Protein AF-0000000075741912 (afdb_homodimer)

Organism: Mycobacterium marinum (strain ATCC BAA-535 / M) (NCBI:txid216594)

Structure (mmCIF, N/CA/C/O backbone):
data_AF-0000000075741912-model_v1
#
loop_
_entity.id
_entity.type
_entity.pdbx_description
1 polymer 'Amidase, AmiD'
#
loop_
_atom_site.group_PDB
_atom_site.id
_atom_site.type_symbol
_atom_site.label_atom_id
_atom_site.label_alt_id
_atom_site.label_comp_id
_atom_site.label_asym_id
_atom_site.label_entity_id
_atom_site.label_seq_id
_atom_site.pdbx_PDB_ins_code
_atom_site.Cartn_x
_atom_site.Cartn_y
_atom_site.Cartn_z
_atom_site.occupancy
_atom_site.B_iso_or_equiv
_atom_site.auth_seq_id
_atom_site.auth_comp_id
_atom_site.auth_asym_id
_atom_site.auth_atom_id
_atom_site.pdbx_PDB_model_num
ATOM 1 N N . MET A 1 1 ? -5.98 35.062 40.25 1 40.78 1 MET A N 1
ATOM 2 C CA . MET A 1 1 ? -6.016 35.125 38.781 1 40.78 1 MET A CA 1
ATOM 3 C C . MET A 1 1 ? -4.914 34.25 38.188 1 40.78 1 MET A C 1
ATOM 5 O O . MET A 1 1 ? -3.75 34.375 38.562 1 40.78 1 MET A O 1
ATOM 9 N N . SER A 1 2 ? -5.281 33.094 37.562 1 57.72 2 SER A N 1
ATOM 10 C CA . SER A 1 2 ? -4.27 32.156 37.094 1 57.72 2 SER A CA 1
ATOM 11 C C . SER A 1 2 ? -3.244 32.844 36.188 1 57.72 2 SER A C 1
ATOM 13 O O . SER A 1 2 ? -3.586 33.781 35.438 1 57.72 2 SER A O 1
ATOM 15 N N . ASP A 1 3 ? -1.963 32.844 36.531 1 77.88 3 ASP A N 1
ATOM 16 C CA . ASP A 1 3 ? -0.792 33.375 35.844 1 77.88 3 ASP A CA 1
ATOM 17 C C . ASP A 1 3 ? -0.639 32.75 34.438 1 77.88 3 ASP A C 1
ATOM 19 O O . ASP A 1 3 ? 0.319 33.062 33.719 1 77.88 3 ASP A O 1
ATOM 23 N N . ILE A 1 4 ? -1.785 32.156 34.094 1 85.94 4 ILE A N 1
ATOM 24 C CA . ILE A 1 4 ? -1.714 31.469 32.812 1 85.94 4 ILE A CA 1
ATOM 25 C C . ILE A 1 4 ? -2.234 32.375 31.703 1 85.94 4 ILE A C 1
ATOM 27 O O . ILE A 1 4 ? -3.295 33 31.828 1 85.94 4 ILE A O 1
ATOM 31 N N . ASP A 1 5 ? -1.437 32.625 30.688 1 94.25 5 ASP A N 1
ATOM 32 C CA . ASP A 1 5 ? -1.94 33.25 29.469 1 94.25 5 ASP A CA 1
ATOM 33 C C . ASP A 1 5 ? -2.859 32.312 28.703 1 94.25 5 ASP A C 1
ATOM 35 O O . ASP A 1 5 ? -2.395 31.344 28.094 1 94.25 5 ASP A O 1
ATOM 39 N N . PRO A 1 6 ? -4.172 32.562 28.719 1 96.62 6 PRO A N 1
ATOM 40 C CA . PRO A 1 6 ? -5.121 31.609 28.125 1 96.62 6 PRO A CA 1
ATOM 41 C C . PRO A 1 6 ? -4.832 31.312 26.656 1 96.62 6 PRO A C 1
ATOM 43 O O . PRO A 1 6 ? -5.113 30.203 26.188 1 96.62 6 PRO A O 1
ATOM 46 N N . CYS A 1 7 ? -4.246 32.25 25.953 1 97.25 7 CYS A N 1
ATOM 47 C CA . CYS A 1 7 ? -4.055 32.094 24.516 1 97.25 7 CYS A CA 1
ATOM 48 C C . CYS A 1 7 ? -2.783 31.312 24.219 1 97.25 7 CYS A C 1
ATOM 50 O O . CYS A 1 7 ? -2.58 30.859 23.094 1 97.25 7 CYS A O 1
ATOM 52 N N . TYR A 1 8 ? -1.979 31.031 25.25 1 97.44 8 TYR A N 1
ATOM 53 C CA . TYR A 1 8 ? -0.738 30.297 25.031 1 97.44 8 TYR A CA 1
ATOM 54 C C . TYR A 1 8 ? -0.605 29.141 26.016 1 97.44 8 TYR A C 1
ATOM 56 O O . TYR A 1 8 ? 0.475 28.562 26.156 1 97.44 8 TYR A O 1
ATOM 64 N N . ALA A 1 9 ? -1.746 28.891 26.703 1 98.06 9 ALA A N 1
ATOM 65 C CA . ALA A 1 9 ? -1.762 27.719 27.594 1 98.06 9 ALA A CA 1
ATOM 66 C C . ALA A 1 9 ? -1.782 26.422 26.781 1 98.06 9 ALA A C 1
ATOM 68 O O . ALA A 1 9 ? -2.426 26.344 25.734 1 98.06 9 ALA A O 1
ATOM 69 N N . THR A 1 10 ? -1.067 25.406 27.328 1 98 10 THR A N 1
ATOM 70 C CA . THR A 1 10 ? -1.108 24.078 26.719 1 98 10 THR A CA 1
ATOM 71 C C . THR A 1 10 ? -2.439 23.391 27.016 1 98 10 THR A C 1
ATOM 73 O O . THR A 1 10 ? -3.203 23.844 27.859 1 98 10 THR A O 1
ATOM 76 N N . ILE A 1 11 ? -2.682 22.344 26.266 1 98.44 11 ILE A N 1
ATOM 77 C CA . ILE A 1 11 ? -3.908 21.578 26.469 1 98.44 11 ILE A CA 1
ATOM 78 C C . ILE A 1 11 ? -3.93 21.016 27.891 1 98.44 11 ILE A C 1
ATOM 80 O O . ILE A 1 11 ? -4.969 21.031 28.562 1 98.44 11 ILE A O 1
ATOM 84 N N . ALA A 1 12 ? -2.814 20.531 28.375 1 96.25 12 ALA A N 1
ATOM 85 C CA . ALA A 1 12 ? -2.73 20 29.734 1 96.25 12 ALA A CA 1
ATOM 86 C C . ALA A 1 12 ? -3.014 21.094 30.766 1 96.25 12 ALA A C 1
ATOM 88 O O . ALA A 1 12 ? -3.719 20.859 31.75 1 96.25 12 ALA A O 1
ATOM 89 N N . GLU A 1 13 ? -2.461 22.266 30.547 1 97.12 13 GLU A N 1
ATOM 90 C CA . GLU A 1 13 ? -2.684 23.391 31.469 1 97.12 13 GLU A CA 1
ATOM 91 C C . GLU A 1 13 ? -4.152 23.797 31.469 1 97.12 13 GLU A C 1
ATOM 93 O O . GLU A 1 13 ? -4.723 24.047 32.531 1 97.12 13 GLU A O 1
ATOM 98 N N . LEU A 1 14 ? -4.723 23.859 30.328 1 98 14 LEU A N 1
ATOM 99 C CA . LEU A 1 14 ? -6.125 24.25 30.234 1 98 14 LEU A CA 1
ATOM 100 C C . LEU A 1 14 ? -7.023 23.203 30.891 1 98 14 LEU A C 1
ATOM 102 O O . LEU A 1 14 ? -7.949 23.562 31.625 1 98 14 LEU A O 1
ATOM 106 N N . SER A 1 15 ? -6.762 21.938 30.547 1 95.88 15 SER A N 1
ATOM 107 C CA . SER A 1 15 ? -7.543 20.875 31.141 1 95.88 15 SER A CA 1
ATOM 108 C C . SER A 1 15 ? -7.52 20.953 32.656 1 95.88 15 SER A C 1
ATOM 110 O O . SER A 1 15 ? -8.562 20.828 33.312 1 95.88 15 SER A O 1
ATOM 112 N N . HIS A 1 16 ? -6.367 21.188 33.219 1 94.69 16 HIS A N 1
ATOM 113 C CA . HIS A 1 16 ? -6.223 21.328 34.688 1 94.69 16 HIS A CA 1
ATOM 114 C C . HIS A 1 16 ? -6.938 22.578 35.188 1 94.69 16 HIS A C 1
ATOM 116 O O . HIS A 1 16 ? -7.617 22.531 36.219 1 94.69 16 HIS A O 1
ATOM 122 N N . ALA A 1 17 ? -6.75 23.656 34.469 1 96.62 17 ALA A N 1
ATOM 123 C CA . ALA A 1 17 ? -7.363 24.922 34.875 1 96.62 17 ALA A CA 1
ATOM 124 C C . ALA A 1 17 ? -8.891 24.812 34.875 1 96.62 17 ALA A C 1
ATOM 126 O O . ALA A 1 17 ? -9.562 25.391 35.719 1 96.62 17 ALA A O 1
ATOM 127 N N . PHE A 1 18 ? -9.469 24.125 33.906 1 96.94 18 PHE A N 1
ATOM 128 C CA . PHE A 1 18 ? -10.906 23.938 33.844 1 96.94 18 PHE A CA 1
ATOM 129 C C . PHE A 1 18 ? -11.391 23.094 35 1 96.94 18 PHE A C 1
ATOM 131 O O . PHE A 1 18 ? -12.414 23.391 35.625 1 96.94 18 PHE A O 1
ATOM 138 N N . ALA A 1 19 ? -10.641 22.062 35.281 1 93.62 19 ALA A N 1
ATOM 139 C CA . ALA A 1 19 ? -11.016 21.141 36.375 1 93.62 19 ALA A CA 1
ATOM 140 C C . ALA A 1 19 ? -11.008 21.844 37.719 1 93.62 19 ALA A C 1
ATOM 142 O O . ALA A 1 19 ? -11.82 21.531 38.594 1 93.62 19 ALA A O 1
ATOM 143 N N . THR A 1 20 ? -10.086 22.781 37.938 1 93.25 20 THR A N 1
ATOM 144 C CA . THR A 1 20 ? -9.938 23.453 39.219 1 93.25 20 THR A CA 1
ATOM 145 C C . THR A 1 20 ? -10.719 24.766 39.219 1 93.25 20 THR A C 1
ATOM 147 O O . THR A 1 20 ? -10.719 25.484 40.219 1 93.25 20 THR A O 1
ATOM 150 N N . ARG A 1 21 ? -11.25 25.172 38.125 1 93.25 21 ARG A N 1
ATOM 151 C CA . ARG A 1 21 ? -12.062 26.375 37.969 1 93.25 21 ARG A CA 1
ATOM 152 C C . ARG A 1 21 ? -11.203 27.641 38.062 1 93.25 21 ARG A C 1
ATOM 154 O O . ARG A 1 21 ? -11.695 28.703 38.469 1 93.25 21 ARG A O 1
ATOM 161 N N . ALA A 1 22 ? -9.961 27.391 37.812 1 94.88 22 ALA A N 1
ATOM 162 C CA . ALA A 1 22 ? -9.07 28.547 37.75 1 94.88 22 ALA A CA 1
ATOM 163 C C . ALA A 1 22 ? -9.375 29.375 36.5 1 94.88 22 ALA A C 1
ATOM 165 O O . ALA A 1 22 ? -9.203 30.594 36.5 1 94.88 22 ALA A O 1
ATOM 166 N N . LEU A 1 23 ? -9.727 28.719 35.406 1 96 23 LEU A N 1
ATOM 167 C CA . LEU A 1 23 ? -10.242 29.281 34.156 1 96 23 LEU A CA 1
ATOM 168 C C . LEU A 1 23 ? -11.492 28.547 33.719 1 96 23 LEU A C 1
ATOM 170 O O . LEU A 1 23 ? -11.727 27.406 34.094 1 96 23 LEU A O 1
ATOM 174 N N . SER A 1 24 ? -12.289 29.219 32.969 1 96.62 24 SER A N 1
ATOM 175 C CA . SER A 1 24 ? -13.414 28.531 32.344 1 96.62 24 SER A CA 1
ATOM 176 C C . SER A 1 24 ? -13.234 28.438 30.828 1 96.62 24 SER A C 1
ATOM 178 O O . SER A 1 24 ? -12.57 29.281 30.234 1 96.62 24 SER A O 1
ATOM 180 N N . PRO A 1 25 ? -13.883 27.453 30.234 1 98.44 25 PRO A N 1
ATOM 181 C CA . PRO A 1 25 ? -13.867 27.391 28.766 1 98.44 25 PRO A CA 1
ATOM 182 C C . PRO A 1 25 ? -14.352 28.672 28.109 1 98.44 25 PRO A C 1
ATOM 184 O O . PRO A 1 25 ? -13.836 29.078 27.078 1 98.44 25 PRO A O 1
ATOM 187 N N . VAL A 1 26 ? -15.297 29.344 28.703 1 98.75 26 VAL A N 1
ATOM 188 C CA . VAL A 1 26 ? -15.867 30.562 28.156 1 98.75 26 VAL A CA 1
ATOM 189 C C . VAL A 1 26 ? -14.82 31.688 28.188 1 98.75 26 VAL A C 1
ATOM 191 O O . VAL A 1 26 ? -14.641 32.406 27.203 1 98.75 26 VAL A O 1
ATOM 194 N N . GLU A 1 27 ? -14.117 31.781 29.328 1 98.25 27 GLU A N 1
ATOM 195 C CA . GLU A 1 27 ? -13.078 32.781 29.469 1 98.25 27 GLU A CA 1
ATOM 196 C C . GLU A 1 27 ? -11.969 32.562 28.438 1 98.25 27 GLU A C 1
ATOM 198 O O . GLU A 1 27 ? -11.516 33.531 27.797 1 98.25 27 GLU A O 1
ATOM 203 N N . VAL A 1 28 ? -11.539 31.344 28.281 1 98.62 28 VAL A N 1
ATOM 204 C CA . VAL A 1 28 ? -10.453 31.016 27.359 1 98.62 28 VAL A CA 1
ATOM 205 C C . VAL A 1 28 ? -10.906 31.266 25.922 1 98.62 28 VAL A C 1
ATOM 207 O O . VAL A 1 28 ? -10.164 31.828 25.109 1 98.62 28 VAL A O 1
ATOM 210 N N . THR A 1 29 ? -12.156 30.875 25.562 1 98.81 29 THR A N 1
ATOM 211 C CA . THR A 1 29 ? -12.695 31.078 24.219 1 98.81 29 THR A CA 1
ATOM 212 C C . THR A 1 29 ? -12.812 32.562 23.906 1 98.81 29 THR A C 1
ATOM 214 O O . THR A 1 29 ? -12.438 33.031 22.812 1 98.81 29 THR A O 1
ATOM 217 N N . ARG A 1 30 ? -13.258 33.344 24.844 1 98.69 30 ARG A N 1
ATOM 218 C CA . ARG A 1 30 ? -13.383 34.781 24.656 1 98.69 30 ARG A CA 1
ATOM 219 C C . ARG A 1 30 ? -12.016 35.406 24.438 1 98.69 30 ARG A C 1
ATOM 221 O O . ARG A 1 30 ? -11.883 36.344 23.625 1 98.69 30 ARG A O 1
ATOM 228 N N . ALA A 1 31 ? -11.047 34.938 25.188 1 98.5 31 ALA A N 1
ATOM 229 C CA . ALA A 1 31 ? -9.695 35.469 25.016 1 98.5 31 ALA A CA 1
ATOM 230 C C . ALA A 1 31 ? -9.188 35.219 23.609 1 98.5 31 ALA A C 1
ATOM 232 O O . ALA A 1 31 ? -8.602 36.125 22.984 1 98.5 31 ALA A O 1
ATOM 233 N N . HIS A 1 32 ? -9.367 34.031 23.078 1 98.75 32 HIS A N 1
ATOM 234 C CA . HIS A 1 32 ? -8.953 33.719 21.719 1 98.75 32 HIS A CA 1
ATOM 235 C C . HIS A 1 32 ? -9.727 34.562 20.703 1 98.75 32 HIS A C 1
ATOM 237 O O . HIS A 1 32 ? -9.148 35.094 19.734 1 98.75 32 HIS A O 1
ATOM 243 N N . LEU A 1 33 ? -11.055 34.688 20.891 1 98.88 33 LEU A N 1
ATOM 244 C CA . LEU A 1 33 ? -11.875 35.438 19.953 1 98.88 33 LEU A CA 1
ATOM 245 C C . LEU A 1 33 ? -11.469 36.906 19.922 1 98.88 33 LEU A C 1
ATOM 247 O O . LEU A 1 33 ? -11.469 37.531 18.859 1 98.88 33 LEU A O 1
ATOM 251 N N . GLN A 1 34 ? -11.125 37.469 21.062 1 98.56 34 GLN A N 1
ATOM 252 C CA . GLN A 1 34 ? -10.641 38.844 21.109 1 98.56 34 GLN A CA 1
ATOM 253 C C . GLN A 1 34 ? -9.328 39 20.359 1 98.56 34 GLN A C 1
ATOM 255 O O . GLN A 1 34 ? -9.125 39.969 19.641 1 98.56 34 GLN A O 1
ATOM 260 N N . ARG A 1 35 ? -8.516 38.094 20.562 1 98.25 35 ARG A N 1
ATOM 261 C CA . ARG A 1 35 ? -7.23 38.094 19.859 1 98.25 35 ARG A CA 1
ATOM 262 C C . ARG A 1 35 ? -7.426 37.938 18.359 1 98.25 35 ARG A C 1
ATOM 264 O O . ARG A 1 35 ? -6.742 38.562 17.562 1 98.25 35 ARG A O 1
ATOM 271 N N . ILE A 1 36 ? -8.336 37.031 17.938 1 98.81 36 ILE A N 1
ATOM 272 C CA . ILE A 1 36 ? -8.672 36.844 16.531 1 98.81 36 ILE A CA 1
ATOM 273 C C . ILE A 1 36 ? -9.164 38.156 15.945 1 98.81 36 ILE A C 1
ATOM 275 O O . ILE A 1 36 ? -8.75 38.531 14.844 1 98.81 36 ILE A O 1
ATOM 279 N N . ASP A 1 37 ? -10.016 38.844 16.656 1 98.31 37 ASP A N 1
ATOM 280 C CA . ASP A 1 37 ? -10.555 40.094 16.188 1 98.31 37 ASP A CA 1
ATOM 281 C C . ASP A 1 37 ? -9.445 41.125 15.914 1 98.31 37 ASP A C 1
ATOM 283 O O . ASP A 1 37 ? -9.531 41.906 14.969 1 98.31 37 ASP A O 1
ATOM 287 N N . ARG A 1 38 ? -8.438 41.031 16.688 1 97.94 38 ARG A N 1
ATOM 288 C CA . ARG A 1 38 ? -7.348 42 16.594 1 97.94 38 ARG A CA 1
ATOM 289 C C . ARG A 1 38 ? -6.375 41.594 15.484 1 97.94 38 ARG A C 1
ATOM 291 O O . ARG A 1 38 ? -5.91 42.469 14.727 1 97.94 38 ARG A O 1
ATOM 298 N N . LEU A 1 39 ? -6.043 40.344 15.344 1 98.25 39 LEU A N 1
ATOM 299 C CA . LEU A 1 39 ? -4.898 39.938 14.531 1 98.25 39 LEU A CA 1
ATOM 300 C C . LEU A 1 39 ? -5.352 39.375 13.188 1 98.25 39 LEU A C 1
ATOM 302 O O . LEU A 1 39 ? -4.59 39.406 12.219 1 98.25 39 LEU A O 1
ATOM 306 N N . ASN A 1 40 ? -6.566 38.875 13.078 1 98.38 40 ASN A N 1
ATOM 307 C CA . ASN A 1 40 ? -7.012 38.25 11.844 1 98.38 40 ASN A CA 1
ATOM 308 C C . ASN A 1 40 ? -7.012 39.219 10.672 1 98.38 40 ASN A C 1
ATOM 310 O O . ASN A 1 40 ? -6.656 38.844 9.555 1 98.38 40 ASN A O 1
ATOM 314 N N . PRO A 1 41 ? -7.398 40.5 10.852 1 97.5 41 PRO A N 1
ATOM 315 C CA . PRO A 1 41 ? -7.387 41.469 9.734 1 97.5 41 PRO A CA 1
ATOM 316 C C . PRO A 1 41 ? -5.977 41.719 9.211 1 97.5 41 PRO A C 1
ATOM 318 O O . PRO A 1 41 ? -5.816 42.219 8.094 1 97.5 41 PRO A O 1
ATOM 321 N N . VAL A 1 42 ? -4.961 41.375 9.984 1 97.12 42 VAL A N 1
ATOM 322 C CA . VAL A 1 42 ? -3.576 41.656 9.625 1 97.12 42 VAL A CA 1
ATOM 323 C C . VAL A 1 42 ? -2.914 40.406 9.062 1 97.12 42 VAL A C 1
ATOM 325 O O . VAL A 1 42 ? -2.277 40.438 8.008 1 97.12 42 VAL A O 1
ATOM 328 N N . LEU A 1 43 ? -3.182 39.281 9.656 1 98.56 43 LEU A N 1
ATOM 329 C CA . LEU A 1 43 ? -2.441 38.062 9.352 1 98.56 43 LEU A CA 1
ATOM 330 C C . LEU A 1 43 ? -3.26 37.125 8.453 1 98.56 43 LEU A C 1
ATOM 332 O O . LEU A 1 43 ? -2.709 36.25 7.809 1 98.56 43 LEU A O 1
ATOM 336 N N . HIS A 1 44 ? -4.547 37.188 8.461 1 98.5 44 HIS A N 1
ATOM 337 C CA . HIS A 1 44 ? -5.52 36.5 7.629 1 98.5 44 HIS A CA 1
ATOM 338 C C . HIS A 1 44 ? -5.43 34.969 7.82 1 98.5 44 HIS A C 1
ATOM 340 O O . HIS A 1 44 ? -5.438 34.219 6.848 1 98.5 44 HIS A O 1
ATOM 346 N N . PRO A 1 45 ? -5.316 34.5 9.031 1 98.69 45 PRO A N 1
ATOM 347 C CA . PRO A 1 45 ? -5.246 33.031 9.188 1 98.69 45 PRO A CA 1
ATOM 348 C C . PRO A 1 45 ? -6.621 32.375 9.148 1 98.69 45 PRO A C 1
ATOM 350 O O . PRO A 1 45 ? -6.719 31.156 8.969 1 98.69 45 PRO A O 1
ATOM 353 N N . TYR A 1 46 ? -7.695 33.094 9.297 1 98.81 46 TYR A N 1
ATOM 354 C CA . TYR A 1 46 ? -9.031 32.5 9.297 1 98.81 46 TYR A CA 1
ATOM 355 C C . TYR A 1 46 ? -9.773 32.844 8.008 1 98.81 46 TYR A C 1
ATOM 357 O O . TYR A 1 46 ? -9.758 33.969 7.543 1 98.81 46 TYR A O 1
ATOM 365 N N . MET A 1 47 ? -10.398 31.812 7.457 1 98.12 47 MET A N 1
ATOM 366 C CA . MET A 1 47 ? -11.391 32 6.402 1 98.12 47 MET A CA 1
ATOM 367 C C . MET A 1 47 ? -12.758 32.344 6.996 1 98.12 47 MET A C 1
ATOM 369 O O . MET A 1 47 ? -13.5 33.156 6.441 1 98.12 47 MET A O 1
ATOM 373 N N . THR A 1 48 ? -13.125 31.625 8.047 1 98.5 48 THR A N 1
ATOM 374 C CA . THR A 1 48 ? -14.398 31.797 8.742 1 98.5 48 THR A CA 1
ATOM 375 C C . THR A 1 48 ? -14.211 31.672 10.25 1 98.5 48 THR A C 1
ATOM 377 O O . THR A 1 48 ? -13.617 30.719 10.734 1 98.5 48 THR A O 1
ATOM 380 N N . VAL A 1 49 ? -14.633 32.719 11.016 1 98.81 49 VAL A N 1
ATOM 381 C CA . VAL A 1 49 ? -14.641 32.656 12.469 1 98.81 49 VAL A CA 1
ATOM 382 C C . VAL A 1 49 ? -16.031 32.312 12.977 1 98.81 49 VAL A C 1
ATOM 384 O O . VAL A 1 49 ? -17.031 32.844 12.492 1 98.81 49 VAL A O 1
ATOM 387 N N . LEU A 1 50 ? -16.078 31.375 13.898 1 98.69 50 LEU A N 1
ATOM 388 C CA . LEU A 1 50 ? -17.344 30.906 14.422 1 98.69 50 LEU A CA 1
ATOM 389 C C . LEU A 1 50 ? -17.562 31.406 15.852 1 98.69 50 LEU A C 1
ATOM 391 O O . LEU A 1 50 ? -17.844 30.625 16.75 1 98.69 50 LEU A O 1
ATOM 395 N N . ALA A 1 51 ? -17.609 32.719 16 1 98.75 51 ALA A N 1
ATOM 396 C CA . ALA A 1 51 ? -17.594 33.344 17.328 1 98.75 51 ALA A CA 1
ATOM 397 C C . ALA A 1 51 ? -18.797 32.906 18.156 1 98.75 51 ALA A C 1
ATOM 399 O O . ALA A 1 51 ? -18.641 32.438 19.281 1 98.75 51 ALA A O 1
ATOM 400 N N . ASP A 1 52 ? -20.031 32.969 17.609 1 98.5 52 ASP A N 1
ATOM 401 C CA . ASP A 1 52 ? -21.234 32.719 18.375 1 98.5 52 ASP A CA 1
ATOM 402 C C . ASP A 1 52 ? -21.328 31.234 18.75 1 98.5 52 ASP A C 1
ATOM 404 O O . ASP A 1 52 ? -21.562 30.891 19.922 1 98.5 52 ASP A O 1
ATOM 408 N N . SER A 1 53 ? -21.125 30.391 17.766 1 98.44 53 SER A N 1
ATOM 409 C CA . SER A 1 53 ? -21.219 28.969 18.047 1 98.44 53 SER A CA 1
ATOM 410 C C . SER A 1 53 ? -20.094 28.516 18.984 1 98.44 53 SER A C 1
ATOM 412 O O . SER A 1 53 ? -20.281 27.609 19.797 1 98.44 53 SER A O 1
ATOM 414 N N . ALA A 1 54 ? -18.906 29.094 18.844 1 98.88 54 ALA A N 1
ATOM 415 C CA . ALA A 1 54 ? -17.797 28.766 19.734 1 98.88 54 ALA A CA 1
ATOM 416 C C . ALA A 1 54 ? -18.141 29.094 21.188 1 98.88 54 ALA A C 1
ATOM 418 O O . ALA A 1 54 ? -17.859 28.312 22.094 1 98.88 54 ALA A O 1
ATOM 419 N N . LEU A 1 55 ? -18.703 30.266 21.391 1 98.81 55 LEU A N 1
ATOM 420 C CA . LEU A 1 55 ? -19.062 30.656 22.75 1 98.81 55 LEU A CA 1
ATOM 421 C C . LEU A 1 55 ? -20.172 29.75 23.297 1 98.81 55 LEU A C 1
ATOM 423 O O . LEU A 1 55 ? -20.172 29.422 24.484 1 98.81 55 LEU A O 1
ATOM 427 N N . ASP A 1 56 ? -21.109 29.375 22.438 1 98.75 56 ASP A N 1
ATOM 428 C CA . ASP A 1 56 ? -22.141 28.438 22.859 1 98.75 56 ASP A CA 1
ATOM 429 C C . ASP A 1 56 ? -21.531 27.094 23.266 1 98.75 56 ASP A C 1
ATOM 431 O O . ASP A 1 56 ? -21.906 26.531 24.297 1 98.75 56 ASP A O 1
ATOM 435 N N . GLU A 1 57 ? -20.609 26.578 22.469 1 98.69 57 GLU A N 1
ATOM 436 C CA . GLU A 1 57 ? -19.906 25.344 22.797 1 98.69 57 GLU A CA 1
ATOM 437 C C . GLU A 1 57 ? -19.125 25.469 24.094 1 98.69 57 GLU A C 1
ATOM 439 O O . GLU A 1 57 ? -19.094 24.531 24.906 1 98.69 57 GLU A O 1
ATOM 444 N N . ALA A 1 58 ? -18.516 26.609 24.281 1 98.81 58 ALA A N 1
ATOM 445 C CA . ALA A 1 58 ? -17.734 26.844 25.5 1 98.81 58 ALA A CA 1
ATOM 446 C C . ALA A 1 58 ? -18.641 26.844 26.734 1 98.81 58 ALA A C 1
ATOM 448 O O . ALA A 1 58 ? -18.266 26.297 27.781 1 98.81 58 ALA A O 1
ATOM 449 N N . ARG A 1 59 ? -19.797 27.469 26.609 1 98.62 59 ARG A N 1
ATOM 450 C CA . ARG A 1 59 ? -20.75 27.484 27.719 1 98.62 59 ARG A CA 1
ATOM 451 C C . ARG A 1 59 ? -21.203 26.078 28.062 1 98.62 59 ARG A C 1
ATOM 453 O O . ARG A 1 59 ? -21.328 25.719 29.234 1 98.62 59 ARG A O 1
ATOM 460 N N . GLN A 1 60 ? -21.469 25.344 27.062 1 98.38 60 GLN A N 1
ATOM 461 C CA . GLN A 1 60 ? -21.859 23.953 27.281 1 98.38 60 GLN A CA 1
ATOM 462 C C . GLN A 1 60 ? -20.75 23.172 27.984 1 98.38 60 GLN A C 1
ATOM 464 O O . GLN A 1 60 ? -21.016 22.391 28.891 1 98.38 60 GLN A O 1
ATOM 469 N N . ALA A 1 61 ? -19.531 23.344 27.5 1 98.56 61 ALA A N 1
ATOM 470 C CA . ALA A 1 61 ? -18.375 22.688 28.109 1 98.56 61 ALA A CA 1
ATOM 471 C C . ALA A 1 61 ? -18.234 23.078 29.578 1 98.56 61 ALA A C 1
ATOM 473 O O . ALA A 1 61 ? -18 22.219 30.438 1 98.56 61 ALA A O 1
ATOM 474 N N . GLU A 1 62 ? -18.375 24.359 29.812 1 98 62 GLU A N 1
ATOM 475 C CA . GLU A 1 62 ? -18.266 24.859 31.188 1 98 62 GLU A CA 1
ATOM 476 C C . GLU A 1 62 ? -19.297 24.188 32.094 1 98 62 GLU A C 1
ATOM 478 O O . GLU A 1 62 ? -18.969 23.75 33.188 1 98 62 GLU A O 1
ATOM 483 N N . GLU A 1 63 ? -20.484 24.125 31.625 1 97.75 63 GLU A N 1
ATOM 484 C CA . GLU A 1 63 ? -21.562 23.516 32.406 1 97.75 63 GLU A CA 1
ATOM 485 C C . GLU A 1 63 ? -21.297 22.047 32.656 1 97.75 63 GLU A C 1
ATOM 487 O O . GLU A 1 63 ? -21.469 21.547 33.781 1 97.75 63 GLU A O 1
ATOM 492 N N . GLN A 1 64 ? -20.891 21.359 31.656 1 97.75 64 GLN A N 1
ATOM 493 C CA . GLN A 1 64 ? -20.656 19.922 31.766 1 97.75 64 GLN A CA 1
ATOM 494 C C . GLN A 1 64 ? -19.484 19.625 32.688 1 97.75 64 GLN A C 1
ATOM 496 O O . GLN A 1 64 ? -19.562 18.719 33.531 1 97.75 64 GLN A O 1
ATOM 501 N N . ILE A 1 65 ? -18.453 20.391 32.5 1 96.75 65 ILE A N 1
ATOM 502 C CA . ILE A 1 65 ? -17.281 20.188 33.344 1 96.75 65 ILE A CA 1
ATOM 503 C C . ILE A 1 65 ? -17.625 20.484 34.812 1 96.75 65 ILE A C 1
ATOM 505 O O . ILE A 1 65 ? -17.219 19.75 35.719 1 96.75 65 ILE A O 1
ATOM 509 N N . ALA A 1 66 ? -18.391 21.484 35.062 1 94.75 66 ALA A N 1
ATOM 510 C CA . ALA A 1 66 ? -18.812 21.844 36.406 1 94.75 66 ALA A CA 1
ATOM 511 C C . ALA A 1 66 ? -19.641 20.734 37.031 1 94.75 66 ALA A C 1
ATOM 513 O O . ALA A 1 66 ? -19.594 20.547 38.25 1 94.75 66 ALA A O 1
ATOM 514 N N . ARG A 1 67 ? -20.281 20 36.219 1 95.5 67 ARG A N 1
ATOM 515 C CA . ARG A 1 67 ? -21.125 18.922 36.719 1 95.5 67 ARG A CA 1
ATOM 516 C C . ARG A 1 67 ? -20.359 17.609 36.812 1 95.5 67 ARG A C 1
ATOM 518 O O . ARG A 1 67 ? -20.922 16.578 37.156 1 95.5 67 ARG A O 1
ATOM 525 N N . GLY A 1 68 ? -19.125 17.594 36.438 1 93.94 68 GLY A N 1
ATOM 526 C CA . GLY A 1 68 ? -18.266 16.406 36.531 1 93.94 68 GLY A CA 1
ATOM 527 C C . GLY A 1 68 ? -18.297 15.547 35.281 1 93.94 68 GLY A C 1
ATOM 528 O O . GLY A 1 68 ? -17.75 14.445 35.281 1 93.94 68 GLY A O 1
ATOM 529 N N . ASN A 1 69 ? -18.938 15.992 34.219 1 94.31 69 ASN A N 1
ATOM 530 C CA . ASN A 1 69 ? -19.016 15.25 32.969 1 94.31 69 ASN A CA 1
ATOM 531 C C . ASN A 1 69 ? -17.875 15.633 32.031 1 94.31 69 ASN A C 1
ATOM 533 O O . ASN A 1 69 ? -18.109 16.203 30.969 1 94.31 69 ASN A O 1
ATOM 537 N N . HIS A 1 70 ? -16.688 15.211 32.375 1 93.25 70 HIS A N 1
ATOM 538 C CA . HIS A 1 70 ? -15.484 15.516 31.609 1 93.25 70 HIS A CA 1
ATOM 539 C C . HIS A 1 70 ? -15.312 14.539 30.453 1 93.25 70 HIS A C 1
ATOM 541 O O . HIS A 1 70 ? -15.375 13.32 30.641 1 93.25 70 HIS A O 1
ATOM 547 N N . ARG A 1 71 ? -15.094 15.062 29.281 1 95.25 71 ARG A N 1
ATOM 548 C CA . ARG A 1 71 ? -15 14.234 28.078 1 95.25 71 ARG A CA 1
ATOM 549 C C . ARG A 1 71 ? -13.547 14.008 27.688 1 95.25 71 ARG A C 1
ATOM 551 O O . ARG A 1 71 ? -13.273 13.43 26.625 1 95.25 71 ARG A O 1
ATOM 558 N N . GLY A 1 72 ? -12.633 14.453 28.5 1 94.25 72 GLY A N 1
ATOM 559 C CA . GLY A 1 72 ? -11.227 14.242 28.188 1 94.25 72 GLY A CA 1
ATOM 560 C C . GLY A 1 72 ? -10.438 15.531 28.078 1 94.25 72 GLY A C 1
ATOM 561 O O . GLY A 1 72 ? -10.938 16.594 28.438 1 94.25 72 GLY A O 1
ATOM 562 N N . ARG A 1 73 ? -9.266 15.484 27.516 1 95.75 73 ARG A N 1
ATOM 563 C CA . ARG A 1 73 ? -8.273 16.547 27.562 1 95.75 73 ARG A CA 1
ATOM 564 C C . ARG A 1 73 ? -8.695 17.719 26.688 1 95.75 73 ARG A C 1
ATOM 566 O O . ARG A 1 73 ? -8.352 18.875 26.969 1 95.75 73 ARG A O 1
ATOM 573 N N . LEU A 1 74 ? -9.492 17.469 25.688 1 98.38 74 LEU A N 1
ATOM 574 C CA . LEU A 1 74 ? -9.828 18.531 24.734 1 98.38 74 LEU A CA 1
ATOM 575 C C . LEU A 1 74 ? -11.117 19.25 25.141 1 98.38 74 LEU A C 1
ATOM 577 O O . LEU A 1 74 ? -11.508 20.234 24.5 1 98.38 74 LEU A O 1
ATOM 581 N N . HIS A 1 75 ? -11.75 18.734 26.25 1 98.56 75 HIS A N 1
ATOM 582 C CA . HIS A 1 75 ? -13.047 19.297 26.641 1 98.56 75 HIS A CA 1
ATOM 583 C C . HIS A 1 75 ? -12.93 20.766 27.016 1 98.56 75 HIS A C 1
ATOM 585 O O . HIS A 1 75 ? -12.242 21.125 27.969 1 98.56 75 HIS A O 1
ATOM 591 N N . GLY A 1 76 ? -13.5 21.578 26.188 1 98.75 76 GLY A N 1
ATOM 592 C CA . GLY A 1 76 ? -13.5 23.016 26.422 1 98.75 76 GLY A CA 1
ATOM 593 C C . GLY A 1 76 ? -12.336 23.734 25.781 1 98.75 76 GLY A C 1
ATOM 594 O O . GLY A 1 76 ? -12.227 24.953 25.844 1 98.75 76 GLY A O 1
ATOM 595 N N . VAL A 1 77 ? -11.414 23 25.141 1 98.88 77 VAL A N 1
ATOM 596 C CA . VAL A 1 77 ? -10.195 23.562 24.562 1 98.88 77 VAL A CA 1
ATOM 597 C C . VAL A 1 77 ? -10.5 24.156 23.188 1 98.88 77 VAL A C 1
ATOM 599 O O . VAL A 1 77 ? -11.086 23.484 22.328 1 98.88 77 VAL A O 1
ATOM 602 N N . PRO A 1 78 ? -10.172 25.453 22.891 1 98.88 78 PRO A N 1
ATOM 603 C CA . PRO A 1 78 ? -10.406 26.062 21.578 1 98.88 78 PRO A CA 1
ATOM 604 C C . PRO A 1 78 ? -9.516 25.484 20.484 1 98.88 78 PRO A C 1
ATOM 606 O O . PRO A 1 78 ? -8.289 25.562 20.578 1 98.88 78 PRO A O 1
ATOM 609 N N . ILE A 1 79 ? -10.102 24.969 19.469 1 98.81 79 ILE A N 1
ATOM 610 C CA . ILE A 1 79 ? -9.414 24.359 18.344 1 98.81 79 ILE A CA 1
ATOM 611 C C . ILE A 1 79 ? -9.945 24.953 17.031 1 98.81 79 ILE A C 1
ATOM 613 O O . ILE A 1 79 ? -11.055 25.5 17 1 98.81 79 ILE A O 1
ATOM 617 N N . ALA A 1 80 ? -9.133 25.016 16 1 98.94 80 ALA A N 1
ATOM 618 C CA . ALA A 1 80 ? -9.578 25.422 14.664 1 98.94 80 ALA A CA 1
ATOM 619 C C . ALA A 1 80 ? -9.148 24.391 13.617 1 98.94 80 ALA A C 1
ATOM 621 O O . ALA A 1 80 ? -8.234 23.594 13.852 1 98.94 80 ALA A O 1
ATOM 622 N N . VAL A 1 81 ? -9.836 24.312 12.461 1 98.94 81 VAL A N 1
ATOM 623 C CA . VAL A 1 81 ? -9.547 23.297 11.453 1 98.94 81 VAL A CA 1
ATOM 624 C C . VAL A 1 81 ? -9.352 23.953 10.094 1 98.94 81 VAL A C 1
ATOM 626 O O . VAL A 1 81 ? -9.969 24.984 9.797 1 98.94 81 VAL A O 1
ATOM 629 N N . LYS A 1 82 ? -8.445 23.375 9.258 1 98.94 82 LYS A N 1
ATOM 630 C CA . LYS A 1 82 ? -8.203 23.844 7.895 1 98.94 82 LYS A CA 1
ATOM 631 C C . LYS A 1 82 ? -9.492 23.859 7.086 1 98.94 82 LYS A C 1
ATOM 633 O O . LYS A 1 82 ? -10.336 22.969 7.234 1 98.94 82 LYS A O 1
ATOM 638 N N . ASP A 1 83 ? -9.633 24.797 6.27 1 98.88 83 ASP A N 1
ATOM 639 C CA . ASP A 1 83 ? -10.891 25.078 5.586 1 98.88 83 ASP A CA 1
ATOM 640 C C . ASP A 1 83 ? -11.18 24.031 4.516 1 98.88 83 ASP A C 1
ATOM 642 O O . ASP A 1 83 ? -12.109 24.172 3.723 1 98.88 83 ASP A O 1
ATOM 646 N N . LEU A 1 84 ? -10.516 22.938 4.484 1 98.81 84 LEU A N 1
ATOM 647 C CA . LEU A 1 84 ? -10.875 21.844 3.582 1 98.81 84 LEU A CA 1
ATOM 648 C C . LEU A 1 84 ? -11.633 20.75 4.328 1 98.81 84 LEU A C 1
ATOM 650 O O . LEU A 1 84 ? -12.055 19.75 3.725 1 98.81 84 LEU A O 1
ATOM 654 N N . CYS A 1 85 ? -11.766 20.875 5.645 1 98.94 85 CYS A N 1
ATOM 655 C CA . CYS A 1 85 ? -12.594 19.969 6.434 1 98.94 85 CYS A CA 1
ATOM 656 C C . CYS A 1 85 ? -14.055 20.391 6.383 1 98.94 85 CYS A C 1
ATOM 658 O O . CYS A 1 85 ? -14.406 21.5 6.797 1 98.94 85 CYS A O 1
ATOM 660 N N . PHE A 1 86 ? -14.859 19.484 5.938 1 98.94 86 PHE A N 1
ATOM 661 C CA . PHE A 1 86 ? -16.281 19.781 5.891 1 98.94 86 PHE A CA 1
ATOM 662 C C . PHE A 1 86 ? -16.828 20.094 7.285 1 98.94 86 PHE A C 1
ATOM 664 O O . PHE A 1 86 ? -16.5 19.375 8.25 1 98.94 86 PHE A O 1
ATOM 671 N N . THR A 1 87 ? -17.516 21.141 7.449 1 98.81 87 THR A N 1
ATOM 672 C CA . THR A 1 87 ? -18.266 21.562 8.633 1 98.81 87 THR A CA 1
ATOM 673 C C . THR A 1 87 ? -19.719 21.859 8.281 1 98.81 87 THR A C 1
ATOM 675 O O . THR A 1 87 ? -20 22.734 7.469 1 98.81 87 THR A O 1
ATOM 678 N N . GLN A 1 88 ? -20.531 21.109 8.898 1 98.62 88 GLN A N 1
ATOM 679 C CA . GLN A 1 88 ? -21.938 21.172 8.523 1 98.62 88 GLN A CA 1
ATOM 680 C C . GLN A 1 88 ? -22.469 22.594 8.602 1 98.62 88 GLN A C 1
ATOM 682 O O . GLN A 1 88 ? -22.375 23.234 9.648 1 98.62 88 GLN A O 1
ATOM 687 N N . GLY A 1 89 ? -23 23.062 7.535 1 98.31 89 GLY A N 1
ATOM 688 C CA . GLY A 1 89 ? -23.672 24.359 7.469 1 98.31 89 GLY A CA 1
ATOM 689 C C . GLY A 1 89 ? -22.703 25.531 7.422 1 98.31 89 GLY A C 1
ATOM 690 O O . GLY A 1 89 ? -23.125 26.672 7.27 1 98.31 89 GLY A O 1
ATOM 691 N N . ILE A 1 90 ? -21.422 25.344 7.543 1 98.38 90 ILE A N 1
ATOM 692 C CA . ILE A 1 90 ? -20.375 26.375 7.535 1 98.38 90 ILE A CA 1
ATOM 693 C C . ILE A 1 90 ? -19.625 26.328 6.211 1 98.38 90 ILE A C 1
ATOM 695 O O . ILE A 1 90 ? -19.266 25.25 5.723 1 98.38 90 ILE A O 1
ATOM 699 N N . PRO A 1 91 ? -19.375 27.469 5.566 1 98.19 91 PRO A N 1
ATOM 700 C CA . PRO A 1 91 ? -18.641 27.469 4.297 1 98.19 91 PRO A CA 1
ATOM 701 C C . PRO A 1 91 ? -17.328 26.688 4.379 1 98.19 91 PRO A C 1
ATOM 703 O O . PRO A 1 91 ? -16.594 26.828 5.355 1 98.19 91 PRO A O 1
ATOM 706 N N . THR A 1 92 ? -17.141 25.828 3.443 1 98.75 92 THR A N 1
ATOM 707 C CA . THR A 1 92 ? -15.875 25.125 3.221 1 98.75 92 THR A CA 1
ATOM 708 C C . THR A 1 92 ? -15.375 25.344 1.798 1 98.75 92 THR A C 1
ATOM 710 O O . THR A 1 92 ? -15.867 24.734 0.853 1 98.75 92 THR A O 1
ATOM 713 N N . THR A 1 93 ? -14.32 26.156 1.685 1 98.44 93 THR A N 1
ATOM 714 C CA . THR A 1 93 ? -13.945 26.656 0.361 1 98.44 93 THR A CA 1
ATOM 715 C C . THR A 1 93 ? -12.758 25.875 -0.194 1 98.44 93 THR A C 1
ATOM 717 O O . THR A 1 93 ? -12.531 25.859 -1.405 1 98.44 93 THR A O 1
ATOM 720 N N . ALA A 1 94 ? -11.984 25.266 0.673 1 98.56 94 ALA A N 1
ATOM 721 C CA . ALA A 1 94 ? -10.703 24.672 0.298 1 98.56 94 ALA A CA 1
ATOM 722 C C . ALA A 1 94 ? -9.797 25.703 -0.359 1 98.56 94 ALA A C 1
ATOM 724 O O . ALA A 1 94 ? -9.023 25.375 -1.267 1 98.56 94 ALA A O 1
ATOM 725 N N . GLY A 1 95 ? -9.945 26.922 0.07 1 98.31 95 GLY A N 1
ATOM 726 C CA . GLY A 1 95 ? -9.164 28.016 -0.494 1 98.31 95 GLY A CA 1
ATOM 727 C C . GLY A 1 95 ? -9.508 28.312 -1.939 1 98.31 95 GLY A C 1
ATOM 728 O O . GLY A 1 95 ? -8.734 28.953 -2.648 1 98.31 95 GLY A O 1
ATOM 729 N N . MET A 1 96 ? -10.602 27.797 -2.451 1 98.38 96 MET A N 1
ATOM 730 C CA . MET A 1 96 ? -10.977 27.938 -3.854 1 98.38 96 MET A CA 1
ATOM 731 C C . MET A 1 96 ? -12.156 28.891 -3.998 1 98.38 96 MET A C 1
ATOM 733 O O . MET A 1 96 ? -13.117 28.828 -3.229 1 98.38 96 MET A O 1
ATOM 737 N N . ALA A 1 97 ? -12.109 29.734 -5.023 1 96.81 97 ALA A N 1
ATOM 738 C CA . ALA A 1 97 ? -13.211 30.656 -5.301 1 96.81 97 ALA A CA 1
ATOM 739 C C . ALA A 1 97 ? -14.461 29.906 -5.738 1 96.81 97 ALA A C 1
ATOM 741 O O . ALA A 1 97 ? -15.586 30.297 -5.414 1 96.81 97 ALA A O 1
ATOM 742 N N . ILE A 1 98 ? -14.305 28.797 -6.484 1 97.19 98 ILE A N 1
ATOM 743 C CA . ILE A 1 98 ? -15.414 28.047 -7.047 1 97.19 98 ILE A CA 1
ATOM 744 C C . ILE A 1 98 ? -16.234 27.422 -5.922 1 97.19 98 ILE A C 1
ATOM 746 O O . ILE A 1 98 ? -17.391 27.031 -6.129 1 97.19 98 ILE A O 1
ATOM 750 N N . HIS A 1 99 ? -15.68 27.359 -4.684 1 97.44 99 HIS A N 1
ATOM 751 C CA . HIS A 1 99 ? -16.359 26.734 -3.555 1 97.44 99 HIS A CA 1
ATOM 752 C C . HIS A 1 99 ? -16.766 27.781 -2.516 1 97.44 99 HIS A C 1
ATOM 754 O O . HIS A 1 99 ? -17.125 27.422 -1.387 1 97.44 99 HIS A O 1
ATOM 760 N N . ARG A 1 100 ? -16.75 29.047 -2.785 1 95.62 100 ARG A N 1
ATOM 761 C CA . ARG A 1 100 ? -16.984 30.141 -1.846 1 95.62 100 ARG A CA 1
ATOM 762 C C . ARG A 1 100 ? -18.328 29.984 -1.147 1 95.62 100 ARG A C 1
ATOM 764 O O . ARG A 1 100 ? -18.469 30.328 0.029 1 95.62 100 ARG A O 1
ATOM 771 N N . ASP A 1 101 ? -19.328 29.391 -1.808 1 95.31 101 ASP A N 1
ATOM 772 C CA . ASP A 1 101 ? -20.688 29.312 -1.271 1 95.31 101 ASP A CA 1
ATOM 773 C C . ASP A 1 101 ? -21.047 27.875 -0.893 1 95.31 101 ASP A C 1
ATOM 775 O O . ASP A 1 101 ? -22.203 27.578 -0.6 1 95.31 101 ASP A O 1
ATOM 779 N N . PHE A 1 102 ? -20.062 27.031 -1.016 1 97.94 102 PHE A N 1
ATOM 780 C CA . PHE A 1 102 ? -20.328 25.641 -0.682 1 97.94 102 PHE A CA 1
ATOM 781 C C . PHE A 1 102 ? -20.469 25.453 0.824 1 97.94 102 PHE A C 1
ATOM 783 O O . PHE A 1 102 ? -19.594 25.859 1.592 1 97.94 102 PHE A O 1
ATOM 790 N N . ARG A 1 103 ? -21.578 24.922 1.31 1 98.56 103 ARG A N 1
ATOM 791 C CA . ARG A 1 103 ? -21.844 24.562 2.697 1 98.56 103 ARG A CA 1
ATOM 792 C C . ARG A 1 103 ? -22.156 23.078 2.83 1 98.56 103 ARG A C 1
ATOM 794 O O . ARG A 1 103 ? -23.266 22.625 2.498 1 98.56 103 ARG A O 1
ATOM 801 N N . PRO A 1 104 ? -21.219 22.312 3.375 1 98.62 104 PRO A N 1
ATOM 802 C CA . PRO A 1 104 ? -21.453 20.859 3.477 1 98.62 104 PRO A CA 1
ATOM 803 C C . PRO A 1 104 ? -22.688 20.516 4.312 1 98.62 104 PRO A C 1
ATOM 805 O O . PRO A 1 104 ? -23.047 21.281 5.219 1 98.62 104 PRO A O 1
ATOM 808 N N . SER A 1 105 ? -23.266 19.328 4.066 1 98.5 105 SER A N 1
ATOM 809 C CA . SER A 1 105 ? -24.453 18.859 4.781 1 98.5 105 SER A CA 1
ATOM 810 C C . SER A 1 105 ? -24.062 17.984 5.977 1 98.5 105 SER A C 1
ATOM 812 O O . SER A 1 105 ? -24.922 17.531 6.727 1 98.5 105 SER A O 1
ATOM 814 N N . TYR A 1 106 ? -22.797 17.734 6.133 1 98.62 106 TYR A N 1
ATOM 815 C CA . TYR A 1 106 ? -22.312 16.906 7.227 1 98.62 106 TYR A CA 1
ATOM 816 C C . TYR A 1 106 ? -20.922 17.344 7.66 1 98.62 106 TYR A C 1
ATOM 818 O O . TYR A 1 106 ? -20.25 18.094 6.949 1 98.62 106 TYR A O 1
ATOM 826 N N . ASP A 1 107 ? -20.469 16.953 8.836 1 98.88 107 ASP A N 1
ATOM 827 C CA . ASP A 1 107 ? -19.125 17.203 9.344 1 98.88 107 ASP A CA 1
ATOM 828 C C . ASP A 1 107 ? -18.156 16.141 8.852 1 98.88 107 ASP A C 1
ATOM 830 O O . ASP A 1 107 ? -18.5 14.953 8.789 1 98.88 107 ASP A O 1
ATOM 834 N N . ALA A 1 108 ? -16.969 16.641 8.414 1 98.94 108 ALA A N 1
ATOM 835 C CA . ALA A 1 108 ? -15.891 15.672 8.266 1 98.94 108 ALA A CA 1
ATOM 836 C C . ALA A 1 108 ? -15.719 14.852 9.539 1 98.94 108 ALA A C 1
ATOM 838 O O . ALA A 1 108 ? -16.016 15.328 10.641 1 98.94 108 ALA A O 1
ATOM 839 N N . THR A 1 109 ? -15.219 13.633 9.422 1 98.94 109 THR A N 1
ATOM 840 C CA . THR A 1 109 ? -15.023 12.758 10.57 1 98.94 109 THR A CA 1
ATOM 841 C C . THR A 1 109 ? -14.156 13.445 11.625 1 98.94 109 THR A C 1
ATOM 843 O O . THR A 1 109 ? -14.445 13.359 12.82 1 98.94 109 THR A O 1
ATOM 846 N N . VAL A 1 110 ? -13.125 14.164 11.227 1 98.94 110 VAL A N 1
ATOM 847 C CA . VAL A 1 110 ? -12.219 14.797 12.18 1 98.94 110 VAL A CA 1
ATOM 848 C C . VAL A 1 110 ? -12.953 15.898 12.938 1 98.94 110 VAL A C 1
ATOM 850 O O . VAL A 1 110 ? -12.711 16.094 14.133 1 98.94 110 VAL A O 1
ATOM 853 N N . VAL A 1 111 ? -13.852 16.594 12.281 1 98.94 111 VAL A N 1
ATOM 854 C CA . VAL A 1 111 ? -14.641 17.641 12.938 1 98.94 111 VAL A CA 1
ATOM 855 C C . VAL A 1 111 ? -15.609 17.016 13.93 1 98.94 111 VAL A C 1
ATOM 857 O O . VAL A 1 111 ? -15.703 17.453 15.078 1 98.94 111 VAL A O 1
ATOM 860 N N . SER A 1 112 ? -16.281 15.961 13.5 1 98.88 112 SER A N 1
ATOM 861 C CA . SER A 1 112 ? -17.203 15.242 14.367 1 98.88 112 SER A CA 1
ATOM 862 C C . SER A 1 112 ? -16.484 14.711 15.609 1 98.88 112 SER A C 1
ATOM 864 O O . SER A 1 112 ? -17.047 14.734 16.703 1 98.88 112 SER A O 1
ATOM 866 N N . ARG A 1 113 ? -15.328 14.25 15.43 1 98.88 113 ARG A N 1
ATOM 867 C CA . ARG A 1 113 ? -14.578 13.656 16.531 1 98.88 113 ARG A CA 1
ATOM 868 C C . ARG A 1 113 ? -14.078 14.734 17.5 1 98.88 113 ARG A C 1
ATOM 870 O O . ARG A 1 113 ? -14.055 14.523 18.703 1 98.88 113 ARG A O 1
ATOM 877 N N . LEU A 1 114 ? -13.672 15.852 16.969 1 98.88 114 LEU A N 1
ATOM 878 C CA . LEU A 1 114 ? -13.297 16.969 17.828 1 98.88 114 LEU A CA 1
ATOM 879 C C . LEU A 1 114 ? -14.492 17.438 18.656 1 98.88 114 LEU A C 1
ATOM 881 O O . LEU A 1 114 ? -14.359 17.688 19.859 1 98.88 114 LEU A O 1
ATOM 885 N N . ARG A 1 115 ? -15.617 17.516 18.016 1 98.31 115 ARG A N 1
ATOM 886 C CA . ARG A 1 115 ? -16.828 17.906 18.719 1 98.31 115 ARG A CA 1
ATOM 887 C C . ARG A 1 115 ? -17.188 16.891 19.797 1 98.31 115 ARG A C 1
ATOM 889 O O . ARG A 1 115 ? -17.562 17.266 20.922 1 98.31 115 ARG A O 1
ATOM 896 N N . ARG A 1 116 ? -17.109 15.633 19.484 1 98 116 ARG A N 1
ATOM 897 C CA . ARG A 1 116 ? -17.391 14.578 20.438 1 98 116 ARG A CA 1
ATOM 898 C C . ARG A 1 116 ? -16.453 14.648 21.641 1 98 116 ARG A C 1
ATOM 900 O O . ARG A 1 116 ? -16.844 14.352 22.766 1 98 116 ARG A O 1
ATOM 907 N N . ALA A 1 117 ? -15.227 15.078 21.375 1 98.31 117 ALA A N 1
ATOM 908 C CA . ALA A 1 117 ? -14.227 15.211 22.438 1 98.31 117 ALA A CA 1
ATOM 909 C C . ALA A 1 117 ? -14.484 16.453 23.281 1 98.31 117 ALA A C 1
ATOM 911 O O . ALA A 1 117 ? -13.836 16.656 24.297 1 98.31 117 ALA A O 1
ATOM 912 N N . GLY A 1 118 ? -15.414 17.297 22.859 1 98.5 118 GLY A N 1
ATOM 913 C CA . GLY A 1 118 ? -15.805 18.469 23.609 1 98.5 118 GLY A CA 1
ATOM 914 C C . GLY A 1 118 ? -14.961 19.688 23.297 1 98.5 118 GLY A C 1
ATOM 915 O O . GLY A 1 118 ? -15.008 20.688 24.016 1 98.5 118 GLY A O 1
ATOM 916 N N . ALA A 1 119 ? -14.188 19.641 22.25 1 98.81 119 ALA A N 1
ATOM 917 C CA . ALA A 1 119 ? -13.406 20.797 21.828 1 98.81 119 ALA A CA 1
ATOM 918 C C . ALA A 1 119 ? -14.32 21.938 21.375 1 98.81 119 ALA A C 1
ATOM 920 O O . ALA A 1 119 ? -15.453 21.688 20.953 1 98.81 119 ALA A O 1
ATOM 921 N N . VAL A 1 120 ? -13.883 23.109 21.547 1 98.88 120 VAL A N 1
ATOM 922 C CA . VAL A 1 120 ? -14.586 24.297 21.062 1 98.88 120 VAL A CA 1
ATOM 923 C C . VAL A 1 120 ? -14.031 24.719 19.703 1 98.88 120 VAL A C 1
ATOM 925 O O . VAL A 1 120 ? -12.859 25.078 19.594 1 98.88 120 VAL A O 1
ATOM 928 N N . LEU A 1 121 ? -14.836 24.641 18.672 1 98.88 121 LEU A N 1
ATOM 929 C CA . LEU A 1 121 ? -14.383 24.969 17.328 1 98.88 121 LEU A CA 1
ATOM 930 C C . LEU A 1 121 ? -14.438 26.469 17.078 1 98.88 121 LEU A C 1
ATOM 932 O O . LEU A 1 121 ? -15.523 27.047 16.984 1 98.88 121 LEU A O 1
ATOM 936 N N . LEU A 1 122 ? -13.273 27.062 16.906 1 98.94 122 LEU A N 1
ATOM 937 C CA . LEU A 1 122 ? -13.18 28.5 16.734 1 98.94 122 LEU A CA 1
ATOM 938 C C . LEU A 1 122 ? -13.492 28.906 15.289 1 98.94 122 LEU A C 1
ATOM 940 O O . LEU A 1 122 ? -13.906 30.031 15.031 1 98.94 122 LEU A O 1
ATOM 944 N N . GLY A 1 123 ? -13.219 28.031 14.375 1 98.88 123 GLY A N 1
ATOM 945 C CA . GLY A 1 123 ? -13.5 28.391 13 1 98.88 123 GLY A CA 1
ATOM 946 C C . GLY A 1 123 ? -12.672 27.609 11.992 1 98.88 123 GLY A C 1
ATOM 947 O O . GLY A 1 123 ? -12.188 26.516 12.297 1 98.88 123 GLY A O 1
ATOM 948 N N . LYS A 1 124 ? -12.734 28.094 10.695 1 98.88 124 LYS A N 1
ATOM 949 C CA . LYS A 1 124 ? -12.062 27.484 9.547 1 98.88 124 LYS A CA 1
ATOM 950 C C . LYS A 1 124 ? -10.828 28.297 9.148 1 98.88 124 LYS A C 1
ATOM 952 O O . LYS A 1 124 ? -10.914 29.516 8.953 1 98.88 124 LYS A O 1
ATOM 957 N N . LEU A 1 125 ? -9.758 27.594 9.055 1 98.94 125 LEU A N 1
ATOM 958 C CA . LEU A 1 125 ? -8.484 28.266 8.836 1 98.94 125 LEU A CA 1
ATOM 959 C C . LEU A 1 125 ? -8.156 28.344 7.348 1 98.94 125 LEU A C 1
ATOM 961 O O . LEU A 1 125 ? -8.414 27.391 6.605 1 98.94 125 LEU A O 1
ATOM 965 N N . HIS A 1 126 ? -7.57 29.438 6.984 1 98.44 126 HIS A N 1
ATOM 966 C CA . HIS A 1 126 ? -7.211 29.734 5.602 1 98.44 126 HIS A CA 1
ATOM 967 C C . HIS A 1 126 ? -6.133 28.781 5.098 1 98.44 126 HIS A C 1
ATOM 969 O O . HIS A 1 126 ? -5.453 28.125 5.895 1 98.44 126 HIS A O 1
ATOM 975 N N . MET A 1 127 ? -6.082 28.656 3.777 1 98.5 127 MET A N 1
ATOM 976 C CA . MET A 1 127 ? -5.188 27.703 3.115 1 98.5 127 MET A CA 1
ATOM 977 C C . MET A 1 127 ? -4.926 28.125 1.674 1 98.5 127 MET A C 1
ATOM 979 O O . MET A 1 127 ? -5.645 28.953 1.122 1 98.5 127 MET A O 1
ATOM 983 N N . CYS A 1 128 ? -3.871 27.578 1.141 1 97.94 128 CYS A N 1
ATOM 984 C CA . CYS A 1 128 ? -3.639 27.734 -0.291 1 97.94 128 CYS A CA 1
ATOM 985 C C . CYS A 1 128 ? -4.703 27 -1.101 1 97.94 128 CYS A C 1
ATOM 987 O O . CYS A 1 128 ? -5.301 26.031 -0.622 1 97.94 128 CYS A O 1
ATOM 989 N N . GLU A 1 129 ? -4.867 27.5 -2.344 1 98.31 129 GLU A N 1
ATOM 990 C CA . GLU A 1 129 ? -5.93 27 -3.215 1 98.31 129 GLU A CA 1
ATOM 991 C C . GLU A 1 129 ? -5.809 25.5 -3.436 1 98.31 129 GLU A C 1
ATOM 993 O O . GLU A 1 129 ? -4.777 25.016 -3.902 1 98.31 129 GLU A O 1
ATOM 998 N N . ALA A 1 130 ? -6.852 24.719 -3.092 1 98.19 130 ALA A N 1
ATOM 999 C CA . ALA A 1 130 ? -6.965 23.281 -3.318 1 98.19 130 ALA A CA 1
ATOM 1000 C C . ALA A 1 130 ? -5.805 22.531 -2.674 1 98.19 130 ALA A C 1
ATOM 1002 O O . ALA A 1 130 ? -5.344 21.516 -3.201 1 98.19 130 ALA A O 1
ATOM 1003 N N . ALA A 1 131 ? -5.258 23.109 -1.58 1 97.75 131 ALA A N 1
ATOM 1004 C CA . ALA A 1 131 ? -4.156 22.531 -0.813 1 97.75 131 ALA A CA 1
ATOM 1005 C C . ALA A 1 131 ? -2.865 22.531 -1.626 1 97.75 131 ALA A C 1
ATOM 1007 O O . ALA A 1 131 ? -1.965 21.734 -1.371 1 97.75 131 ALA A O 1
ATOM 1008 N N . GLY A 1 132 ? -2.795 23.453 -2.613 1 95 132 GLY A N 1
ATOM 1009 C CA . GLY A 1 132 ? -1.589 23.625 -3.408 1 95 132 GLY A CA 1
ATOM 1010 C C . GLY A 1 132 ? -0.586 24.578 -2.775 1 95 132 GLY A C 1
ATOM 1011 O O . GLY A 1 132 ? -0.447 24.609 -1.552 1 95 132 GLY A O 1
ATOM 1012 N N . ALA A 1 133 ? 0.113 25.312 -3.625 1 92.19 133 ALA A N 1
ATOM 1013 C CA . ALA A 1 133 ? 1.26 26.062 -3.131 1 92.19 133 ALA A CA 1
ATOM 1014 C C . ALA A 1 133 ? 0.943 27.547 -3.059 1 92.19 133 ALA A C 1
ATOM 1016 O O . ALA A 1 133 ? 1.624 28.312 -2.355 1 92.19 133 ALA A O 1
ATOM 1017 N N . GLU A 1 134 ? -0.099 27.953 -3.746 1 93.38 134 GLU A N 1
ATOM 1018 C CA . GLU A 1 134 ? -0.416 29.375 -3.816 1 93.38 134 GLU A CA 1
ATOM 1019 C C . GLU A 1 134 ? -1.872 29.641 -3.441 1 93.38 134 GLU A C 1
ATOM 1021 O O . GLU A 1 134 ? -2.729 28.766 -3.615 1 93.38 134 GLU A O 1
ATOM 1026 N N . TYR A 1 135 ? -2.053 30.828 -2.959 1 96.25 135 TYR A N 1
ATOM 1027 C CA . TYR A 1 135 ? -3.41 31.266 -2.656 1 96.25 135 TYR A CA 1
ATOM 1028 C C . TYR A 1 135 ? -4.168 31.609 -3.932 1 96.25 135 TYR A C 1
ATOM 1030 O O . TYR A 1 135 ? -3.566 32 -4.93 1 96.25 135 TYR A O 1
ATOM 1038 N N . HIS A 1 136 ? -5.453 31.375 -3.891 1 97.12 136 HIS A N 1
ATOM 1039 C CA . HIS A 1 136 ? -6.277 31.969 -4.941 1 97.12 136 HIS A CA 1
ATOM 1040 C C . HIS A 1 136 ? -6.262 33.5 -4.867 1 97.12 136 HIS A C 1
ATOM 1042 O O . HIS A 1 136 ? -6.316 34.062 -3.775 1 97.12 136 HIS A O 1
ATOM 1048 N N . PRO A 1 137 ? -6.258 34.156 -6.004 1 95.75 137 PRO A N 1
ATOM 1049 C CA . PRO A 1 137 ? -6.16 35.625 -6 1 95.75 137 PRO A CA 1
ATOM 1050 C C . PRO A 1 137 ? -7.359 36.281 -5.332 1 95.75 137 PRO A C 1
ATOM 1052 O O . PRO A 1 137 ? -7.266 37.438 -4.898 1 95.75 137 PRO A O 1
ATOM 1055 N N . ASP A 1 138 ? -8.477 35.625 -5.199 1 96.25 138 ASP A N 1
ATOM 1056 C CA . ASP A 1 138 ? -9.688 36.219 -4.621 1 96.25 138 ASP A CA 1
ATOM 1057 C C . ASP A 1 138 ? -9.602 36.25 -3.096 1 96.25 138 ASP A C 1
ATOM 1059 O O . ASP A 1 138 ? -10.422 36.906 -2.441 1 96.25 138 ASP A O 1
ATOM 1063 N N . PHE A 1 139 ? -8.672 35.562 -2.473 1 96.06 139 PHE A N 1
ATOM 1064 C CA . PHE A 1 139 ? -8.523 35.531 -1.022 1 96.06 139 PHE A CA 1
ATOM 1065 C C . PHE A 1 139 ? -7.203 36.156 -0.601 1 96.06 139 PHE A C 1
ATOM 1067 O O . PHE A 1 139 ? -6.203 36.062 -1.314 1 96.06 139 PHE A O 1
ATOM 1074 N N . PRO A 1 140 ? -7.238 36.875 0.525 1 95.38 140 PRO A N 1
ATOM 1075 C CA . PRO A 1 140 ? -5.969 37.438 0.975 1 95.38 140 PRO A CA 1
ATOM 1076 C C . PRO A 1 140 ? -4.949 36.375 1.379 1 95.38 140 PRO A C 1
ATOM 1078 O O . PRO A 1 140 ? -5.316 35.344 1.954 1 95.38 140 PRO A O 1
ATOM 1081 N N . ALA A 1 141 ? -3.721 36.625 1.093 1 96.06 141 ALA A N 1
ATOM 1082 C CA . ALA A 1 141 ? -2.66 35.719 1.486 1 96.06 141 ALA A CA 1
ATOM 1083 C C . ALA A 1 141 ? -2.432 35.75 2.994 1 96.06 141 ALA A C 1
ATOM 1085 O O . ALA A 1 141 ? -2.508 36.812 3.613 1 96.06 141 ALA A O 1
ATOM 1086 N N . VAL A 1 142 ? -2.193 34.625 3.551 1 98.38 142 VAL A N 1
ATOM 1087 C CA . VAL A 1 142 ? -1.807 34.562 4.957 1 98.38 142 VAL A CA 1
ATOM 1088 C C . VAL A 1 142 ? -0.422 35.156 5.145 1 98.38 142 VAL A C 1
ATOM 1090 O O . VAL A 1 142 ? 0.479 34.938 4.332 1 98.38 142 VAL A O 1
ATOM 1093 N N . VAL A 1 143 ? -0.269 35.906 6.195 1 98.19 143 VAL A N 1
ATOM 1094 C CA . VAL A 1 143 ? 0.977 36.625 6.438 1 98.19 143 VAL A CA 1
ATOM 1095 C C . VAL A 1 143 ? 1.798 35.906 7.5 1 98.19 143 VAL A C 1
ATOM 1097 O O . VAL A 1 143 ? 1.273 35.531 8.547 1 98.19 143 VAL A O 1
ATOM 1100 N N . ASN A 1 144 ? 3.047 35.688 7.207 1 98.25 144 ASN A N 1
ATOM 1101 C CA . ASN A 1 144 ? 3.957 35.125 8.203 1 98.25 144 ASN A CA 1
ATOM 1102 C C . ASN A 1 144 ? 4.164 36.094 9.367 1 98.25 144 ASN A C 1
ATOM 1104 O O . ASN A 1 144 ? 4.594 37.219 9.18 1 98.25 144 ASN A O 1
ATOM 1108 N N . PRO A 1 145 ? 3.922 35.625 10.555 1 98.12 145 PRO A N 1
ATOM 1109 C CA . PRO A 1 145 ? 3.914 36.531 11.695 1 98.12 145 PRO A CA 1
ATOM 1110 C C . PRO A 1 145 ? 5.316 36.969 12.125 1 98.12 145 PRO A C 1
ATOM 1112 O O . PRO A 1 145 ? 5.473 37.875 12.938 1 98.12 145 PRO A O 1
ATOM 1115 N N . TRP A 1 146 ? 6.34 36.281 11.602 1 97.81 146 TRP A N 1
ATOM 1116 C CA . TRP A 1 146 ? 7.715 36.656 11.93 1 97.81 146 TRP A CA 1
ATOM 1117 C C . TRP A 1 146 ? 8.195 37.781 11.031 1 97.81 146 TRP A C 1
ATOM 1119 O O . TRP A 1 146 ? 9.109 38.531 11.398 1 97.81 146 TRP A O 1
ATOM 1129 N N . SER A 1 147 ? 7.691 37.844 9.828 1 96 147 SER A N 1
ATOM 1130 C CA . SER A 1 147 ? 7.957 38.875 8.852 1 96 147 SER A CA 1
ATOM 1131 C C . SER A 1 147 ? 7.008 38.781 7.66 1 96 147 SER A C 1
ATOM 1133 O O . SER A 1 147 ? 6.852 37.719 7.07 1 96 147 SER A O 1
ATOM 1135 N N . ALA A 1 148 ? 6.488 39.906 7.27 1 95.75 148 ALA A N 1
ATOM 1136 C CA . ALA A 1 148 ? 5.523 39.938 6.172 1 95.75 148 ALA A CA 1
ATOM 1137 C C . ALA A 1 148 ? 6.191 39.562 4.852 1 95.75 148 ALA A C 1
ATOM 1139 O O . ALA A 1 148 ? 5.512 39.188 3.889 1 95.75 148 ALA A O 1
ATOM 1140 N N . GLU A 1 149 ? 7.504 39.625 4.812 1 95.69 149 GLU A N 1
ATOM 1141 C CA . GLU A 1 149 ? 8.234 39.312 3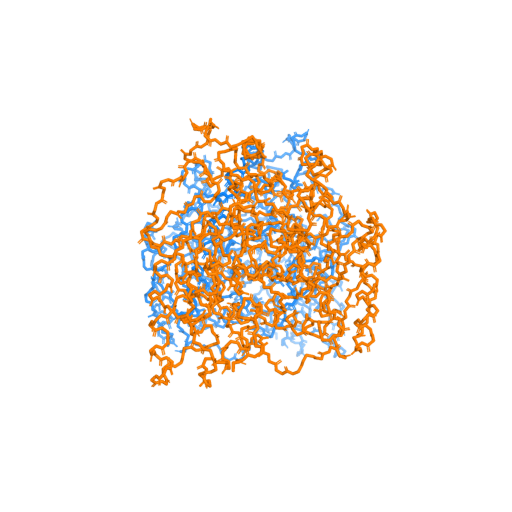.586 1 95.69 149 GLU A CA 1
ATOM 1142 C C . GLU A 1 149 ? 8.461 37.781 3.443 1 95.69 149 GLU A C 1
ATOM 1144 O O . GLU A 1 149 ? 8.766 37.312 2.355 1 95.69 149 GLU A O 1
ATOM 1149 N N . ARG A 1 150 ? 8.266 37.125 4.508 1 96.44 150 ARG A N 1
ATOM 1150 C CA . ARG A 1 150 ? 8.57 35.688 4.52 1 96.44 150 ARG A CA 1
ATOM 1151 C C . ARG A 1 150 ? 7.363 34.875 4.082 1 96.44 150 ARG A C 1
ATOM 1153 O O . ARG A 1 150 ? 6.223 35.219 4.375 1 96.44 150 ARG A O 1
ATOM 1160 N N . TRP A 1 151 ? 7.656 33.812 3.396 1 95.5 151 TRP A N 1
ATOM 1161 C CA . TRP A 1 151 ? 6.645 32.812 3.057 1 95.5 151 TRP A CA 1
ATOM 1162 C C . TRP A 1 151 ? 6.109 32.125 4.312 1 95.5 151 TRP A C 1
ATOM 1164 O O . TRP A 1 151 ? 6.867 31.812 5.23 1 95.5 151 TRP A O 1
ATOM 1174 N N . ALA A 1 152 ? 4.797 31.984 4.477 1 96.56 152 ALA A N 1
ATOM 1175 C CA . ALA A 1 152 ? 4.184 31.391 5.664 1 96.56 152 ALA A CA 1
ATOM 1176 C C . ALA A 1 152 ? 4.133 29.875 5.555 1 96.56 152 ALA A C 1
ATOM 1178 O O . ALA A 1 152 ? 3.752 29.188 6.508 1 96.56 152 ALA A O 1
ATOM 1179 N N . GLY A 1 153 ? 4.562 29.359 4.422 1 94.06 153 GLY A N 1
ATOM 1180 C CA . GLY A 1 153 ? 4.477 27.938 4.191 1 94.06 153 GLY A CA 1
ATOM 1181 C C . GLY A 1 153 ? 3.143 27.5 3.613 1 94.06 153 GLY A C 1
ATOM 1182 O O . GLY A 1 153 ? 2.107 28.094 3.906 1 94.06 153 GLY A O 1
ATOM 1183 N N . ALA A 1 154 ? 2.971 26.594 2.777 1 90.62 154 ALA A N 1
ATOM 1184 C CA . ALA A 1 154 ? 1.787 26 2.164 1 90.62 154 ALA A CA 1
ATOM 1185 C C . ALA A 1 154 ? 1.678 24.516 2.514 1 90.62 154 ALA A C 1
ATOM 1187 O O . ALA A 1 154 ? 2.676 23.875 2.861 1 90.62 154 ALA A O 1
ATOM 1188 N N . SER A 1 155 ? 0.436 24.062 2.414 1 95.38 155 SER A N 1
ATOM 1189 C CA . SER A 1 155 ? -0.864 24.656 2.125 1 95.38 155 SER A CA 1
ATOM 1190 C C . SER A 1 155 ? -1.636 24.953 3.406 1 95.38 155 SER A C 1
ATOM 1192 O O . SER A 1 155 ? -2.695 25.578 3.369 1 95.38 155 SER A O 1
ATOM 1194 N N . SER A 1 156 ? -1.053 24.562 4.598 1 98.62 156 SER A N 1
ATOM 1195 C CA . SER A 1 156 ? -1.742 24.766 5.867 1 98.62 156 SER A CA 1
ATOM 1196 C C . SER A 1 156 ? -1.229 26.016 6.574 1 98.62 156 SER A C 1
ATOM 1198 O O . SER A 1 156 ? -1.049 26.016 7.793 1 98.62 156 SER A O 1
ATOM 1200 N N . SER A 1 157 ? -1.003 27.078 5.871 1 98.19 157 SER A N 1
ATOM 1201 C CA . SER A 1 157 ? -0.418 28.297 6.402 1 98.19 157 SER A CA 1
ATOM 1202 C C . SER A 1 157 ? -1.312 28.922 7.469 1 98.19 157 SER A C 1
ATOM 1204 O O . SER A 1 157 ? -0.826 29.359 8.516 1 98.19 157 SER A O 1
ATOM 1206 N N . GLY A 1 158 ? -2.625 29 7.195 1 98.88 158 GLY A N 1
ATOM 1207 C CA . GLY A 1 158 ? -3.533 29.516 8.203 1 98.88 158 GLY A CA 1
ATOM 1208 C C . GLY A 1 158 ? -3.475 28.75 9.508 1 98.88 158 GLY A C 1
ATOM 1209 O O . GLY A 1 158 ? -3.479 29.344 10.586 1 98.88 158 GLY A O 1
ATOM 1210 N N . SER A 1 159 ? -3.4 27.438 9.438 1 98.94 159 SER A N 1
ATOM 1211 C CA . SER A 1 159 ? -3.32 26.578 10.617 1 98.94 159 SER A CA 1
ATOM 1212 C C . SER A 1 159 ? -2.062 26.875 11.43 1 98.94 159 SER A C 1
ATOM 1214 O O . SER A 1 159 ? -2.119 26.969 12.656 1 98.94 159 SER A O 1
ATOM 1216 N N . ALA A 1 160 ? -0.986 27.016 10.734 1 98.88 160 ALA A N 1
ATOM 1217 C CA . ALA A 1 160 ? 0.281 27.266 11.414 1 98.88 160 ALA A CA 1
ATOM 1218 C C . ALA A 1 160 ? 0.295 28.641 12.062 1 98.88 160 ALA A C 1
ATOM 1220 O O . ALA A 1 160 ? 0.646 28.781 13.242 1 98.88 160 ALA A O 1
ATOM 1221 N N . VAL A 1 161 ? -0.108 29.656 11.328 1 98.88 161 VAL A N 1
ATOM 1222 C CA . VAL A 1 161 ? -0.06 31.031 11.805 1 98.88 161 VAL A CA 1
ATOM 1223 C C . VAL A 1 161 ? -1.021 31.203 12.977 1 98.88 161 VAL A C 1
ATOM 1225 O O . VAL A 1 161 ? -0.673 31.828 13.984 1 98.88 161 VAL A O 1
ATOM 1228 N N . ALA A 1 162 ? -2.227 30.656 12.852 1 98.88 162 ALA A N 1
ATOM 1229 C CA . ALA A 1 162 ? -3.184 30.734 13.945 1 98.88 162 ALA A CA 1
ATOM 1230 C C . ALA A 1 162 ? -2.619 30.109 15.219 1 98.88 162 ALA A C 1
ATOM 1232 O O . ALA A 1 162 ? -2.805 30.641 16.312 1 98.88 162 ALA A O 1
ATOM 1233 N N . THR A 1 163 ? -1.936 29.047 15.094 1 98.75 163 THR A N 1
ATOM 1234 C CA . THR A 1 163 ? -1.412 28.281 16.219 1 98.75 163 THR A CA 1
ATOM 1235 C C . THR A 1 163 ? -0.301 29.047 16.922 1 98.75 163 THR A C 1
ATOM 1237 O O . THR A 1 163 ? -0.345 29.234 18.141 1 98.75 163 THR A O 1
ATOM 1240 N N . VAL A 1 164 ? 0.639 29.609 16.172 1 98.5 164 VAL A N 1
ATOM 1241 C CA . VAL A 1 164 ? 1.832 30.172 16.797 1 98.5 164 VAL A CA 1
ATOM 1242 C C . VAL A 1 164 ? 1.525 31.562 17.328 1 98.5 164 VAL A C 1
ATOM 1244 O O . VAL A 1 164 ? 2.26 32.094 18.172 1 98.5 164 VAL A O 1
ATOM 1247 N N . THR A 1 165 ? 0.429 32.188 16.844 1 98.5 165 THR A N 1
ATOM 1248 C CA . THR A 1 165 ? 0.08 33.531 17.297 1 98.5 165 THR A CA 1
ATOM 1249 C C . THR A 1 165 ? -1.002 33.469 18.359 1 98.5 165 THR A C 1
ATOM 1251 O O . THR A 1 165 ? -1.551 34.531 18.75 1 98.5 165 THR A O 1
ATOM 1254 N N . GLY A 1 166 ? -1.372 32.312 18.812 1 98.12 166 GLY A N 1
ATOM 1255 C CA . GLY A 1 166 ? -2.324 32.188 19.891 1 98.12 166 GLY A CA 1
ATOM 1256 C C . GLY A 1 166 ? -3.76 32.438 19.469 1 98.12 166 GLY A C 1
ATOM 1257 O O . GLY A 1 166 ? -4.586 32.844 20.281 1 98.12 166 GLY A O 1
ATOM 1258 N N . LEU A 1 167 ? -4.07 32.25 18.234 1 98.81 167 LEU A N 1
ATOM 1259 C CA . LEU A 1 167 ? -5.434 32.438 17.75 1 98.81 167 LEU A CA 1
ATOM 1260 C C . LEU A 1 167 ? -6.219 31.141 17.859 1 98.81 167 LEU A C 1
ATOM 1262 O O . LEU A 1 167 ? -7.422 31.109 17.578 1 98.81 167 LEU A O 1
ATOM 1266 N N . CYS A 1 168 ? -5.637 30.109 18.266 1 98.88 168 CYS A N 1
ATOM 1267 C CA . CYS A 1 168 ? -6.184 28.828 18.703 1 98.88 168 CYS A CA 1
ATOM 1268 C C . CYS A 1 168 ? -5.176 28.078 19.578 1 98.88 168 CYS A C 1
ATOM 1270 O O . CYS A 1 168 ? -3.99 28.422 19.578 1 98.88 168 CYS A O 1
ATOM 1272 N N . THR A 1 169 ? -5.648 27.125 20.359 1 98.88 169 THR A N 1
ATOM 1273 C CA . THR A 1 169 ? -4.754 26.297 21.156 1 98.88 169 THR A CA 1
ATOM 1274 C C . THR A 1 169 ? -4.039 25.266 20.281 1 98.88 169 THR A C 1
ATOM 1276 O O . THR A 1 169 ? -2.848 25.016 20.469 1 98.88 169 THR A O 1
ATOM 1279 N N . ALA A 1 170 ? -4.719 24.688 19.375 1 98.94 170 ALA A N 1
ATOM 1280 C CA . ALA A 1 170 ? -4.219 23.75 18.359 1 98.94 170 ALA A CA 1
ATOM 1281 C C . ALA A 1 170 ? -5.082 23.797 17.094 1 98.94 170 ALA A C 1
ATOM 1283 O O . ALA A 1 170 ? -6.176 24.375 17.109 1 98.94 170 ALA A O 1
ATOM 1284 N N . SER A 1 171 ? -4.57 23.297 16.047 1 98.94 171 SER A N 1
ATOM 1285 C CA . SER A 1 171 ? -5.297 23.297 14.781 1 98.94 171 SER A CA 1
ATOM 1286 C C . SER A 1 171 ? -5.07 22 14.008 1 98.94 171 SER A C 1
ATOM 1288 O O . SER A 1 171 ? -4.254 21.172 14.406 1 98.94 171 SER A O 1
ATOM 1290 N N . LEU A 1 172 ? -5.887 21.797 12.969 1 98.94 172 LEU A N 1
ATOM 1291 C CA . LEU A 1 172 ? -5.66 20.719 12.008 1 98.94 172 LEU A CA 1
ATOM 1292 C C . LEU A 1 172 ? -5.176 21.266 10.672 1 98.94 172 LEU A C 1
ATOM 1294 O O . LEU A 1 172 ? -5.652 22.312 10.219 1 98.94 172 LEU A O 1
ATOM 1298 N N . GLY A 1 173 ? -4.16 20.625 10.156 1 98.88 173 GLY A N 1
ATOM 1299 C CA . GLY A 1 173 ? -3.74 20.812 8.773 1 98.88 173 GLY A CA 1
ATOM 1300 C C . GLY A 1 173 ? -3.799 19.531 7.957 1 98.88 173 GLY A C 1
ATOM 1301 O O . GLY A 1 173 ? -4.262 18.5 8.445 1 98.88 173 GLY A O 1
ATOM 1302 N N . SER A 1 174 ? -3.529 19.672 6.695 1 98.88 174 SER A N 1
ATOM 1303 C CA . SER A 1 174 ? -3.369 18.531 5.801 1 98.88 174 SER A CA 1
ATOM 1304 C C . SER A 1 174 ? -1.973 18.484 5.191 1 98.88 174 SER A C 1
ATOM 1306 O O . SER A 1 174 ? -1.289 19.516 5.141 1 98.88 174 SER A O 1
ATOM 1308 N N . ASP A 1 175 ? -1.523 17.359 4.863 1 98.81 175 ASP A N 1
ATOM 1309 C CA . ASP A 1 175 ? -0.185 17.156 4.312 1 98.81 175 ASP A CA 1
ATOM 1310 C C . ASP A 1 175 ? -0.197 16.125 3.188 1 98.81 175 ASP A C 1
ATOM 1312 O O . ASP A 1 175 ? -0.529 14.961 3.41 1 98.81 175 ASP A O 1
ATOM 1316 N N . THR A 1 176 ? 0.144 16.578 1.95 1 98.38 176 THR A N 1
ATOM 1317 C CA . THR A 1 176 ? 0.216 15.727 0.771 1 98.38 176 THR A CA 1
ATOM 1318 C C . THR A 1 176 ? 1.646 15.648 0.242 1 98.38 176 THR A C 1
ATOM 1320 O O . THR A 1 176 ? 1.96 14.805 -0.594 1 98.38 176 THR A O 1
ATOM 1323 N N . GLY A 1 177 ? 2.475 16.547 0.728 1 97.56 177 GLY A N 1
ATOM 1324 C CA . GLY A 1 177 ? 3.867 16.609 0.32 1 97.56 177 GLY A CA 1
ATOM 1325 C C . GLY A 1 177 ? 4.719 17.453 1.255 1 97.56 177 GLY A C 1
ATOM 1326 O O . GLY A 1 177 ? 5.871 17.766 0.945 1 97.56 177 GLY A O 1
ATOM 1327 N N . GLY A 1 178 ? 4.168 17.844 2.398 1 97.88 178 GLY A N 1
ATOM 1328 C CA . GLY A 1 178 ? 4.883 18.688 3.348 1 97.88 178 GLY A CA 1
ATOM 1329 C C . GLY A 1 178 ? 4.008 19.766 3.961 1 97.88 178 GLY A C 1
ATOM 1330 O O . GLY A 1 178 ? 4.477 20.562 4.781 1 97.88 178 GLY A O 1
ATOM 1331 N N . SER A 1 179 ? 2.748 19.703 3.762 1 98.25 179 SER A N 1
ATOM 1332 C CA . SER A 1 179 ? 1.865 20.844 3.988 1 98.25 179 SER A CA 1
ATOM 1333 C C . SER A 1 179 ? 1.532 21 5.469 1 98.25 179 SER A C 1
ATOM 1335 O O . SER A 1 179 ? 0.9 21.969 5.867 1 98.25 179 SER A O 1
ATOM 1337 N N . ILE A 1 180 ? 1.906 20.125 6.316 1 98.81 180 ILE A N 1
ATOM 1338 C CA . ILE A 1 180 ? 1.93 20.359 7.758 1 98.81 180 ILE A CA 1
ATOM 1339 C C . ILE A 1 180 ? 3.34 20.75 8.195 1 98.81 180 ILE A C 1
ATOM 1341 O O . ILE A 1 180 ? 3.521 21.719 8.945 1 98.81 180 ILE A O 1
ATOM 1345 N N . ARG A 1 181 ? 4.293 20.172 7.652 1 98.75 181 ARG A N 1
ATOM 1346 C CA . ARG A 1 181 ? 5.691 20.297 8.047 1 98.75 181 ARG A CA 1
ATOM 1347 C C . ARG A 1 181 ? 6.281 21.625 7.598 1 98.75 181 ARG A C 1
ATOM 1349 O O . ARG A 1 181 ? 6.977 22.297 8.367 1 98.75 181 ARG A O 1
ATOM 1356 N N . THR A 1 182 ? 5.953 22 6.41 1 97.88 182 THR A N 1
ATOM 1357 C CA . THR A 1 182 ? 6.539 23.203 5.848 1 97.88 182 THR A CA 1
ATOM 1358 C C . THR A 1 182 ? 6.008 24.453 6.559 1 97.88 182 THR A C 1
ATOM 1360 O O . THR A 1 182 ? 6.785 25.281 7.031 1 97.88 182 THR A O 1
ATOM 1363 N N . PRO A 1 183 ? 4.707 24.562 6.727 1 98.44 183 PRO A N 1
ATOM 1364 C CA . PRO A 1 183 ? 4.254 25.75 7.469 1 98.44 183 PRO A CA 1
ATOM 1365 C C . PRO A 1 183 ? 4.734 25.75 8.914 1 98.44 183 PRO A C 1
ATOM 1367 O O . PRO A 1 183 ? 5.012 26.828 9.469 1 98.44 183 PRO A O 1
ATOM 1370 N N . CYS A 1 184 ? 4.844 24.609 9.508 1 98.75 184 CYS A N 1
ATOM 1371 C CA . CYS A 1 184 ? 5.348 24.562 10.875 1 98.75 184 CYS A CA 1
ATOM 1372 C C . CYS A 1 184 ? 6.797 25.031 10.938 1 98.75 184 CYS A C 1
ATOM 1374 O O . CYS A 1 184 ? 7.176 25.766 11.852 1 98.75 184 CYS A O 1
ATOM 1376 N N . THR A 1 185 ? 7.598 24.641 9.961 1 98.06 185 THR A N 1
ATOM 1377 C CA . THR A 1 185 ? 8.992 25.047 9.898 1 98.06 185 THR A CA 1
ATOM 1378 C C . THR A 1 185 ? 9.102 26.562 9.688 1 98.06 185 THR A C 1
ATOM 1380 O O . THR A 1 185 ? 9.945 27.219 10.297 1 98.06 185 THR A O 1
ATOM 1383 N N . MET A 1 186 ? 8.227 27.125 8.922 1 97.81 186 MET A N 1
ATOM 1384 C CA . MET A 1 186 ? 8.297 28.516 8.523 1 97.81 186 MET A CA 1
ATOM 1385 C C . MET A 1 186 ? 7.777 29.438 9.625 1 97.81 186 MET A C 1
ATOM 1387 O O . MET A 1 186 ? 8.125 30.609 9.68 1 97.81 186 MET A O 1
ATOM 1391 N N . THR A 1 187 ? 6.941 28.859 10.531 1 98.38 187 THR A N 1
ATOM 1392 C CA . THR A 1 187 ? 6.285 29.734 11.5 1 98.38 187 THR A CA 1
ATOM 1393 C C . THR A 1 187 ? 6.711 29.375 12.922 1 98.38 187 THR A C 1
ATOM 1395 O O . THR A 1 187 ? 6.441 30.141 13.859 1 98.38 187 THR A O 1
ATOM 1398 N N . GLY A 1 188 ? 7.363 28.25 13.102 1 98.5 188 GLY A N 1
ATOM 1399 C CA . GLY A 1 188 ? 7.816 27.859 14.422 1 98.5 188 GLY A CA 1
ATOM 1400 C C . GLY A 1 188 ? 6.789 27.047 15.188 1 98.5 188 GLY A C 1
ATOM 1401 O O . GLY A 1 188 ? 6.805 27.016 16.422 1 98.5 188 GLY A O 1
ATOM 1402 N N . ALA A 1 189 ? 5.891 26.438 14.523 1 98.75 189 ALA A N 1
ATOM 1403 C CA . ALA A 1 189 ? 4.918 25.531 15.141 1 98.75 189 ALA A CA 1
ATOM 1404 C C . ALA A 1 189 ? 5.449 24.109 15.195 1 98.75 189 ALA A C 1
ATOM 1406 O O . ALA A 1 189 ? 6.496 23.812 14.617 1 98.75 189 ALA A O 1
ATOM 1407 N N . THR A 1 190 ? 4.832 23.281 16 1 98.94 190 THR A N 1
ATOM 1408 C CA . THR A 1 190 ? 5.02 21.844 16.016 1 98.94 190 THR A CA 1
ATOM 1409 C C . THR A 1 190 ? 3.906 21.141 15.234 1 98.94 190 THR A C 1
ATOM 1411 O O . THR A 1 190 ? 2.725 21.438 15.43 1 98.94 190 THR A O 1
ATOM 1414 N N . GLY A 1 191 ? 4.273 20.344 14.25 1 98.88 191 GLY A N 1
ATOM 1415 C CA . GLY A 1 191 ? 3.271 19.672 13.43 1 98.88 191 GLY A CA 1
ATOM 1416 C C . GLY A 1 191 ? 3.5 18.172 13.305 1 98.88 191 GLY A C 1
ATOM 1417 O O . GLY A 1 191 ? 4.641 17.734 13.18 1 98.88 191 GLY A O 1
ATOM 1418 N N . LEU A 1 192 ? 2.453 17.375 13.391 1 98.94 192 LEU A N 1
ATOM 1419 C CA . LEU A 1 192 ? 2.518 15.93 13.281 1 98.94 192 LEU A CA 1
ATOM 1420 C C . LEU A 1 192 ? 1.756 15.438 12.047 1 98.94 192 LEU A C 1
ATOM 1422 O O . LEU A 1 192 ? 0.543 15.641 11.945 1 98.94 192 LEU A O 1
ATOM 1426 N N . LYS A 1 193 ? 2.459 14.938 11.062 1 98.94 193 LYS A N 1
ATOM 1427 C CA . LYS A 1 193 ? 1.866 14.172 9.969 1 98.94 193 LYS A CA 1
ATOM 1428 C C . LYS A 1 193 ? 1.787 12.688 10.312 1 98.94 193 LYS A C 1
ATOM 1430 O O . LYS A 1 193 ? 2.791 11.977 10.258 1 98.94 193 LYS A O 1
ATOM 1435 N N . PRO A 1 194 ? 0.606 12.195 10.664 1 98.94 194 PRO A N 1
ATOM 1436 C CA . PRO A 1 194 ? 0.52 10.797 11.102 1 98.94 194 PRO A CA 1
ATOM 1437 C C . PRO A 1 194 ? 0.714 9.805 9.961 1 98.94 194 PRO A C 1
ATOM 1439 O O . PRO A 1 194 ? 0.905 10.211 8.812 1 98.94 194 PRO A O 1
ATOM 1442 N N . THR A 1 195 ? 0.836 8.547 10.367 1 98.88 195 THR A N 1
ATOM 1443 C CA . THR A 1 195 ? 0.84 7.477 9.383 1 98.88 195 THR A CA 1
ATOM 1444 C C . THR A 1 195 ? -0.335 7.625 8.422 1 98.88 195 THR A C 1
ATOM 1446 O O . THR A 1 195 ? -1.454 7.93 8.836 1 98.88 195 THR A O 1
ATOM 1449 N N . TRP A 1 196 ? -0.09 7.508 7.086 1 98.75 196 TRP A N 1
ATOM 1450 C CA . TRP A 1 196 ? -1.195 7.523 6.133 1 98.75 196 TRP A CA 1
ATOM 1451 C C . TRP A 1 196 ? -2.277 6.527 6.535 1 98.75 196 TRP A C 1
ATOM 1453 O O . TRP A 1 196 ? -1.982 5.371 6.844 1 98.75 196 TRP A O 1
ATOM 1463 N N . GLY A 1 197 ? -3.523 6.961 6.652 1 98.62 197 GLY A N 1
ATOM 1464 C CA . GLY A 1 197 ? -4.645 6.109 7.012 1 98.62 197 GLY A CA 1
ATOM 1465 C C . GLY A 1 197 ? -4.961 6.137 8.5 1 98.62 197 GLY A C 1
ATOM 1466 O O . GLY A 1 197 ? -5.992 5.613 8.93 1 98.62 197 GLY A O 1
ATOM 1467 N N . ARG A 1 198 ? -4.094 6.785 9.344 1 98.81 198 ARG A N 1
ATOM 1468 C CA . ARG A 1 198 ? -4.309 6.863 10.781 1 98.81 198 ARG A CA 1
ATOM 1469 C C . ARG A 1 198 ? -5.516 7.734 11.109 1 98.81 198 ARG A C 1
ATOM 1471 O O . ARG A 1 198 ? -6.215 7.496 12.094 1 98.81 198 ARG A O 1
ATOM 1478 N N . VAL A 1 199 ? -5.738 8.742 10.266 1 98.94 199 VAL A N 1
ATOM 1479 C CA . VAL A 1 199 ? -6.832 9.695 10.422 1 98.94 199 VAL A CA 1
ATOM 1480 C C . VAL A 1 199 ? -7.719 9.672 9.172 1 98.94 199 VAL A C 1
ATOM 1482 O O . VAL A 1 199 ? -7.215 9.688 8.047 1 98.94 199 VAL A O 1
ATOM 1485 N N . SER A 1 200 ? -9.008 9.586 9.391 1 98.88 200 SER A N 1
ATOM 1486 C CA . SER A 1 200 ? -9.984 9.555 8.305 1 98.88 200 SER A CA 1
ATOM 1487 C C . SER A 1 200 ? -9.938 10.844 7.488 1 98.88 200 SER A C 1
ATOM 1489 O O . SER A 1 200 ? -9.797 11.938 8.047 1 98.88 200 SER A O 1
ATOM 1491 N N . VAL A 1 201 ? -10.172 10.656 6.203 1 98.75 201 VAL A N 1
ATOM 1492 C CA . VAL A 1 201 ? -10.258 11.82 5.324 1 98.75 201 VAL A CA 1
ATOM 1493 C C . VAL A 1 201 ? -11.695 12 4.844 1 98.75 201 VAL A C 1
ATOM 1495 O O . VAL A 1 201 ? -11.945 12.719 3.873 1 98.75 201 VAL A O 1
ATOM 1498 N N . HIS A 1 202 ? -12.625 11.25 5.469 1 98.81 202 HIS A N 1
ATOM 1499 C CA . HIS A 1 202 ? -14.023 11.445 5.105 1 98.81 202 HIS A CA 1
ATOM 1500 C C . HIS A 1 202 ? -14.461 12.883 5.363 1 98.81 202 HIS A C 1
ATOM 1502 O O . HIS A 1 202 ? -14.305 13.398 6.473 1 98.81 202 HIS A O 1
ATOM 1508 N N . GLY A 1 203 ? -15.008 13.469 4.348 1 98.81 203 GLY A N 1
ATOM 1509 C CA . GLY A 1 203 ? -15.469 14.844 4.469 1 98.81 203 GLY A CA 1
ATOM 1510 C C . GLY A 1 203 ? -14.344 15.859 4.398 1 98.81 203 GLY A C 1
ATOM 1511 O O . GLY A 1 203 ? -14.477 16.984 4.891 1 98.81 203 GLY A O 1
ATOM 1512 N N . VAL A 1 204 ? -13.211 15.531 3.875 1 98.88 204 VAL A N 1
ATOM 1513 C CA . VAL A 1 204 ? -12.094 16.438 3.629 1 98.88 204 VAL A CA 1
ATOM 1514 C C . VAL A 1 204 ? -11.875 16.594 2.125 1 98.88 204 VAL A C 1
ATOM 1516 O O . VAL A 1 204 ? -11.789 15.609 1.396 1 98.88 204 VAL A O 1
ATOM 1519 N N . PHE A 1 205 ? -11.844 17.797 1.631 1 98.75 205 PHE A N 1
ATOM 1520 C CA . PHE A 1 205 ? -11.555 18.016 0.219 1 98.75 205 PHE A CA 1
ATOM 1521 C C . PHE A 1 205 ? -10.18 17.469 -0.145 1 98.75 205 PHE A C 1
ATOM 1523 O O . PHE A 1 205 ? -9.18 17.797 0.493 1 98.75 205 PHE A O 1
ATOM 1530 N N . ALA A 1 206 ? -10.125 16.672 -1.152 1 98.56 206 ALA A N 1
ATOM 1531 C CA . ALA A 1 206 ? -8.922 15.898 -1.46 1 98.56 206 ALA A CA 1
ATOM 1532 C C . ALA A 1 206 ? -8.008 16.672 -2.404 1 98.56 206 ALA A C 1
ATOM 1534 O O . ALA A 1 206 ? -8.477 17.453 -3.236 1 98.56 206 ALA A O 1
ATOM 1535 N N . MET A 1 207 ? -6.73 16.5 -2.207 1 98.31 207 MET A N 1
ATOM 1536 C CA . MET A 1 207 ? -5.75 16.844 -3.234 1 98.31 207 MET A CA 1
ATOM 1537 C C . MET A 1 207 ? -5.305 15.594 -3.99 1 98.31 207 MET A C 1
ATOM 1539 O O . MET A 1 207 ? -5.703 15.383 -5.137 1 98.31 207 MET A O 1
ATOM 1543 N N . ALA A 1 208 ? -4.641 14.742 -3.35 1 98.5 208 ALA A N 1
ATOM 1544 C CA . ALA A 1 208 ? -4.227 13.43 -3.848 1 98.5 208 ALA A CA 1
ATOM 1545 C C . ALA A 1 208 ? -4.531 12.336 -2.832 1 98.5 208 ALA A C 1
ATOM 1547 O O . ALA A 1 208 ? -3.713 12.047 -1.955 1 98.5 208 ALA A O 1
ATOM 1548 N N . PRO A 1 209 ? -5.578 11.625 -3.004 1 98 209 PRO A N 1
ATOM 1549 C CA . PRO A 1 209 ? -6.109 10.727 -1.971 1 98 209 PRO A CA 1
ATOM 1550 C C . PRO A 1 209 ? -5.078 9.719 -1.476 1 98 209 PRO A C 1
ATOM 1552 O O . PRO A 1 209 ? -5.094 9.344 -0.301 1 98 209 PRO A O 1
ATOM 1555 N N . SER A 1 210 ? -4.156 9.289 -2.277 1 98.25 210 SER A N 1
ATOM 1556 C CA . SER A 1 210 ? -3.215 8.242 -1.882 1 98.25 210 SER A CA 1
ATOM 1557 C C . SER A 1 210 ? -2.082 8.812 -1.036 1 98.25 210 SER A C 1
ATOM 1559 O O . SER A 1 210 ? -1.243 8.07 -0.526 1 98.25 210 SER A O 1
ATOM 1561 N N . LEU A 1 211 ? -2.016 10.164 -0.846 1 98.62 211 LEU A N 1
ATOM 1562 C CA . LEU A 1 211 ? -0.926 10.789 -0.106 1 98.62 211 LEU A CA 1
ATOM 1563 C C . LEU A 1 211 ? -1.468 11.703 0.988 1 98.62 211 LEU A C 1
ATOM 1565 O O . LEU A 1 211 ? -0.73 12.102 1.895 1 98.62 211 LEU A O 1
ATOM 1569 N N . ASP A 1 212 ? -2.773 12.062 0.924 1 98.75 212 ASP A N 1
ATOM 1570 C CA . ASP A 1 212 ? -3.373 13.047 1.825 1 98.75 212 ASP A CA 1
ATOM 1571 C C . ASP A 1 212 ? -3.369 12.539 3.266 1 98.75 212 ASP A C 1
ATOM 1573 O O . ASP A 1 212 ? -3.748 11.398 3.529 1 98.75 212 ASP A O 1
ATOM 1577 N N . THR A 1 213 ? -2.934 13.406 4.164 1 98.81 213 THR A N 1
ATOM 1578 C CA . THR A 1 213 ? -2.979 13.125 5.594 1 98.81 213 THR A CA 1
ATOM 1579 C C . THR A 1 213 ? -3.484 14.336 6.371 1 98.81 213 THR A C 1
ATOM 1581 O O . THR A 1 213 ? -3.129 15.477 6.055 1 98.81 213 THR A O 1
ATOM 1584 N N . ILE A 1 214 ? -4.336 14.078 7.312 1 98.88 214 ILE A N 1
ATOM 1585 C CA . ILE A 1 214 ? -4.762 15.102 8.25 1 98.88 214 ILE A CA 1
ATOM 1586 C C . ILE A 1 214 ? -4.008 14.945 9.57 1 98.88 214 ILE A C 1
ATOM 1588 O O . ILE A 1 214 ? -3.822 13.828 10.055 1 98.88 214 ILE A O 1
ATOM 1592 N N . GLY A 1 215 ? -3.5 16.047 10.078 1 98.88 215 GLY A N 1
ATOM 1593 C CA . GLY A 1 215 ? -2.764 15.953 11.328 1 98.88 215 GLY A CA 1
ATOM 1594 C C . GLY A 1 215 ? -2.797 17.234 12.133 1 98.88 215 GLY A C 1
ATOM 1595 O O . GLY A 1 215 ? -3.207 18.281 11.625 1 98.88 215 GLY A O 1
ATOM 1596 N N . PRO A 1 216 ? -2.373 17.141 13.352 1 98.94 216 PRO A N 1
ATOM 1597 C CA . PRO A 1 216 ? -2.445 18.281 14.258 1 98.94 216 PRO A CA 1
ATOM 1598 C C . PRO A 1 216 ? -1.225 19.188 14.164 1 98.94 216 PRO A C 1
ATOM 1600 O O . PRO A 1 216 ? -0.125 18.719 13.852 1 98.94 216 PRO A O 1
ATOM 1603 N N . MET A 1 217 ? -1.492 20.422 14.367 1 98.94 217 MET A N 1
ATOM 1604 C CA . MET A 1 217 ? -0.494 21.453 14.602 1 98.94 217 MET A CA 1
ATOM 1605 C C . MET A 1 217 ? -0.714 22.141 15.945 1 98.94 217 MET A C 1
ATOM 1607 O O . MET A 1 217 ? -1.852 22.422 16.328 1 98.94 217 MET A O 1
ATOM 1611 N N . ALA A 1 218 ? 0.327 22.297 16.688 1 98.94 218 ALA A N 1
ATOM 1612 C CA . ALA A 1 218 ? 0.307 22.922 18 1 98.94 218 ALA A CA 1
ATOM 1613 C C . ALA A 1 218 ? 1.627 23.625 18.297 1 98.94 218 ALA A C 1
ATOM 1615 O O . ALA A 1 218 ? 2.465 23.781 17.406 1 98.94 218 ALA A O 1
ATOM 1616 N N . ARG A 1 219 ? 1.709 24.141 19.5 1 98.75 219 ARG A N 1
ATOM 1617 C CA . ARG A 1 219 ? 2.943 24.828 19.859 1 98.75 219 ARG A CA 1
ATOM 1618 C C . ARG A 1 219 ? 3.943 23.859 20.484 1 98.75 219 ARG A C 1
ATOM 1620 O O . ARG A 1 219 ? 5.129 24.188 20.609 1 98.75 219 ARG A O 1
ATOM 1627 N N . ASN A 1 220 ? 3.439 22.688 20.891 1 98.69 220 ASN A N 1
ATOM 1628 C CA . ASN A 1 220 ? 4.332 21.688 21.453 1 98.69 220 ASN A CA 1
ATOM 1629 C C . ASN A 1 220 ? 3.91 20.266 21.047 1 98.69 220 ASN A C 1
ATOM 1631 O O . ASN A 1 220 ? 2.803 20.062 20.547 1 98.69 220 ASN A O 1
ATOM 1635 N N . ALA A 1 221 ? 4.863 19.328 21.25 1 98.88 221 ALA A N 1
ATOM 1636 C CA . ALA A 1 221 ? 4.664 17.938 20.828 1 98.88 221 ALA A CA 1
ATOM 1637 C C . ALA A 1 221 ? 3.535 17.281 21.625 1 98.88 221 ALA A C 1
ATOM 1639 O O . ALA A 1 221 ? 2.74 16.516 21.078 1 98.88 221 ALA A O 1
ATOM 1640 N N . GLU A 1 222 ? 3.449 17.562 22.875 1 98.75 222 GLU A N 1
ATOM 1641 C CA . GLU A 1 222 ? 2.436 16.969 23.734 1 98.75 222 GLU A CA 1
ATOM 1642 C C . GLU A 1 222 ? 1.028 17.297 23.25 1 98.75 222 GLU A C 1
ATOM 1644 O O . GLU A 1 222 ? 0.17 16.406 23.172 1 98.75 222 GLU A O 1
ATOM 1649 N N . ASP A 1 223 ? 0.785 18.516 22.906 1 98.88 223 ASP A N 1
ATOM 1650 C CA . ASP A 1 223 ? -0.535 18.938 22.453 1 98.88 223 ASP A CA 1
ATOM 1651 C C . ASP A 1 223 ? -0.905 18.25 21.141 1 98.88 223 ASP A C 1
ATOM 1653 O O . ASP A 1 223 ? -2.072 17.938 20.906 1 98.88 223 ASP A O 1
ATOM 1657 N N . THR A 1 224 ? 0.084 18.016 20.234 1 98.94 224 THR A N 1
ATOM 1658 C CA . THR A 1 224 ? -0.213 17.281 19.016 1 98.94 224 THR A CA 1
ATOM 1659 C C . THR A 1 224 ? -0.717 15.883 19.328 1 98.94 224 THR A C 1
ATOM 1661 O O . THR A 1 224 ? -1.613 15.367 18.656 1 98.94 224 THR A O 1
ATOM 1664 N N . GLY A 1 225 ? -0.124 15.281 20.391 1 98.81 225 GLY A N 1
ATOM 1665 C CA . GLY A 1 225 ? -0.55 13.961 20.797 1 98.81 225 GLY A CA 1
ATOM 1666 C C . GLY A 1 225 ? -1.985 13.922 21.297 1 98.81 225 GLY A C 1
ATOM 1667 O O . GLY A 1 225 ? -2.738 13.008 20.953 1 98.81 225 GLY A O 1
ATOM 1668 N N . HIS A 1 226 ? -2.346 14.93 22.094 1 98.69 226 HIS A N 1
ATOM 1669 C CA . HIS A 1 226 ? -3.709 15 22.609 1 98.69 226 HIS A CA 1
ATOM 1670 C C . HIS A 1 226 ? -4.715 15.164 21.469 1 98.69 226 HIS A C 1
ATOM 1672 O O . HIS A 1 226 ? -5.773 14.531 21.484 1 98.69 226 HIS A O 1
ATOM 1678 N N . VAL A 1 227 ? -4.41 15.984 20.484 1 98.94 227 VAL A N 1
ATOM 1679 C CA . VAL A 1 227 ? -5.316 16.219 19.359 1 98.94 227 VAL A CA 1
ATOM 1680 C C . VAL A 1 227 ? -5.387 14.961 18.5 1 98.94 227 VAL A C 1
ATOM 1682 O O . VAL A 1 227 ? -6.473 14.547 18.078 1 98.94 227 VAL A O 1
ATOM 1685 N N . LEU A 1 228 ? -4.227 14.32 18.234 1 98.88 228 LEU A N 1
ATOM 1686 C CA . LEU A 1 228 ? -4.219 13.102 17.422 1 98.88 228 LEU A CA 1
ATOM 1687 C C . LEU A 1 228 ? -5.09 12.023 18.062 1 98.88 228 LEU A C 1
ATOM 1689 O O . LEU A 1 228 ? -5.812 11.312 17.359 1 98.88 228 LEU A O 1
ATOM 1693 N N . ARG A 1 229 ? -5.027 11.914 19.375 1 98.62 229 ARG A N 1
ATOM 1694 C CA . ARG A 1 229 ? -5.816 10.914 20.094 1 98.62 229 ARG A CA 1
ATOM 1695 C C . ARG A 1 229 ? -7.305 11.086 19.812 1 98.62 229 ARG A C 1
ATOM 1697 O O . ARG A 1 229 ? -8.039 10.094 19.688 1 98.62 229 ARG A O 1
ATOM 1704 N N . ALA A 1 230 ? -7.727 12.266 19.672 1 98.56 230 ALA A N 1
ATOM 1705 C CA . ALA A 1 230 ? -9.141 12.555 19.469 1 98.56 230 ALA A CA 1
ATOM 1706 C C . ALA A 1 230 ? -9.57 12.242 18.047 1 98.56 230 ALA A C 1
ATOM 1708 O O . ALA A 1 230 ? -10.711 11.836 17.812 1 98.56 230 ALA A O 1
ATOM 1709 N N . ILE A 1 231 ? -8.656 12.328 17.047 1 98.81 231 ILE A N 1
ATOM 1710 C CA . ILE A 1 231 ? -9.125 12.32 15.664 1 98.81 231 ILE A CA 1
ATOM 1711 C C . ILE A 1 231 ? -8.711 11.016 14.992 1 98.81 231 ILE A C 1
ATOM 1713 O O . ILE A 1 231 ? -9.211 10.688 13.914 1 98.81 231 ILE A O 1
ATOM 1717 N N . ALA A 1 232 ? -7.848 10.219 15.602 1 98.81 232 ALA A N 1
ATOM 1718 C CA . ALA A 1 232 ? -7.297 9.016 14.977 1 98.81 232 ALA A CA 1
ATOM 1719 C C . ALA A 1 232 ? -8.273 7.852 15.07 1 98.81 232 ALA A C 1
ATOM 1721 O O . ALA A 1 232 ? -9.141 7.828 15.953 1 98.81 232 ALA A O 1
ATOM 1722 N N . GLY A 1 233 ? -8.164 6.918 14.102 1 98.31 233 GLY A N 1
ATOM 1723 C CA . GLY A 1 233 ? -8.852 5.645 14.227 1 98.31 233 GLY A CA 1
ATOM 1724 C C . GLY A 1 233 ? -9.703 5.305 13.016 1 98.31 233 GLY A C 1
ATOM 1725 O O . GLY A 1 233 ? -9.914 6.145 12.141 1 98.31 233 GLY A O 1
ATOM 1726 N N . ALA A 1 234 ? -10.203 4.082 13.008 1 97.94 234 ALA A N 1
ATOM 1727 C CA . ALA A 1 234 ? -11.031 3.561 11.922 1 97.94 234 ALA A CA 1
ATOM 1728 C C . ALA A 1 234 ? -12.297 4.398 11.742 1 97.94 234 ALA A C 1
ATOM 1730 O O . ALA A 1 234 ? -12.766 5.039 12.695 1 97.94 234 ALA A O 1
ATOM 1731 N N . ASP A 1 235 ? -12.797 4.465 10.555 1 98.38 235 ASP A N 1
ATOM 1732 C CA . ASP A 1 235 ? -14.008 5.184 10.188 1 98.38 235 ASP A CA 1
ATOM 1733 C C . ASP A 1 235 ? -14.805 4.414 9.125 1 98.38 235 ASP A C 1
ATOM 1735 O O . ASP A 1 235 ? -14.336 4.23 8 1 98.38 235 ASP A O 1
ATOM 1739 N N . PRO A 1 236 ? -15.992 3.949 9.414 1 96.69 236 PRO A N 1
ATOM 1740 C CA . PRO A 1 236 ? -16.797 3.223 8.43 1 96.69 236 PRO A CA 1
ATOM 1741 C C . PRO A 1 236 ? -17.062 4.043 7.168 1 96.69 236 PRO A C 1
ATOM 1743 O O . PRO A 1 236 ? -17.312 3.477 6.102 1 96.69 236 PRO A O 1
ATOM 1746 N N . GLN A 1 237 ? -16.922 5.336 7.301 1 98 237 GLN A N 1
ATOM 1747 C CA . GLN A 1 237 ? -17.203 6.195 6.156 1 98 237 GLN A CA 1
ATOM 1748 C C . GLN A 1 237 ? -15.961 6.395 5.301 1 98 237 GLN A C 1
ATOM 1750 O O . GLN A 1 237 ? -16.031 6.965 4.211 1 98 237 GLN A O 1
ATOM 1755 N N . ASP A 1 238 ? -14.875 5.988 5.762 1 98.5 238 ASP A N 1
ATOM 1756 C CA . ASP A 1 238 ? -13.602 6.051 5.047 1 98.5 238 ASP A CA 1
ATOM 1757 C C . ASP A 1 238 ? -12.875 4.711 5.098 1 98.5 238 ASP A C 1
ATOM 1759 O O . ASP A 1 238 ? -12.078 4.465 6.004 1 98.5 238 ASP A O 1
ATOM 1763 N N . PRO A 1 239 ? -13.008 3.91 4.039 1 97.81 239 PRO A N 1
ATOM 1764 C CA . PRO A 1 239 ? -12.391 2.586 4.039 1 97.81 239 PRO A CA 1
ATOM 1765 C C . PRO A 1 239 ? -10.859 2.652 4.074 1 97.81 239 PRO A C 1
ATOM 1767 O O . PRO A 1 239 ? -10.203 1.651 4.375 1 97.81 239 PRO A O 1
ATOM 1770 N N . THR A 1 240 ? -10.273 3.811 3.779 1 97.81 240 THR A N 1
ATOM 1771 C CA . THR A 1 240 ? -8.82 3.91 3.742 1 97.81 240 THR A CA 1
ATOM 1772 C C . THR A 1 240 ? -8.266 4.234 5.129 1 97.81 240 THR A C 1
ATOM 1774 O O . THR A 1 240 ? -7.051 4.184 5.34 1 97.81 240 THR A O 1
ATOM 1777 N N . ALA A 1 241 ? -9.156 4.57 6.098 1 98.31 241 ALA A N 1
ATOM 1778 C CA . ALA A 1 241 ? -8.711 4.719 7.48 1 98.31 241 ALA A CA 1
ATOM 1779 C C . ALA A 1 241 ? -8.367 3.363 8.094 1 98.31 241 ALA A C 1
ATOM 1781 O O . ALA A 1 241 ? -9.18 2.436 8.062 1 98.31 241 ALA A O 1
ATOM 1782 N N . THR A 1 242 ? -7.195 3.285 8.617 1 96.06 242 THR A N 1
ATOM 1783 C CA . THR A 1 242 ? -6.695 2.01 9.125 1 96.06 242 THR A CA 1
ATOM 1784 C C . THR A 1 242 ? -7.52 1.538 10.32 1 96.06 242 THR A C 1
ATOM 1786 O O . THR A 1 242 ? -8.125 2.35 11.023 1 96.06 242 THR A O 1
ATOM 1789 N N . ARG A 1 243 ? -7.457 0.275 10.531 1 95.62 243 ARG A N 1
ATOM 1790 C CA . ARG A 1 243 ? -8.195 -0.327 11.633 1 95.62 243 ARG A CA 1
ATOM 1791 C C . ARG A 1 243 ? -7.281 -0.612 12.82 1 95.62 243 ARG A C 1
ATOM 1793 O O . ARG A 1 243 ? -7.715 -1.177 13.828 1 95.62 243 ARG A O 1
ATOM 1800 N N . VAL A 1 244 ? -6.039 -0.19 12.695 1 96 244 VAL A N 1
ATOM 1801 C CA . VAL A 1 244 ? -5.086 -0.326 13.789 1 96 244 VAL A CA 1
ATOM 1802 C C . VAL A 1 244 ? -5.582 0.457 15.008 1 96 244 VAL A C 1
ATOM 1804 O O . VAL A 1 244 ? -6.012 1.605 14.875 1 96 244 VAL A O 1
ATOM 1807 N N . GLY A 1 245 ? -5.527 -0.147 16.156 1 97.62 245 GLY A N 1
ATOM 1808 C CA . GLY A 1 245 ? -6.004 0.48 17.375 1 97.62 245 GLY A CA 1
ATOM 1809 C C . GLY A 1 245 ? -5.312 1.795 17.688 1 97.62 245 GLY A C 1
ATOM 1810 O O . GLY A 1 245 ? -4.156 1.998 17.297 1 97.62 245 GLY A O 1
ATOM 1811 N N . VAL A 1 246 ? -5.992 2.742 18.359 1 98.31 246 VAL A N 1
ATOM 1812 C CA . VAL A 1 246 ? -5.457 4.047 18.734 1 98.31 246 VAL A CA 1
ATOM 1813 C C . VAL A 1 246 ? -4.875 3.982 20.141 1 98.31 246 VAL A C 1
ATOM 1815 O O . VAL A 1 246 ? -5.605 3.764 21.109 1 98.31 246 VAL A O 1
ATOM 1818 N N . PRO A 1 247 ? -3.633 4.199 20.297 1 97.94 247 PRO A N 1
ATOM 1819 C CA . PRO A 1 247 ? -3.033 4.172 21.625 1 97.94 247 PRO A CA 1
ATOM 1820 C C . PRO A 1 247 ? -3.123 5.516 22.344 1 97.94 247 PRO A C 1
ATOM 1822 O O . PRO A 1 247 ? -3.648 6.484 21.797 1 97.94 247 PRO A O 1
ATOM 1825 N N . GLU A 1 248 ? -2.686 5.465 23.641 1 96.94 248 GLU A N 1
ATOM 1826 C CA . GLU A 1 248 ? -2.367 6.73 24.297 1 96.94 248 GLU A CA 1
ATOM 1827 C C . GLU A 1 248 ? -1.055 7.309 23.766 1 96.94 248 GLU A C 1
ATOM 1829 O O . GLU A 1 248 ? -0.004 6.672 23.875 1 96.94 248 GLU A O 1
ATOM 1834 N N . TYR A 1 249 ? -1.146 8.469 23.234 1 97.38 249 TYR A N 1
ATOM 1835 C CA . TYR A 1 249 ? 0.031 9.031 22.578 1 97.38 249 TYR A CA 1
ATOM 1836 C C . TYR A 1 249 ? 0.918 9.758 23.594 1 97.38 249 TYR A C 1
ATOM 1838 O O . TYR A 1 249 ? 2.137 9.82 23.422 1 97.38 249 TYR A O 1
ATOM 1846 N N . VAL A 1 250 ? 0.303 10.328 24.547 1 96.56 250 VAL A N 1
ATOM 1847 C CA . VAL A 1 250 ? 1.055 11.039 25.578 1 96.56 250 VAL A CA 1
ATOM 1848 C C . VAL A 1 250 ? 1.11 10.195 26.859 1 96.56 250 VAL A C 1
ATOM 1850 O O . VAL A 1 250 ? 0.147 10.156 27.625 1 96.56 250 VAL A O 1
ATOM 1853 N N . THR A 1 251 ? 2.266 9.492 26.984 1 91.25 251 THR A N 1
ATOM 1854 C CA . THR A 1 251 ? 2.406 8.617 28.141 1 91.25 251 THR A CA 1
ATOM 1855 C C . THR A 1 251 ? 3.799 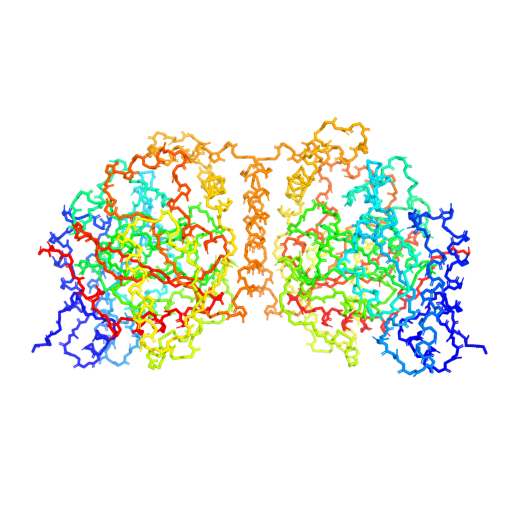8.75 28.75 1 91.25 251 THR A C 1
ATOM 1857 O O . THR A 1 251 ? 4.781 8.953 28.031 1 91.25 251 THR A O 1
ATOM 1860 N N . GLY A 1 252 ? 3.859 8.742 30.047 1 86.81 252 GLY A N 1
ATOM 1861 C CA . GLY A 1 252 ? 5.129 8.617 30.75 1 86.81 252 GLY A CA 1
ATOM 1862 C C . GLY A 1 252 ? 6.016 9.836 30.594 1 86.81 252 GLY A C 1
ATOM 1863 O O . GLY A 1 252 ? 5.57 10.875 30.109 1 86.81 252 GLY A O 1
ATOM 1864 N N . SER A 1 253 ? 7.207 9.781 31.094 1 90.94 253 SER A N 1
ATOM 1865 C CA . SER A 1 253 ? 8.219 10.828 30.984 1 90.94 253 SER A CA 1
ATOM 1866 C C . SER A 1 253 ? 8.883 10.805 29.609 1 90.94 253 SER A C 1
ATOM 1868 O O . SER A 1 253 ? 9.102 9.734 29.047 1 90.94 253 SER A O 1
ATOM 1870 N N . PRO A 1 254 ? 9.07 12.031 29.125 1 92.06 254 PRO A N 1
ATOM 1871 C CA . PRO A 1 254 ? 9.742 12.062 27.828 1 92.06 254 PRO A CA 1
ATOM 1872 C C . PRO A 1 254 ? 11.219 11.688 27.906 1 92.06 254 PRO A C 1
ATOM 1874 O O . PRO A 1 254 ? 12.023 12.461 28.438 1 92.06 254 PRO A O 1
ATOM 1877 N N . GLU A 1 255 ? 11.641 10.484 27.766 1 93.69 255 GLU A N 1
ATOM 1878 C CA . GLU A 1 255 ? 13.023 10 27.781 1 93.69 255 GLU A CA 1
ATOM 1879 C C . GLU A 1 255 ? 13.367 9.328 26.453 1 93.69 255 GLU A C 1
ATOM 1881 O O . GLU A 1 255 ? 12.547 8.617 25.875 1 93.69 255 GLU A O 1
ATOM 1886 N N . VAL A 1 256 ? 14.641 9.648 26.047 1 96.62 256 VAL A N 1
ATOM 1887 C CA . VAL A 1 256 ? 15.031 9.094 24.75 1 96.62 256 VAL A CA 1
ATOM 1888 C C . VAL A 1 256 ? 16.344 8.328 24.891 1 96.62 256 VAL A C 1
ATOM 1890 O O . VAL A 1 256 ? 17.016 8.055 23.906 1 96.62 256 VAL A O 1
ATOM 1893 N N . ARG A 1 257 ? 16.891 7.984 26.109 1 94 257 ARG A N 1
ATOM 1894 C CA . ARG A 1 257 ? 18.172 7.332 26.375 1 94 257 ARG A CA 1
ATOM 1895 C C . ARG A 1 257 ? 18.297 6.043 25.562 1 94 257 ARG A C 1
ATOM 1897 O O . ARG A 1 257 ? 19.391 5.711 25.078 1 94 257 ARG A O 1
ATOM 1904 N N . THR A 1 258 ? 17.297 5.352 25.266 1 89.38 258 THR A N 1
ATOM 1905 C CA . THR A 1 258 ? 17.438 4.062 24.594 1 89.38 258 THR A CA 1
ATOM 1906 C C . THR A 1 258 ? 16.938 4.148 23.156 1 89.38 258 THR A C 1
ATOM 1908 O O . THR A 1 258 ? 16.844 3.131 22.469 1 89.38 258 THR A O 1
ATOM 1911 N N . VAL A 1 259 ? 16.703 5.336 22.719 1 97.69 259 VAL A N 1
ATOM 1912 C CA . VAL A 1 259 ? 16.156 5.465 21.375 1 97.69 259 VAL A CA 1
ATOM 1913 C C . VAL A 1 259 ? 17.281 5.566 20.359 1 97.69 259 VAL A C 1
ATOM 1915 O O . VAL A 1 259 ? 18.188 6.398 20.5 1 97.69 259 VAL A O 1
ATOM 1918 N N . ARG A 1 260 ? 17.422 4.652 19.422 1 98.56 260 ARG A N 1
ATOM 1919 C CA . ARG A 1 260 ? 18.375 4.707 18.312 1 98.56 260 ARG A CA 1
ATOM 1920 C C . ARG A 1 260 ? 17.906 5.691 17.234 1 98.56 260 ARG A C 1
ATOM 1922 O O . ARG A 1 260 ? 16.938 5.43 16.531 1 98.56 260 ARG A O 1
ATOM 1929 N N . ILE A 1 261 ? 18.594 6.812 17.047 1 98.75 261 ILE A N 1
ATOM 1930 C CA . ILE A 1 261 ? 18.234 7.859 16.094 1 98.75 261 ILE A CA 1
ATOM 1931 C C . ILE A 1 261 ? 19.188 7.844 14.914 1 98.75 261 ILE A C 1
ATOM 1933 O O . ILE A 1 261 ? 20.375 8.102 15.062 1 98.75 261 ILE A O 1
ATOM 1937 N N . GLY A 1 262 ? 18.609 7.484 13.773 1 98.81 262 GLY A N 1
ATOM 1938 C CA . GLY A 1 262 ? 19.391 7.48 12.547 1 98.81 262 GLY A CA 1
ATOM 1939 C C . GLY A 1 262 ? 19.562 8.859 11.945 1 98.81 262 GLY A C 1
ATOM 1940 O O . GLY A 1 262 ? 18.625 9.664 11.945 1 98.81 262 GLY A O 1
ATOM 1941 N N . PHE A 1 263 ? 20.766 9.164 11.492 1 98.56 263 PHE A N 1
ATOM 1942 C CA . PHE A 1 263 ? 21.125 10.398 10.812 1 98.56 263 PHE A CA 1
ATOM 1943 C C . PHE A 1 263 ? 22 10.117 9.586 1 98.56 263 PHE A C 1
ATOM 1945 O O . PHE A 1 263 ? 23.031 9.445 9.695 1 98.56 263 PHE A O 1
ATOM 1952 N N . ASP A 1 264 ? 21.531 10.531 8.414 1 98.56 264 ASP A N 1
ATOM 1953 C CA . ASP A 1 264 ? 22.312 10.453 7.184 1 98.56 264 ASP A CA 1
ATOM 1954 C C . ASP A 1 264 ? 22.938 11.805 6.84 1 98.56 264 ASP A C 1
ATOM 1956 O O . ASP A 1 264 ? 22.266 12.688 6.301 1 98.56 264 ASP A O 1
ATOM 1960 N N . PRO A 1 265 ? 24.188 11.953 7.035 1 97.94 265 PRO A N 1
ATOM 1961 C CA . PRO A 1 265 ? 24.812 13.266 6.828 1 97.94 265 PRO A CA 1
ATOM 1962 C C . PRO A 1 265 ? 24.703 13.742 5.383 1 97.94 265 PRO A C 1
ATOM 1964 O O . PRO A 1 265 ? 24.469 14.93 5.141 1 97.94 265 PRO A O 1
ATOM 1967 N N . GLU A 1 266 ? 24.875 12.867 4.473 1 97.31 266 GLU A N 1
ATOM 1968 C CA . GLU A 1 266 ? 24.781 13.273 3.074 1 97.31 266 GLU A CA 1
ATOM 1969 C C . GLU A 1 266 ? 23.375 13.703 2.707 1 97.31 266 GLU A C 1
ATOM 1971 O O . GLU A 1 266 ? 23.172 14.719 2.045 1 97.31 266 GLU A O 1
ATOM 1976 N N . TYR A 1 267 ? 22.469 12.961 3.146 1 97.06 267 TYR A N 1
ATOM 1977 C CA . TYR A 1 267 ? 21.078 13.266 2.865 1 97.06 267 TYR A CA 1
ATOM 1978 C C . TYR A 1 267 ? 20.641 14.547 3.566 1 97.06 267 TYR A C 1
ATOM 1980 O O . TYR A 1 267 ? 20.062 15.438 2.945 1 97.06 267 TYR A O 1
ATOM 1988 N N . ALA A 1 268 ? 21 14.688 4.82 1 97.44 268 ALA A N 1
ATOM 1989 C CA . ALA A 1 268 ? 20.453 15.734 5.676 1 97.44 268 ALA A CA 1
ATOM 1990 C C . ALA A 1 268 ? 21.203 17.047 5.496 1 97.44 268 ALA A C 1
ATOM 1992 O O . ALA A 1 268 ? 20.641 18.125 5.66 1 97.44 268 ALA A O 1
ATOM 1993 N N . LEU A 1 269 ? 22.5 16.938 5.109 1 97.44 269 LEU A N 1
ATOM 1994 C CA . LEU A 1 269 ? 23.312 18.156 5.133 1 97.44 269 LEU A CA 1
ATOM 1995 C C . LEU A 1 269 ? 23.781 18.516 3.73 1 97.44 269 LEU A C 1
ATOM 1997 O O . LEU A 1 269 ? 24.219 19.641 3.486 1 97.44 269 LEU A O 1
ATOM 2001 N N . GLY A 1 270 ? 23.719 17.547 2.842 1 95.56 270 GLY A N 1
ATOM 2002 C CA . GLY A 1 270 ? 24.172 17.828 1.487 1 95.56 270 GLY A CA 1
ATOM 2003 C C . GLY A 1 270 ? 23.312 18.859 0.774 1 95.56 270 GLY A C 1
ATOM 2004 O O . GLY A 1 270 ? 22.109 18.672 0.61 1 95.56 270 GLY A O 1
ATOM 2005 N N . GLY A 1 271 ? 23.844 19.953 0.296 1 94.06 271 GLY A N 1
ATOM 2006 C CA . GLY A 1 271 ? 23.141 20.953 -0.478 1 94.06 271 GLY A CA 1
ATOM 2007 C C . GLY A 1 271 ? 22.172 21.781 0.356 1 94.06 271 GLY A C 1
ATOM 2008 O O . GLY A 1 271 ? 21.297 22.438 -0.185 1 94.06 271 GLY A O 1
ATOM 2009 N N . VAL A 1 272 ? 22.266 21.688 1.593 1 95.88 272 VAL A N 1
ATOM 2010 C CA . VAL A 1 272 ? 21.406 22.438 2.5 1 95.88 272 VAL A CA 1
ATOM 2011 C C . VAL A 1 272 ? 22.094 23.734 2.92 1 95.88 272 VAL A C 1
ATOM 2013 O O . VAL A 1 272 ? 23.312 23.766 3.072 1 95.88 272 VAL A O 1
ATOM 2016 N N . GLU A 1 273 ? 21.359 24.812 3.078 1 97.19 273 GLU A N 1
ATOM 2017 C CA . GLU A 1 273 ? 21.938 26.109 3.459 1 97.19 273 GLU A CA 1
ATOM 2018 C C . GLU A 1 273 ? 22.484 26.062 4.883 1 97.19 273 GLU A C 1
ATOM 2020 O O . GLU A 1 273 ? 21.969 25.328 5.73 1 97.19 273 GLU A O 1
ATOM 2025 N N . PRO A 1 274 ? 23.453 26.891 5.25 1 98 274 PRO A N 1
ATOM 2026 C CA . PRO A 1 274 ? 24.219 26.797 6.496 1 98 274 PRO A CA 1
ATOM 2027 C C . PRO A 1 274 ? 23.344 26.922 7.738 1 98 274 PRO A C 1
ATOM 2029 O O . PRO A 1 274 ? 23.547 26.203 8.719 1 98 274 PRO A O 1
ATOM 2032 N N . ASP A 1 275 ? 22.391 27.797 7.746 1 98.44 275 ASP A N 1
ATOM 2033 C CA . ASP A 1 275 ? 21.516 27.969 8.906 1 98.44 275 ASP A CA 1
ATOM 2034 C C . ASP A 1 275 ? 20.703 26.703 9.18 1 98.44 275 ASP A C 1
ATOM 2036 O O . ASP A 1 275 ? 20.469 26.344 10.336 1 98.44 275 ASP A O 1
ATOM 2040 N N . VAL A 1 276 ? 20.297 26.062 8.117 1 98.31 276 VAL A N 1
ATOM 2041 C CA . VAL A 1 276 ? 19.531 24.828 8.25 1 98.31 276 VAL A CA 1
ATOM 2042 C C . VAL A 1 276 ? 20.438 23.719 8.805 1 98.31 276 VAL A C 1
ATOM 2044 O O . VAL A 1 276 ? 20.047 23 9.734 1 98.31 276 VAL A O 1
ATOM 2047 N N . ALA A 1 277 ? 21.625 23.625 8.258 1 98.5 277 ALA A N 1
ATOM 2048 C CA . ALA A 1 277 ? 22.594 22.641 8.727 1 98.5 277 ALA A CA 1
ATOM 2049 C C . ALA A 1 277 ? 22.891 22.828 10.211 1 98.5 277 ALA A C 1
ATOM 2051 O O . ALA A 1 277 ? 23 21.859 10.961 1 98.5 277 ALA A O 1
ATOM 2052 N N . ARG A 1 278 ? 23.062 24.047 10.594 1 98.38 278 ARG A N 1
ATOM 2053 C CA . ARG A 1 278 ? 23.359 24.375 11.984 1 98.38 278 ARG A CA 1
ATOM 2054 C C . ARG A 1 278 ? 22.25 23.922 12.906 1 98.38 278 ARG A C 1
ATOM 2056 O O . ARG A 1 278 ? 22.5 23.344 13.977 1 98.38 278 ARG A O 1
ATOM 2063 N N . VAL A 1 279 ? 21.031 24.141 12.508 1 98.5 279 VAL A N 1
ATOM 2064 C CA . VAL A 1 279 ? 19.875 23.766 13.312 1 98.5 279 VAL A CA 1
ATOM 2065 C C . VAL A 1 279 ? 19.828 22.25 13.469 1 98.5 279 VAL A C 1
ATOM 2067 O O . VAL A 1 279 ? 19.609 21.75 14.57 1 98.5 279 VAL A O 1
ATOM 2070 N N . VAL A 1 280 ? 20.062 21.5 12.422 1 98.62 280 VAL A N 1
ATOM 2071 C CA . VAL A 1 280 ? 20.031 20.047 12.461 1 98.62 280 VAL A CA 1
ATOM 2072 C C . VAL A 1 280 ? 21.141 19.516 13.359 1 98.62 280 VAL A C 1
ATOM 2074 O O . VAL A 1 280 ? 20.922 18.641 14.188 1 98.62 280 VAL A O 1
ATOM 2077 N N . ARG A 1 281 ? 22.328 20.094 13.266 1 98.38 281 ARG A N 1
ATOM 2078 C CA . ARG A 1 281 ? 23.453 19.688 14.086 1 98.38 281 ARG A CA 1
ATOM 2079 C C . ARG A 1 281 ? 23.188 19.969 15.562 1 98.38 281 ARG A C 1
ATOM 2081 O O . ARG A 1 281 ? 23.531 19.141 16.422 1 98.38 281 ARG A O 1
ATOM 2088 N N . THR A 1 282 ? 22.625 21.094 15.797 1 98.38 282 THR A N 1
ATOM 2089 C CA . THR A 1 282 ? 22.297 21.438 17.172 1 98.38 282 THR A CA 1
ATOM 2090 C C . THR A 1 282 ? 21.25 20.484 17.75 1 98.38 282 THR A C 1
ATOM 2092 O O . THR A 1 282 ? 21.359 20.062 18.891 1 98.38 282 THR A O 1
ATOM 2095 N N . ALA A 1 283 ? 20.25 20.188 16.953 1 98.62 283 ALA A N 1
ATOM 2096 C CA . ALA A 1 283 ? 19.234 19.234 17.391 1 98.62 283 ALA A CA 1
ATOM 2097 C C . ALA A 1 283 ? 19.844 17.891 17.75 1 98.62 283 ALA A C 1
ATOM 2099 O O . ALA A 1 283 ? 19.516 17.281 18.766 1 98.62 283 ALA A O 1
ATOM 2100 N N . LEU A 1 284 ? 20.766 17.391 16.922 1 98.5 284 LEU A N 1
ATOM 2101 C CA . LEU A 1 284 ? 21.438 16.125 17.156 1 98.5 284 LEU A CA 1
ATOM 2102 C C . LEU A 1 284 ? 22.25 16.156 18.453 1 98.5 284 LEU A C 1
ATOM 2104 O O . LEU A 1 284 ? 22.25 15.195 19.219 1 98.5 284 LEU A O 1
ATOM 2108 N N . ARG A 1 285 ? 22.906 17.281 18.672 1 98.44 285 ARG A N 1
ATOM 2109 C CA . ARG A 1 285 ? 23.688 17.438 19.891 1 98.44 285 ARG A CA 1
ATOM 2110 C C . ARG A 1 285 ? 22.797 17.391 21.125 1 98.44 285 ARG A C 1
ATOM 2112 O O . ARG A 1 285 ? 23.125 16.734 22.109 1 98.44 285 ARG A O 1
ATOM 2119 N N . VAL A 1 286 ? 21.703 18.125 21.062 1 98.56 286 VAL A N 1
ATOM 2120 C CA . VAL A 1 286 ? 20.75 18.141 22.172 1 98.56 286 VAL A CA 1
ATOM 2121 C C . VAL A 1 286 ? 20.25 16.719 22.453 1 98.56 286 VAL A C 1
ATOM 2123 O O . VAL A 1 286 ? 20.172 16.297 23.594 1 98.56 286 VAL A O 1
ATOM 2126 N N . LEU A 1 287 ? 19.906 15.977 21.422 1 98.5 287 LEU A N 1
ATOM 2127 C CA . LEU A 1 287 ? 19.391 14.625 21.562 1 98.5 287 LEU A CA 1
ATOM 2128 C C . LEU A 1 287 ? 20.453 13.688 22.125 1 98.5 287 LEU A C 1
ATOM 2130 O O . LEU A 1 287 ? 20.156 12.828 22.969 1 98.5 287 LEU A O 1
ATOM 2134 N N . ALA A 1 288 ? 21.656 13.859 21.656 1 98.25 288 ALA A N 1
ATOM 2135 C CA . ALA A 1 288 ? 22.766 13.078 22.203 1 98.25 288 ALA A CA 1
ATOM 2136 C C . ALA A 1 288 ? 22.953 13.367 23.688 1 98.25 288 ALA A C 1
ATOM 2138 O O . ALA A 1 288 ? 23.172 12.445 24.484 1 98.25 288 ALA A O 1
ATOM 2139 N N . ASP A 1 289 ? 22.891 14.609 24.016 1 98.19 289 ASP A N 1
ATOM 2140 C CA . ASP A 1 289 ? 23.031 15.023 25.406 1 98.19 289 ASP A CA 1
ATOM 2141 C C . ASP A 1 289 ? 21.922 14.438 26.281 1 98.19 289 ASP A C 1
ATOM 2143 O O . ASP A 1 289 ? 22.141 14.18 27.469 1 98.19 289 ASP A O 1
ATOM 2147 N N . LEU A 1 290 ? 20.797 14.227 25.672 1 98 290 LEU A N 1
ATOM 2148 C CA . LEU A 1 290 ? 19.656 13.641 26.391 1 98 290 LEU A CA 1
ATOM 2149 C C . LEU A 1 290 ? 19.797 12.125 26.484 1 98 290 LEU A C 1
ATOM 2151 O O . LEU A 1 290 ? 18.984 11.461 27.109 1 98 290 LEU A O 1
ATOM 2155 N N . GLY A 1 291 ? 20.766 11.578 25.812 1 97.81 291 GLY A N 1
ATOM 2156 C CA . GLY A 1 291 ? 21.094 10.172 25.984 1 97.81 291 GLY A CA 1
ATOM 2157 C C . GLY A 1 291 ? 20.688 9.32 24.797 1 97.81 291 GLY A C 1
ATOM 2158 O O . GLY A 1 291 ? 20.844 8.094 24.828 1 97.81 291 GLY A O 1
ATOM 2159 N N . ALA A 1 292 ? 20.172 9.898 23.734 1 98.38 292 ALA A N 1
ATOM 2160 C CA . ALA A 1 292 ? 19.812 9.117 22.547 1 98.38 292 ALA A CA 1
ATOM 2161 C C . ALA A 1 292 ? 21.047 8.531 21.875 1 98.38 292 ALA A C 1
ATOM 2163 O O . ALA A 1 292 ? 22.141 9.086 21.984 1 98.38 292 ALA A O 1
ATOM 2164 N N . ASP A 1 293 ? 20.922 7.348 21.281 1 98.38 293 ASP A N 1
ATOM 2165 C CA . ASP A 1 293 ? 21.969 6.711 20.5 1 98.38 293 ASP A CA 1
ATOM 2166 C C . ASP A 1 293 ? 21.938 7.184 19.047 1 98.38 293 ASP A C 1
ATOM 2168 O O . ASP A 1 293 ? 21.203 6.629 18.219 1 98.38 293 ASP A O 1
ATOM 2172 N N . ILE A 1 294 ? 22.812 8.18 18.734 1 98.31 294 ILE A N 1
ATOM 2173 C CA . ILE A 1 294 ? 22.844 8.727 17.375 1 98.31 294 ILE A CA 1
ATOM 2174 C C . ILE A 1 294 ? 23.656 7.801 16.469 1 98.31 294 ILE A C 1
ATOM 2176 O O . ILE A 1 294 ? 24.828 7.535 16.734 1 98.31 294 ILE A O 1
ATOM 2180 N N . ARG A 1 295 ? 23.031 7.352 15.398 1 98.25 295 ARG A N 1
ATOM 2181 C CA . ARG A 1 295 ? 23.672 6.414 14.484 1 98.25 295 ARG A CA 1
ATOM 2182 C C . ARG A 1 295 ? 23.703 6.969 13.062 1 98.25 295 ARG A C 1
ATOM 2184 O O . ARG A 1 295 ? 22.688 7.441 12.555 1 98.25 295 ARG A O 1
ATOM 2191 N N . GLU A 1 296 ? 24.891 6.953 12.523 1 98.12 296 GLU A N 1
ATOM 2192 C CA . GLU A 1 296 ? 24.984 7.297 11.102 1 98.12 296 GLU A CA 1
ATOM 2193 C C . GLU A 1 296 ? 24.406 6.188 10.227 1 98.12 296 GLU A C 1
ATOM 2195 O O . GLU A 1 296 ? 24.734 5.012 10.414 1 98.12 296 GLU A O 1
ATOM 2200 N N . VAL A 1 297 ? 23.5 6.539 9.367 1 98.38 297 VAL A N 1
ATOM 2201 C CA . VAL A 1 297 ? 22.891 5.59 8.445 1 98.38 297 VAL A CA 1
ATOM 2202 C C . VAL A 1 297 ? 22.906 6.152 7.027 1 98.38 297 VAL A C 1
ATOM 2204 O O . VAL A 1 297 ? 23.312 7.297 6.816 1 98.38 297 VAL A O 1
ATOM 2207 N N . SER A 1 298 ? 22.609 5.328 6.09 1 97.81 298 SER A N 1
ATOM 2208 C CA . SER A 1 298 ? 22.391 5.734 4.707 1 97.81 298 SER A CA 1
ATOM 2209 C C . SER A 1 298 ? 20.922 5.57 4.312 1 97.81 298 SER A C 1
ATOM 2211 O O . SER A 1 298 ? 20.438 4.445 4.203 1 97.81 298 SER A O 1
ATOM 2213 N N . LEU A 1 299 ? 20.266 6.648 4.164 1 97.75 299 LEU A N 1
ATOM 2214 C CA . LEU A 1 299 ? 18.875 6.617 3.738 1 97.75 299 LEU A CA 1
ATOM 2215 C C . LEU A 1 299 ? 18.766 6.219 2.27 1 97.75 299 LEU A C 1
ATOM 2217 O O . LEU A 1 299 ? 19.594 6.609 1.45 1 97.75 299 LEU A O 1
ATOM 2221 N N . PRO A 1 300 ? 17.672 5.418 1.934 1 96.88 300 PRO A N 1
ATOM 2222 C CA . PRO A 1 300 ? 17.438 5.211 0.505 1 96.88 300 PRO A CA 1
ATOM 2223 C C . PRO A 1 300 ? 17.203 6.52 -0.249 1 96.88 300 PRO A C 1
ATOM 2225 O O . PRO A 1 300 ? 16.625 7.461 0.301 1 96.88 300 PRO A O 1
ATOM 2228 N N . SER A 1 301 ? 17.609 6.535 -1.474 1 95.31 301 SER A N 1
ATOM 2229 C CA . SER A 1 301 ? 17.5 7.758 -2.264 1 95.31 301 SER A CA 1
ATOM 2230 C C . SER A 1 301 ? 16.047 8.227 -2.363 1 95.31 301 SER A C 1
ATOM 2232 O O . SER A 1 301 ? 15.156 7.43 -2.656 1 95.31 301 SER A O 1
ATOM 2234 N N . THR A 1 302 ? 15.875 9.484 -2.211 1 95.94 302 THR A N 1
ATOM 2235 C CA . THR A 1 302 ? 14.547 10.094 -2.275 1 95.94 302 THR A CA 1
ATOM 2236 C C . THR A 1 302 ? 14.375 10.875 -3.574 1 95.94 302 THR A C 1
ATOM 2238 O O . THR A 1 302 ? 13.297 11.398 -3.85 1 95.94 302 THR A O 1
ATOM 2241 N N . ALA A 1 303 ? 15.398 10.961 -4.402 1 94.5 303 ALA A N 1
ATOM 2242 C CA . ALA A 1 303 ? 15.461 11.891 -5.523 1 94.5 303 ALA A CA 1
ATOM 2243 C C . ALA A 1 303 ? 14.352 11.617 -6.531 1 94.5 303 ALA A C 1
ATOM 2245 O O . ALA A 1 303 ? 13.664 12.539 -6.977 1 94.5 303 ALA A O 1
ATOM 2246 N N . ALA A 1 304 ? 14.125 10.383 -6.844 1 95.75 304 ALA A N 1
ATOM 2247 C CA . ALA A 1 304 ? 13.133 10.023 -7.852 1 95.75 304 ALA A CA 1
ATOM 2248 C C . ALA A 1 304 ? 11.727 10.375 -7.375 1 95.75 304 ALA A C 1
ATOM 2250 O O . ALA A 1 304 ? 10.891 10.82 -8.164 1 95.75 304 ALA A O 1
ATOM 2251 N N . LEU A 1 305 ? 11.469 10.18 -6.109 1 97.38 305 LEU A N 1
ATOM 2252 C CA . LEU A 1 305 ? 10.148 10.461 -5.566 1 97.38 305 LEU A CA 1
ATOM 2253 C C . LEU A 1 305 ? 9.906 11.961 -5.453 1 97.38 305 LEU A C 1
ATOM 2255 O O . LEU A 1 305 ? 8.812 12.445 -5.746 1 97.38 305 LEU A O 1
ATOM 2259 N N . ALA A 1 306 ? 10.945 12.672 -5.039 1 95.75 306 ALA A N 1
ATOM 2260 C CA . ALA A 1 306 ? 10.82 14.125 -5 1 95.75 306 ALA A CA 1
ATOM 2261 C C . ALA A 1 306 ? 10.539 14.695 -6.387 1 95.75 306 ALA A C 1
ATOM 2263 O O . ALA A 1 306 ? 9.664 15.547 -6.551 1 95.75 306 ALA A O 1
ATOM 2264 N N . ALA A 1 307 ? 11.234 14.188 -7.375 1 94.5 307 ALA A N 1
ATOM 2265 C CA . ALA A 1 307 ? 11.078 14.648 -8.75 1 94.5 307 ALA A CA 1
ATOM 2266 C C . ALA A 1 307 ? 9.727 14.242 -9.32 1 94.5 307 ALA A C 1
ATOM 2268 O O . ALA A 1 307 ? 9.141 14.969 -10.133 1 94.5 307 ALA A O 1
ATOM 2269 N N . GLY A 1 308 ? 9.219 13.086 -8.898 1 95.5 308 GLY A N 1
ATOM 2270 C CA . GLY A 1 308 ? 8 12.539 -9.461 1 95.5 308 GLY A CA 1
ATOM 2271 C C . GLY A 1 308 ? 6.746 13.016 -8.75 1 95.5 308 GLY A C 1
ATOM 2272 O O . GLY A 1 308 ? 5.633 12.773 -9.219 1 95.5 308 GLY A O 1
ATOM 2273 N N . TRP A 1 309 ? 6.887 13.742 -7.648 1 95.75 309 TRP A N 1
ATOM 2274 C CA . TRP A 1 309 ? 5.754 14.117 -6.809 1 95.75 309 TRP A CA 1
ATOM 2275 C C . TRP A 1 309 ? 4.727 14.914 -7.609 1 95.75 309 TRP A C 1
ATOM 2277 O O . TRP A 1 309 ? 3.533 14.617 -7.57 1 95.75 309 TRP A O 1
ATOM 2287 N N . GLY A 1 310 ? 5.207 15.891 -8.383 1 94.38 310 GLY A N 1
ATOM 2288 C CA . GLY A 1 310 ? 4.309 16.75 -9.148 1 94.38 310 GLY A CA 1
ATOM 2289 C C . GLY A 1 310 ? 3.438 15.977 -10.117 1 94.38 310 GLY A C 1
ATOM 2290 O O . GLY A 1 310 ? 2.23 16.219 -10.211 1 94.38 310 GLY A O 1
ATOM 2291 N N . ALA A 1 311 ? 4.051 15.023 -10.836 1 96.25 311 ALA A N 1
ATOM 2292 C CA . ALA A 1 311 ? 3.309 14.219 -11.805 1 96.25 311 ALA A CA 1
ATOM 2293 C C . ALA A 1 311 ? 2.314 13.297 -11.102 1 96.25 311 ALA A C 1
ATOM 2295 O O . ALA A 1 311 ? 1.166 13.172 -11.531 1 96.25 311 ALA A O 1
ATOM 2296 N N . TYR A 1 312 ? 2.752 12.672 -10.047 1 97.69 312 TYR A N 1
ATOM 2297 C CA . TYR A 1 312 ? 1.926 11.727 -9.305 1 97.69 312 TYR A CA 1
ATOM 2298 C C . TYR A 1 312 ? 0.709 12.422 -8.703 1 97.69 312 TYR A C 1
ATOM 2300 O O . TYR A 1 312 ? -0.423 11.961 -8.883 1 97.69 312 TYR A O 1
ATOM 2308 N N . VAL A 1 313 ? 0.899 13.547 -8.039 1 97.19 313 VAL A N 1
ATOM 2309 C CA . VAL A 1 313 ? -0.166 14.336 -7.422 1 97.19 313 VAL A CA 1
ATOM 2310 C C . VAL A 1 313 ? -1.012 15 -8.508 1 97.19 313 VAL A C 1
ATOM 2312 O O . VAL A 1 313 ? -2.236 15.086 -8.383 1 97.19 313 VAL A O 1
ATOM 2315 N N . GLY A 1 314 ? -0.335 15.453 -9.562 1 97.31 314 GLY A N 1
ATOM 2316 C CA . GLY A 1 314 ? -1.044 16.094 -10.664 1 97.31 314 GLY A CA 1
ATOM 2317 C C . GLY A 1 314 ? -2.125 15.203 -11.266 1 97.31 314 GLY A C 1
ATOM 2318 O O . GLY A 1 314 ? -3.244 15.664 -11.5 1 97.31 314 GLY A O 1
ATOM 2319 N N . ALA A 1 315 ? -1.812 13.906 -11.453 1 98.5 315 ALA A N 1
ATOM 2320 C CA . ALA A 1 315 ? -2.785 12.977 -12.023 1 98.5 315 ALA A CA 1
ATOM 2321 C C . ALA A 1 315 ? -3.971 12.781 -11.078 1 98.5 315 ALA A C 1
ATOM 2323 O O . ALA A 1 315 ? -5.117 12.695 -11.523 1 98.5 315 ALA A O 1
ATOM 2324 N N . GLN A 1 316 ? -3.721 12.711 -9.82 1 98.69 316 GLN A N 1
ATOM 2325 C CA . GLN A 1 316 ? -4.785 12.477 -8.852 1 98.69 316 GLN A CA 1
ATOM 2326 C C . GLN A 1 316 ? -5.656 13.711 -8.672 1 98.69 316 GLN A C 1
ATOM 2328 O O . GLN A 1 316 ? -6.883 13.609 -8.609 1 98.69 316 GLN A O 1
ATOM 2333 N N . ILE A 1 317 ? -5.016 14.906 -8.609 1 98.44 317 ILE A N 1
ATOM 2334 C CA . ILE A 1 317 ? -5.793 16.125 -8.422 1 98.44 317 ILE A CA 1
ATOM 2335 C C . ILE A 1 317 ? -6.633 16.406 -9.664 1 98.44 317 ILE A C 1
ATOM 2337 O O . ILE A 1 317 ? -7.746 16.938 -9.562 1 98.44 317 ILE A O 1
ATOM 2341 N N . ALA A 1 318 ? -6.117 16.047 -10.82 1 98.62 318 ALA A N 1
ATOM 2342 C CA . ALA A 1 318 ? -6.895 16.188 -12.055 1 98.62 318 ALA A CA 1
ATOM 2343 C C . ALA A 1 318 ? -8.188 15.375 -11.984 1 98.62 318 ALA A C 1
ATOM 2345 O O . ALA A 1 318 ? -9.234 15.836 -12.438 1 98.62 318 ALA A O 1
ATOM 2346 N N . VAL A 1 319 ? -8.102 14.164 -11.406 1 98.69 319 VAL A N 1
ATOM 2347 C CA . VAL A 1 319 ? -9.297 13.336 -11.242 1 98.69 319 VAL A CA 1
ATOM 2348 C C . VAL A 1 319 ? -10.25 14 -10.258 1 98.69 319 VAL A C 1
ATOM 2350 O O . VAL A 1 319 ? -11.461 14.039 -10.484 1 98.69 319 VAL A O 1
ATOM 2353 N N . VAL A 1 320 ? -9.734 14.578 -9.172 1 98.44 320 VAL A N 1
ATOM 2354 C CA . VAL A 1 320 ? -10.531 15.219 -8.133 1 98.44 320 VAL A CA 1
ATOM 2355 C C . VAL A 1 320 ? -11.328 16.375 -8.727 1 98.44 320 VAL A C 1
ATOM 2357 O O . VAL A 1 320 ? -12.469 16.625 -8.336 1 98.44 320 VAL A O 1
ATOM 2360 N N . HIS A 1 321 ? -10.789 17.062 -9.703 1 98.56 321 HIS A N 1
ATOM 2361 C CA . HIS A 1 321 ? -11.398 18.281 -10.242 1 98.56 321 HIS A CA 1
ATOM 2362 C C . HIS A 1 321 ? -12.031 18.031 -11.602 1 98.56 321 HIS A C 1
ATOM 2364 O O . HIS A 1 321 ? -12.32 18.969 -12.344 1 98.56 321 HIS A O 1
ATOM 2370 N N . GLU A 1 322 ? -12.195 16.781 -12.008 1 97.69 322 GLU A N 1
ATOM 2371 C CA . GLU A 1 322 ? -12.547 16.422 -13.375 1 97.69 322 GLU A CA 1
ATOM 2372 C C . GLU A 1 322 ? -13.906 17 -13.758 1 97.69 322 GLU A C 1
ATOM 2374 O O . GLU A 1 322 ? -14.172 17.25 -14.938 1 97.69 322 GLU A O 1
ATOM 2379 N N . ARG A 1 323 ? -14.789 17.328 -12.773 1 97.25 323 ARG A N 1
ATOM 2380 C CA . ARG A 1 323 ? -16.125 17.844 -13.055 1 97.25 323 ARG A CA 1
ATOM 2381 C C . ARG A 1 323 ? -16.078 19.344 -13.391 1 97.25 323 ARG A C 1
ATOM 2383 O O . ARG A 1 323 ? -16.984 19.859 -14.039 1 97.25 323 ARG A O 1
ATOM 2390 N N . THR A 1 324 ? -15 20.031 -12.93 1 98.06 324 THR A N 1
ATOM 2391 C CA . THR A 1 324 ? -15.008 21.484 -13.047 1 98.06 324 THR A CA 1
ATOM 2392 C C . THR A 1 324 ? -13.812 21.969 -13.859 1 98.06 324 THR A C 1
ATOM 2394 O O . THR A 1 324 ? -13.758 23.125 -14.281 1 98.06 324 THR A O 1
ATOM 2397 N N . TYR A 1 325 ? -12.867 21.219 -14.109 1 98 325 TYR A N 1
ATOM 2398 C CA . TYR A 1 325 ? -11.688 21.594 -14.883 1 98 325 TYR A CA 1
ATOM 2399 C C . TYR A 1 325 ? -11.508 20.688 -16.094 1 98 325 TYR A C 1
ATOM 2401 O O . TYR A 1 325 ? -11.523 19.453 -15.953 1 98 325 TYR A O 1
ATOM 2409 N N . PRO A 1 326 ? -11.43 21.094 -17.25 1 97.06 326 PRO A N 1
ATOM 2410 C CA . PRO A 1 326 ? -11.062 22.469 -17.562 1 97.06 326 PRO A CA 1
ATOM 2411 C C . PRO A 1 326 ? -12.281 23.344 -17.859 1 97.06 326 PRO A C 1
ATOM 2413 O O . PRO A 1 326 ? -12.133 24.547 -18.141 1 97.06 326 PRO A O 1
ATOM 2416 N N . SER A 1 327 ? -13.461 22.844 -17.719 1 97.38 327 SER A N 1
ATOM 2417 C CA . SER A 1 327 ? -14.664 23.547 -18.156 1 97.38 327 SER A CA 1
ATOM 2418 C C . SER A 1 327 ? -14.828 24.875 -17.422 1 97.38 327 SER A C 1
ATOM 2420 O O . SER A 1 327 ? -15.375 25.828 -17.969 1 97.38 327 SER A O 1
ATOM 2422 N N . ARG A 1 328 ? -14.289 24.984 -16.219 1 97.69 328 ARG A N 1
ATOM 2423 C CA . ARG A 1 328 ? -14.391 26.203 -15.43 1 97.69 328 ARG A CA 1
ATOM 2424 C C . ARG A 1 328 ? -13.008 26.719 -15.031 1 97.69 328 ARG A C 1
ATOM 2426 O O . ARG A 1 328 ? -12.828 27.234 -13.922 1 97.69 328 ARG A O 1
ATOM 2433 N N . SER A 1 329 ? -12.078 26.562 -15.875 1 96.94 329 SER A N 1
ATOM 2434 C CA . SER A 1 329 ? -10.68 26.891 -15.609 1 96.94 329 SER A CA 1
ATOM 2435 C C . SER A 1 329 ? -10.516 28.359 -15.227 1 96.94 329 SER A C 1
ATOM 2437 O O . SER A 1 329 ? -9.625 28.719 -14.453 1 96.94 329 SER A O 1
ATOM 2439 N N . ALA A 1 330 ? -11.359 29.25 -15.547 1 96.62 330 ALA A N 1
ATOM 2440 C CA . ALA A 1 330 ? -11.273 30.688 -15.281 1 96.62 330 ALA A CA 1
ATOM 2441 C C . ALA A 1 330 ? -11.477 30.984 -13.797 1 96.62 330 ALA A C 1
ATOM 2443 O O . ALA A 1 330 ? -11.125 32.062 -13.32 1 96.62 330 ALA A O 1
ATOM 2444 N N . GLU A 1 331 ? -12.039 30.078 -13.102 1 97.38 331 GLU A N 1
ATOM 2445 C CA . GLU A 1 331 ? -12.328 30.266 -11.68 1 97.38 331 GLU A CA 1
ATOM 2446 C C . GLU A 1 331 ? -11.195 29.734 -10.812 1 97.38 331 GLU A C 1
ATOM 2448 O O . GLU A 1 331 ? -11.273 29.781 -9.578 1 97.38 331 GLU A O 1
ATOM 2453 N N . TYR A 1 332 ? -10.195 29.203 -11.445 1 97.94 332 TYR A N 1
ATOM 2454 C CA . TYR A 1 332 ? -9.031 28.688 -10.734 1 97.94 332 TYR A CA 1
ATOM 2455 C C . TYR A 1 332 ? -7.895 29.703 -10.734 1 97.94 332 TYR A C 1
ATOM 2457 O O . TYR A 1 332 ? -7.797 30.547 -11.641 1 97.94 332 TYR A O 1
ATOM 2465 N N . GLY A 1 333 ? -7.086 29.688 -9.633 1 96.25 333 GLY A N 1
ATOM 2466 C CA . GLY A 1 333 ? -5.859 30.469 -9.625 1 96.25 333 GLY A CA 1
ATOM 2467 C C . GLY A 1 333 ? -4.801 29.922 -10.562 1 96.25 333 GLY A C 1
ATOM 2468 O O . GLY A 1 333 ? -4.914 28.797 -11.055 1 96.25 333 GLY A O 1
ATOM 2469 N N . PRO A 1 334 ? -3.77 30.703 -10.867 1 92.19 334 PRO A N 1
ATOM 2470 C CA . PRO A 1 334 ? -2.775 30.328 -11.875 1 92.19 334 PRO A CA 1
ATOM 2471 C C . PRO A 1 334 ? -2.021 29.047 -11.516 1 92.19 334 PRO A C 1
ATOM 2473 O O . PRO A 1 334 ? -1.817 28.188 -12.375 1 92.19 334 PRO A O 1
ATOM 2476 N N . PHE A 1 335 ? -1.607 28.906 -10.289 1 89.25 335 PHE A N 1
ATOM 2477 C CA . PHE A 1 335 ? -0.846 27.719 -9.906 1 89.25 335 PHE A CA 1
ATOM 2478 C C . PHE A 1 335 ? -1.707 26.469 -10.008 1 89.25 335 PHE A C 1
ATOM 2480 O O . PHE A 1 335 ? -1.26 25.438 -10.523 1 89.25 335 PHE A O 1
ATOM 2487 N N . ALA A 1 336 ? -2.906 26.547 -9.469 1 94.69 336 ALA A N 1
ATOM 2488 C CA . ALA A 1 336 ? -3.816 25.406 -9.523 1 94.69 336 ALA A CA 1
ATOM 2489 C C . ALA A 1 336 ? -4.078 24.984 -10.969 1 94.69 336 ALA A C 1
ATOM 2491 O O . ALA A 1 336 ? -4.09 23.797 -11.281 1 94.69 336 ALA A O 1
ATOM 2492 N N . SER A 1 337 ? -4.242 25.984 -11.844 1 95.94 337 SER A N 1
ATOM 2493 C CA . SER A 1 337 ? -4.473 25.703 -13.25 1 95.94 337 SER A CA 1
ATOM 2494 C C . SER A 1 337 ? -3.273 24.984 -13.875 1 95.94 337 SER A C 1
ATOM 2496 O O . SER A 1 337 ? -3.438 24.031 -14.625 1 95.94 337 SER A O 1
ATOM 2498 N N . GLN A 1 338 ? -2.107 25.484 -13.539 1 92.69 338 GLN A N 1
ATOM 2499 C CA . GLN A 1 338 ? -0.898 24.875 -14.086 1 92.69 338 GLN A CA 1
ATOM 2500 C C . GLN A 1 338 ? -0.745 23.438 -13.609 1 92.69 338 GLN A C 1
ATOM 2502 O O . GLN A 1 338 ? -0.38 22.547 -14.391 1 92.69 338 GLN A O 1
ATOM 2507 N N . LEU A 1 339 ? -0.987 23.25 -12.352 1 92.56 339 LEU A N 1
ATOM 2508 C CA . LEU A 1 339 ? -0.892 21.906 -11.781 1 92.56 339 LEU A CA 1
ATOM 2509 C C . LEU A 1 339 ? -1.892 20.969 -12.445 1 92.56 339 LEU A C 1
ATOM 2511 O O . LEU A 1 339 ? -1.555 19.828 -12.766 1 92.56 339 LEU A O 1
ATOM 2515 N N . LEU A 1 340 ? -3.098 21.438 -12.664 1 97.25 340 LEU A N 1
ATOM 2516 C CA . LEU A 1 340 ? -4.152 20.625 -13.266 1 97.25 340 LEU A CA 1
ATOM 2517 C C . LEU A 1 340 ? -3.848 20.328 -14.727 1 97.25 340 LEU A C 1
ATOM 2519 O O . LEU A 1 340 ? -4.051 19.219 -15.203 1 97.25 340 LEU A O 1
ATOM 2523 N N . ASP A 1 341 ? -3.348 21.328 -15.461 1 97.06 341 ASP A N 1
ATOM 2524 C CA . ASP A 1 341 ? -2.945 21.094 -16.844 1 97.06 341 ASP A CA 1
ATOM 2525 C C . ASP A 1 341 ? -1.848 20.031 -16.938 1 97.06 341 ASP A C 1
ATOM 2527 O O . ASP A 1 341 ? -1.912 19.141 -17.781 1 97.06 341 ASP A O 1
ATOM 2531 N N . ALA A 1 342 ? -0.869 20.203 -16.047 1 94.75 342 ALA A N 1
ATOM 2532 C CA . ALA A 1 342 ? 0.213 19.219 -16 1 94.75 342 ALA A CA 1
ATOM 2533 C C . ALA A 1 342 ? -0.32 17.828 -15.664 1 94.75 342 ALA A C 1
ATOM 2535 O O . ALA A 1 342 ? 0.135 16.828 -16.219 1 94.75 342 ALA A O 1
ATOM 2536 N N . GLY A 1 343 ? -1.258 17.766 -14.734 1 97 343 GLY A N 1
ATOM 2537 C CA . GLY A 1 343 ? -1.863 16.5 -14.352 1 97 343 GLY A CA 1
ATOM 2538 C C . GLY A 1 343 ? -2.564 15.805 -15.508 1 97 343 GLY A C 1
ATOM 2539 O O . GLY A 1 343 ? -2.484 14.586 -15.641 1 97 343 GLY A O 1
ATOM 2540 N N . HIS A 1 344 ? -3.199 16.562 -16.375 1 97.94 344 HIS A N 1
ATOM 2541 C CA . HIS A 1 344 ? -3.908 16.031 -17.516 1 97.94 344 HIS A CA 1
ATOM 2542 C C . HIS A 1 344 ? -2.936 15.453 -18.547 1 97.94 344 HIS A C 1
ATOM 2544 O O . HIS A 1 344 ? -3.312 14.609 -19.359 1 97.94 344 HIS A O 1
ATOM 2550 N N . ALA A 1 345 ? -1.711 15.852 -18.453 1 97.88 345 ALA A N 1
ATOM 2551 C CA . ALA A 1 345 ? -0.732 15.469 -19.469 1 97.88 345 ALA A CA 1
ATOM 2552 C C . ALA A 1 345 ? 0.082 14.258 -19.016 1 97.88 345 ALA A C 1
ATOM 2554 O O . ALA A 1 345 ? 0.847 13.688 -19.797 1 97.88 345 ALA A O 1
ATOM 2555 N N . VAL A 1 346 ? -0.064 13.797 -17.797 1 98.31 346 VAL A N 1
ATOM 2556 C CA . VAL A 1 346 ? 0.749 12.719 -17.234 1 98.31 346 VAL A CA 1
ATOM 2557 C C . VAL A 1 346 ? 0.318 11.383 -17.844 1 98.31 346 VAL A C 1
ATOM 2559 O O . VAL A 1 346 ? -0.877 11.094 -17.922 1 98.31 346 VAL A O 1
ATOM 2562 N N . SER A 1 347 ? 1.271 10.547 -18.266 1 98.69 347 SER A N 1
ATOM 2563 C CA . SER A 1 347 ? 0.974 9.234 -18.828 1 98.69 347 SER A CA 1
ATOM 2564 C C . SER A 1 347 ? 0.85 8.172 -17.734 1 98.69 347 SER A C 1
ATOM 2566 O O . SER A 1 347 ? 1.368 8.352 -16.625 1 98.69 347 SER A O 1
ATOM 2568 N N . GLY A 1 348 ? 0.157 7.121 -18.156 1 98.75 348 GLY A N 1
ATOM 2569 C CA . GLY A 1 348 ? 0.088 5.984 -17.25 1 98.75 348 GLY A CA 1
ATOM 2570 C C . GLY A 1 348 ? 1.446 5.383 -16.938 1 98.75 348 GLY A C 1
ATOM 2571 O O . GLY A 1 348 ? 1.707 4.969 -15.805 1 98.75 348 GLY A O 1
ATOM 2572 N N . MET A 1 349 ? 2.369 5.34 -17.875 1 98.69 349 MET A N 1
ATOM 2573 C CA . MET A 1 349 ? 3.707 4.781 -17.703 1 98.69 349 MET A CA 1
ATOM 2574 C C . MET A 1 349 ? 4.508 5.602 -16.688 1 98.69 349 MET A C 1
ATOM 2576 O O . MET A 1 349 ? 5.266 5.047 -15.898 1 98.69 349 MET A O 1
ATOM 2580 N N . GLU A 1 350 ? 4.312 6.918 -16.734 1 98.62 350 GLU A N 1
ATOM 2581 C CA . GLU A 1 350 ? 4.996 7.766 -15.766 1 98.62 350 GLU A CA 1
ATOM 2582 C C . GLU A 1 350 ? 4.527 7.461 -14.344 1 98.62 350 GLU A C 1
ATOM 2584 O O . GLU A 1 350 ? 5.344 7.344 -13.43 1 98.62 350 GLU A O 1
ATOM 2589 N N . ILE A 1 351 ? 3.213 7.332 -14.203 1 98.75 351 ILE A N 1
ATOM 2590 C CA . ILE A 1 351 ? 2.674 6.988 -12.891 1 98.75 351 ILE A CA 1
ATOM 2591 C C . ILE A 1 351 ? 3.201 5.621 -12.453 1 98.75 351 ILE A C 1
ATOM 2593 O O . ILE A 1 351 ? 3.562 5.43 -11.297 1 98.75 351 ILE A O 1
ATOM 2597 N N . ALA A 1 352 ? 3.279 4.664 -13.375 1 98.69 352 ALA A N 1
ATOM 2598 C CA . ALA A 1 352 ? 3.775 3.324 -13.07 1 98.69 352 ALA A CA 1
ATOM 2599 C C . ALA A 1 352 ? 5.215 3.375 -12.562 1 98.69 352 ALA A C 1
ATOM 2601 O O . ALA A 1 352 ? 5.566 2.678 -11.609 1 98.69 352 ALA A O 1
ATOM 2602 N N . ARG A 1 353 ? 6.07 4.199 -13.148 1 98.44 353 ARG A N 1
ATOM 2603 C CA . ARG A 1 353 ? 7.457 4.344 -12.719 1 98.44 353 ARG A CA 1
ATOM 2604 C C . ARG A 1 353 ? 7.535 4.906 -11.305 1 98.44 353 ARG A C 1
ATOM 2606 O O . ARG A 1 353 ? 8.312 4.418 -10.477 1 98.44 353 ARG A O 1
ATOM 2613 N N . ILE A 1 354 ? 6.742 5.898 -11.047 1 98.44 354 ILE A N 1
ATOM 2614 C CA . ILE A 1 354 ? 6.766 6.539 -9.734 1 98.44 354 ILE A CA 1
ATOM 2615 C C . ILE A 1 354 ? 6.258 5.566 -8.68 1 98.44 354 ILE A C 1
ATOM 2617 O O . ILE A 1 354 ? 6.82 5.48 -7.582 1 98.44 354 ILE A O 1
ATOM 2621 N N . GLN A 1 355 ? 5.199 4.844 -9.047 1 98.12 355 GLN A N 1
ATOM 2622 C CA . GLN A 1 355 ? 4.645 3.863 -8.117 1 98.12 355 GLN A CA 1
ATOM 2623 C C . GLN A 1 355 ? 5.672 2.785 -7.785 1 98.12 355 GLN A C 1
ATOM 2625 O O . GLN A 1 355 ? 5.75 2.328 -6.641 1 98.12 355 GLN A O 1
ATOM 2630 N N . ARG A 1 356 ? 6.406 2.338 -8.766 1 97.75 356 ARG A N 1
ATOM 2631 C CA . ARG A 1 356 ? 7.465 1.365 -8.523 1 97.75 356 ARG A CA 1
ATOM 2632 C C . ARG A 1 356 ? 8.5 1.918 -7.551 1 97.75 356 ARG A C 1
ATOM 2634 O O . ARG A 1 356 ? 8.883 1.241 -6.594 1 97.75 356 ARG A O 1
ATOM 2641 N N . GLU A 1 357 ? 8.922 3.129 -7.746 1 98 357 GLU A N 1
ATOM 2642 C CA . GLU A 1 357 ? 9.883 3.773 -6.855 1 98 357 GLU A CA 1
ATOM 2643 C C . GLU A 1 357 ? 9.32 3.924 -5.445 1 98 357 GLU A C 1
ATOM 2645 O O . GLU A 1 357 ? 10.039 3.77 -4.461 1 98 357 GLU A O 1
ATOM 2650 N N . ARG A 1 358 ? 8.047 4.273 -5.387 1 98.5 358 ARG A N 1
ATOM 2651 C CA . ARG A 1 358 ? 7.363 4.379 -4.102 1 98.5 358 ARG A CA 1
ATOM 2652 C C . ARG A 1 358 ? 7.477 3.082 -3.311 1 98.5 358 ARG A C 1
ATOM 2654 O O . ARG A 1 358 ? 7.844 3.096 -2.135 1 98.5 358 ARG A O 1
ATOM 2661 N N . ASN A 1 359 ? 7.176 1.952 -3.963 1 98.06 359 ASN A N 1
ATOM 2662 C CA . ASN A 1 359 ? 7.203 0.655 -3.297 1 98.06 359 ASN A CA 1
ATOM 2663 C C . ASN A 1 359 ? 8.617 0.274 -2.865 1 98.06 359 ASN A C 1
ATOM 2665 O O . ASN A 1 359 ? 8.812 -0.25 -1.769 1 98.06 359 ASN A O 1
ATOM 2669 N N . LEU A 1 360 ? 9.594 0.511 -3.725 1 98.06 360 LEU A N 1
ATOM 2670 C CA . LEU A 1 360 ? 10.984 0.21 -3.4 1 98.06 360 LEU A CA 1
ATOM 2671 C C . LEU A 1 360 ? 11.461 1.048 -2.219 1 98.06 360 LEU A C 1
ATOM 2673 O O . LEU A 1 360 ? 12.07 0.521 -1.284 1 98.06 360 LEU A O 1
ATOM 2677 N N . PHE A 1 361 ? 11.148 2.332 -2.225 1 98.38 361 PHE A N 1
ATOM 2678 C CA . PHE A 1 361 ? 11.547 3.23 -1.148 1 98.38 361 PHE A CA 1
ATOM 2679 C C . PHE A 1 361 ? 10.914 2.805 0.173 1 98.38 361 PHE A C 1
ATOM 2681 O O . PHE A 1 361 ? 11.602 2.725 1.194 1 98.38 361 PHE A O 1
ATOM 2688 N N . ALA A 1 362 ? 9.594 2.57 0.154 1 98.19 362 ALA A N 1
ATOM 2689 C CA . ALA A 1 362 ? 8.891 2.166 1.365 1 98.19 362 ALA A CA 1
ATOM 2690 C C . ALA A 1 362 ? 9.508 0.912 1.972 1 98.19 362 ALA A C 1
ATOM 2692 O O . ALA A 1 362 ? 9.695 0.83 3.188 1 98.19 362 ALA A O 1
ATOM 2693 N N . GLY A 1 363 ? 9.859 -0.083 1.126 1 98 363 GLY A N 1
ATOM 2694 C CA . GLY A 1 363 ? 10.492 -1.303 1.604 1 98 363 GLY A CA 1
ATOM 2695 C C . GLY A 1 363 ? 11.875 -1.071 2.191 1 98 363 GLY A C 1
ATOM 2696 O O . GLY A 1 363 ? 12.203 -1.612 3.248 1 98 363 GLY A O 1
ATOM 2697 N N . ARG A 1 364 ? 12.664 -0.279 1.518 1 98.25 364 ARG A N 1
ATOM 2698 C CA . ARG A 1 364 ? 14.016 0.017 1.997 1 98.25 364 ARG A CA 1
ATOM 2699 C C . ARG A 1 364 ? 13.969 0.787 3.312 1 98.25 364 ARG A C 1
ATOM 2701 O O . ARG A 1 364 ? 14.797 0.564 4.195 1 98.25 364 ARG A O 1
ATOM 2708 N N . LEU A 1 365 ? 13.023 1.69 3.381 1 98.31 365 LEU A N 1
ATOM 2709 C CA . LEU A 1 365 ? 12.867 2.461 4.609 1 98.31 365 LEU A CA 1
ATOM 2710 C C . LEU A 1 365 ? 12.453 1.562 5.77 1 98.31 365 LEU A C 1
ATOM 2712 O O . LEU A 1 365 ? 12.969 1.703 6.883 1 98.31 365 LEU A O 1
ATOM 2716 N N . ALA A 1 366 ? 11.547 0.689 5.516 1 97.5 366 ALA A N 1
ATOM 2717 C CA . ALA A 1 366 ? 11.133 -0.266 6.539 1 97.5 366 ALA A CA 1
ATOM 2718 C C . ALA A 1 366 ? 12.32 -1.092 7.031 1 97.5 366 ALA A C 1
ATOM 2720 O O . ALA A 1 366 ? 12.445 -1.35 8.227 1 97.5 366 ALA A O 1
ATOM 2721 N N . ALA A 1 367 ? 13.156 -1.522 6.094 1 97.62 367 ALA A N 1
ATOM 2722 C CA . ALA A 1 367 ? 14.352 -2.279 6.457 1 97.62 367 ALA A CA 1
ATOM 2723 C C . ALA A 1 367 ? 15.297 -1.442 7.32 1 97.62 367 ALA A C 1
ATOM 2725 O O . ALA A 1 367 ? 15.883 -1.948 8.281 1 97.62 367 ALA A O 1
ATOM 2726 N N . LEU A 1 368 ? 15.398 -0.168 6.992 1 97.94 368 LEU A N 1
ATOM 2727 C CA . LEU A 1 368 ? 16.266 0.735 7.746 1 97.94 368 LEU A CA 1
ATOM 2728 C C . LEU A 1 368 ? 15.789 0.867 9.188 1 97.94 368 LEU A C 1
ATOM 2730 O O . LEU A 1 368 ? 16.609 0.961 10.109 1 97.94 368 LEU A O 1
ATOM 2734 N N . PHE A 1 369 ? 14.539 0.785 9.445 1 97.94 369 PHE A N 1
ATOM 2735 C CA . PHE A 1 369 ? 13.961 0.963 10.773 1 97.94 369 PHE A CA 1
ATOM 2736 C C . PHE A 1 369 ? 14.188 -0.274 11.633 1 97.94 369 PHE A C 1
ATOM 2738 O O . PHE A 1 369 ? 13.867 -0.277 12.828 1 97.94 369 PHE A O 1
ATOM 2745 N N . GLU A 1 370 ? 14.695 -1.332 11.062 1 96.06 370 GLU A N 1
ATOM 2746 C CA . GLU A 1 370 ? 15.156 -2.449 11.883 1 96.06 370 GLU A CA 1
ATOM 2747 C C . GLU A 1 370 ? 16.406 -2.084 12.672 1 96.06 370 GLU A C 1
ATOM 2749 O O . GLU A 1 370 ? 16.672 -2.645 13.734 1 96.06 370 GLU A O 1
ATOM 2754 N N . ASP A 1 371 ? 17.094 -1.059 12.172 1 96.56 371 ASP A N 1
ATOM 2755 C CA . ASP A 1 371 ? 18.375 -0.687 12.758 1 96.56 371 ASP A CA 1
ATOM 2756 C C . ASP A 1 371 ? 18.25 0.569 13.617 1 96.56 371 ASP A C 1
ATOM 2758 O O . ASP A 1 371 ? 19.062 0.81 14.5 1 96.56 371 ASP A O 1
ATOM 2762 N N . VAL A 1 372 ? 17.266 1.391 13.305 1 98.5 372 VAL A N 1
ATOM 2763 C CA . VAL A 1 372 ? 17.047 2.623 14.055 1 98.5 372 VAL A CA 1
ATOM 2764 C C . VAL A 1 372 ? 15.562 2.771 14.383 1 98.5 372 VAL A C 1
ATOM 2766 O O . VAL A 1 372 ? 14.711 2.123 13.758 1 98.5 372 VAL A O 1
ATOM 2769 N N . ASP A 1 373 ? 15.25 3.631 15.352 1 98.62 373 ASP A N 1
ATOM 2770 C CA . ASP A 1 373 ? 13.875 3.846 15.797 1 98.62 373 ASP A CA 1
ATOM 2771 C C . ASP A 1 373 ? 13.289 5.113 15.18 1 98.62 373 ASP A C 1
ATOM 2773 O O . ASP A 1 373 ? 12.078 5.203 14.961 1 98.62 373 ASP A O 1
ATOM 2777 N N . LEU A 1 374 ? 14.164 6.105 14.961 1 98.69 374 LEU A N 1
ATOM 2778 C CA . LEU A 1 374 ? 13.812 7.402 14.391 1 98.69 374 LEU A CA 1
ATOM 2779 C C . LEU A 1 374 ? 14.867 7.859 13.391 1 98.69 374 LEU A C 1
ATOM 2781 O O . LEU A 1 374 ? 16.016 7.422 13.445 1 98.69 374 LEU A O 1
ATOM 2785 N N . LEU A 1 375 ? 14.375 8.672 12.5 1 98.81 375 LEU A N 1
ATOM 2786 C CA . LEU A 1 375 ? 15.297 9.43 11.648 1 98.81 375 LEU A CA 1
ATOM 2787 C C . LEU A 1 375 ? 15.188 10.922 11.922 1 98.81 375 LEU A C 1
ATOM 2789 O O . LEU A 1 375 ? 14.125 11.414 12.312 1 98.81 375 LEU A O 1
ATOM 2793 N N . VAL A 1 376 ? 16.297 11.633 11.742 1 98.69 376 VAL A N 1
ATOM 2794 C CA . VAL A 1 376 ? 16.312 13.094 11.812 1 98.69 376 VAL A CA 1
ATOM 2795 C C . VAL A 1 376 ? 16.625 13.672 10.438 1 98.69 376 VAL A C 1
ATOM 2797 O O . VAL A 1 376 ? 17.5 13.172 9.734 1 98.69 376 VAL A O 1
ATOM 2800 N N . ALA A 1 377 ? 15.891 14.648 10.086 1 98.38 377 ALA A N 1
ATOM 2801 C CA . ALA A 1 377 ? 16.109 15.328 8.805 1 98.38 377 ALA A CA 1
ATOM 2802 C C . ALA A 1 377 ? 15.617 16.766 8.852 1 98.38 377 ALA A C 1
ATOM 2804 O O . ALA A 1 377 ? 14.805 17.125 9.711 1 98.38 377 ALA A O 1
ATOM 2805 N N . PRO A 1 378 ? 16.188 17.656 7.945 1 98.25 378 PRO A N 1
ATOM 2806 C CA . PRO A 1 378 ? 15.539 18.953 7.77 1 98.25 378 PRO A CA 1
ATOM 2807 C C . PRO A 1 378 ? 14.133 18.828 7.18 1 98.25 378 PRO A C 1
ATOM 2809 O O . PRO A 1 378 ? 13.719 17.734 6.785 1 98.25 378 PRO A O 1
ATOM 2812 N N . VAL A 1 379 ? 13.422 19.922 7.199 1 98.06 379 VAL A N 1
ATOM 2813 C CA . VAL A 1 379 ? 12.141 19.984 6.504 1 98.06 379 VAL A CA 1
ATOM 2814 C C . VAL A 1 379 ? 12.328 20.641 5.137 1 98.06 379 VAL A C 1
ATOM 2816 O O . VAL A 1 379 ? 11.742 20.203 4.145 1 98.06 379 VAL A O 1
ATOM 2819 N N . LEU A 1 380 ? 13.148 21.688 5.098 1 96.75 380 LEU A N 1
ATOM 2820 C CA . LEU A 1 380 ? 13.531 22.406 3.887 1 96.75 380 LEU A CA 1
ATOM 2821 C C . LEU A 1 380 ? 15.047 22.594 3.812 1 96.75 380 LEU A C 1
ATOM 2823 O O . LEU A 1 380 ? 15.711 22.734 4.84 1 96.75 380 LEU A O 1
ATOM 2827 N N . PRO A 1 381 ? 15.562 22.625 2.602 1 95.81 381 PRO A N 1
ATOM 2828 C CA . PRO A 1 381 ? 17 22.859 2.465 1 95.81 381 PRO A CA 1
ATOM 2829 C C . PRO A 1 381 ? 17.375 24.344 2.479 1 95.81 381 PRO A C 1
ATOM 2831 O O . PRO A 1 381 ? 18.562 24.688 2.385 1 95.81 381 PRO A O 1
ATOM 2834 N N . LEU A 1 382 ? 16.391 25.219 2.664 1 94 382 LEU A N 1
ATOM 2835 C CA . LEU A 1 382 ? 16.578 26.656 2.484 1 94 382 LEU A CA 1
ATOM 2836 C C . LEU A 1 382 ? 16.203 27.406 3.754 1 94 382 LEU A C 1
ATOM 2838 O O . LEU A 1 382 ? 15.281 27.016 4.473 1 94 382 LEU A O 1
ATOM 2842 N N . ALA A 1 383 ? 16.906 28.453 3.984 1 94 383 ALA A N 1
ATOM 2843 C CA . ALA A 1 383 ? 16.609 29.438 5.023 1 94 383 ALA A CA 1
ATOM 2844 C C . ALA A 1 383 ? 16.141 30.75 4.414 1 94 383 ALA A C 1
ATOM 2846 O O . ALA A 1 383 ? 16.312 30.984 3.213 1 94 383 ALA A O 1
ATOM 2847 N N . ASN A 1 384 ? 15.492 31.547 5.211 1 92.94 384 ASN A N 1
ATOM 2848 C CA . ASN A 1 384 ? 15.078 32.875 4.797 1 92.94 384 ASN A CA 1
ATOM 2849 C C . ASN A 1 384 ? 14.305 32.844 3.482 1 92.94 384 ASN A C 1
ATOM 2851 O O . ASN A 1 384 ? 14.648 33.562 2.535 1 92.94 384 ASN A O 1
ATOM 2855 N N . LEU A 1 385 ? 13.375 31.953 3.439 1 93.56 385 LEU A N 1
ATOM 2856 C CA . LEU A 1 385 ? 12.547 31.828 2.242 1 93.56 385 LEU A CA 1
ATOM 2857 C C . LEU A 1 385 ? 11.5 32.938 2.189 1 93.56 385 LEU A C 1
ATOM 2859 O O . LEU A 1 385 ? 10.398 32.781 2.725 1 93.56 385 LEU A O 1
ATOM 2863 N N . THR A 1 386 ? 11.781 33.938 1.441 1 94.56 386 THR A N 1
ATOM 2864 C CA . THR A 1 386 ? 10.852 35.031 1.229 1 94.56 386 THR A CA 1
ATOM 2865 C C . THR A 1 386 ? 9.828 34.688 0.156 1 94.56 386 THR A C 1
ATOM 2867 O O . THR A 1 386 ? 10.008 33.719 -0.579 1 94.56 386 THR A O 1
ATOM 2870 N N . LEU A 1 387 ? 8.781 35.438 0.11 1 92.62 387 LEU A N 1
ATOM 2871 C CA . LEU A 1 387 ? 7.746 35.25 -0.9 1 92.62 387 LEU A CA 1
ATOM 2872 C C . LEU A 1 387 ? 8.336 35.344 -2.305 1 92.62 387 LEU A C 1
ATOM 2874 O O . LEU A 1 387 ? 7.996 34.531 -3.18 1 92.62 387 LEU A O 1
ATOM 2878 N N . ASP A 1 388 ? 9.227 36.281 -2.504 1 90.88 388 ASP A N 1
ATOM 2879 C CA . ASP A 1 388 ? 9.852 36.438 -3.811 1 90.88 388 ASP A CA 1
ATOM 2880 C C . ASP A 1 388 ? 10.711 35.25 -4.18 1 90.88 388 ASP A C 1
ATOM 2882 O O . ASP A 1 388 ? 10.641 34.75 -5.305 1 90.88 388 ASP A O 1
ATOM 2886 N N . ARG A 1 389 ? 11.445 34.781 -3.248 1 89.88 389 ARG A N 1
ATOM 2887 C CA . ARG A 1 389 ? 12.289 33.625 -3.484 1 89.88 389 ARG A CA 1
ATOM 2888 C C . ARG A 1 389 ? 11.453 32.375 -3.762 1 89.88 389 ARG A C 1
ATOM 2890 O O . ARG A 1 389 ? 11.781 31.594 -4.648 1 89.88 389 ARG A O 1
ATOM 2897 N N . PHE A 1 390 ? 10.422 32.25 -3.02 1 90.44 390 PHE A N 1
ATOM 2898 C CA . PHE A 1 390 ? 9.547 31.094 -3.182 1 90.44 390 PHE A CA 1
ATOM 2899 C C . PHE A 1 390 ? 8.898 31.109 -4.562 1 90.44 390 PHE A C 1
ATOM 2901 O O . PHE A 1 390 ? 8.836 30.062 -5.227 1 90.44 390 PHE A O 1
ATOM 2908 N N . ARG A 1 391 ? 8.445 32.188 -5 1 85.06 391 ARG A N 1
ATOM 2909 C CA . ARG A 1 391 ? 7.793 32.281 -6.301 1 85.06 391 ARG A CA 1
ATOM 2910 C C . ARG A 1 391 ? 8.758 31.906 -7.426 1 85.06 391 ARG A C 1
ATOM 2912 O O . ARG A 1 391 ? 8.359 31.281 -8.414 1 85.06 391 ARG A O 1
ATOM 2919 N N . GLU A 1 392 ? 10 32.219 -7.227 1 84.44 392 GLU A N 1
ATOM 2920 C CA . GLU A 1 392 ? 11.016 31.875 -8.211 1 84.44 392 GLU A CA 1
ATOM 2921 C C . GLU A 1 392 ? 11.219 30.359 -8.273 1 84.44 392 GLU A C 1
ATOM 2923 O O . GLU A 1 392 ? 11.438 29.812 -9.352 1 84.44 392 GLU A O 1
ATOM 2928 N N . LEU A 1 393 ? 11.109 29.781 -7.152 1 83.5 393 LEU A N 1
ATOM 2929 C CA . LEU A 1 393 ? 11.328 28.344 -7.062 1 83.5 393 LEU A CA 1
ATOM 2930 C C . LEU A 1 393 ? 10.109 27.578 -7.562 1 83.5 393 LEU A C 1
ATOM 2932 O O . LEU A 1 393 ? 10.242 26.547 -8.227 1 83.5 393 LEU A O 1
ATOM 2936 N N . LEU A 1 394 ? 8.938 28.016 -7.25 1 81.12 394 LEU A N 1
ATOM 2937 C CA . LEU A 1 394 ? 7.68 27.328 -7.504 1 81.12 394 LEU A CA 1
ATOM 2938 C C . LEU A 1 394 ? 7.449 27.141 -9 1 81.12 394 LEU A C 1
ATOM 2940 O O . LEU A 1 394 ? 6.941 26.109 -9.43 1 81.12 394 LEU A O 1
ATOM 2944 N N . PHE A 1 395 ? 7.828 28.016 -9.781 1 74.31 395 PHE A N 1
ATOM 2945 C CA . PHE A 1 395 ? 7.512 27.984 -11.203 1 74.31 395 PHE A CA 1
ATOM 2946 C C . PHE A 1 395 ? 8.719 27.516 -12.016 1 74.31 395 PHE A C 1
ATOM 2948 O O . PHE A 1 395 ? 8.727 27.641 -13.242 1 74.31 395 PHE A O 1
ATOM 2955 N N . ASN A 1 396 ? 9.734 27 -11.242 1 74.88 396 ASN A N 1
ATOM 2956 C CA . ASN A 1 396 ? 10.898 26.391 -11.883 1 74.88 396 ASN A CA 1
ATOM 2957 C C . ASN A 1 396 ? 10.914 24.875 -11.695 1 74.88 396 ASN A C 1
ATOM 2959 O O . ASN A 1 396 ? 11.203 24.375 -10.602 1 74.88 396 ASN A O 1
ATOM 2963 N N . PRO A 1 397 ? 10.586 24.188 -12.766 1 70.75 397 PRO A N 1
ATOM 2964 C CA . PRO A 1 397 ? 10.492 22.734 -12.648 1 70.75 397 PRO A CA 1
ATOM 2965 C C . PRO A 1 397 ? 11.797 22.094 -12.172 1 70.75 397 PRO A C 1
ATOM 2967 O O . PRO A 1 397 ? 11.781 20.984 -11.617 1 70.75 397 PRO A O 1
ATOM 2970 N N . GLU A 1 398 ? 12.906 22.781 -12.25 1 73.19 398 GLU A N 1
ATOM 2971 C CA . GLU A 1 398 ? 14.203 22.219 -11.883 1 73.19 398 GLU A CA 1
ATOM 2972 C C . GLU A 1 398 ? 14.445 22.328 -10.375 1 73.19 398 GLU A C 1
ATOM 2974 O O . GLU A 1 398 ? 15.188 21.531 -9.805 1 73.19 398 GLU A O 1
ATOM 2979 N N . THR A 1 399 ? 13.688 23.219 -9.742 1 76.38 399 THR A N 1
ATOM 2980 C CA . THR A 1 399 ? 14.031 23.469 -8.344 1 76.38 399 THR A CA 1
ATOM 2981 C C . THR A 1 399 ? 12.93 22.953 -7.418 1 76.38 399 THR A C 1
ATOM 2983 O O . THR A 1 399 ? 13.164 22.75 -6.227 1 76.38 399 THR A O 1
ATOM 2986 N N . LEU A 1 400 ? 11.734 22.703 -7.887 1 74.88 400 LEU A N 1
ATOM 2987 C CA . LEU A 1 400 ? 10.617 22.266 -7.055 1 74.88 400 LEU A CA 1
ATOM 2988 C C . LEU A 1 400 ? 10.945 20.969 -6.336 1 74.88 400 LEU A C 1
ATOM 2990 O O . LEU A 1 400 ? 10.672 20.812 -5.145 1 74.88 400 LEU A O 1
ATOM 2994 N N . PRO A 1 401 ? 11.68 20.094 -7.023 1 77.31 401 PRO A N 1
ATOM 2995 C CA . PRO A 1 401 ? 12 18.828 -6.352 1 77.31 401 PRO A CA 1
ATOM 2996 C C . PRO A 1 401 ? 12.883 19.031 -5.121 1 77.31 401 PRO A C 1
ATOM 2998 O O . PRO A 1 401 ? 12.797 18.25 -4.168 1 77.31 401 PRO A O 1
ATOM 3001 N N . ASP A 1 402 ? 13.555 20.062 -5.113 1 84 402 ASP A N 1
ATOM 3002 C CA . ASP A 1 402 ? 14.422 20.328 -3.973 1 84 402 ASP A CA 1
ATOM 3003 C C . ASP A 1 402 ? 13.617 20.734 -2.742 1 84 402 ASP A C 1
ATOM 3005 O O . ASP A 1 402 ? 13.992 20.406 -1.612 1 84 402 ASP A O 1
ATOM 3009 N N . LEU A 1 403 ? 12.484 21.359 -2.998 1 88 403 LEU A N 1
ATOM 3010 C CA . LEU A 1 403 ? 11.617 21.766 -1.9 1 88 403 LEU A CA 1
ATOM 3011 C C . LEU A 1 403 ? 10.938 20.562 -1.26 1 88 403 LEU A C 1
ATOM 3013 O O . LEU A 1 403 ? 10.555 20.625 -0.086 1 88 403 LEU A O 1
ATOM 3017 N N . LEU A 1 404 ? 10.852 19.5 -2.006 1 93.19 404 LEU A N 1
ATOM 3018 C CA . LEU A 1 404 ? 10.094 18.328 -1.548 1 93.19 404 LEU A CA 1
ATOM 3019 C C . LEU A 1 404 ? 11.031 17.219 -1.098 1 93.19 404 LEU A C 1
ATOM 3021 O O . LEU A 1 404 ? 10.578 16.172 -0.64 1 93.19 404 LEU A O 1
ATOM 3025 N N . ARG A 1 405 ? 12.297 17.5 -1.13 1 94.19 405 ARG A N 1
ATOM 3026 C CA . ARG A 1 405 ? 13.336 16.484 -0.912 1 94.19 405 ARG A CA 1
ATOM 3027 C C . ARG A 1 405 ? 13.18 15.828 0.455 1 94.19 405 ARG A C 1
ATOM 3029 O O . ARG A 1 405 ? 13.375 14.625 0.593 1 94.19 405 ARG A O 1
ATOM 3036 N N . PHE A 1 406 ? 12.766 16.578 1.446 1 97.88 406 PHE A N 1
ATOM 3037 C CA . PHE A 1 406 ? 12.766 16.094 2.82 1 97.88 406 PHE A CA 1
ATOM 3038 C C . PHE A 1 406 ? 11.344 15.805 3.293 1 97.88 406 PHE A C 1
ATOM 3040 O O . PHE A 1 406 ? 11.133 15.438 4.449 1 97.88 406 PHE A O 1
ATOM 3047 N N . THR A 1 407 ? 10.312 15.984 2.447 1 98 407 THR A N 1
ATOM 3048 C CA . THR A 1 407 ? 8.93 15.828 2.889 1 98 407 THR A CA 1
ATOM 3049 C C . THR A 1 407 ? 8.18 14.852 1.987 1 98 407 THR A C 1
ATOM 3051 O O . THR A 1 407 ? 7.812 13.758 2.422 1 98 407 THR A O 1
ATOM 3054 N N . GLY A 1 408 ? 8.203 15.086 0.655 1 97.75 408 GLY A N 1
ATOM 3055 C CA . GLY A 1 408 ? 7.449 14.32 -0.322 1 97.75 408 GLY A CA 1
ATOM 3056 C C . GLY A 1 408 ? 7.641 12.82 -0.179 1 97.75 408 GLY A C 1
ATOM 3057 O O . GLY A 1 408 ? 6.668 12.062 -0.137 1 97.75 408 GLY A O 1
ATOM 3058 N N . PRO A 1 409 ? 8.914 12.328 -0.03 1 98.31 409 PRO A N 1
ATOM 3059 C CA . PRO A 1 409 ? 9.18 10.891 0.032 1 98.31 409 PRO A CA 1
ATOM 3060 C C . PRO A 1 409 ? 8.484 10.211 1.208 1 98.31 409 PRO A C 1
ATOM 3062 O O . PRO A 1 409 ? 8.086 9.047 1.104 1 98.31 409 PRO A O 1
ATOM 3065 N N . PHE A 1 410 ? 8.242 10.93 2.299 1 98.75 410 PHE A N 1
ATOM 3066 C CA . PHE A 1 410 ? 7.629 10.32 3.473 1 98.75 410 PHE A CA 1
ATOM 3067 C C . PHE A 1 410 ? 6.109 10.328 3.355 1 98.75 410 PHE A C 1
ATOM 3069 O O . PHE A 1 410 ? 5.422 9.641 4.113 1 98.75 410 PHE A O 1
ATOM 3076 N N . ASN A 1 411 ? 5.559 11.172 2.408 1 98.75 411 ASN A N 1
ATOM 3077 C CA . ASN A 1 411 ? 4.176 10.953 1.998 1 98.75 411 ASN A CA 1
ATOM 3078 C C . ASN A 1 411 ? 4.035 9.688 1.151 1 98.75 411 ASN A C 1
ATOM 3080 O O . ASN A 1 411 ? 3.08 8.93 1.313 1 98.75 411 ASN A O 1
ATOM 3084 N N . PHE A 1 412 ? 5.043 9.469 0.311 1 98.69 412 PHE A N 1
ATOM 3085 C CA . PHE A 1 412 ? 5.031 8.273 -0.527 1 98.69 412 PHE A CA 1
ATOM 3086 C C . PHE A 1 412 ? 5.129 7.016 0.325 1 98.69 412 PHE A C 1
ATOM 3088 O O . PHE A 1 412 ? 4.445 6.027 0.056 1 98.69 412 PHE A O 1
ATOM 3095 N N . SER A 1 413 ? 5.957 7.023 1.374 1 98.44 413 SER A N 1
ATOM 3096 C CA . SER A 1 413 ? 6.094 5.84 2.217 1 98.44 413 SER A CA 1
ATOM 3097 C C . SER A 1 413 ? 4.941 5.73 3.209 1 98.44 413 SER A C 1
ATOM 3099 O O . SER A 1 413 ? 4.738 4.68 3.82 1 98.44 413 SER A O 1
ATOM 3101 N N . GLY A 1 414 ? 4.203 6.852 3.447 1 98.56 414 GLY A N 1
ATOM 3102 C CA . GLY A 1 414 ? 3.129 6.875 4.426 1 98.56 414 GLY A CA 1
ATOM 3103 C C . GLY A 1 414 ? 3.623 7.008 5.855 1 98.56 414 GLY A C 1
ATOM 3104 O O . GLY A 1 414 ? 2.848 6.867 6.801 1 98.56 414 GLY A O 1
ATOM 3105 N N . SER A 1 415 ? 4.84 7.359 6.082 1 98.75 415 SER A N 1
ATOM 3106 C CA . SER A 1 415 ? 5.469 7.379 7.398 1 98.75 415 SER A CA 1
ATOM 3107 C C . SER A 1 415 ? 5.016 8.594 8.203 1 98.75 415 SER A C 1
ATOM 3109 O O . SER A 1 415 ? 4.82 9.68 7.652 1 98.75 415 SER A O 1
ATOM 3111 N N . PRO A 1 416 ? 4.883 8.391 9.484 1 98.88 416 PRO A N 1
ATOM 3112 C CA . PRO A 1 416 ? 4.605 9.555 10.328 1 98.88 416 PRO A CA 1
ATOM 3113 C C . PRO A 1 416 ? 5.848 10.391 10.609 1 98.88 416 PRO A C 1
ATOM 3115 O O . PRO A 1 416 ? 6.961 9.867 10.625 1 98.88 416 PRO A O 1
ATOM 3118 N N . THR A 1 417 ? 5.621 11.648 10.781 1 98.94 417 THR A N 1
ATOM 3119 C CA . THR A 1 417 ? 6.688 12.594 11.102 1 98.94 417 THR A CA 1
ATOM 3120 C C . THR A 1 417 ? 6.207 13.641 12.109 1 98.94 417 THR A C 1
ATOM 3122 O O . THR A 1 417 ? 5.004 13.883 12.227 1 98.94 417 THR A O 1
ATOM 3125 N N . ILE A 1 418 ? 7.113 14.164 12.859 1 98.94 418 ILE A N 1
ATOM 3126 C CA . ILE A 1 418 ? 6.828 15.336 13.68 1 98.94 418 ILE A CA 1
ATOM 3127 C C . ILE A 1 418 ? 7.879 16.422 13.414 1 98.94 418 ILE A C 1
ATOM 3129 O O . ILE A 1 418 ? 9.078 16.125 13.375 1 98.94 418 ILE A O 1
ATOM 3133 N N . THR A 1 419 ? 7.414 17.531 13.078 1 98.94 419 THR A N 1
ATOM 3134 C CA . THR A 1 419 ? 8.266 18.703 12.867 1 98.94 419 THR A CA 1
ATOM 3135 C C . THR A 1 419 ? 8.312 19.562 14.125 1 98.94 419 THR A C 1
ATOM 3137 O O . THR A 1 419 ? 7.281 19.844 14.742 1 98.94 419 THR A O 1
ATOM 3140 N N . LEU A 1 420 ? 9.508 19.969 14.508 1 98.88 420 LEU A N 1
ATOM 3141 C CA . LEU A 1 420 ? 9.727 20.766 15.703 1 98.88 420 LEU A CA 1
ATOM 3142 C C . LEU A 1 420 ? 10.523 22.031 15.383 1 98.88 420 LEU A C 1
ATOM 3144 O O . LEU A 1 420 ? 11.43 22 14.539 1 98.88 420 LEU A O 1
ATOM 3148 N N . PRO A 1 421 ? 10.195 23.141 16.141 1 98.75 421 PRO A N 1
ATOM 3149 C CA . PRO A 1 421 ? 11.141 24.266 16.062 1 98.75 421 PRO A CA 1
ATOM 3150 C C . PRO A 1 421 ? 12.523 23.906 16.594 1 98.75 421 PRO A C 1
ATOM 3152 O O . PRO A 1 421 ? 12.648 23.375 17.703 1 98.75 421 PRO A O 1
ATOM 3155 N N . GLY A 1 422 ? 13.516 24.219 15.773 1 98.62 422 GLY A N 1
ATOM 3156 C CA . GLY A 1 422 ? 14.867 23.812 16.156 1 98.62 422 GLY A CA 1
ATOM 3157 C C . GLY A 1 422 ? 15.812 24.984 16.328 1 98.62 422 GLY A C 1
ATOM 3158 O O . GLY A 1 422 ? 16.938 24.828 16.812 1 98.62 422 GLY A O 1
ATOM 3159 N N . GLY A 1 423 ? 15.336 26.141 15.891 1 98.31 423 GLY A N 1
ATOM 3160 C CA . GLY A 1 423 ? 16.156 27.344 15.961 1 98.31 423 GLY A CA 1
ATOM 3161 C C . GLY A 1 423 ? 15.68 28.438 15.023 1 98.31 423 GLY A C 1
ATOM 3162 O O . GLY A 1 423 ? 14.531 28.438 14.586 1 98.31 423 GLY A O 1
ATOM 3163 N N . PHE A 1 424 ? 16.531 29.422 14.875 1 97.75 424 PHE A N 1
ATOM 3164 C CA . PHE A 1 424 ? 16.25 30.562 14.008 1 97.75 424 PHE A CA 1
ATOM 3165 C C . PHE A 1 424 ? 17.391 30.781 13.016 1 97.75 424 PHE A C 1
ATOM 3167 O O . PHE A 1 424 ? 18.547 30.469 13.32 1 97.75 424 PHE A O 1
ATOM 3174 N N . ASP A 1 425 ? 17.031 31.25 11.859 1 96.81 425 ASP A N 1
ATOM 3175 C CA . ASP A 1 425 ? 18.078 31.578 10.898 1 96.81 425 ASP A CA 1
ATOM 3176 C C . ASP A 1 425 ? 18.672 32.969 11.195 1 96.81 425 ASP A C 1
ATOM 3178 O O . ASP A 1 425 ? 18.25 33.625 12.148 1 96.81 425 ASP A O 1
ATOM 3182 N N . SER A 1 426 ? 19.703 33.344 10.422 1 96.25 426 SER A N 1
ATOM 3183 C CA . SER A 1 426 ? 20.453 34.562 10.648 1 96.25 426 SER A CA 1
ATOM 3184 C C . SER A 1 426 ? 19.594 35.781 10.336 1 96.25 426 SER A C 1
ATOM 3186 O O . SER A 1 426 ? 19.953 36.906 10.68 1 96.25 426 SER A O 1
ATOM 3188 N N . HIS A 1 427 ? 18.391 35.594 9.852 1 94.25 427 HIS A N 1
ATOM 3189 C CA . HIS A 1 427 ? 17.484 36.688 9.5 1 94.25 427 HIS A CA 1
ATOM 3190 C C . HIS A 1 427 ? 16.312 36.75 10.477 1 94.25 427 HIS A C 1
ATOM 3192 O O . HIS A 1 427 ? 15.414 37.562 10.289 1 94.25 427 HIS A O 1
ATOM 3198 N N . GLY A 1 428 ? 16.312 35.875 11.398 1 95.44 428 GLY A N 1
ATOM 3199 C CA . GLY A 1 428 ? 15.344 36 12.477 1 95.44 428 GLY A CA 1
ATOM 3200 C C . GLY A 1 428 ? 14.102 35.156 12.242 1 95.44 428 GLY A C 1
ATOM 3201 O O . GLY A 1 428 ? 13.094 35.312 12.938 1 95.44 428 GLY A O 1
ATOM 3202 N N . GLY A 1 429 ? 14.133 34.312 11.312 1 96.56 429 GLY A N 1
ATOM 3203 C CA . GLY A 1 429 ? 13.023 33.406 11.07 1 96.56 429 GLY A CA 1
ATOM 3204 C C . GLY A 1 429 ? 13.25 32.031 11.641 1 96.56 429 GLY A C 1
ATOM 3205 O O . GLY A 1 429 ? 14.391 31.547 11.695 1 96.56 429 GLY A O 1
ATOM 3206 N N . PRO A 1 430 ? 12.234 31.406 12.102 1 98 430 PRO A N 1
ATOM 3207 C CA . PRO A 1 430 ? 12.383 30.062 12.672 1 98 430 PRO A CA 1
ATOM 3208 C C . PRO A 1 430 ? 12.797 29.016 11.633 1 98 430 PRO A C 1
ATOM 3210 O O . PRO A 1 430 ? 12.492 29.172 10.445 1 98 430 PRO A O 1
ATOM 3213 N N . ILE A 1 431 ? 13.531 28.016 11.992 1 98.31 431 ILE A N 1
ATOM 3214 C CA . ILE A 1 431 ? 13.875 26.828 11.242 1 98.31 431 ILE A CA 1
ATOM 3215 C C . ILE A 1 431 ? 13.5 25.578 12.047 1 98.31 431 ILE A C 1
ATOM 3217 O O . ILE A 1 431 ? 13.828 25.484 13.234 1 98.31 431 ILE A O 1
ATOM 3221 N N . GLY A 1 432 ? 12.734 24.703 11.414 1 98.25 432 GLY A N 1
ATOM 3222 C CA . GLY A 1 432 ? 12.383 23.453 12.062 1 98.25 432 GLY A CA 1
ATOM 3223 C C . GLY A 1 432 ? 13.148 22.266 11.516 1 98.25 432 GLY A C 1
ATOM 3224 O O . GLY A 1 432 ? 13.859 22.391 10.516 1 98.25 432 GLY A O 1
ATOM 3225 N N . PHE A 1 433 ? 13.156 21.156 12.195 1 98.81 433 PHE A N 1
ATOM 3226 C CA . PHE A 1 433 ? 13.602 19.828 11.758 1 98.81 433 PHE A CA 1
ATOM 3227 C C . PHE A 1 433 ? 12.531 18.781 12.047 1 98.81 433 PHE A C 1
ATOM 3229 O O . PHE A 1 433 ? 11.492 19.094 12.641 1 98.81 433 PHE A O 1
ATOM 3236 N N . GLN A 1 434 ? 12.742 17.578 11.539 1 98.88 434 GLN A N 1
ATOM 3237 C CA . GLN A 1 434 ? 11.688 16.578 11.734 1 98.88 434 GLN A CA 1
ATOM 3238 C C . GLN A 1 434 ? 12.273 15.234 12.156 1 98.88 434 GLN A C 1
ATOM 3240 O O . GLN A 1 434 ? 13.422 14.93 11.852 1 98.88 434 GLN A O 1
ATOM 3245 N N . PHE A 1 435 ? 11.492 14.492 12.914 1 98.94 435 PHE A N 1
ATOM 3246 C CA . PHE A 1 435 ? 11.672 13.062 13.133 1 98.94 435 PHE A CA 1
ATOM 3247 C C . PHE A 1 435 ? 10.773 12.258 12.203 1 98.94 435 PHE A C 1
ATOM 3249 O O . PHE A 1 435 ? 9.641 12.648 11.922 1 98.94 435 PHE A O 1
ATOM 3256 N N . VAL A 1 436 ? 11.266 11.18 11.695 1 98.88 436 VAL A N 1
ATOM 3257 C CA . VAL A 1 436 ? 10.5 10.203 10.922 1 98.88 436 VAL A CA 1
ATOM 3258 C C . VAL A 1 436 ? 10.492 8.867 11.656 1 98.88 436 VAL A C 1
ATOM 3260 O O . VAL A 1 436 ? 11.523 8.422 12.156 1 98.88 436 VAL A O 1
ATOM 3263 N N . ALA A 1 437 ? 9.336 8.258 11.766 1 98.81 437 ALA A N 1
ATOM 3264 C CA . ALA A 1 437 ? 9.242 6.984 12.477 1 98.81 437 ALA A CA 1
ATOM 3265 C C . ALA A 1 437 ? 8.578 5.922 11.602 1 98.81 437 ALA A C 1
ATOM 3267 O O . ALA A 1 437 ? 8.141 6.211 10.492 1 98.81 437 ALA A O 1
ATOM 3268 N N . ARG A 1 438 ? 8.602 4.613 12.109 1 97.75 438 ARG A N 1
ATOM 3269 C CA . ARG A 1 438 ? 7.859 3.512 11.5 1 97.75 438 ARG A CA 1
ATOM 3270 C C . ARG A 1 438 ? 6.355 3.766 11.555 1 97.75 438 ARG A C 1
ATOM 3272 O O . ARG A 1 438 ? 5.883 4.555 12.375 1 97.75 438 ARG A O 1
ATOM 3279 N N . HIS A 1 439 ? 5.656 3.105 10.672 1 98.12 439 HIS A N 1
ATOM 3280 C CA . HIS A 1 439 ? 4.203 3.203 10.664 1 98.12 439 HIS A CA 1
ATOM 3281 C C . HIS A 1 439 ? 3.623 2.945 12.055 1 98.12 439 HIS A C 1
ATOM 3283 O O . HIS A 1 439 ? 4.004 1.979 12.719 1 98.12 439 HIS A O 1
ATOM 3289 N N . PHE A 1 440 ? 2.807 3.953 12.523 1 98.25 440 PHE A N 1
ATOM 3290 C CA . PHE A 1 440 ? 1.973 3.873 13.719 1 98.25 440 PHE A CA 1
ATOM 3291 C C . PHE A 1 440 ? 2.807 4.086 14.977 1 98.25 440 PHE A C 1
ATOM 3293 O O . PHE A 1 440 ? 2.352 3.797 16.078 1 98.25 440 PHE A O 1
ATOM 3300 N N . ASP A 1 441 ? 4.035 4.555 14.805 1 98.31 441 ASP A N 1
ATOM 3301 C CA . ASP A 1 441 ? 4.867 4.852 15.961 1 98.31 441 ASP A CA 1
ATOM 3302 C C . ASP A 1 441 ? 4.832 6.34 16.297 1 98.31 441 ASP A C 1
ATOM 3304 O O . ASP A 1 441 ? 5.855 6.922 16.672 1 98.31 441 ASP A O 1
ATOM 3308 N N . GLU A 1 442 ? 3.699 6.91 16.172 1 98.69 442 GLU A N 1
ATOM 3309 C CA . GLU A 1 442 ? 3.516 8.297 16.594 1 98.69 442 GLU A CA 1
ATOM 3310 C C . GLU A 1 442 ? 3.844 8.492 18.062 1 98.69 442 GLU A C 1
ATOM 3312 O O . GLU A 1 442 ? 4.355 9.539 18.469 1 98.69 442 GLU A O 1
ATOM 3317 N N . PRO A 1 443 ? 3.602 7.445 18.938 1 98.38 443 PRO A N 1
ATOM 3318 C CA . PRO A 1 443 ? 3.992 7.617 20.344 1 98.38 443 PRO A CA 1
ATOM 3319 C C . PRO A 1 443 ? 5.469 7.969 20.5 1 98.38 443 PRO A C 1
ATOM 3321 O O . PRO A 1 443 ? 5.816 8.836 21.312 1 98.38 443 PRO A O 1
ATOM 3324 N N . LEU A 1 444 ? 6.301 7.359 19.719 1 98.06 444 LEU A N 1
ATOM 3325 C CA . LEU A 1 444 ? 7.734 7.621 19.812 1 98.06 444 LEU A CA 1
ATOM 3326 C C . LEU A 1 444 ? 8.07 9.016 19.297 1 98.06 444 LEU A C 1
ATOM 3328 O O . LEU A 1 444 ? 8.953 9.688 19.844 1 98.06 444 LEU A O 1
ATOM 3332 N N . LEU A 1 445 ? 7.383 9.438 18.234 1 98.75 445 LEU A N 1
ATOM 3333 C CA . LEU A 1 445 ? 7.574 10.789 17.719 1 98.75 445 LEU A CA 1
ATOM 3334 C C . LEU A 1 445 ? 7.242 11.828 18.781 1 98.75 445 LEU A C 1
ATOM 3336 O O . LEU A 1 445 ? 8.008 12.766 19 1 98.75 445 LEU A O 1
ATOM 3340 N N . ILE A 1 446 ? 6.125 11.648 19.422 1 98.81 446 ILE A N 1
ATOM 3341 C CA . ILE A 1 446 ? 5.66 12.594 20.422 1 98.81 446 ILE A CA 1
ATOM 3342 C C . ILE A 1 446 ? 6.598 12.562 21.625 1 98.81 446 ILE A C 1
ATOM 3344 O O . ILE A 1 446 ? 6.969 13.617 22.156 1 98.81 446 ILE A O 1
ATOM 3348 N N . ARG A 1 447 ? 7.031 11.375 22.031 1 98.44 447 ARG A N 1
ATOM 3349 C CA . ARG A 1 447 ? 7.973 11.234 23.125 1 98.44 447 ARG A CA 1
ATOM 3350 C C . ARG A 1 447 ? 9.281 11.953 22.828 1 98.44 447 ARG A C 1
ATOM 3352 O O . ARG A 1 447 ? 9.789 12.703 23.672 1 98.44 447 ARG A O 1
ATOM 3359 N N . ALA A 1 448 ? 9.789 11.734 21.641 1 98.56 448 ALA A N 1
ATOM 3360 C CA . ALA A 1 448 ? 11.039 12.367 21.234 1 98.56 448 ALA A CA 1
ATOM 3361 C C . ALA A 1 448 ? 10.883 13.883 21.141 1 98.56 448 ALA A C 1
ATOM 3363 O O . ALA A 1 448 ? 11.781 14.633 21.516 1 9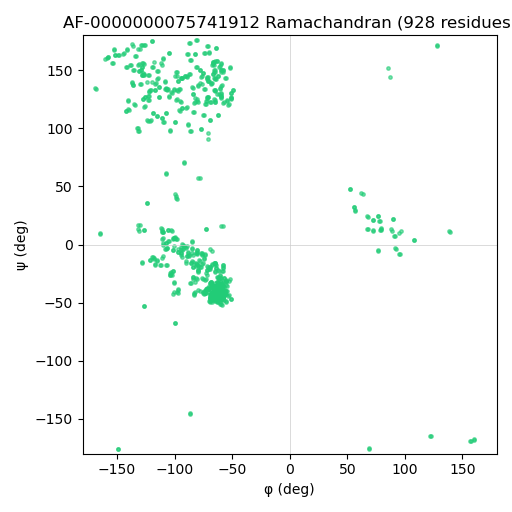8.56 448 ALA A O 1
ATOM 3364 N N . GLY A 1 449 ? 9.742 14.312 20.594 1 98.81 449 GLY A N 1
ATOM 3365 C CA . GLY A 1 449 ? 9.453 15.734 20.547 1 98.81 449 GLY A CA 1
ATOM 3366 C C . GLY A 1 449 ? 9.391 16.375 21.922 1 98.81 449 GLY A C 1
ATOM 3367 O O . GLY A 1 449 ? 9.961 17.453 22.141 1 98.81 449 GLY A O 1
ATOM 3368 N N . ARG A 1 450 ? 8.758 15.719 22.844 1 98.75 450 ARG A N 1
ATOM 3369 C CA . ARG A 1 450 ? 8.672 16.219 24.203 1 98.75 450 ARG A CA 1
ATOM 3370 C C . ARG A 1 450 ? 10.055 16.281 24.859 1 98.75 450 ARG A C 1
ATOM 3372 O O . ARG A 1 450 ? 10.367 17.234 25.562 1 98.75 450 ARG A O 1
ATOM 3379 N N . ALA A 1 451 ? 10.828 15.281 24.641 1 98.69 451 ALA A N 1
ATOM 3380 C CA . ALA A 1 451 ? 12.172 15.258 25.188 1 98.69 451 ALA A CA 1
ATOM 3381 C C . ALA A 1 451 ? 12.992 16.438 24.688 1 98.69 451 ALA A C 1
ATOM 3383 O O . ALA A 1 451 ? 13.586 17.172 25.484 1 98.69 451 ALA A O 1
ATOM 3384 N N . PHE A 1 452 ? 13.023 16.641 23.422 1 98.81 452 PHE A N 1
ATOM 3385 C CA . PHE A 1 452 ? 13.758 17.75 22.828 1 98.81 452 PHE A CA 1
ATOM 3386 C C . PHE A 1 452 ? 13.281 19.078 23.391 1 98.81 452 PHE A C 1
ATOM 3388 O O . PHE A 1 452 ? 14.086 19.938 23.734 1 98.81 452 PHE A O 1
ATOM 3395 N N . GLN A 1 453 ? 11.953 19.219 23.531 1 98.62 453 GLN A N 1
ATOM 3396 C CA . GLN A 1 453 ? 11.336 20.469 23.953 1 98.62 453 GLN A CA 1
ATOM 3397 C C . GLN A 1 453 ? 11.516 20.672 25.453 1 98.62 453 GLN A C 1
ATOM 3399 O O . GLN A 1 453 ? 11.359 21.781 25.969 1 98.62 453 GLN A O 1
ATOM 3404 N N . SER A 1 454 ? 11.836 19.656 26.141 1 97.5 454 SER A N 1
ATOM 3405 C CA . SER A 1 454 ? 12.156 19.812 27.562 1 97.5 454 SER A CA 1
ATOM 3406 C C . SER A 1 454 ? 13.562 20.375 27.75 1 97.5 454 SER A C 1
ATOM 3408 O O . SER A 1 454 ? 13.875 20.922 28.812 1 97.5 454 SER A O 1
ATOM 3410 N N . ALA A 1 455 ? 14.367 20.25 26.719 1 98.06 455 ALA A N 1
ATOM 3411 C CA . ALA A 1 455 ? 15.773 20.641 26.812 1 98.06 455 ALA A CA 1
ATOM 3412 C C . ALA A 1 455 ? 16.047 21.922 26.031 1 98.06 455 ALA A C 1
ATOM 3414 O O . ALA A 1 455 ? 17.172 22.422 26.016 1 98.06 455 ALA A O 1
ATOM 3415 N N . THR A 1 456 ? 15.039 22.391 25.375 1 98.44 456 THR A N 1
ATOM 3416 C CA . THR A 1 456 ? 15.148 23.609 24.594 1 98.44 456 THR A CA 1
ATOM 3417 C C . THR A 1 456 ? 13.93 24.5 24.797 1 98.44 456 THR A C 1
ATOM 3419 O O . THR A 1 456 ? 12.961 24.094 25.453 1 98.44 456 THR A O 1
ATOM 3422 N N . ASP A 1 457 ? 13.953 25.719 24.266 1 98.12 457 ASP A N 1
ATOM 3423 C CA . ASP A 1 457 ? 12.82 26.609 24.469 1 98.12 457 ASP A CA 1
ATOM 3424 C C . ASP A 1 457 ? 12.375 27.234 23.141 1 98.12 457 ASP A C 1
ATOM 3426 O O . ASP A 1 457 ? 11.711 28.266 23.125 1 98.12 457 ASP A O 1
ATOM 3430 N N . TRP A 1 458 ? 12.828 26.609 22.047 1 98.5 458 TRP A N 1
ATOM 3431 C CA . TRP A 1 458 ? 12.492 27.141 20.734 1 98.5 458 TRP A CA 1
ATOM 3432 C C . TRP A 1 458 ? 10.977 27.203 20.547 1 98.5 458 TRP A C 1
ATOM 3434 O O . TRP A 1 458 ? 10.461 28.172 19.969 1 98.5 458 TRP A O 1
ATOM 3444 N N . HIS A 1 459 ? 10.234 26.203 21.047 1 98.12 459 HIS A N 1
ATOM 3445 C CA . HIS A 1 459 ? 8.797 26.094 20.859 1 98.12 459 HIS A CA 1
ATOM 3446 C C . HIS A 1 459 ? 8.055 27.125 21.719 1 98.12 459 HIS A C 1
ATOM 3448 O O . HIS A 1 459 ? 6.859 27.359 21.516 1 98.12 459 HIS A O 1
ATOM 3454 N N . LEU A 1 460 ? 8.773 27.781 22.578 1 97.38 460 LEU A N 1
ATOM 3455 C CA . LEU A 1 460 ? 8.172 28.781 23.453 1 97.38 460 LEU A CA 1
ATOM 3456 C C . LEU A 1 460 ? 8.297 30.188 22.844 1 97.38 460 LEU A C 1
ATOM 3458 O O . LEU A 1 460 ? 7.668 31.125 23.328 1 97.38 460 LEU A O 1
ATOM 3462 N N . ARG A 1 461 ? 9.078 30.266 21.75 1 97.19 461 ARG A N 1
ATOM 3463 C CA . ARG A 1 461 ? 9.25 31.578 21.125 1 97.19 461 ARG A CA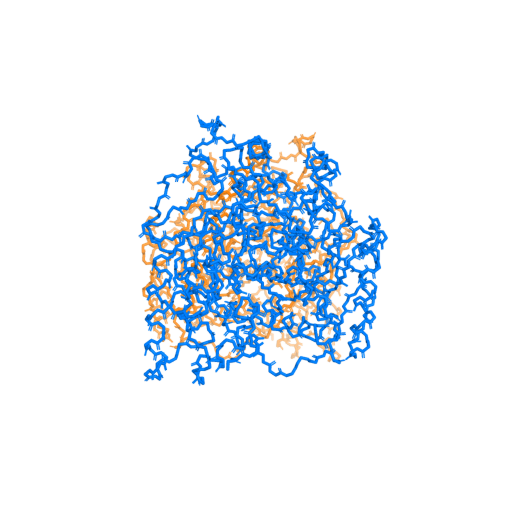 1
ATOM 3464 C C . ARG A 1 461 ? 7.965 32.031 20.438 1 97.19 461 ARG A C 1
ATOM 3466 O O . ARG A 1 461 ? 7.266 31.219 19.812 1 97.19 461 ARG A O 1
ATOM 3473 N N . ARG A 1 462 ? 7.637 33.344 20.547 1 96.19 462 ARG A N 1
ATOM 3474 C CA . ARG A 1 462 ? 6.43 33.938 19.969 1 96.19 462 ARG A CA 1
ATOM 3475 C C . ARG A 1 462 ? 6.777 34.969 18.922 1 96.19 462 ARG A C 1
ATOM 3477 O O . ARG A 1 462 ? 7.738 35.75 19.078 1 96.19 462 ARG A O 1
ATOM 3484 N N . PRO A 1 463 ? 6.031 34.938 17.828 1 96.5 463 PRO A N 1
ATOM 3485 C CA . PRO A 1 463 ? 6.254 36 16.859 1 96.5 463 PRO A CA 1
ATOM 3486 C C . PRO A 1 463 ? 5.953 37.406 17.438 1 96.5 463 PRO A C 1
ATOM 3488 O O . PRO A 1 463 ? 5.195 37.531 18.406 1 96.5 463 PRO A O 1
ATOM 3491 N N . PRO A 1 464 ? 6.605 38.375 16.906 1 93.12 464 PRO A N 1
ATOM 3492 C CA . PRO A 1 464 ? 6.449 39.75 17.422 1 93.12 464 PRO A CA 1
ATOM 3493 C C . PRO A 1 464 ? 5.16 40.406 16.953 1 93.12 464 PRO A C 1
ATOM 3495 O O . PRO A 1 464 ? 5.211 41.438 16.281 1 93.12 464 PRO A O 1
ATOM 3498 N N . VAL A 1 465 ? 4.109 39.781 17.25 1 88.06 465 VAL A N 1
ATOM 3499 C CA . VAL A 1 465 ? 2.816 40.344 16.891 1 88.06 465 VAL A CA 1
ATOM 3500 C C . VAL A 1 465 ? 1.993 40.594 18.141 1 88.06 465 VAL A C 1
ATOM 3502 O O . VAL A 1 465 ? 2.07 39.844 19.109 1 88.06 465 VAL A O 1
ATOM 3505 N N . GLN A 1 466 ? 1.741 41.906 18.422 1 73.81 466 GLN A N 1
ATOM 3506 C CA . GLN A 1 466 ? 0.994 42.281 19.625 1 73.81 466 GLN A CA 1
ATOM 3507 C C . GLN A 1 466 ? -0.499 42.375 19.328 1 73.81 466 GLN A C 1
ATOM 3509 O O . GLN A 1 466 ? -0.894 42.719 18.203 1 73.81 466 GLN A O 1
ATOM 3514 N N . MET B 1 1 ? 8.945 -53.156 -1.682 1 40.91 1 MET B N 1
ATOM 3515 C CA . MET B 1 1 ? 8.789 -52.062 -2.65 1 40.91 1 MET B CA 1
ATOM 3516 C C . MET B 1 1 ? 7.656 -51.125 -2.246 1 40.91 1 MET B C 1
ATOM 3518 O O . MET B 1 1 ? 6.555 -51.594 -1.938 1 40.91 1 MET B O 1
ATOM 3522 N N . SER B 1 2 ? 7.996 -49.875 -1.809 1 58.03 2 SER B N 1
ATOM 3523 C CA . SER B 1 2 ? 6.977 -48.969 -1.283 1 58.03 2 SER B CA 1
ATOM 3524 C C . SER B 1 2 ? 5.816 -48.812 -2.26 1 58.03 2 SER B C 1
ATOM 3526 O O . SER B 1 2 ? 6.016 -48.844 -3.477 1 58.03 2 SER B O 1
ATOM 3528 N N . ASP B 1 3 ? 4.582 -49.125 -1.896 1 78.38 3 ASP B N 1
ATOM 3529 C CA . ASP B 1 3 ? 3.316 -49.031 -2.615 1 78.38 3 ASP B CA 1
ATOM 3530 C C . ASP B 1 3 ? 3.041 -47.562 -3.01 1 78.38 3 ASP B C 1
ATOM 3532 O O . ASP B 1 3 ? 1.986 -47.25 -3.572 1 78.38 3 ASP B O 1
ATOM 3536 N N . ILE B 1 4 ? 4.16 -46.844 -2.906 1 86.38 4 ILE B N 1
ATOM 3537 C CA . ILE B 1 4 ? 3.986 -45.406 -3.189 1 86.38 4 ILE B CA 1
ATOM 3538 C C . ILE B 1 4 ? 4.316 -45.125 -4.652 1 86.38 4 ILE B C 1
ATOM 3540 O O . ILE B 1 4 ? 5.348 -45.594 -5.16 1 86.38 4 ILE B O 1
ATOM 3544 N N . ASP B 1 5 ? 3.393 -44.562 -5.395 1 94.19 5 ASP B N 1
ATOM 3545 C CA . ASP B 1 5 ? 3.709 -44.031 -6.715 1 94.19 5 ASP B CA 1
ATOM 3546 C C . ASP B 1 5 ? 4.59 -42.781 -6.605 1 94.19 5 ASP B C 1
ATOM 3548 O O . ASP B 1 5 ? 4.121 -41.719 -6.203 1 94.19 5 ASP B O 1
ATOM 3552 N N . PRO B 1 6 ? 5.871 -42.906 -6.949 1 96.62 6 PRO B N 1
ATOM 3553 C CA . PRO B 1 6 ? 6.805 -41.781 -6.723 1 96.62 6 PRO B CA 1
ATOM 3554 C C . PRO B 1 6 ? 6.363 -40.5 -7.406 1 96.62 6 PRO B C 1
ATOM 3556 O O . PRO B 1 6 ? 6.656 -39.406 -6.914 1 96.62 6 PRO B O 1
ATOM 3559 N N . CYS B 1 7 ? 5.645 -40.594 -8.508 1 97.19 7 CYS B N 1
ATOM 3560 C CA . CYS B 1 7 ? 5.293 -39.438 -9.289 1 97.19 7 CYS B CA 1
ATOM 3561 C C . CYS B 1 7 ? 4.043 -38.75 -8.734 1 97.19 7 CYS B C 1
ATOM 3563 O O . CYS B 1 7 ? 3.74 -37.625 -9.086 1 97.19 7 CYS B O 1
ATOM 3565 N N . TYR B 1 8 ? 3.371 -39.406 -7.766 1 97.38 8 TYR B N 1
ATOM 3566 C CA . TYR B 1 8 ? 2.152 -38.812 -7.211 1 97.38 8 TYR B CA 1
ATOM 3567 C C . TYR B 1 8 ? 2.189 -38.844 -5.688 1 97.38 8 TYR B C 1
ATOM 3569 O O . TYR B 1 8 ? 1.164 -38.625 -5.035 1 97.38 8 TYR B O 1
ATOM 3577 N N . ALA B 1 9 ? 3.418 -39.125 -5.172 1 98 9 ALA B N 1
ATOM 3578 C CA . ALA B 1 9 ? 3.592 -39.031 -3.727 1 98 9 ALA B CA 1
ATOM 3579 C C . ALA B 1 9 ? 3.586 -37.594 -3.258 1 98 9 ALA B C 1
ATOM 3581 O O . ALA B 1 9 ? 4.105 -36.719 -3.945 1 98 9 ALA B O 1
ATOM 3582 N N . THR B 1 10 ? 2.996 -37.375 -2.055 1 98 10 THR B N 1
ATOM 3583 C CA . THR B 1 10 ? 3.035 -36.062 -1.44 1 98 10 THR B CA 1
ATOM 3584 C C . THR B 1 10 ? 4.426 -35.75 -0.884 1 98 10 THR B C 1
ATOM 3586 O O . THR B 1 10 ? 5.254 -36.656 -0.761 1 98 10 THR B O 1
ATOM 3589 N N . ILE B 1 11 ? 4.641 -34.5 -0.596 1 98.44 11 ILE B N 1
ATOM 3590 C CA . ILE B 1 11 ? 5.922 -34.094 -0.022 1 98.44 11 ILE B CA 1
ATOM 3591 C C . ILE B 1 11 ? 6.133 -34.812 1.312 1 98.44 11 ILE B C 1
ATOM 3593 O O . ILE B 1 11 ? 7.238 -35.281 1.606 1 98.44 11 ILE B O 1
ATOM 3597 N N . ALA B 1 12 ? 5.102 -34.938 2.109 1 96.25 12 ALA B N 1
ATOM 3598 C CA . ALA B 1 12 ? 5.199 -35.625 3.391 1 96.25 12 ALA B CA 1
ATOM 3599 C C . ALA B 1 12 ? 5.543 -37.094 3.191 1 96.25 12 ALA B C 1
ATOM 3601 O O . ALA B 1 12 ? 6.367 -37.656 3.922 1 96.25 12 ALA B O 1
ATOM 3602 N N . GLU B 1 13 ? 4.91 -37.719 2.234 1 97.06 13 GLU B N 1
ATOM 3603 C CA . GLU B 1 13 ? 5.176 -39.125 1.939 1 97.06 13 GLU B CA 1
ATOM 3604 C C . GLU B 1 13 ? 6.613 -39.312 1.468 1 97.06 13 GLU B C 1
ATOM 3606 O O . GLU B 1 13 ? 7.289 -40.25 1.897 1 97.06 13 GLU B O 1
ATOM 3611 N N . LEU B 1 14 ? 7.043 -38.469 0.624 1 98 14 LEU B N 1
ATOM 3612 C CA . LEU B 1 14 ? 8.406 -38.562 0.106 1 98 14 LEU B CA 1
ATOM 3613 C C . LEU B 1 14 ? 9.43 -38.344 1.216 1 98 14 LEU B C 1
ATOM 3615 O O . LEU B 1 14 ? 10.414 -39.062 1.316 1 98 14 LEU B O 1
ATOM 3619 N N . SER B 1 15 ? 9.195 -37.25 1.984 1 95.81 15 SER B N 1
ATOM 3620 C CA . SER B 1 15 ? 10.094 -36.969 3.096 1 95.81 15 SER B CA 1
ATOM 3621 C C . SER B 1 15 ? 10.242 -38.188 4.016 1 95.81 15 SER B C 1
ATOM 3623 O O . SER B 1 15 ? 11.352 -38.531 4.406 1 95.81 15 SER B O 1
ATOM 3625 N N . HIS B 1 16 ? 9.156 -38.844 4.316 1 94.69 16 HIS B N 1
ATOM 3626 C CA . HIS B 1 16 ? 9.172 -40.031 5.156 1 94.69 16 HIS B CA 1
ATOM 3627 C C . HIS B 1 16 ? 9.867 -41.188 4.457 1 94.69 16 HIS B C 1
ATOM 3629 O O . HIS B 1 16 ? 10.664 -41.906 5.07 1 94.69 16 HIS B O 1
ATOM 3635 N N . ALA B 1 17 ? 9.531 -41.375 3.197 1 96.56 17 ALA B N 1
ATOM 3636 C CA . ALA B 1 17 ? 10.125 -42.469 2.424 1 96.56 17 ALA B CA 1
ATOM 3637 C C . ALA B 1 17 ? 11.641 -42.312 2.316 1 96.56 17 ALA B C 1
ATOM 3639 O O . ALA B 1 17 ? 12.375 -43.281 2.354 1 96.56 17 ALA B O 1
ATOM 3640 N N . PHE B 1 18 ? 12.141 -41.094 2.164 1 96.94 18 PHE B N 1
ATOM 3641 C CA . PHE B 1 18 ? 13.578 -40.844 2.105 1 96.94 18 PHE B CA 1
ATOM 3642 C C . PHE B 1 18 ? 14.242 -41.156 3.443 1 96.94 18 PHE B C 1
ATOM 3644 O O . PHE B 1 18 ? 15.305 -41.781 3.482 1 96.94 18 PHE B O 1
ATOM 3651 N N . ALA B 1 19 ? 13.586 -40.75 4.484 1 93.56 19 ALA B N 1
ATOM 3652 C CA . ALA B 1 19 ? 14.125 -40.938 5.828 1 93.56 19 ALA B CA 1
ATOM 3653 C C . ALA B 1 19 ? 14.234 -42.438 6.164 1 93.56 19 ALA B C 1
ATOM 3655 O O . ALA B 1 19 ? 15.156 -42.844 6.863 1 93.56 19 ALA B O 1
ATOM 3656 N N . THR B 1 20 ? 13.289 -43.25 5.691 1 93.25 20 THR B N 1
ATOM 3657 C CA . THR B 1 20 ? 13.25 -44.656 6.02 1 93.25 20 THR B CA 1
ATOM 3658 C C . THR B 1 20 ? 13.953 -45.5 4.945 1 93.25 20 THR B C 1
ATOM 3660 O O . THR B 1 20 ? 14.023 -46.719 5.043 1 93.25 20 THR B O 1
ATOM 3663 N N . ARG B 1 21 ? 14.344 -44.906 3.871 1 93.25 21 ARG B N 1
ATOM 3664 C CA . ARG B 1 21 ? 15.062 -45.531 2.766 1 93.25 21 ARG B CA 1
ATOM 3665 C C . ARG B 1 21 ? 14.148 -46.438 1.976 1 93.25 21 ARG B C 1
ATOM 3667 O O . ARG B 1 21 ? 14.617 -47.406 1.357 1 93.25 21 ARG B O 1
ATOM 3674 N N . ALA B 1 22 ? 12.891 -46.156 2.146 1 94.81 22 ALA B N 1
ATOM 367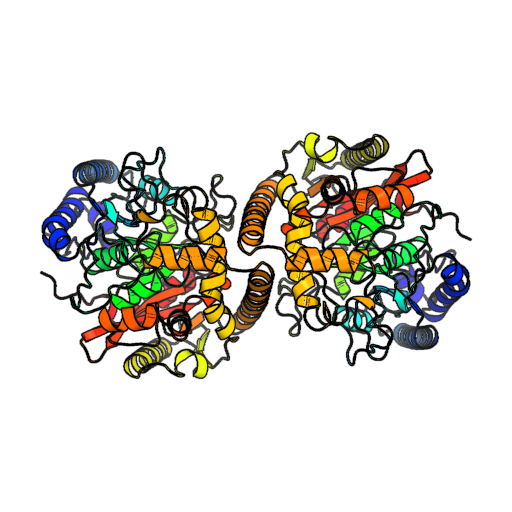5 C CA . ALA B 1 22 ? 11.938 -46.875 1.315 1 94.81 22 ALA B CA 1
ATOM 3676 C C . ALA B 1 22 ? 12.047 -46.469 -0.147 1 94.81 22 ALA B C 1
ATOM 3678 O O . ALA B 1 22 ? 11.805 -47.281 -1.051 1 94.81 22 ALA B O 1
ATOM 3679 N N . LEU B 1 23 ? 12.312 -45.188 -0.392 1 95.94 23 LEU B N 1
ATOM 3680 C CA . LEU B 1 23 ? 12.648 -44.594 -1.674 1 95.94 23 LEU B CA 1
ATOM 3681 C C . LEU B 1 23 ? 13.883 -43.688 -1.546 1 95.94 23 LEU B C 1
ATOM 3683 O O . LEU B 1 23 ? 14.211 -43.25 -0.449 1 95.94 23 LEU B O 1
ATOM 3687 N N . SER B 1 24 ? 14.562 -43.531 -2.613 1 96.62 24 SER B N 1
ATOM 3688 C CA . SER B 1 24 ? 15.648 -42.562 -2.625 1 96.62 24 SER B CA 1
ATOM 3689 C C . SER B 1 24 ? 15.305 -41.375 -3.508 1 96.62 24 SER B C 1
ATOM 3691 O O . SER B 1 24 ? 14.523 -41.5 -4.453 1 96.62 24 SER B O 1
ATOM 3693 N N . PRO B 1 25 ? 15.922 -40.25 -3.209 1 98.44 25 PRO B N 1
ATOM 3694 C CA . PRO B 1 25 ? 15.742 -39.094 -4.094 1 98.44 25 PRO B CA 1
ATOM 3695 C C . PRO B 1 25 ? 16.078 -39.406 -5.551 1 98.44 25 PRO B C 1
ATOM 3697 O O . PRO B 1 25 ? 15.43 -38.906 -6.465 1 98.44 25 PRO B O 1
ATOM 3700 N N . VAL B 1 26 ? 17.047 -40.219 -5.785 1 98.75 26 VAL B N 1
ATOM 3701 C CA . VAL B 1 26 ? 17.484 -40.594 -7.133 1 98.75 26 VAL B CA 1
ATOM 3702 C C . VAL B 1 26 ? 16.391 -41.375 -7.84 1 98.75 26 VAL B C 1
ATOM 3704 O O . VAL B 1 26 ? 16.062 -41.125 -9 1 98.75 26 VAL B O 1
ATOM 3707 N N . GLU B 1 27 ? 15.82 -42.344 -7.105 1 98.25 27 GLU B N 1
ATOM 3708 C CA . GLU B 1 27 ? 14.742 -43.156 -7.668 1 98.25 27 GLU B CA 1
ATOM 3709 C C . GLU B 1 27 ? 13.539 -42.281 -8.039 1 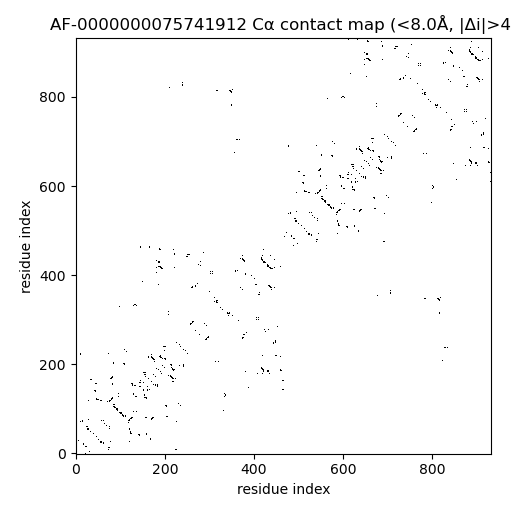98.25 27 GLU B C 1
ATOM 3711 O O . GLU B 1 27 ? 12.969 -42.438 -9.117 1 98.25 27 GLU B O 1
ATOM 3716 N N . VAL B 1 28 ? 13.172 -41.406 -7.156 1 98.62 28 VAL B N 1
ATOM 3717 C CA . VAL B 1 28 ? 12.008 -40.531 -7.375 1 98.62 28 VAL B CA 1
ATOM 3718 C C . VAL B 1 28 ? 12.281 -39.594 -8.531 1 98.62 28 VAL B C 1
ATOM 3720 O O . VAL B 1 28 ? 11.43 -39.375 -9.391 1 98.62 28 VAL B O 1
ATOM 3723 N N . THR B 1 29 ? 13.5 -39 -8.609 1 98.81 29 THR B N 1
ATOM 3724 C CA . THR B 1 29 ? 13.875 -38.062 -9.688 1 98.81 29 THR B CA 1
ATOM 3725 C C . THR B 1 29 ? 13.875 -38.812 -11.031 1 98.81 29 THR B C 1
ATOM 3727 O O . THR B 1 29 ? 13.359 -38.281 -12.023 1 98.81 29 THR B O 1
ATOM 3730 N N . ARG B 1 30 ? 14.383 -40 -11.055 1 98.69 30 ARG B N 1
ATOM 3731 C CA . ARG B 1 30 ? 14.406 -40.781 -12.273 1 98.69 30 ARG B CA 1
ATOM 3732 C C . ARG B 1 30 ? 12.992 -41.094 -12.75 1 98.69 30 ARG B C 1
ATOM 3734 O O . ARG B 1 30 ? 12.719 -41.094 -13.953 1 98.69 30 ARG B O 1
ATOM 3741 N N . ALA B 1 31 ? 12.141 -41.406 -11.805 1 98.5 31 ALA B N 1
ATOM 3742 C CA . ALA B 1 31 ? 10.75 -41.688 -12.156 1 98.5 31 ALA B CA 1
ATOM 3743 C C . ALA B 1 31 ? 10.102 -40.5 -12.82 1 98.5 31 ALA B C 1
ATOM 3745 O O . ALA B 1 31 ? 9.406 -40.625 -13.828 1 98.5 31 ALA B O 1
ATOM 3746 N N . HIS B 1 32 ? 10.281 -39.312 -12.289 1 98.75 32 HIS B N 1
ATOM 3747 C CA . HIS B 1 32 ? 9.734 -38.094 -12.883 1 98.75 32 HIS B CA 1
ATOM 3748 C C . HIS B 1 32 ? 10.344 -37.812 -14.258 1 98.75 32 HIS B C 1
ATOM 3750 O O . HIS B 1 32 ? 9.633 -37.469 -15.195 1 98.75 32 HIS B O 1
ATOM 3756 N N . LEU B 1 33 ? 11.672 -37.969 -14.375 1 98.88 33 LEU B N 1
ATOM 3757 C CA . LEU B 1 33 ? 12.352 -37.719 -15.641 1 98.88 33 LEU B CA 1
ATOM 3758 C C . LEU B 1 33 ? 11.867 -38.656 -16.734 1 98.88 33 LEU B C 1
ATOM 3760 O O . LEU B 1 33 ? 11.711 -38.25 -17.891 1 98.88 33 LEU B O 1
ATOM 3764 N N . GLN B 1 34 ? 11.625 -39.906 -16.375 1 98.56 34 GLN B N 1
ATOM 3765 C CA . GLN B 1 34 ? 11.078 -40.875 -17.328 1 98.56 34 GLN B CA 1
ATOM 3766 C C . GLN B 1 34 ? 9.68 -40.469 -17.781 1 98.56 34 GLN B C 1
ATOM 3768 O O . GLN B 1 34 ? 9.352 -40.562 -18.969 1 98.56 34 GLN B O 1
ATOM 3773 N N . ARG B 1 35 ? 8.945 -40.062 -16.875 1 98.25 35 ARG B N 1
ATOM 3774 C CA . ARG B 1 35 ? 7.598 -39.594 -17.188 1 98.25 35 ARG B CA 1
ATOM 3775 C C . ARG B 1 35 ? 7.629 -38.344 -18.047 1 98.25 35 ARG B C 1
ATOM 3777 O O . ARG B 1 35 ? 6.832 -38.188 -18.969 1 98.25 35 ARG B O 1
ATOM 3784 N N . ILE B 1 36 ? 8.539 -37.375 -17.719 1 98.81 36 ILE B N 1
ATOM 3785 C CA . ILE B 1 36 ? 8.719 -36.188 -18.516 1 98.81 36 ILE B CA 1
ATOM 3786 C C . ILE B 1 36 ? 9.078 -36.562 -19.953 1 98.81 36 ILE B C 1
ATOM 3788 O O . ILE B 1 36 ? 8.516 -36 -20.906 1 98.81 36 ILE B O 1
ATOM 3792 N N . ASP B 1 37 ? 9.961 -37.5 -20.109 1 98.31 37 ASP B N 1
ATOM 3793 C CA . ASP B 1 37 ? 10.383 -37.938 -21.422 1 98.31 37 ASP B CA 1
ATOM 3794 C C . ASP B 1 37 ? 9.195 -38.438 -22.25 1 98.31 37 ASP B C 1
ATOM 3796 O O . ASP B 1 37 ? 9.125 -38.219 -23.453 1 98.31 37 ASP B O 1
ATOM 3800 N N . ARG B 1 38 ? 8.289 -39.031 -21.578 1 97.94 38 ARG B N 1
ATOM 3801 C CA . ARG B 1 38 ? 7.141 -39.625 -22.25 1 97.94 38 ARG B CA 1
ATOM 3802 C C . ARG B 1 38 ? 6.07 -38.594 -22.562 1 97.94 38 ARG B C 1
ATOM 3804 O O . ARG B 1 38 ? 5.484 -38.594 -23.641 1 97.94 38 ARG B O 1
ATOM 3811 N N . LEU B 1 39 ? 5.801 -37.688 -21.656 1 98.25 39 LEU B N 1
ATOM 3812 C CA . LEU B 1 39 ? 4.594 -36.875 -21.734 1 98.25 39 LEU B CA 1
ATOM 3813 C C . LEU B 1 39 ? 4.922 -35.469 -22.219 1 98.25 39 LEU B C 1
ATOM 3815 O O . LEU B 1 39 ? 4.055 -34.781 -22.766 1 98.25 39 LEU B O 1
ATOM 3819 N N . ASN B 1 40 ? 6.141 -34.969 -22.047 1 98.38 40 ASN B N 1
ATOM 3820 C CA . ASN B 1 40 ? 6.473 -33.594 -22.406 1 98.38 40 ASN B CA 1
ATOM 3821 C C . ASN B 1 40 ? 6.289 -33.344 -23.891 1 98.38 40 ASN B C 1
ATOM 3823 O O . ASN B 1 40 ? 5.828 -32.281 -24.297 1 98.38 40 ASN B O 1
ATOM 3827 N N . PRO B 1 41 ? 6.625 -34.312 -24.812 1 97.5 41 PRO B N 1
ATOM 3828 C CA . PRO B 1 41 ? 6.438 -34.094 -26.234 1 97.5 41 PRO B CA 1
ATOM 3829 C C . PRO B 1 41 ? 4.965 -33.938 -26.625 1 97.5 41 PRO B C 1
ATOM 3831 O O . PRO B 1 41 ? 4.652 -33.406 -27.703 1 97.5 41 PRO B O 1
ATOM 3834 N N . VAL B 1 42 ? 4.066 -34.344 -25.75 1 97.12 42 VAL B N 1
ATOM 3835 C CA . VAL B 1 42 ? 2.639 -34.344 -26.031 1 97.12 42 VAL B CA 1
ATOM 3836 C C . VAL B 1 42 ? 1.981 -33.125 -25.359 1 97.12 42 VAL B C 1
ATOM 3838 O O . VAL B 1 42 ? 1.225 -32.406 -26 1 97.12 42 VAL B O 1
ATOM 3841 N N . LEU B 1 43 ? 2.365 -32.844 -24.156 1 98.56 43 LEU B N 1
ATOM 3842 C CA . LEU B 1 43 ? 1.66 -31.844 -23.344 1 98.56 43 LEU B CA 1
ATOM 3843 C C . LEU B 1 43 ? 2.42 -30.531 -23.312 1 98.56 43 LEU B C 1
ATOM 3845 O O . LEU B 1 43 ? 1.846 -29.484 -22.984 1 98.56 43 LEU B O 1
ATOM 3849 N N . HIS B 1 44 ? 3.697 -30.5 -23.484 1 98.56 44 HIS B N 1
ATOM 3850 C CA . HIS B 1 44 ? 4.605 -29.359 -23.609 1 98.56 44 HIS B CA 1
ATOM 3851 C C . HIS B 1 44 ? 4.617 -28.531 -22.328 1 98.56 44 HIS B C 1
ATOM 3853 O O . HIS B 1 44 ? 4.562 -27.312 -22.375 1 98.56 44 HIS B O 1
ATOM 3859 N N . PRO B 1 45 ? 4.66 -29.156 -21.172 1 98.75 45 PRO B N 1
ATOM 3860 C CA . PRO B 1 45 ? 4.684 -28.344 -19.953 1 98.75 45 PRO B CA 1
ATOM 3861 C C . PRO B 1 45 ? 6.078 -27.812 -19.641 1 98.75 45 PRO B C 1
ATOM 3863 O O . PRO B 1 45 ? 6.215 -26.859 -18.844 1 98.75 45 PRO B O 1
ATOM 3866 N N . TYR B 1 46 ? 7.129 -28.312 -20.188 1 98.81 46 TYR B N 1
ATOM 3867 C CA . TYR B 1 46 ? 8.484 -27.875 -19.906 1 98.81 46 TYR B CA 1
ATOM 3868 C C . TYR B 1 46 ? 9.055 -27.062 -21.062 1 98.81 46 TYR B C 1
ATOM 3870 O O . TYR B 1 46 ? 8.938 -27.453 -22.219 1 98.81 46 TYR B O 1
ATOM 3878 N N . MET B 1 47 ? 9.656 -25.938 -20.719 1 98.12 47 MET B N 1
ATOM 3879 C CA . MET B 1 47 ? 10.516 -25.219 -21.656 1 98.12 47 MET B CA 1
ATOM 3880 C C . MET B 1 47 ? 11.922 -25.812 -21.672 1 98.12 47 MET B C 1
ATOM 3882 O O . MET B 1 47 ? 12.555 -25.875 -22.734 1 98.12 47 MET B O 1
ATOM 3886 N N . THR B 1 48 ? 12.438 -26.125 -20.5 1 98.5 48 THR B N 1
ATOM 3887 C CA . THR B 1 48 ? 13.773 -26.688 -20.328 1 98.5 48 THR B CA 1
ATOM 3888 C C . THR B 1 48 ? 13.773 -27.766 -19.25 1 98.5 48 THR B C 1
ATOM 3890 O O . THR B 1 48 ? 13.281 -27.531 -18.141 1 98.5 48 THR B O 1
ATOM 3893 N N . VAL B 1 49 ? 14.219 -29 -19.578 1 98.81 49 VAL B N 1
ATOM 3894 C CA . VAL B 1 49 ? 14.398 -30.078 -18.625 1 98.81 49 VAL B CA 1
ATOM 3895 C C . VAL B 1 49 ? 15.859 -30.141 -18.188 1 98.81 49 VAL B C 1
ATOM 3897 O O . VAL B 1 49 ? 16.766 -30.078 -19.016 1 98.81 49 VAL B O 1
ATOM 3900 N N . LEU B 1 50 ? 16.047 -30.234 -16.891 1 98.69 50 LEU B N 1
ATOM 3901 C CA . LEU B 1 50 ? 17.406 -30.266 -16.344 1 98.69 50 LEU B CA 1
ATOM 3902 C C . LEU B 1 50 ? 17.75 -31.672 -15.844 1 98.69 50 LEU B C 1
ATOM 3904 O O . LEU B 1 50 ? 18.156 -31.828 -14.695 1 98.69 50 LEU B O 1
ATOM 3908 N N . ALA B 1 51 ? 17.734 -32.625 -16.734 1 98.75 51 ALA B N 1
ATOM 3909 C CA . ALA B 1 51 ? 17.828 -34.031 -16.359 1 98.75 51 ALA B CA 1
ATOM 3910 C C . ALA B 1 51 ? 19.141 -34.312 -15.633 1 98.75 51 ALA B C 1
ATOM 3912 O O . ALA B 1 51 ? 19.141 -34.875 -14.539 1 98.75 51 ALA B O 1
ATOM 3913 N N . ASP B 1 52 ? 20.297 -33.906 -16.188 1 98.5 52 ASP B N 1
ATOM 3914 C CA . ASP B 1 52 ? 21.609 -34.25 -15.633 1 98.5 52 ASP B CA 1
ATOM 3915 C C . ASP B 1 52 ? 21.812 -33.562 -14.281 1 98.5 52 ASP B C 1
ATOM 3917 O O . ASP B 1 52 ? 22.203 -34.219 -13.305 1 98.5 52 ASP B O 1
ATOM 3921 N N . SER B 1 53 ? 21.547 -32.281 -14.25 1 98.44 53 SER B N 1
ATOM 3922 C CA . SER B 1 53 ? 21.75 -31.578 -12.992 1 98.44 53 SER B CA 1
ATOM 3923 C C . SER B 1 53 ? 20.766 -32.031 -11.93 1 98.44 53 SER B C 1
ATOM 3925 O O . SER B 1 53 ? 21.094 -32.062 -10.742 1 98.44 53 SER B O 1
ATOM 3927 N N . ALA B 1 54 ? 19.547 -32.375 -12.32 1 98.88 54 ALA B N 1
ATOM 3928 C CA . ALA B 1 54 ? 18.547 -32.906 -11.383 1 98.88 54 ALA B CA 1
ATOM 3929 C C . ALA B 1 54 ? 19.031 -34.219 -10.742 1 98.88 54 ALA B C 1
ATOM 3931 O O . ALA B 1 54 ? 18.906 -34.406 -9.531 1 98.88 54 ALA B O 1
ATOM 3932 N N . LEU B 1 55 ? 19.547 -35.094 -11.562 1 98.81 55 LEU B N 1
ATOM 3933 C CA . LEU B 1 55 ? 20.047 -36.344 -11.031 1 98.81 55 LEU B CA 1
ATOM 3934 C C . LEU B 1 55 ? 21.25 -36.125 -10.117 1 98.81 55 LEU B C 1
ATOM 3936 O O . LEU B 1 55 ? 21.406 -36.812 -9.109 1 98.81 55 LEU B O 1
ATOM 3940 N N . ASP B 1 56 ? 22.109 -35.188 -10.484 1 98.75 56 ASP B N 1
ATOM 3941 C CA . ASP B 1 56 ? 23.234 -34.844 -9.617 1 98.75 56 ASP B CA 1
ATOM 3942 C C . ASP B 1 56 ? 22.734 -34.312 -8.273 1 98.75 56 ASP B C 1
ATOM 3944 O O . ASP B 1 56 ? 23.25 -34.719 -7.223 1 98.75 56 ASP B O 1
ATOM 3948 N N . GLU B 1 57 ? 21.766 -33.438 -8.289 1 98.69 57 GLU B N 1
ATOM 3949 C CA . GLU B 1 57 ? 21.188 -32.906 -7.055 1 98.69 57 GLU B CA 1
ATOM 3950 C C . GLU B 1 57 ? 20.531 -34 -6.23 1 98.69 57 GLU B C 1
ATOM 3952 O O . GLU B 1 57 ? 20.656 -34.031 -5.004 1 98.69 57 GLU B O 1
ATOM 3957 N N . ALA B 1 58 ? 19.891 -34.938 -6.91 1 98.81 58 ALA B N 1
ATOM 3958 C CA . ALA B 1 58 ? 19.25 -36.062 -6.23 1 98.81 58 ALA B CA 1
ATOM 3959 C C . ALA B 1 58 ? 20.281 -36.938 -5.539 1 98.81 58 ALA B C 1
ATOM 3961 O O . ALA B 1 58 ? 20.062 -37.406 -4.418 1 98.81 58 ALA B O 1
ATOM 3962 N N . ARG B 1 59 ? 21.375 -37.188 -6.223 1 98.62 59 ARG B N 1
ATOM 3963 C CA . ARG B 1 59 ? 22.453 -38 -5.633 1 98.62 59 ARG B CA 1
ATOM 3964 C C . ARG B 1 59 ? 23.016 -37.312 -4.395 1 98.62 59 ARG B C 1
ATOM 3966 O O . ARG B 1 59 ? 23.281 -37.969 -3.389 1 98.62 59 ARG B O 1
ATOM 3973 N N . GLN B 1 60 ? 23.219 -36.062 -4.5 1 98.38 60 GLN B N 1
ATOM 3974 C CA . GLN B 1 60 ? 23.703 -35.312 -3.35 1 98.38 60 GLN B CA 1
ATOM 3975 C C . GLN B 1 60 ? 22.719 -35.406 -2.184 1 98.38 60 GLN B C 1
ATOM 3977 O O . GLN B 1 60 ? 23.125 -35.594 -1.034 1 98.38 60 GLN B O 1
ATOM 3982 N N . ALA B 1 61 ? 21.438 -35.219 -2.488 1 98.56 61 ALA B N 1
ATOM 3983 C CA . ALA B 1 61 ? 20.406 -35.312 -1.46 1 98.56 61 ALA B CA 1
ATOM 3984 C C . ALA B 1 61 ? 20.406 -36.688 -0.807 1 98.56 61 ALA B C 1
ATOM 3986 O O . ALA B 1 61 ? 20.312 -36.781 0.418 1 98.56 61 ALA B O 1
ATOM 3987 N N . GLU B 1 62 ? 20.484 -37.688 -1.644 1 98 62 GLU B N 1
ATOM 3988 C CA . GLU B 1 62 ? 20.516 -39.062 -1.137 1 98 62 GLU B CA 1
ATOM 3989 C C . GLU B 1 62 ? 21.672 -39.25 -0.164 1 98 62 GLU B C 1
ATOM 3991 O O . GLU B 1 62 ? 21.5 -39.812 0.916 1 98 62 GLU B O 1
ATOM 3996 N N . GLU B 1 63 ? 22.797 -38.812 -0.548 1 97.69 63 GLU B N 1
ATOM 3997 C CA . GLU B 1 63 ? 24 -38.969 0.286 1 97.69 63 GLU B CA 1
ATOM 3998 C C . GLU B 1 63 ? 23.844 -38.188 1.602 1 97.69 63 GLU B C 1
ATOM 4000 O O . GLU B 1 63 ? 24.156 -38.719 2.668 1 97.69 63 GLU B O 1
ATOM 4005 N N . GLN B 1 64 ? 23.375 -37 1.526 1 97.75 64 GLN B N 1
ATOM 4006 C CA . GLN B 1 64 ? 23.219 -36.188 2.717 1 97.75 64 GLN B CA 1
ATOM 4007 C C . GLN B 1 64 ? 22.188 -36.75 3.672 1 97.75 64 GLN B C 1
ATOM 4009 O O . GLN B 1 64 ? 22.406 -36.812 4.883 1 97.75 64 GLN B O 1
ATOM 4014 N N . ILE B 1 65 ? 21.094 -37.156 3.088 1 96.69 65 ILE B N 1
ATOM 4015 C CA . ILE B 1 65 ? 20.031 -37.75 3.906 1 96.69 65 ILE B CA 1
ATOM 4016 C C . ILE B 1 65 ? 20.531 -39.031 4.578 1 96.69 65 ILE B C 1
ATOM 4018 O O . ILE B 1 65 ? 20.266 -39.25 5.758 1 96.69 65 ILE B O 1
ATOM 4022 N N . ALA B 1 66 ? 21.266 -39.812 3.889 1 94.62 66 ALA B N 1
ATOM 4023 C CA . ALA B 1 66 ? 21.812 -41.031 4.426 1 94.62 66 ALA B CA 1
ATOM 4024 C C . ALA B 1 66 ? 22.766 -40.781 5.586 1 94.62 66 ALA B C 1
ATOM 4026 O O . ALA B 1 66 ? 22.859 -41.562 6.516 1 94.62 66 ALA B O 1
ATOM 4027 N N . ARG B 1 67 ? 23.359 -39.656 5.551 1 95.38 67 ARG B N 1
ATOM 4028 C CA . ARG B 1 67 ? 24.312 -39.281 6.59 1 95.38 67 ARG B CA 1
ATOM 4029 C C . ARG B 1 67 ? 23.625 -38.531 7.73 1 95.38 67 ARG B C 1
ATOM 4031 O O . ARG B 1 67 ? 24.281 -38.094 8.68 1 95.38 67 ARG B O 1
ATOM 4038 N N . GLY B 1 68 ? 22.344 -38.281 7.641 1 93.94 68 GLY B N 1
ATOM 4039 C CA . GLY B 1 68 ? 21.578 -37.656 8.695 1 93.94 68 GLY B CA 1
ATOM 4040 C C . GLY B 1 68 ? 21.516 -36.125 8.555 1 93.94 68 GLY B C 1
ATOM 4041 O O . GLY B 1 68 ? 21.016 -35.438 9.453 1 93.94 68 GLY B O 1
ATOM 4042 N N . ASN B 1 69 ? 22 -35.594 7.469 1 94.19 69 ASN B N 1
ATOM 4043 C CA . ASN B 1 69 ? 21.984 -34.156 7.215 1 94.19 69 ASN B CA 1
ATOM 4044 C C . ASN B 1 69 ? 20.719 -33.75 6.449 1 94.19 69 ASN B C 1
ATOM 4046 O O . ASN B 1 69 ? 20.812 -33.281 5.309 1 94.19 69 ASN B O 1
ATOM 4050 N N . HIS B 1 70 ? 19.609 -33.812 7.121 1 93.25 70 HIS B N 1
ATOM 4051 C CA . HIS B 1 70 ? 18.312 -33.469 6.523 1 93.25 70 HIS B CA 1
ATOM 4052 C C . HIS B 1 70 ? 18.047 -31.984 6.559 1 93.25 70 HIS B C 1
ATOM 4054 O O . HIS B 1 70 ? 18.188 -31.344 7.605 1 93.25 70 HIS B O 1
ATOM 4060 N N . ARG B 1 71 ? 17.688 -31.438 5.441 1 95.31 71 ARG B N 1
ATOM 4061 C CA . ARG B 1 71 ? 17.5 -29.984 5.32 1 95.31 71 ARG B CA 1
ATOM 4062 C C . ARG B 1 71 ? 16.031 -29.625 5.41 1 95.31 71 ARG B C 1
ATOM 4064 O O . ARG B 1 71 ? 15.656 -28.453 5.215 1 95.31 71 ARG B O 1
ATOM 4071 N N . GLY B 1 72 ? 15.18 -30.594 5.691 1 94.31 72 GLY B N 1
ATOM 4072 C CA . GLY B 1 72 ? 13.766 -30.281 5.812 1 94.31 72 GLY B CA 1
ATOM 4073 C C . GLY B 1 72 ? 12.898 -31.078 4.859 1 94.31 72 GLY B C 1
ATOM 4074 O O . GLY B 1 72 ? 13.375 -32.031 4.219 1 94.31 72 GLY B O 1
ATOM 4075 N N . ARG B 1 73 ? 11.672 -30.672 4.672 1 95.75 73 ARG B N 1
ATOM 4076 C CA . ARG B 1 73 ? 10.641 -31.453 4 1 95.75 73 ARG B CA 1
ATOM 4077 C C . ARG B 1 73 ? 10.891 -31.516 2.498 1 95.75 73 ARG B C 1
ATOM 4079 O O . ARG B 1 73 ? 10.531 -32.5 1.844 1 95.75 73 ARG B O 1
ATOM 4086 N N . LEU B 1 74 ? 11.594 -30.547 1.95 1 98.38 74 LEU B N 1
ATOM 4087 C CA . LEU B 1 74 ? 11.758 -30.5 0.502 1 98.38 74 LEU B CA 1
ATOM 4088 C C . LEU B 1 74 ? 13.047 -31.188 0.073 1 98.38 74 LEU B C 1
ATOM 4090 O O . LEU B 1 74 ? 13.312 -31.328 -1.123 1 98.38 74 LEU B O 1
ATOM 4094 N N . HIS B 1 75 ? 13.836 -31.688 1.104 1 98.56 75 HIS B N 1
ATOM 4095 C CA . HIS B 1 75 ? 15.133 -32.281 0.782 1 98.56 75 HIS B CA 1
ATOM 4096 C C . HIS B 1 75 ? 14.977 -33.5 -0.092 1 98.56 75 HIS B C 1
ATOM 4098 O O . HIS B 1 75 ? 14.383 -34.5 0.334 1 98.56 75 HIS B O 1
ATOM 4104 N N . GLY B 1 76 ? 15.406 -33.375 -1.297 1 98.75 76 GLY B N 1
ATOM 4105 C CA . GLY B 1 76 ? 15.359 -34.5 -2.23 1 98.75 76 GLY B CA 1
ATOM 4106 C C . GLY B 1 76 ? 14.086 -34.531 -3.059 1 98.75 76 GLY B C 1
ATOM 4107 O O . GLY B 1 76 ? 13.922 -35.375 -3.93 1 98.75 76 GLY B O 1
ATOM 4108 N N . VAL B 1 77 ? 13.141 -33.625 -2.812 1 98.88 77 VAL B N 1
ATOM 4109 C CA . VAL B 1 77 ? 11.836 -33.594 -3.471 1 98.88 77 VAL B CA 1
ATOM 4110 C C . VAL B 1 77 ? 11.953 -32.938 -4.836 1 98.88 77 VAL B C 1
ATOM 4112 O O . VAL B 1 77 ? 12.469 -31.812 -4.941 1 98.88 77 VAL B O 1
ATOM 4115 N N . PRO B 1 78 ? 11.531 -33.562 -5.965 1 98.88 78 PRO B N 1
ATOM 4116 C CA . PRO B 1 78 ? 11.586 -32.938 -7.301 1 98.88 78 PRO B CA 1
ATOM 4117 C C . PRO B 1 78 ? 10.609 -31.781 -7.465 1 98.88 78 PRO B C 1
ATOM 4119 O O . PRO B 1 78 ? 9.398 -31.969 -7.312 1 98.88 78 PRO B O 1
ATOM 4122 N N . ILE B 1 79 ? 11.094 -30.656 -7.781 1 98.81 79 ILE B N 1
ATOM 4123 C CA . ILE B 1 79 ? 10.312 -29.438 -7.969 1 98.81 79 ILE B CA 1
ATOM 4124 C C . ILE B 1 79 ? 10.664 -28.797 -9.312 1 98.81 79 ILE B C 1
ATOM 4126 O O . ILE B 1 79 ? 11.727 -29.078 -9.883 1 98.81 79 ILE B O 1
ATOM 4130 N N . ALA B 1 80 ? 9.742 -28.109 -9.93 1 98.94 80 ALA B N 1
ATOM 4131 C CA . ALA B 1 80 ? 10 -27.328 -11.141 1 98.94 80 ALA B CA 1
ATOM 4132 C C . ALA B 1 80 ? 9.516 -25.891 -10.984 1 98.94 80 ALA B C 1
ATOM 4134 O O . ALA B 1 80 ? 8.68 -25.594 -10.117 1 98.94 80 ALA B O 1
ATOM 4135 N N . VAL B 1 81 ? 10.062 -24.922 -11.742 1 98.94 81 VAL B N 1
ATOM 4136 C CA . VAL B 1 81 ? 9.719 -23.516 -11.578 1 98.94 81 VAL B CA 1
ATOM 4137 C C . VAL B 1 81 ? 9.328 -22.906 -12.922 1 98.94 81 VAL B C 1
ATOM 4139 O O . VAL B 1 81 ? 9.852 -23.328 -13.969 1 98.94 81 VAL B O 1
ATOM 4142 N N . LYS B 1 82 ? 8.367 -21.953 -12.914 1 98.94 82 LYS B N 1
ATOM 4143 C CA . LYS B 1 82 ? 7.945 -21.234 -14.109 1 98.94 82 LYS B CA 1
ATOM 4144 C C . LYS B 1 82 ? 9.133 -20.562 -14.797 1 98.94 82 LYS B C 1
ATOM 4146 O O . LYS B 1 82 ? 10.031 -20.047 -14.125 1 98.94 82 LYS B O 1
A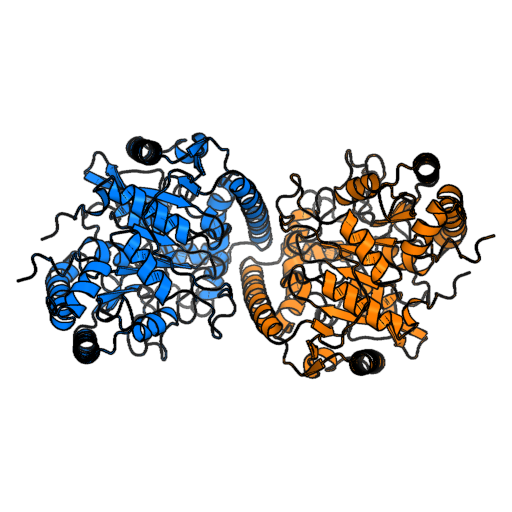TOM 4151 N N . ASP B 1 83 ? 9.133 -20.531 -16.047 1 98.88 83 ASP B N 1
ATOM 4152 C CA . ASP B 1 83 ? 10.281 -20.125 -16.844 1 98.88 83 ASP B CA 1
ATOM 4153 C C . ASP B 1 83 ? 10.5 -18.625 -16.75 1 98.88 83 ASP B C 1
ATOM 4155 O O . ASP B 1 83 ? 11.32 -18.062 -17.5 1 98.88 83 ASP B O 1
ATOM 4159 N N . LEU B 1 84 ? 9.906 -17.922 -15.867 1 98.81 84 LEU B N 1
ATOM 4160 C CA . LEU B 1 84 ? 10.211 -16.516 -15.656 1 98.81 84 LEU B CA 1
ATOM 4161 C C . LEU B 1 84 ? 11.109 -16.328 -14.438 1 98.81 84 LEU B C 1
ATOM 4163 O O . LEU B 1 84 ? 11.516 -15.211 -14.117 1 98.81 84 LEU B O 1
ATOM 4167 N N . CYS B 1 85 ? 11.383 -17.422 -13.711 1 98.94 85 CYS B N 1
ATOM 4168 C CA . CYS B 1 85 ? 12.344 -17.391 -12.609 1 98.94 85 CYS B CA 1
ATOM 4169 C C . CYS B 1 85 ? 13.766 -17.547 -13.125 1 98.94 85 CYS B C 1
ATOM 4171 O O . CYS B 1 85 ? 14.102 -18.562 -13.742 1 98.94 85 CYS B O 1
ATOM 4173 N N . PHE B 1 86 ? 14.562 -16.562 -12.812 1 98.94 86 PHE B N 1
ATOM 4174 C CA . PHE B 1 86 ? 15.953 -16.641 -13.227 1 98.94 86 PHE B CA 1
ATOM 4175 C C . PHE B 1 86 ? 16.625 -17.875 -12.633 1 98.94 86 PHE B C 1
ATOM 4177 O O . PHE B 1 86 ? 16.469 -18.172 -11.445 1 98.94 86 PHE B O 1
ATOM 4184 N N . THR B 1 87 ? 17.281 -18.641 -13.414 1 98.81 87 THR B N 1
ATOM 4185 C CA . THR B 1 87 ? 18.125 -19.781 -13.062 1 98.81 87 THR B CA 1
ATOM 4186 C C . THR B 1 87 ? 19.516 -19.625 -13.68 1 98.81 87 THR B C 1
ATOM 4188 O O . THR B 1 87 ? 19.656 -19.562 -14.906 1 98.81 87 THR B O 1
ATOM 4191 N N . GLN B 1 88 ? 20.438 -19.562 -12.805 1 98.62 88 GLN B N 1
ATOM 4192 C CA . GLN B 1 88 ? 21.781 -19.25 -13.25 1 98.62 88 GLN B CA 1
ATOM 4193 C C . GLN B 1 88 ? 22.25 -20.203 -14.344 1 98.62 88 GLN B C 1
ATOM 4195 O O . GLN B 1 88 ? 22.25 -21.422 -14.156 1 98.62 88 GLN B O 1
ATOM 4200 N N . GLY B 1 89 ? 22.625 -19.672 -15.445 1 98.31 89 GLY B N 1
ATOM 4201 C CA . GLY B 1 89 ? 23.219 -20.406 -16.547 1 98.31 89 GLY B CA 1
ATOM 4202 C C . GLY B 1 89 ? 22.188 -21.188 -17.359 1 98.31 89 GLY B C 1
ATOM 4203 O O . GLY B 1 89 ? 22.531 -21.797 -18.375 1 98.31 89 GLY B O 1
ATOM 4204 N N . ILE B 1 90 ? 20.938 -21.234 -17 1 98.38 90 ILE B N 1
ATOM 4205 C CA . ILE B 1 90 ? 19.859 -21.953 -17.656 1 98.38 90 ILE B CA 1
ATOM 4206 C C . ILE B 1 90 ? 18.953 -20.953 -18.391 1 98.38 90 ILE B C 1
ATOM 4208 O O . ILE B 1 90 ? 18.609 -19.906 -17.828 1 98.38 90 ILE B O 1
ATOM 4212 N N . PRO B 1 91 ? 18.578 -21.219 -19.641 1 98.19 91 PRO B N 1
ATOM 4213 C CA . PRO B 1 91 ? 17.703 -20.297 -20.359 1 98.19 91 PRO B CA 1
ATOM 4214 C C . PRO B 1 91 ? 16.453 -19.922 -19.578 1 98.19 91 PRO B C 1
ATOM 4216 O O . PRO B 1 91 ? 15.82 -20.797 -18.969 1 98.19 91 PRO B O 1
ATOM 4219 N N . THR B 1 92 ? 16.203 -18.656 -19.5 1 98.75 92 THR B N 1
ATOM 4220 C CA . THR B 1 92 ? 14.961 -18.094 -18.969 1 98.75 92 THR B CA 1
ATOM 4221 C C . THR B 1 92 ? 14.289 -17.188 -19.984 1 98.75 92 THR B C 1
ATOM 4223 O O . THR B 1 92 ? 14.703 -16.047 -20.188 1 98.75 92 THR B O 1
ATOM 4226 N N . THR B 1 93 ? 13.188 -17.688 -20.562 1 98.44 93 THR B N 1
ATOM 4227 C CA . THR B 1 93 ? 12.641 -17.016 -21.734 1 98.44 93 THR B CA 1
ATOM 4228 C C . THR B 1 93 ? 11.438 -16.156 -21.359 1 98.44 93 THR B C 1
ATOM 4230 O O . THR B 1 93 ? 11.078 -15.227 -22.094 1 98.44 93 THR B O 1
ATOM 4233 N N . ALA B 1 94 ? 10.797 -16.469 -20.25 1 98.56 94 ALA B N 1
ATOM 4234 C CA . ALA B 1 94 ? 9.516 -15.867 -19.891 1 98.56 94 ALA B CA 1
ATOM 4235 C C . ALA B 1 94 ? 8.484 -16.078 -21 1 98.56 94 ALA B C 1
ATOM 4237 O O . ALA B 1 94 ? 7.641 -15.219 -21.234 1 98.56 94 ALA B O 1
ATOM 4238 N N . GLY B 1 95 ? 8.617 -17.188 -21.672 1 98.31 95 GLY B N 1
ATOM 4239 C CA . GLY B 1 95 ? 7.707 -17.5 -22.766 1 98.31 95 GLY B CA 1
ATOM 4240 C C . GLY B 1 95 ? 7.871 -16.578 -23.953 1 98.31 95 GLY B C 1
ATOM 4241 O O . GLY B 1 95 ? 6.988 -16.5 -24.812 1 98.31 95 GLY B O 1
ATOM 4242 N N . MET B 1 96 ? 8.93 -15.797 -24.016 1 98.38 96 MET B N 1
ATOM 4243 C CA . MET B 1 96 ? 9.141 -14.812 -25.078 1 98.38 96 MET B CA 1
ATOM 4244 C C . MET B 1 96 ? 10.242 -15.258 -26.016 1 98.38 96 MET B C 1
ATOM 4246 O O . MET B 1 96 ? 11.289 -15.742 -25.578 1 98.38 96 MET B O 1
ATOM 4250 N N . ALA B 1 97 ? 10.055 -15.031 -27.312 1 96.81 97 ALA B N 1
ATOM 4251 C CA . ALA B 1 97 ? 11.062 -15.359 -28.312 1 96.81 97 ALA B CA 1
ATOM 4252 C C . ALA B 1 97 ? 12.297 -14.469 -28.156 1 96.81 97 ALA B C 1
ATOM 4254 O O . ALA B 1 97 ? 13.422 -14.914 -28.375 1 96.81 97 ALA B O 1
ATOM 4255 N N . ILE B 1 98 ? 12.102 -13.195 -27.781 1 97.19 98 ILE B N 1
ATOM 4256 C CA . ILE B 1 98 ? 13.172 -12.211 -27.688 1 97.19 98 ILE B CA 1
ATOM 4257 C C . ILE B 1 98 ? 14.156 -12.617 -26.578 1 97.19 98 ILE B C 1
ATOM 4259 O O . ILE B 1 98 ? 15.297 -12.148 -26.562 1 97.19 98 ILE B O 1
ATOM 4263 N N . HIS B 1 99 ? 13.75 -13.547 -25.688 1 97.5 99 HIS B N 1
ATOM 4264 C CA . HIS B 1 99 ? 14.594 -13.969 -24.578 1 97.5 99 HIS B CA 1
ATOM 4265 C C . HIS B 1 99 ? 15.062 -15.406 -24.75 1 97.5 99 HIS B C 1
ATOM 4267 O O . HIS B 1 99 ? 15.562 -16.016 -23.797 1 97.5 99 HIS B O 1
ATOM 4273 N N . ARG B 1 100 ? 14.953 -16.031 -25.875 1 95.56 100 ARG B N 1
ATOM 4274 C CA . ARG B 1 100 ? 15.234 -17.438 -26.141 1 95.56 100 ARG B CA 1
ATOM 4275 C C . ARG B 1 100 ? 16.656 -17.797 -25.719 1 95.56 100 ARG B C 1
ATOM 4277 O O . ARG B 1 100 ? 16.922 -18.906 -25.25 1 95.56 100 ARG B O 1
ATOM 4284 N N . ASP B 1 101 ? 17.609 -16.859 -25.812 1 95.25 101 ASP B N 1
ATOM 4285 C CA . ASP B 1 101 ? 19.016 -17.141 -25.562 1 95.25 101 ASP B CA 1
ATOM 4286 C C . ASP B 1 101 ? 19.484 -16.469 -24.266 1 95.25 101 ASP B C 1
ATOM 4288 O O . ASP B 1 101 ? 20.688 -16.438 -23.984 1 95.25 101 ASP B O 1
ATOM 4292 N N . PHE B 1 102 ? 18.547 -15.891 -23.609 1 97.94 102 PHE B N 1
ATOM 4293 C CA . PHE B 1 102 ? 18.906 -15.227 -22.359 1 97.94 102 PHE B CA 1
ATOM 4294 C C . PHE B 1 102 ? 19.234 -16.25 -21.281 1 97.94 102 PHE B C 1
ATOM 4296 O O . PHE B 1 102 ? 18.438 -17.141 -21 1 97.94 102 PHE B O 1
ATOM 4303 N N . ARG B 1 103 ? 20.406 -16.219 -20.672 1 98.56 103 ARG B N 1
ATOM 4304 C CA . ARG B 1 103 ? 20.859 -17.031 -19.547 1 98.56 103 ARG B CA 1
ATOM 4305 C C . ARG B 1 103 ? 21.266 -16.141 -18.359 1 98.56 103 ARG B C 1
ATOM 4307 O O . ARG B 1 103 ? 22.344 -15.555 -18.359 1 98.56 103 ARG B O 1
ATOM 4314 N N . PRO B 1 104 ? 20.438 -16.109 -17.328 1 98.62 104 PRO B N 1
ATOM 4315 C CA . PRO B 1 104 ? 20.75 -15.25 -16.188 1 98.62 104 PRO B CA 1
ATOM 4316 C C . PRO B 1 104 ? 22.078 -15.594 -15.539 1 98.62 104 PRO B C 1
ATOM 4318 O O . PRO B 1 104 ? 22.516 -16.75 -15.578 1 98.62 104 PRO B O 1
ATOM 4321 N N . SER B 1 105 ? 22.703 -14.602 -14.859 1 98.5 105 SER B N 1
ATOM 4322 C CA . SER B 1 105 ? 23.984 -14.781 -14.172 1 98.5 105 SER B CA 1
ATOM 4323 C C . SER B 1 105 ? 23.781 -15.148 -12.711 1 98.5 105 SER B C 1
ATOM 4325 O O . SER B 1 105 ? 24.75 -15.375 -11.977 1 98.5 105 SER B O 1
ATOM 4327 N N . TYR B 1 106 ? 22.547 -15.164 -12.266 1 98.62 106 TYR B N 1
ATOM 4328 C CA . TYR B 1 106 ? 22.219 -15.492 -10.883 1 98.62 106 TYR B CA 1
ATOM 4329 C C . TYR B 1 106 ? 20.875 -16.188 -10.781 1 98.62 106 TYR B C 1
ATOM 4331 O O . TYR B 1 106 ? 20.078 -16.156 -11.734 1 98.62 106 TYR B O 1
ATOM 4339 N N . ASP B 1 107 ? 20.594 -16.844 -9.688 1 98.88 107 ASP B N 1
ATOM 4340 C CA . ASP B 1 107 ? 19.297 -17.469 -9.383 1 98.88 107 ASP B CA 1
ATOM 4341 C C . ASP B 1 107 ? 18.328 -16.438 -8.781 1 98.88 107 ASP B C 1
ATOM 4343 O O . ASP B 1 107 ? 18.734 -15.617 -7.961 1 98.88 107 ASP B O 1
ATOM 4347 N N . ALA B 1 108 ? 17.078 -16.5 -9.32 1 98.94 108 ALA B N 1
ATOM 4348 C CA . ALA B 1 108 ? 16.047 -15.812 -8.547 1 98.94 108 ALA B CA 1
ATOM 4349 C C . ALA B 1 108 ? 16.062 -16.266 -7.086 1 98.94 108 ALA B C 1
ATOM 4351 O O . ALA B 1 108 ? 16.453 -17.391 -6.781 1 98.94 108 ALA B O 1
ATOM 4352 N N . THR B 1 109 ? 15.633 -15.406 -6.18 1 98.94 109 THR B N 1
ATOM 4353 C CA . THR B 1 109 ? 15.609 -15.727 -4.758 1 98.94 109 THR B CA 1
ATOM 4354 C C . THR B 1 109 ? 14.828 -17.016 -4.504 1 98.94 109 THR B C 1
ATOM 4356 O O . THR B 1 109 ? 15.258 -17.859 -3.709 1 98.94 109 THR B O 1
ATOM 4359 N N . VAL B 1 110 ? 13.727 -17.234 -5.195 1 98.94 110 VAL B N 1
ATOM 4360 C CA . VAL B 1 110 ? 12.898 -18.406 -4.965 1 98.94 110 VAL B CA 1
ATOM 4361 C C . VAL B 1 110 ? 13.656 -19.672 -5.398 1 98.94 110 VAL B C 1
ATOM 4363 O O . VAL B 1 110 ? 13.539 -20.719 -4.758 1 98.94 110 VAL B O 1
ATOM 4366 N N . VAL B 1 111 ? 14.438 -19.578 -6.453 1 98.94 111 VAL B N 1
ATOM 4367 C CA . VAL B 1 111 ? 15.234 -20.703 -6.918 1 98.94 111 VAL B CA 1
ATOM 4368 C C . VAL B 1 111 ? 16.344 -21 -5.91 1 98.94 111 VAL B C 1
ATOM 4370 O O . VAL B 1 111 ? 16.531 -22.156 -5.52 1 98.94 111 VAL B O 1
ATOM 4373 N N . SER B 1 112 ? 17.016 -19.953 -5.469 1 98.88 112 SER B N 1
ATOM 4374 C CA . SER B 1 112 ? 18.062 -20.109 -4.469 1 98.88 112 SER B CA 1
ATOM 4375 C C . SER B 1 112 ? 17.531 -20.734 -3.191 1 98.88 112 SER B C 1
ATOM 4377 O O . SER B 1 112 ? 18.203 -21.578 -2.572 1 98.88 112 SER B O 1
ATOM 4379 N N . ARG B 1 113 ? 16.375 -20.359 -2.814 1 98.88 113 ARG B N 1
ATOM 4380 C CA . ARG B 1 113 ? 15.789 -20.859 -1.575 1 98.88 113 ARG B CA 1
ATOM 4381 C C . ARG B 1 113 ? 15.352 -22.312 -1.723 1 98.88 113 ARG B C 1
ATOM 4383 O O . ARG B 1 113 ? 15.477 -23.094 -0.785 1 98.88 113 ARG B O 1
ATOM 4390 N N . LEU B 1 114 ? 14.82 -22.656 -2.857 1 98.88 114 LEU B N 1
ATOM 4391 C CA . LEU B 1 114 ? 14.492 -24.062 -3.121 1 98.88 114 LEU B CA 1
ATOM 4392 C C . LEU B 1 114 ? 15.742 -24.938 -3.082 1 98.88 114 LEU B C 1
ATOM 4394 O O . LEU B 1 114 ? 15.734 -26 -2.48 1 98.88 114 LEU B O 1
ATOM 4398 N N . ARG B 1 115 ? 16.781 -24.438 -3.682 1 98.31 115 ARG B N 1
ATOM 4399 C CA . ARG B 1 115 ? 18.047 -25.156 -3.668 1 98.31 115 ARG B CA 1
ATOM 4400 C C . ARG B 1 115 ? 18.578 -25.297 -2.246 1 98.31 115 ARG B C 1
ATOM 4402 O O . ARG B 1 115 ? 19.062 -26.375 -1.859 1 98.31 115 ARG B O 1
ATOM 4409 N N . ARG B 1 116 ? 18.531 -24.25 -1.482 1 98 116 ARG B N 1
ATOM 4410 C CA . ARG B 1 116 ? 18.984 -24.266 -0.096 1 98 116 ARG B CA 1
ATOM 4411 C C . ARG B 1 116 ? 18.188 -25.281 0.724 1 98 116 ARG B C 1
ATOM 4413 O O . ARG B 1 116 ? 18.719 -25.922 1.625 1 98 116 ARG B O 1
ATOM 4420 N N . ALA B 1 117 ? 16.906 -25.422 0.365 1 98.31 117 ALA B N 1
ATOM 4421 C CA . ALA B 1 117 ? 16.031 -26.359 1.057 1 98.31 117 ALA B CA 1
ATOM 4422 C C . ALA B 1 117 ? 16.328 -27.797 0.621 1 98.31 117 ALA B C 1
ATOM 4424 O O . ALA B 1 117 ? 15.781 -28.75 1.195 1 98.31 117 ALA B O 1
ATOM 4425 N N . GLY B 1 118 ? 17.141 -27.969 -0.389 1 98.44 118 GLY B N 1
ATOM 4426 C CA . GLY B 1 118 ? 17.547 -29.297 -0.845 1 98.44 118 GLY B CA 1
ATOM 4427 C C . GLY B 1 118 ? 16.625 -29.891 -1.884 1 98.44 118 GLY B C 1
ATOM 4428 O O . GLY B 1 118 ? 16.688 -31.078 -2.182 1 98.44 118 GLY B O 1
ATOM 4429 N N . ALA B 1 119 ? 15.727 -29.109 -2.428 1 98.81 119 ALA B N 1
ATOM 4430 C CA . ALA B 1 119 ? 14.852 -29.578 -3.492 1 98.81 119 ALA B CA 1
ATOM 4431 C C . ALA B 1 119 ? 15.648 -29.922 -4.75 1 98.81 119 ALA B C 1
ATOM 4433 O O . ALA B 1 119 ? 16.734 -29.375 -4.965 1 98.81 119 ALA B O 1
ATOM 4434 N N . VAL B 1 120 ? 15.172 -30.828 -5.484 1 98.88 120 VAL B N 1
ATOM 4435 C CA . VAL B 1 120 ? 15.758 -31.188 -6.77 1 98.88 120 VAL B CA 1
ATOM 4436 C C . VAL B 1 120 ? 15.023 -30.453 -7.895 1 98.88 120 VAL B C 1
ATOM 4438 O O . VAL B 1 120 ? 13.828 -30.672 -8.109 1 98.88 120 VAL B O 1
ATOM 4441 N N . LEU B 1 121 ? 15.711 -29.594 -8.578 1 98.88 121 LEU B N 1
ATOM 4442 C CA . LEU B 1 121 ? 15.094 -28.797 -9.633 1 98.88 121 LEU B CA 1
ATOM 4443 C C . LEU B 1 121 ? 15.047 -29.578 -10.945 1 98.88 121 LEU B C 1
ATOM 4445 O O . LEU B 1 121 ? 16.078 -29.812 -11.562 1 98.88 121 LEU B O 1
ATOM 4449 N N . LEU B 1 122 ? 13.836 -29.891 -11.367 1 98.94 122 LEU B N 1
ATOM 4450 C CA . LEU B 1 122 ? 13.648 -30.703 -12.57 1 98.94 122 LEU B CA 1
ATOM 4451 C C . LEU B 1 122 ? 13.773 -29.844 -13.828 1 98.94 122 LEU B C 1
ATOM 4453 O O . LEU B 1 122 ? 14.094 -30.359 -14.898 1 98.94 122 LEU B O 1
ATOM 4457 N N . GLY B 1 123 ? 13.438 -28.609 -13.719 1 98.88 123 GLY B N 1
ATOM 4458 C CA . GLY B 1 123 ? 13.539 -27.781 -14.914 1 98.88 123 GLY B CA 1
ATOM 4459 C C . GLY B 1 123 ? 12.648 -26.547 -14.867 1 98.88 123 GLY B C 1
ATOM 4460 O O . GLY B 1 123 ? 12.25 -26.109 -13.789 1 98.88 123 GLY B O 1
ATOM 4461 N N . LYS B 1 124 ? 12.531 -25.875 -16.062 1 98.88 124 LYS B N 1
ATOM 4462 C CA . LYS B 1 124 ? 11.773 -24.641 -16.266 1 98.88 124 LYS B CA 1
ATOM 4463 C C . LYS B 1 124 ? 10.461 -24.922 -17 1 98.88 124 LYS B C 1
ATOM 4465 O O . LYS B 1 124 ? 10.461 -25.562 -18.062 1 98.88 124 LYS B O 1
ATOM 4470 N N . LEU B 1 125 ? 9.43 -24.453 -16.406 1 98.94 125 LEU B N 1
ATOM 4471 C CA . LEU B 1 125 ? 8.102 -24.781 -16.922 1 98.94 125 LEU B CA 1
ATOM 4472 C C . LEU B 1 125 ? 7.602 -23.719 -17.891 1 98.94 125 LEU B C 1
ATOM 4474 O O . LEU B 1 125 ? 7.816 -22.531 -17.656 1 98.94 125 LEU B O 1
ATOM 4478 N N . HIS B 1 126 ? 6.922 -24.188 -18.891 1 98.5 126 HIS B N 1
ATOM 4479 C CA . HIS B 1 126 ? 6.391 -23.344 -19.953 1 98.5 126 HIS B CA 1
ATOM 4480 C C . HIS B 1 126 ? 5.305 -22.406 -19.438 1 98.5 126 HIS B C 1
ATOM 4482 O O . HIS B 1 126 ? 4.742 -22.641 -18.359 1 98.5 126 HIS B O 1
ATOM 4488 N N . MET B 1 127 ? 5.109 -21.328 -20.172 1 98.5 127 MET B N 1
ATOM 4489 C CA . MET B 1 127 ? 4.188 -20.266 -19.766 1 98.5 127 MET B CA 1
ATOM 4490 C C . MET B 1 127 ? 3.738 -19.453 -20.984 1 98.5 127 MET B C 1
ATOM 4492 O O . MET B 1 127 ? 4.352 -19.531 -22.047 1 98.5 127 MET B O 1
ATOM 4496 N N . CYS B 1 128 ? 2.656 -18.75 -20.781 1 97.94 128 CYS B N 1
ATOM 4497 C CA . CYS B 1 128 ? 2.252 -17.766 -21.781 1 97.94 128 CYS B CA 1
ATOM 4498 C C . CYS B 1 128 ? 3.256 -16.625 -21.875 1 97.94 128 CYS B C 1
ATOM 4500 O O . CYS B 1 128 ? 3.951 -16.328 -20.891 1 97.94 128 CYS B O 1
ATOM 4502 N N . GLU B 1 129 ? 3.264 -16 -23.062 1 98.38 129 GLU B N 1
ATOM 4503 C CA . GLU B 1 129 ? 4.246 -14.969 -23.359 1 98.38 129 GLU B CA 1
ATOM 4504 C C . GLU B 1 129 ? 4.188 -13.828 -22.344 1 98.38 129 GLU B C 1
ATOM 4506 O O . GLU B 1 129 ? 3.135 -13.211 -22.156 1 98.38 129 GLU B O 1
ATOM 4511 N N . ALA B 1 130 ? 5.297 -13.523 -21.656 1 98.19 130 ALA B N 1
ATOM 4512 C CA . ALA B 1 130 ? 5.465 -12.414 -20.719 1 98.19 130 ALA B CA 1
ATOM 4513 C C . ALA B 1 130 ? 4.426 -12.469 -19.609 1 98.19 130 ALA B C 1
ATOM 4515 O O . ALA B 1 130 ? 3.963 -11.438 -19.125 1 98.19 130 ALA B O 1
ATOM 4516 N N . ALA B 1 131 ? 3.982 -13.711 -19.281 1 97.75 131 ALA B N 1
ATOM 4517 C CA . ALA B 1 131 ? 3.008 -13.977 -18.234 1 97.75 131 ALA B CA 1
ATOM 4518 C C . ALA B 1 131 ? 1.634 -13.422 -18.609 1 97.75 131 ALA B C 1
ATOM 4520 O O . ALA B 1 131 ? 0.816 -13.141 -17.719 1 97.75 131 ALA B O 1
ATOM 4521 N N . GLY B 1 132 ? 1.401 -13.281 -19.922 1 95 132 GLY B N 1
ATOM 4522 C CA . GLY B 1 132 ? 0.105 -12.852 -20.422 1 95 132 GLY B CA 1
ATOM 4523 C C . GLY B 1 132 ? -0.87 -13.992 -20.625 1 95 132 GLY B C 1
ATOM 4524 O O . GLY B 1 132 ? -0.877 -14.945 -19.844 1 95 132 GLY B O 1
ATOM 4525 N N . ALA B 1 133 ? -1.688 -13.875 -21.656 1 92.19 133 ALA B N 1
ATOM 4526 C CA . ALA B 1 133 ? -2.811 -14.797 -21.781 1 92.19 133 ALA B CA 1
ATOM 4527 C C . ALA B 1 133 ? -2.57 -15.805 -22.906 1 92.19 133 ALA B C 1
ATOM 4529 O O . ALA B 1 133 ? -3.203 -16.859 -22.938 1 92.19 133 ALA B O 1
ATOM 4530 N N . GLU B 1 134 ? -1.635 -15.484 -23.766 1 93.25 134 GLU B N 1
ATOM 4531 C CA . GLU B 1 134 ? -1.403 -16.328 -24.938 1 93.25 134 GLU B CA 1
ATOM 4532 C C . GLU B 1 134 ? 0.071 -16.703 -25.062 1 93.25 134 GLU B C 1
ATOM 4534 O O . GLU B 1 134 ? 0.945 -15.969 -24.594 1 93.25 134 GLU B O 1
ATOM 4539 N N . TYR B 1 135 ? 0.243 -17.828 -25.688 1 96.25 135 TYR B N 1
ATOM 4540 C CA . TYR B 1 135 ? 1.602 -18.266 -25.984 1 96.25 135 TYR B CA 1
ATOM 4541 C C . TYR B 1 135 ? 2.195 -17.484 -27.141 1 96.25 135 TYR B C 1
ATOM 4543 O O . TYR B 1 135 ? 1.465 -17 -28.016 1 96.25 135 TYR B O 1
ATOM 4551 N N . HIS B 1 136 ? 3.488 -17.281 -27.094 1 97.12 136 HIS B N 1
ATOM 4552 C CA . HIS B 1 136 ? 4.156 -16.828 -28.297 1 97.12 136 HIS B CA 1
ATOM 4553 C C . HIS B 1 136 ? 4.07 -17.875 -29.406 1 97.12 136 HIS B C 1
ATOM 4555 O O . HIS B 1 136 ? 4.219 -19.078 -29.141 1 97.12 136 HIS B O 1
ATOM 4561 N N . PRO B 1 137 ? 3.902 -17.438 -30.641 1 95.75 137 PRO B N 1
ATOM 4562 C CA . PRO B 1 137 ? 3.729 -18.391 -31.734 1 95.75 137 PRO B CA 1
ATOM 4563 C C . PRO B 1 137 ? 4.961 -19.266 -31.953 1 95.75 137 PRO B C 1
ATOM 4565 O O . PRO B 1 137 ? 4.855 -20.344 -32.562 1 95.75 137 PRO B O 1
ATOM 4568 N N . ASP B 1 138 ? 6.117 -18.891 -31.5 1 96.25 138 ASP B N 1
ATOM 4569 C CA . ASP B 1 138 ? 7.352 -19.641 -31.703 1 96.25 138 ASP B CA 1
ATOM 4570 C C . ASP B 1 138 ? 7.441 -20.828 -30.75 1 96.25 138 ASP B C 1
ATOM 4572 O O . ASP B 1 138 ? 8.289 -21.703 -30.922 1 96.25 138 ASP B O 1
ATOM 4576 N N . PHE B 1 139 ? 6.629 -20.906 -29.719 1 96.19 139 PHE B N 1
ATOM 4577 C CA . PHE B 1 139 ? 6.645 -22 -28.75 1 96.19 139 PHE B CA 1
ATOM 4578 C C . PHE B 1 139 ? 5.355 -22.797 -28.812 1 96.19 139 PHE B C 1
ATOM 4580 O O . PHE B 1 139 ? 4.285 -22.25 -29.078 1 96.19 139 PHE B O 1
ATOM 4587 N N . PRO B 1 140 ? 5.48 -24.109 -28.625 1 95.44 140 PRO B N 1
ATOM 4588 C CA . PRO B 1 140 ? 4.242 -24.891 -28.625 1 95.44 140 PRO B CA 1
ATOM 4589 C C . PRO B 1 140 ? 3.33 -24.562 -27.453 1 95.44 140 PRO B C 1
ATOM 4591 O O . PRO B 1 140 ? 3.812 -24.312 -26.344 1 95.44 140 PRO B O 1
ATOM 4594 N N . ALA B 1 141 ? 2.064 -24.562 -27.688 1 96.19 141 ALA B N 1
ATOM 4595 C CA . ALA B 1 141 ? 1.104 -24.328 -26.625 1 96.19 141 ALA B CA 1
ATOM 4596 C C . ALA B 1 141 ? 1.05 -25.516 -25.656 1 96.19 141 ALA B C 1
ATOM 4598 O O . ALA B 1 141 ? 1.142 -26.672 -26.078 1 96.19 141 ALA B O 1
ATOM 4599 N N . VAL B 1 142 ? 0.939 -25.234 -24.422 1 98.44 142 VAL B N 1
ATOM 4600 C CA . VAL B 1 142 ? 0.722 -26.281 -23.422 1 98.44 142 VAL B CA 1
ATOM 4601 C C . VAL B 1 142 ? -0.665 -26.891 -23.609 1 98.44 142 VAL B C 1
ATOM 4603 O O . VAL B 1 142 ? -1.64 -26.172 -23.844 1 98.44 142 VAL B O 1
ATOM 4606 N N . VAL B 1 143 ? -0.74 -28.188 -23.484 1 98.25 143 VAL B N 1
ATOM 4607 C CA . VAL B 1 143 ? -1.987 -28.891 -23.734 1 98.25 143 VAL B CA 1
ATOM 4608 C C . VAL B 1 143 ? -2.643 -29.266 -22.422 1 98.25 143 VAL B C 1
ATOM 4610 O O . VAL B 1 143 ? -1.983 -29.797 -21.516 1 98.25 143 VAL B O 1
ATOM 4613 N N . ASN B 1 144 ? -3.908 -28.969 -22.297 1 98.25 144 ASN B N 1
ATOM 4614 C CA . ASN B 1 144 ? -4.668 -29.406 -21.141 1 98.25 144 ASN B CA 1
ATOM 4615 C C . ASN B 1 144 ? -4.793 -30.938 -21.094 1 98.25 144 ASN B C 1
ATOM 4617 O O . ASN B 1 144 ? -5.301 -31.547 -22.031 1 98.25 144 ASN B O 1
ATOM 4621 N N . PRO B 1 145 ? -4.383 -31.516 -20 1 98.12 145 PRO B N 1
ATOM 4622 C CA . PRO B 1 145 ? -4.297 -32.969 -19.969 1 98.12 145 PRO B CA 1
ATOM 4623 C C . PRO B 1 145 ? -5.668 -33.656 -19.859 1 98.12 145 PRO B C 1
ATOM 4625 O O . PRO B 1 145 ? -5.777 -34.875 -20.016 1 98.12 145 PRO B O 1
ATOM 4628 N N . TRP B 1 146 ? -6.703 -32.875 -19.562 1 97.81 146 TRP B N 1
ATOM 4629 C CA . TRP B 1 146 ? -8.055 -33.406 -19.484 1 97.81 146 TRP B CA 1
ATOM 4630 C C . TRP B 1 146 ? -8.695 -33.5 -20.859 1 97.81 146 TRP B C 1
ATOM 4632 O O . TRP B 1 146 ? -9.594 -34.312 -21.094 1 97.81 146 TRP B O 1
ATOM 4642 N N . SER B 1 147 ? -8.328 -32.594 -21.719 1 96 147 SER B N 1
ATOM 4643 C CA . SER B 1 147 ? -8.758 -32.531 -23.109 1 96 147 SER B CA 1
ATOM 4644 C C . SER B 1 147 ? -7.949 -31.531 -23.922 1 96 147 SER B C 1
ATOM 4646 O O . SER B 1 147 ? -7.793 -30.391 -23.5 1 96 147 SER B O 1
ATOM 4648 N N . ALA B 1 148 ? -7.539 -31.938 -25.078 1 95.75 148 ALA B N 1
ATOM 4649 C CA . ALA B 1 148 ? -6.707 -31.062 -25.906 1 95.75 148 ALA B CA 1
ATOM 4650 C C . ALA B 1 148 ? -7.492 -29.844 -26.391 1 95.75 148 ALA B C 1
ATOM 4652 O O . ALA B 1 148 ? -6.906 -28.844 -26.797 1 95.75 148 ALA B O 1
ATOM 4653 N N . GLU B 1 149 ? -8.805 -29.922 -26.312 1 95.69 149 GLU B N 1
ATOM 4654 C CA . GLU B 1 149 ? -9.648 -28.812 -26.781 1 95.69 149 GLU B CA 1
ATOM 4655 C C . GLU B 1 149 ? -9.805 -27.75 -25.688 1 95.69 149 GLU B C 1
ATOM 4657 O O . GLU B 1 149 ? -10.203 -26.625 -25.984 1 95.69 149 GLU B O 1
ATOM 4662 N N . ARG B 1 150 ? -9.453 -28.109 -24.516 1 96.44 150 ARG B N 1
ATOM 4663 C CA . ARG B 1 150 ? -9.68 -27.219 -23.391 1 96.44 150 ARG B CA 1
ATOM 4664 C C . ARG B 1 150 ? -8.492 -26.281 -23.172 1 96.44 150 ARG B C 1
ATOM 4666 O O . ARG B 1 150 ? -7.34 -26.688 -23.391 1 96.44 150 ARG B O 1
ATOM 4673 N N . TRP B 1 151 ? -8.797 -25.094 -22.781 1 95.56 151 TRP B N 1
ATOM 4674 C CA . TRP B 1 151 ? -7.781 -24.125 -22.359 1 95.56 151 TRP B CA 1
ATOM 4675 C C . TRP B 1 151 ? -7.074 -24.609 -21.094 1 95.56 151 TRP B C 1
ATOM 4677 O O . TRP B 1 151 ? -7.715 -25.141 -20.172 1 95.56 151 TRP B O 1
ATOM 4687 N N . ALA B 1 152 ? -5.754 -24.578 -21.016 1 97.06 152 ALA B N 1
ATOM 4688 C CA . ALA B 1 152 ? -4.984 -25.062 -19.875 1 97.06 152 ALA B CA 1
ATOM 4689 C C . ALA B 1 152 ? -4.871 -23.984 -18.797 1 97.06 152 ALA B C 1
ATOM 4691 O O . ALA B 1 152 ? -4.367 -24.25 -17.688 1 97.06 152 ALA B O 1
ATOM 4692 N N . GLY B 1 153 ? -5.418 -22.781 -19.062 1 95.19 153 GLY B N 1
ATOM 4693 C CA . GLY B 1 153 ? -5.254 -21.656 -18.156 1 95.19 153 GLY B CA 1
ATOM 4694 C C . GLY B 1 153 ? -3.979 -20.875 -18.391 1 95.19 153 GLY B C 1
ATOM 4695 O O . GLY B 1 153 ? -3 -21.422 -18.906 1 95.19 153 GLY B O 1
ATOM 4696 N N . ALA B 1 154 ? -3.934 -19.641 -18.094 1 93.62 154 ALA B N 1
ATOM 4697 C CA . ALA B 1 154 ? -2.781 -18.75 -18.203 1 93.62 154 ALA B CA 1
ATOM 4698 C C . ALA B 1 154 ? -2.512 -18.031 -16.875 1 93.62 154 ALA B C 1
ATOM 4700 O O . ALA B 1 154 ? -3.422 -17.859 -16.062 1 93.62 154 ALA B O 1
ATOM 4701 N N . SER B 1 155 ? -1.265 -17.594 -16.641 1 95.94 155 SER B N 1
ATOM 4702 C CA . SER B 1 155 ? -0.087 -17.703 -17.5 1 95.94 155 SER B CA 1
ATOM 4703 C C . SER B 1 155 ? 0.81 -18.859 -17.047 1 95.94 155 SER B C 1
ATOM 4705 O O . SER B 1 155 ? 1.815 -19.156 -17.703 1 95.94 155 SER B O 1
ATOM 4707 N N . SER B 1 156 ? 0.413 -19.562 -15.945 1 98.69 156 SER B N 1
ATOM 4708 C CA . SER B 1 156 ? 1.253 -20.625 -15.398 1 98.69 156 SER B CA 1
ATOM 4709 C C . SER B 1 156 ? 0.772 -22 -15.844 1 98.69 156 SER B C 1
ATOM 4711 O O . SER B 1 156 ? 0.725 -22.938 -15.047 1 98.69 156 SER B O 1
ATOM 4713 N N . SER B 1 157 ? 0.44 -22.141 -17.094 1 98.38 157 SER B N 1
ATOM 4714 C CA . SER B 1 157 ? -0.138 -23.375 -17.625 1 98.38 157 SER B CA 1
ATOM 4715 C C . SER B 1 157 ? 0.825 -24.547 -17.484 1 98.38 157 SER B C 1
ATOM 4717 O O . SER B 1 157 ? 0.426 -25.641 -17.094 1 98.38 157 SER B O 1
ATOM 4719 N N . GLY B 1 158 ? 2.102 -24.328 -17.859 1 98.88 158 GLY B N 1
ATOM 4720 C CA . GLY B 1 158 ? 3.08 -25.391 -17.703 1 98.88 158 GLY B CA 1
ATOM 4721 C C . GLY B 1 158 ? 3.205 -25.891 -16.281 1 98.88 158 GLY B C 1
ATOM 4722 O O . GLY B 1 158 ? 3.295 -27.094 -16.031 1 98.88 158 GLY B O 1
ATOM 4723 N N . SER B 1 159 ? 3.195 -24.984 -15.32 1 98.94 159 SER B N 1
ATOM 4724 C CA . SER B 1 159 ? 3.293 -25.328 -13.906 1 98.94 159 SER B CA 1
ATOM 4725 C C . SER B 1 159 ? 2.121 -26.203 -13.469 1 98.94 159 SER B C 1
ATOM 4727 O O . SER B 1 159 ? 2.309 -27.188 -12.758 1 98.94 159 SER B O 1
ATOM 4729 N N . ALA B 1 160 ? 0.961 -25.812 -13.898 1 98.88 160 ALA B N 1
ATOM 4730 C CA . ALA B 1 160 ? -0.232 -26.562 -13.508 1 98.88 160 ALA B CA 1
ATOM 4731 C C . ALA B 1 160 ? -0.246 -27.953 -14.141 1 98.88 160 ALA B C 1
ATOM 4733 O O . ALA B 1 160 ? -0.465 -28.953 -13.453 1 98.88 160 ALA B O 1
ATOM 4734 N N . VAL B 1 161 ? 0.017 -28.016 -15.43 1 98.88 161 VAL B N 1
ATOM 4735 C CA . VAL B 1 161 ? -0.052 -29.281 -16.172 1 98.88 161 VAL B CA 1
ATOM 4736 C C . VAL B 1 161 ? 1.024 -30.234 -15.656 1 98.88 161 VAL B C 1
ATOM 4738 O O . VAL B 1 161 ? 0.759 -31.422 -15.445 1 98.88 161 VAL B O 1
ATOM 4741 N N . ALA B 1 162 ? 2.238 -29.719 -15.453 1 98.94 162 ALA B N 1
ATOM 4742 C CA . ALA B 1 162 ? 3.307 -30.562 -14.922 1 98.94 162 ALA B CA 1
ATOM 4743 C C . ALA B 1 162 ? 2.924 -31.141 -13.57 1 98.94 162 ALA B C 1
ATOM 4745 O O . ALA B 1 162 ? 3.201 -32.312 -13.289 1 98.94 162 ALA B O 1
ATOM 4746 N N . THR B 1 163 ? 2.285 -30.391 -12.766 1 98.75 163 THR B N 1
ATOM 4747 C CA . THR B 1 163 ? 1.932 -30.781 -11.398 1 98.75 163 THR B CA 1
ATOM 4748 C C . THR B 1 163 ? 0.869 -31.875 -11.406 1 98.75 163 THR B C 1
ATOM 4750 O O . THR B 1 163 ? 1.041 -32.906 -10.773 1 98.75 163 THR B O 1
ATOM 4753 N N . VAL B 1 164 ? -0.183 -31.719 -12.203 1 98.56 164 VAL B N 1
ATOM 4754 C CA . VAL B 1 164 ? -1.325 -32.625 -12.102 1 98.56 164 VAL B CA 1
ATOM 4755 C C . VAL B 1 164 ? -1.034 -33.906 -12.859 1 98.56 164 VAL B C 1
ATOM 4757 O O . VAL B 1 164 ? -1.7 -34.938 -12.641 1 98.56 164 VAL B O 1
ATOM 4760 N N . THR B 1 165 ? -0.031 -33.906 -13.75 1 98.5 165 THR B N 1
ATOM 4761 C CA . THR B 1 165 ? 0.296 -35.094 -14.531 1 98.5 165 THR B CA 1
ATOM 4762 C C . THR B 1 165 ? 1.492 -35.812 -13.93 1 98.5 165 THR B C 1
ATOM 4764 O O . THR B 1 165 ? 2.027 -36.75 -14.531 1 98.5 165 THR B O 1
ATOM 4767 N N . GLY B 1 166 ? 1.968 -35.375 -12.805 1 98.12 166 GLY B N 1
ATOM 4768 C CA . GLY B 1 166 ? 3.043 -36.062 -12.102 1 98.12 166 GLY B CA 1
ATOM 4769 C C . GLY B 1 166 ? 4.406 -35.812 -12.727 1 98.12 166 GLY B C 1
ATOM 4770 O O . GLY B 1 166 ? 5.297 -36.688 -12.617 1 98.12 166 GLY B O 1
ATOM 4771 N N . LEU B 1 167 ? 4.586 -34.75 -13.422 1 98.81 167 LEU B N 1
ATOM 4772 C CA . LEU B 1 167 ? 5.875 -34.438 -14.023 1 98.81 167 LEU B CA 1
ATOM 4773 C C . LEU B 1 167 ? 6.734 -33.625 -13.055 1 98.81 167 LEU B C 1
ATOM 4775 O O . LEU B 1 167 ? 7.887 -33.312 -13.352 1 98.81 167 LEU B O 1
ATOM 4779 N N . CYS B 1 168 ? 6.266 -33.312 -11.945 1 98.88 168 CYS B N 1
ATOM 4780 C CA . CYS B 1 168 ? 6.922 -32.781 -10.75 1 98.88 168 CYS B CA 1
ATOM 4781 C C . CYS B 1 168 ? 6.062 -33 -9.516 1 98.88 168 CYS B C 1
ATOM 4783 O O . CYS B 1 168 ? 4.871 -33.312 -9.625 1 98.88 168 CYS B O 1
ATOM 4785 N N . THR B 1 169 ? 6.664 -32.969 -8.344 1 98.88 169 THR B N 1
ATOM 4786 C CA . THR B 1 169 ? 5.914 -33.062 -7.094 1 98.88 169 THR B CA 1
ATOM 4787 C C . THR B 1 169 ? 5.156 -31.781 -6.801 1 98.88 169 THR B C 1
ATOM 4789 O O . THR B 1 169 ? 4.008 -31.828 -6.348 1 98.88 169 THR B O 1
ATOM 4792 N N . ALA B 1 170 ? 5.75 -30.672 -7.016 1 98.94 170 ALA B N 1
ATOM 4793 C CA . ALA B 1 170 ? 5.188 -29.328 -6.906 1 98.94 170 ALA B CA 1
ATOM 4794 C C . ALA B 1 170 ? 5.898 -28.359 -7.844 1 98.94 170 ALA B C 1
ATOM 4796 O O . ALA B 1 170 ? 6.953 -28.688 -8.398 1 98.94 170 ALA B O 1
ATOM 4797 N N . SER B 1 171 ? 5.309 -27.266 -8.086 1 98.94 171 SER B N 1
ATOM 4798 C CA . SER B 1 171 ? 5.887 -26.266 -8.977 1 98.94 171 SER B CA 1
ATOM 4799 C C . SER B 1 171 ? 5.645 -24.859 -8.453 1 98.94 171 SER B C 1
ATOM 4801 O O . SER B 1 171 ? 4.922 -24.656 -7.477 1 98.94 171 SER B O 1
ATOM 4803 N N . LEU B 1 172 ? 6.336 -23.875 -9.055 1 98.94 172 LEU B N 1
ATOM 4804 C CA . LEU B 1 172 ? 6.059 -22.469 -8.82 1 98.94 172 LEU B CA 1
ATOM 4805 C C . LEU B 1 172 ? 5.395 -21.828 -10.047 1 98.94 172 LEU B C 1
ATOM 4807 O O . LEU B 1 172 ? 5.762 -22.141 -11.18 1 98.94 172 LEU B O 1
ATOM 4811 N N . GLY B 1 173 ? 4.359 -21.078 -9.773 1 98.88 173 GLY B N 1
ATOM 4812 C CA . GLY B 1 173 ? 3.781 -20.172 -10.75 1 98.88 173 GLY B CA 1
ATOM 4813 C C . GLY B 1 173 ? 3.818 -18.719 -10.305 1 98.88 173 GLY B C 1
ATOM 4814 O O . GLY B 1 173 ? 4.387 -18.391 -9.258 1 98.88 173 GLY B O 1
ATOM 4815 N N . SER B 1 174 ? 3.4 -17.859 -11.172 1 98.88 174 SER B N 1
ATOM 4816 C CA . SER B 1 174 ? 3.203 -16.453 -10.852 1 98.88 174 SER B CA 1
ATOM 4817 C C . SER B 1 174 ? 1.749 -16.031 -11.055 1 98.88 174 SER B C 1
ATOM 4819 O O . SER B 1 174 ? 1.005 -16.703 -11.781 1 98.88 174 SER B O 1
ATOM 4821 N N . ASP B 1 175 ? 1.336 -15.062 -10.352 1 98.81 175 ASP B N 1
ATOM 4822 C CA . ASP B 1 175 ? -0.044 -14.594 -10.406 1 98.81 175 ASP B CA 1
ATOM 4823 C C . ASP B 1 175 ? -0.105 -13.07 -10.336 1 98.81 175 ASP B C 1
ATOM 4825 O O . ASP B 1 175 ? 0.314 -12.469 -9.344 1 98.81 175 ASP B O 1
ATOM 4829 N N . THR B 1 176 ? -0.609 -12.445 -11.438 1 98.38 176 THR B N 1
ATOM 4830 C CA . THR B 1 176 ? -0.768 -11 -11.539 1 98.38 176 THR B CA 1
ATOM 4831 C C . THR B 1 176 ? -2.242 -10.625 -11.656 1 98.38 176 THR B C 1
ATOM 4833 O O . THR B 1 176 ? -2.605 -9.453 -11.492 1 98.38 176 THR B O 1
ATOM 4836 N N . GLY B 1 177 ? -3.057 -11.602 -11.922 1 97.62 177 GLY B N 1
ATOM 4837 C CA . GLY B 1 177 ? -4.488 -11.414 -12.086 1 97.62 177 GLY B CA 1
ATOM 4838 C C . GLY B 1 177 ? -5.27 -12.719 -12.031 1 97.62 177 GLY B C 1
ATOM 4839 O O . GLY B 1 177 ? -6.469 -12.742 -12.32 1 97.62 177 GLY B O 1
ATOM 4840 N N . GLY B 1 178 ? -4.621 -13.805 -11.664 1 97.94 178 GLY B N 1
ATOM 4841 C CA . GLY B 1 178 ? -5.258 -15.109 -11.617 1 97.94 178 GLY B CA 1
ATOM 4842 C C . GLY B 1 178 ? -4.375 -16.219 -12.148 1 97.94 178 GLY B C 1
ATOM 4843 O O . GLY B 1 178 ? -4.789 -17.391 -12.188 1 97.94 178 GLY B O 1
ATOM 4844 N N . SER B 1 179 ? -3.139 -15.969 -12.359 1 98.38 179 SER B N 1
ATOM 4845 C CA . SER B 1 179 ? -2.289 -16.828 -13.188 1 98.38 179 SER B CA 1
ATOM 4846 C C . SER B 1 179 ? -1.809 -18.047 -12.406 1 98.38 179 SER B C 1
ATOM 4848 O O . SER B 1 179 ? -1.196 -18.953 -12.969 1 98.38 179 SER B O 1
ATOM 4850 N N . ILE B 1 180 ? -2.047 -18.141 -11.164 1 98.81 180 ILE B N 1
ATOM 4851 C CA . ILE B 1 180 ? -1.923 -19.391 -10.422 1 98.81 180 ILE B CA 1
ATOM 4852 C C . ILE B 1 180 ? -3.295 -20.047 -10.289 1 98.81 180 ILE B C 1
ATOM 4854 O O . ILE B 1 180 ? -3.439 -21.25 -10.531 1 98.81 180 ILE B O 1
ATOM 4858 N N . ARG B 1 181 ? -4.254 -19.328 -10.078 1 98.75 181 ARG B N 1
ATOM 4859 C CA . ARG B 1 181 ? -5.605 -19.781 -9.758 1 98.75 181 ARG B CA 1
ATOM 4860 C C . ARG B 1 181 ? -6.305 -20.328 -11 1 98.75 181 ARG B C 1
ATOM 4862 O O . ARG B 1 181 ? -6.949 -21.375 -10.945 1 98.75 181 ARG B O 1
ATOM 4869 N N . THR B 1 182 ? -6.137 -19.641 -12.086 1 97.94 182 THR B N 1
ATOM 4870 C CA . THR B 1 182 ? -6.84 -20.016 -13.305 1 97.94 182 THR B CA 1
ATOM 4871 C C . THR B 1 182 ? -6.297 -21.344 -13.852 1 97.94 182 THR B C 1
ATOM 4873 O O . THR B 1 182 ? -7.059 -22.281 -14.102 1 97.94 182 THR B O 1
ATOM 4876 N N . PRO B 1 183 ? -4.977 -21.469 -13.977 1 98.5 183 PRO B N 1
ATOM 4877 C CA . PRO B 1 183 ? -4.492 -22.766 -14.438 1 98.5 183 PRO B CA 1
ATOM 4878 C C . PRO B 1 183 ? -4.84 -23.906 -13.477 1 98.5 183 PRO B C 1
ATOM 4880 O O . PRO B 1 183 ? -5.113 -25.031 -13.914 1 98.5 183 PRO B O 1
ATOM 4883 N N . CYS B 1 184 ? -4.824 -23.625 -12.211 1 98.81 184 CYS B N 1
ATOM 4884 C CA . CYS B 1 184 ? -5.172 -24.656 -11.242 1 98.81 184 CYS B CA 1
ATOM 4885 C C . CYS B 1 184 ? -6.629 -25.094 -11.391 1 98.81 184 CYS B C 1
ATOM 4887 O O . CYS B 1 184 ? -6.941 -26.281 -11.328 1 98.81 184 CYS B O 1
ATOM 4889 N N . THR B 1 185 ? -7.52 -24.125 -11.625 1 98.12 185 THR B N 1
ATOM 4890 C CA . THR B 1 185 ? -8.93 -24.422 -11.82 1 98.12 185 THR B CA 1
ATOM 4891 C C . THR B 1 185 ? -9.141 -25.25 -13.094 1 98.12 185 THR B C 1
ATOM 4893 O O . THR B 1 185 ? -9.953 -26.172 -13.117 1 98.12 185 THR B O 1
ATOM 4896 N N . MET B 1 186 ? -8.383 -24.984 -14.109 1 97.88 186 MET B N 1
ATOM 4897 C CA . MET B 1 186 ? -8.57 -25.578 -15.422 1 97.88 186 MET B CA 1
ATOM 4898 C C . MET B 1 186 ? -7.984 -26.984 -15.469 1 97.88 186 MET B C 1
ATOM 4900 O O . MET B 1 186 ? -8.375 -27.812 -16.297 1 97.88 186 MET B O 1
ATOM 4904 N N . THR B 1 187 ? -7.023 -27.266 -14.539 1 98.44 187 THR B N 1
ATOM 4905 C CA . THR B 1 187 ? -6.309 -28.531 -14.664 1 98.44 187 THR B CA 1
ATOM 4906 C C . THR B 1 187 ? -6.551 -29.406 -13.445 1 98.44 187 THR B C 1
ATOM 4908 O O . THR B 1 187 ? -6.215 -30.594 -13.453 1 98.44 187 THR B O 1
ATOM 4911 N N . GLY B 1 188 ? -7.117 -28.859 -12.391 1 98.56 188 GLY B N 1
ATOM 4912 C CA . GLY B 1 188 ? -7.398 -29.625 -11.195 1 98.56 188 GLY B CA 1
ATOM 4913 C C . GLY B 1 188 ? -6.254 -29.625 -10.195 1 98.56 188 GLY B C 1
ATOM 4914 O O . GLY B 1 188 ? -6.121 -30.547 -9.398 1 98.56 188 GLY B O 1
ATOM 4915 N N . ALA B 1 189 ? -5.406 -28.688 -10.258 1 98.75 189 ALA B N 1
ATOM 4916 C CA . ALA B 1 189 ? -4.324 -28.516 -9.289 1 98.75 189 ALA B CA 1
ATOM 4917 C C . ALA B 1 189 ? -4.773 -27.672 -8.109 1 98.75 189 ALA B C 1
ATOM 4919 O O . ALA B 1 189 ? -5.859 -27.078 -8.133 1 98.75 189 ALA B O 1
ATOM 4920 N N . THR B 1 190 ? -4.027 -27.719 -7.035 1 98.94 190 THR B N 1
ATOM 4921 C CA . THR B 1 190 ? -4.137 -26.797 -5.906 1 98.94 190 THR B CA 1
ATOM 4922 C C . THR B 1 190 ? -3.084 -25.688 -6.004 1 98.94 190 THR B C 1
ATOM 4924 O O . THR B 1 190 ? -1.905 -25.969 -6.234 1 98.94 190 THR B O 1
ATOM 4927 N N . GLY B 1 191 ? -3.514 -24.438 -5.969 1 98.94 191 GLY B N 1
ATOM 4928 C CA . GLY B 1 191 ? -2.576 -23.344 -6.102 1 98.94 191 GLY B CA 1
ATOM 4929 C C . GLY B 1 191 ? -2.738 -22.281 -5.023 1 98.94 191 GLY B C 1
ATOM 4930 O O . GLY B 1 191 ? -3.859 -21.953 -4.633 1 98.94 191 GLY B O 1
ATOM 4931 N N . LEU B 1 192 ? -1.651 -21.781 -4.48 1 98.94 192 LEU B N 1
ATOM 4932 C CA . LEU B 1 192 ? -1.649 -20.766 -3.438 1 98.94 192 LEU B CA 1
ATOM 4933 C C . LEU B 1 192 ? -1.009 -19.469 -3.941 1 98.94 192 LEU B C 1
ATOM 4935 O O . LEU B 1 192 ? 0.169 -19.453 -4.305 1 98.94 192 LEU B O 1
ATOM 4939 N N . LYS B 1 193 ? -1.788 -18.422 -4.109 1 98.94 193 LYS B N 1
ATOM 4940 C CA . LYS B 1 193 ? -1.283 -17.062 -4.301 1 98.94 193 LYS B CA 1
ATOM 4941 C C . LYS B 1 193 ? -1.089 -16.359 -2.959 1 98.94 193 LYS B C 1
ATOM 4943 O O . LYS B 1 193 ? -2.057 -15.906 -2.346 1 98.94 193 LYS B O 1
ATOM 4948 N N . PRO B 1 194 ? 0.143 -16.234 -2.496 1 98.94 194 PRO B N 1
ATOM 4949 C CA . PRO B 1 194 ? 0.351 -15.672 -1.163 1 98.94 194 PRO B CA 1
ATOM 4950 C C . PRO B 1 194 ? 0.082 -14.172 -1.114 1 98.94 194 PRO B C 1
ATOM 4952 O O . PRO B 1 194 ? -0.259 -13.562 -2.135 1 98.94 194 PRO B O 1
ATOM 4955 N N . THR B 1 195 ? 0.078 -13.672 0.123 1 98.88 195 THR B N 1
ATOM 4956 C CA . THR B 1 195 ? 0.021 -12.227 0.309 1 98.88 195 THR B CA 1
ATOM 4957 C C . THR B 1 195 ? 1.07 -11.531 -0.552 1 98.88 195 THR B C 1
ATOM 4959 O O . THR B 1 195 ? 2.211 -11.992 -0.642 1 98.88 195 THR B O 1
ATOM 4962 N N . TRP B 1 196 ? 0.685 -10.453 -1.285 1 98.75 196 TRP B N 1
ATOM 4963 C CA . TRP B 1 196 ? 1.674 -9.688 -2.033 1 98.75 196 TRP B CA 1
ATOM 4964 C C . TRP B 1 196 ? 2.846 -9.289 -1.143 1 98.75 196 TRP B C 1
ATOM 4966 O O . TRP B 1 196 ? 2.648 -8.789 -0.032 1 98.75 196 TRP B O 1
ATOM 4976 N N . GLY B 1 197 ? 4.066 -9.594 -1.539 1 98.62 197 GLY B N 1
ATOM 4977 C CA . GLY B 1 197 ? 5.266 -9.258 -0.787 1 98.62 197 GLY B CA 1
ATOM 4978 C C . GLY B 1 197 ? 5.746 -10.391 0.104 1 98.62 197 GLY B C 1
ATOM 4979 O O . GLY B 1 197 ? 6.84 -10.32 0.668 1 98.62 197 GLY B O 1
ATOM 4980 N N . ARG B 1 198 ? 4.941 -11.492 0.241 1 98.81 198 ARG B N 1
ATOM 4981 C CA . ARG B 1 198 ? 5.312 -12.633 1.076 1 98.81 198 ARG B CA 1
ATOM 4982 C C . ARG B 1 198 ? 6.504 -13.383 0.483 1 98.81 198 ARG B C 1
ATOM 4984 O O . ARG B 1 198 ? 7.32 -13.945 1.218 1 98.81 198 ARG B O 1
ATOM 4991 N N . VAL B 1 199 ? 6.578 -13.375 -0.854 1 98.94 199 VAL B N 1
ATOM 4992 C CA . VAL B 1 199 ? 7.629 -14.055 -1.603 1 98.94 199 VAL B CA 1
ATOM 4993 C C . VAL B 1 199 ? 8.367 -13.055 -2.484 1 98.94 199 VAL B C 1
ATOM 4995 O O . VAL B 1 199 ? 7.746 -12.227 -3.156 1 98.94 199 VAL B O 1
ATOM 4998 N N . SER B 1 200 ? 9.672 -13.094 -2.42 1 98.88 200 SER B N 1
ATOM 4999 C CA . SER B 1 200 ? 10.516 -12.195 -3.203 1 98.88 200 SER B CA 1
ATOM 5000 C C . SER B 1 200 ? 10.312 -12.414 -4.699 1 98.88 200 SER B C 1
ATOM 5002 O O . SER B 1 200 ? 10.188 -13.547 -5.156 1 98.88 200 SER B O 1
ATOM 5004 N N . VAL B 1 201 ? 10.406 -11.305 -5.406 1 98.81 201 VAL B N 1
ATOM 5005 C CA . VAL B 1 201 ? 10.328 -11.375 -6.863 1 98.81 201 VAL B CA 1
ATOM 5006 C C . VAL B 1 201 ? 11.695 -11.055 -7.469 1 98.81 201 VAL B C 1
ATOM 5008 O O . VAL B 1 201 ? 11.797 -10.766 -8.664 1 98.81 201 VAL B O 1
ATOM 5011 N N . HIS B 1 202 ? 12.734 -10.992 -6.602 1 98.81 202 HIS B N 1
ATOM 5012 C CA . HIS B 1 202 ? 14.07 -10.773 -7.145 1 98.81 202 HIS B CA 1
ATOM 5013 C C . HIS B 1 202 ? 14.461 -11.875 -8.117 1 98.81 202 HIS B C 1
ATOM 5015 O O . HIS B 1 202 ? 14.406 -13.062 -7.777 1 98.81 202 HIS B O 1
ATOM 5021 N N . GLY B 1 203 ? 14.844 -11.461 -9.273 1 98.81 203 GLY B N 1
ATOM 5022 C CA . GLY B 1 203 ? 15.242 -12.422 -10.289 1 98.81 203 GLY B CA 1
ATOM 5023 C C . GLY B 1 203 ? 14.055 -13.078 -10.977 1 98.81 203 GLY B C 1
ATOM 5024 O O . GLY B 1 203 ? 14.18 -14.18 -11.523 1 98.81 203 GLY B O 1
ATOM 5025 N N . VAL B 1 204 ? 12.898 -12.531 -10.945 1 98.88 204 VAL B N 1
ATOM 5026 C CA . VAL B 1 204 ? 11.711 -12.992 -11.664 1 98.88 204 VAL B CA 1
ATOM 5027 C C . VAL B 1 204 ? 11.32 -11.961 -12.727 1 98.88 204 VAL B C 1
ATOM 5029 O O . VAL B 1 204 ? 11.203 -10.773 -12.43 1 98.88 204 VAL B O 1
ATOM 5032 N N . PHE B 1 205 ? 11.172 -12.352 -13.945 1 98.75 205 PHE B N 1
ATOM 5033 C CA . PHE B 1 205 ? 10.711 -11.445 -14.984 1 98.75 205 PHE B CA 1
ATOM 5034 C C . PHE B 1 205 ? 9.336 -10.883 -14.641 1 98.75 205 PHE B C 1
ATOM 5036 O O . PHE B 1 205 ? 8.398 -11.633 -14.375 1 98.75 205 PHE B O 1
ATOM 5043 N N . ALA B 1 206 ? 9.211 -9.602 -14.672 1 98.56 206 ALA B N 1
ATOM 5044 C CA . ALA B 1 206 ? 8.023 -8.938 -14.148 1 98.56 206 ALA B CA 1
ATOM 5045 C C . ALA B 1 206 ? 6.965 -8.766 -15.234 1 98.56 206 ALA B C 1
ATOM 5047 O O . ALA B 1 206 ? 7.293 -8.617 -16.406 1 98.56 206 ALA B O 1
ATOM 5048 N N . MET B 1 207 ? 5.73 -8.867 -14.828 1 98.25 207 MET B N 1
ATOM 5049 C CA . MET B 1 207 ? 4.621 -8.352 -15.633 1 98.25 207 MET B CA 1
ATOM 5050 C C . MET B 1 207 ? 4.164 -6.988 -15.117 1 98.25 207 MET B C 1
ATOM 5052 O O . MET B 1 207 ? 4.465 -5.957 -15.719 1 98.25 207 MET B O 1
ATOM 5056 N N . ALA B 1 208 ? 3.615 -6.965 -13.977 1 98.5 208 ALA B N 1
ATOM 5057 C CA . ALA B 1 208 ? 3.219 -5.762 -13.258 1 98.5 208 ALA B CA 1
ATOM 5058 C C . ALA B 1 208 ? 3.699 -5.809 -11.805 1 98.5 208 ALA B C 1
ATOM 5060 O O . ALA B 1 208 ? 3.006 -6.336 -10.938 1 98.5 208 ALA B O 1
ATOM 5061 N N . PRO B 1 209 ? 4.766 -5.16 -11.492 1 98 209 PRO B N 1
ATOM 5062 C CA . PRO B 1 209 ? 5.457 -5.344 -10.219 1 98 209 PRO B CA 1
ATOM 5063 C C . PRO B 1 209 ? 4.547 -5.117 -9.016 1 98 209 PRO B C 1
ATOM 5065 O O . PRO B 1 209 ? 4.719 -5.758 -7.977 1 98 209 PRO B O 1
ATOM 5068 N N . SER B 1 210 ? 3.561 -4.273 -9.094 1 98.19 210 SER B N 1
ATOM 5069 C CA . SER B 1 210 ? 2.729 -3.951 -7.941 1 98.19 210 SER B CA 1
ATOM 5070 C C . SER B 1 210 ? 1.668 -5.023 -7.707 1 98.19 210 SER B C 1
ATOM 5072 O O . SER B 1 210 ? 0.936 -4.969 -6.719 1 98.19 210 SER B O 1
ATOM 5074 N N . LEU B 1 211 ? 1.551 -6.039 -8.602 1 98.62 211 LEU B N 1
ATOM 5075 C CA . LEU B 1 211 ? 0.52 -7.062 -8.484 1 98.62 211 LEU B CA 1
ATOM 5076 C C . LEU B 1 211 ? 1.132 -8.461 -8.547 1 98.62 211 LEU B C 1
ATOM 5078 O O . LEU B 1 211 ? 0.482 -9.445 -8.18 1 98.62 211 LEU B O 1
ATOM 5082 N N . ASP B 1 212 ? 2.4 -8.578 -9 1 98.75 212 ASP B N 1
ATOM 5083 C CA . ASP B 1 212 ? 3.045 -9.867 -9.242 1 98.75 212 ASP B CA 1
ATOM 5084 C C . ASP B 1 212 ? 3.232 -10.633 -7.934 1 98.75 212 ASP B C 1
ATOM 5086 O O . ASP B 1 212 ? 3.697 -10.07 -6.938 1 98.75 212 ASP B O 1
ATOM 5090 N N . THR B 1 213 ? 2.863 -11.906 -7.969 1 98.81 213 THR B N 1
ATOM 5091 C CA . THR B 1 213 ? 3.088 -12.812 -6.848 1 98.81 213 THR B CA 1
ATOM 5092 C C . THR B 1 213 ? 3.611 -14.164 -7.332 1 98.81 213 THR B C 1
ATOM 5094 O O . THR B 1 213 ? 3.164 -14.672 -8.359 1 98.81 213 THR B O 1
ATOM 5097 N N . ILE B 1 214 ? 4.578 -14.656 -6.625 1 98.88 214 ILE B N 1
ATOM 5098 C CA . ILE B 1 214 ? 5.051 -16.016 -6.855 1 98.88 214 ILE B CA 1
ATOM 5099 C C . ILE B 1 214 ? 4.457 -16.953 -5.805 1 98.88 214 ILE B C 1
ATOM 5101 O O . ILE B 1 214 ? 4.391 -16.609 -4.625 1 98.88 214 ILE B O 1
ATOM 5105 N N . GLY B 1 215 ? 3.955 -18.078 -6.258 1 98.88 215 GLY B N 1
ATOM 5106 C CA . GLY B 1 215 ? 3.373 -19.016 -5.309 1 98.88 215 GLY B CA 1
ATOM 5107 C C . GLY B 1 215 ? 3.426 -20.453 -5.777 1 98.88 215 GLY B C 1
ATOM 5108 O O . GLY B 1 215 ? 3.713 -20.719 -6.945 1 98.88 215 GLY B O 1
ATOM 5109 N N . PRO B 1 216 ? 3.15 -21.344 -4.863 1 98.94 216 PRO B N 1
ATOM 5110 C CA . PRO B 1 216 ? 3.264 -22.766 -5.164 1 98.94 216 PRO B CA 1
ATOM 5111 C C . PRO B 1 216 ? 1.993 -23.344 -5.785 1 98.94 216 PRO B C 1
ATOM 5113 O O . PRO B 1 216 ? 0.892 -22.859 -5.5 1 98.94 216 PRO B O 1
ATOM 5116 N N . MET B 1 217 ? 2.213 -24.281 -6.625 1 98.94 217 MET B N 1
ATOM 5117 C CA . MET B 1 217 ? 1.193 -25.188 -7.152 1 98.94 217 MET B CA 1
ATOM 5118 C C . MET B 1 217 ? 1.528 -26.641 -6.824 1 98.94 217 MET B C 1
ATOM 5120 O O . MET B 1 217 ? 2.684 -27.062 -6.938 1 98.94 217 MET B O 1
ATOM 5124 N N . ALA B 1 218 ? 0.575 -27.359 -6.344 1 98.94 218 ALA B N 1
ATOM 5125 C CA . ALA B 1 218 ? 0.71 -28.766 -5.977 1 98.94 218 ALA B CA 1
ATOM 5126 C C . ALA B 1 218 ? -0.605 -29.516 -6.176 1 98.94 218 ALA B C 1
ATOM 5128 O O . ALA B 1 218 ? -1.547 -28.984 -6.77 1 98.94 218 ALA B O 1
ATOM 5129 N N . ARG B 1 219 ? -0.583 -30.766 -5.797 1 98.75 219 ARG B N 1
ATOM 5130 C CA . ARG B 1 219 ? -1.804 -31.547 -5.949 1 98.75 219 ARG B CA 1
ATOM 5131 C C . ARG B 1 219 ? -2.674 -31.453 -4.699 1 98.75 219 ARG B C 1
ATOM 5133 O O . ARG B 1 219 ? -3.854 -31.812 -4.73 1 98.75 219 ARG B O 1
ATOM 5140 N N . ASN B 1 220 ? -2.062 -30.953 -3.609 1 98.69 220 ASN B N 1
ATOM 5141 C CA . ASN B 1 220 ? -2.832 -30.781 -2.383 1 98.69 220 ASN B CA 1
ATOM 5142 C C . ASN B 1 220 ? -2.383 -29.547 -1.612 1 98.69 220 ASN B C 1
ATOM 5144 O O . ASN B 1 220 ? -1.33 -28.969 -1.903 1 98.69 220 ASN B O 1
ATOM 5148 N N . ALA B 1 221 ? -3.264 -29.125 -0.664 1 98.88 221 ALA B N 1
ATOM 5149 C CA . ALA B 1 221 ? -3.039 -27.906 0.101 1 98.88 221 ALA B CA 1
ATOM 5150 C C . ALA B 1 221 ? -1.797 -28.031 0.979 1 98.88 221 ALA B C 1
ATOM 5152 O O . ALA B 1 221 ? -1.027 -27.078 1.112 1 98.88 221 ALA B O 1
ATOM 5153 N N . GLU B 1 222 ? -1.585 -29.141 1.555 1 98.75 222 GLU B N 1
ATOM 5154 C CA . GLU B 1 222 ? -0.451 -29.359 2.449 1 98.75 222 GLU B CA 1
ATOM 5155 C C . GLU B 1 222 ? 0.873 -29.125 1.726 1 98.75 222 GLU B C 1
ATOM 5157 O O . GLU B 1 222 ? 1.762 -28.453 2.25 1 98.75 222 GLU B O 1
ATOM 5162 N N . ASP B 1 223 ? 1.01 -29.656 0.549 1 98.88 223 ASP B N 1
ATOM 5163 C CA . ASP B 1 223 ? 2.246 -29.516 -0.214 1 98.88 223 ASP B CA 1
ATOM 5164 C C . ASP B 1 223 ? 2.502 -28.062 -0.577 1 98.88 223 ASP B C 1
ATOM 5166 O O . ASP B 1 223 ? 3.652 -27.609 -0.608 1 98.88 223 ASP B O 1
ATOM 5170 N N . THR B 1 224 ? 1.432 -27.266 -0.867 1 98.94 224 THR B N 1
ATOM 5171 C CA . THR B 1 224 ? 1.627 -25.844 -1.123 1 98.94 224 THR B CA 1
ATOM 5172 C C . THR B 1 224 ? 2.236 -25.156 0.094 1 98.94 224 THR B C 1
ATOM 5174 O O . THR B 1 224 ? 3.076 -24.266 -0.046 1 98.94 224 THR B O 1
ATOM 5177 N N . GLY B 1 225 ? 1.8 -25.594 1.291 1 98.81 225 GLY B N 1
ATOM 5178 C CA . GLY B 1 225 ? 2.34 -25.031 2.518 1 98.81 225 GLY B CA 1
ATOM 5179 C C . GLY B 1 225 ? 3.82 -25.312 2.699 1 98.81 225 GLY B C 1
ATOM 5180 O O . GLY B 1 225 ? 4.578 -24.422 3.09 1 98.81 225 GLY B O 1
ATOM 5181 N N . HIS B 1 226 ? 4.211 -26.547 2.396 1 98.69 226 HIS B N 1
ATOM 5182 C CA . HIS B 1 226 ? 5.621 -26.906 2.52 1 98.69 226 HIS B CA 1
ATOM 5183 C C . HIS B 1 226 ? 6.48 -26.109 1.553 1 98.69 226 HIS B C 1
ATOM 5185 O O . HIS B 1 226 ? 7.566 -25.656 1.917 1 98.69 226 HIS B O 1
ATOM 5191 N N . VAL B 1 227 ? 6.027 -25.906 0.328 1 98.94 227 VAL B N 1
ATOM 5192 C CA . VAL B 1 227 ? 6.785 -25.156 -0.663 1 98.94 227 VAL B CA 1
ATOM 5193 C C . VAL B 1 227 ? 6.828 -23.672 -0.272 1 98.94 227 VAL B C 1
ATOM 5195 O O . VAL B 1 227 ? 7.879 -23.031 -0.348 1 98.94 227 VAL B O 1
ATOM 5198 N N . LEU B 1 228 ? 5.68 -23.125 0.18 1 98.88 228 LEU B N 1
ATOM 5199 C CA . LEU B 1 228 ? 5.645 -21.719 0.588 1 98.88 228 LEU B CA 1
ATOM 5200 C C . LEU B 1 228 ? 6.637 -21.469 1.716 1 98.88 228 LEU B C 1
ATOM 5202 O O . LEU B 1 228 ? 7.309 -20.422 1.727 1 98.88 228 LEU B O 1
ATOM 5206 N N . ARG B 1 229 ? 6.73 -22.391 2.646 1 98.62 229 ARG B N 1
ATOM 5207 C CA . ARG B 1 229 ? 7.648 -22.25 3.773 1 98.62 229 ARG B CA 1
ATOM 5208 C C . ARG B 1 229 ? 9.078 -22.062 3.293 1 98.62 229 ARG B C 1
ATOM 5210 O O . ARG B 1 229 ? 9.844 -21.281 3.883 1 98.62 229 ARG B O 1
ATOM 5217 N N . ALA B 1 230 ? 9.422 -22.703 2.268 1 98.56 230 ALA B N 1
ATOM 5218 C CA . ALA B 1 230 ? 10.789 -22.672 1.754 1 98.56 230 ALA B CA 1
ATOM 5219 C C . ALA B 1 230 ? 11.07 -21.344 1.031 1 98.56 230 ALA B C 1
ATOM 5221 O O . ALA B 1 230 ? 12.195 -20.844 1.056 1 98.56 230 ALA B O 1
ATOM 5222 N N . ILE B 1 231 ? 10.039 -20.703 0.431 1 98.81 231 ILE B N 1
ATOM 5223 C CA . ILE B 1 231 ? 10.352 -19.625 -0.499 1 98.81 231 ILE B CA 1
ATOM 5224 C C . ILE B 1 231 ? 9.93 -18.281 0.105 1 98.81 231 ILE B C 1
ATOM 5226 O O . ILE B 1 231 ? 10.312 -17.219 -0.387 1 98.81 231 ILE B O 1
ATOM 5230 N N . ALA B 1 232 ? 9.195 -18.281 1.212 1 98.81 232 ALA B N 1
ATOM 5231 C CA . ALA B 1 232 ? 8.641 -17.062 1.786 1 98.81 232 ALA B CA 1
ATOM 5232 C C . ALA B 1 232 ? 9.68 -16.328 2.625 1 98.81 232 ALA B C 1
ATOM 5234 O O . ALA B 1 232 ? 10.641 -16.938 3.107 1 98.81 232 ALA B O 1
ATOM 5235 N N . GLY B 1 233 ? 9.508 -14.977 2.721 1 98.38 233 GLY B N 1
ATOM 5236 C CA . GLY B 1 233 ? 10.273 -14.211 3.691 1 98.38 233 GLY B CA 1
ATOM 5237 C C . GLY B 1 233 ? 11 -13.031 3.08 1 98.38 233 GLY B C 1
ATOM 5238 O O . GLY B 1 233 ? 11.062 -12.898 1.856 1 98.38 233 GLY B O 1
ATOM 5239 N N . ALA B 1 234 ? 11.555 -12.203 3.932 1 98 234 ALA B N 1
ATOM 5240 C CA . ALA B 1 234 ? 12.281 -10.992 3.543 1 98 234 ALA B CA 1
ATOM 5241 C C . ALA B 1 234 ? 13.469 -11.336 2.65 1 98 234 ALA B C 1
ATOM 5243 O O . ALA B 1 234 ? 14.008 -12.445 2.717 1 98 234 ALA B O 1
ATOM 5244 N N . ASP B 1 235 ? 13.82 -10.445 1.791 1 98.44 235 ASP B N 1
ATOM 5245 C CA . ASP B 1 235 ? 14.945 -10.562 0.87 1 98.44 235 ASP B CA 1
ATOM 5246 C C . ASP B 1 235 ? 15.648 -9.227 0.691 1 98.44 235 ASP B C 1
ATOM 5248 O O . ASP B 1 235 ? 15.07 -8.273 0.165 1 98.44 235 ASP B O 1
ATOM 5252 N N . PRO B 1 236 ? 16.891 -9.078 1.098 1 96.75 236 PRO B N 1
ATOM 5253 C CA . PRO B 1 236 ? 17.609 -7.82 0.925 1 96.75 236 PRO B CA 1
ATOM 5254 C C . PRO B 1 236 ? 17.703 -7.379 -0.535 1 96.75 236 PRO B C 1
ATOM 5256 O O . PRO B 1 236 ? 17.859 -6.188 -0.817 1 96.75 236 PRO B O 1
ATOM 5259 N N . GLN B 1 237 ? 17.5 -8.336 -1.419 1 98 237 GLN B N 1
ATOM 5260 C CA . GLN B 1 237 ? 17.609 -8.008 -2.838 1 98 237 GLN B CA 1
ATOM 5261 C C . GLN B 1 237 ? 16.266 -7.547 -3.396 1 98 237 GLN B C 1
ATOM 5263 O O . GLN B 1 237 ? 16.188 -7.086 -4.535 1 98 237 GLN B O 1
ATOM 5268 N N . ASP B 1 238 ? 15.266 -7.695 -2.67 1 98.5 238 ASP B N 1
ATOM 5269 C CA . ASP B 1 238 ? 13.922 -7.258 -3.029 1 98.5 238 ASP B CA 1
ATOM 5270 C C . ASP B 1 238 ? 13.281 -6.465 -1.894 1 98.5 238 ASP B C 1
ATOM 5272 O O . ASP B 1 238 ? 12.602 -7.039 -1.036 1 98.5 238 ASP B O 1
ATOM 5276 N N . PRO B 1 239 ? 13.336 -5.137 -1.975 1 97.88 239 PRO B N 1
ATOM 5277 C CA . PRO B 1 239 ? 12.789 -4.312 -0.896 1 97.88 239 PRO B CA 1
ATOM 5278 C C . PRO B 1 239 ? 11.273 -4.461 -0.751 1 97.88 239 PRO B C 1
ATOM 5280 O O . PRO B 1 239 ? 10.711 -4.074 0.275 1 97.88 239 PRO B O 1
ATOM 5283 N N . THR B 1 240 ? 10.602 -5.016 -1.756 1 97.88 240 THR B N 1
ATOM 5284 C CA . THR B 1 240 ? 9.148 -5.129 -1.691 1 97.88 240 THR B CA 1
ATOM 5285 C C . THR B 1 240 ? 8.734 -6.418 -0.987 1 97.88 240 THR B C 1
ATOM 5287 O O . THR B 1 240 ? 7.555 -6.617 -0.681 1 97.88 240 THR B O 1
ATOM 5290 N N . ALA B 1 241 ? 9.711 -7.324 -0.717 1 98.31 241 ALA B N 1
ATOM 5291 C CA . ALA B 1 241 ? 9.422 -8.492 0.109 1 98.31 241 ALA B CA 1
ATOM 5292 C C . ALA B 1 241 ? 9.219 -8.102 1.568 1 98.31 241 ALA B C 1
ATOM 5294 O O . ALA B 1 241 ? 10.07 -7.441 2.164 1 98.31 241 ALA B O 1
ATOM 5295 N N . THR B 1 242 ? 8.117 -8.516 2.094 1 96.06 242 THR B N 1
ATOM 5296 C CA . THR B 1 242 ? 7.746 -8.094 3.439 1 96.06 242 THR B CA 1
ATOM 5297 C C . THR B 1 242 ? 8.719 -8.656 4.473 1 96.06 242 THR B C 1
ATOM 5299 O O . THR B 1 242 ? 9.336 -9.695 4.242 1 96.06 242 THR B O 1
ATOM 5302 N N . ARG B 1 243 ? 8.758 -7.992 5.582 1 95.75 243 ARG B N 1
ATOM 5303 C CA . ARG B 1 243 ? 9.648 -8.406 6.66 1 95.75 243 ARG B CA 1
ATOM 5304 C C . ARG B 1 243 ? 8.891 -9.164 7.738 1 95.75 243 ARG B C 1
ATOM 5306 O O . ARG B 1 243 ? 9.461 -9.539 8.766 1 95.75 243 ARG B O 1
ATOM 5313 N N . VAL B 1 244 ? 7.617 -9.414 7.477 1 96 244 VAL B N 1
ATOM 5314 C CA . VAL B 1 244 ? 6.805 -10.219 8.391 1 96 244 VAL B CA 1
ATOM 5315 C C . VAL B 1 244 ? 7.395 -11.617 8.516 1 96 244 VAL B C 1
ATOM 5317 O O . VAL B 1 244 ? 7.75 -12.242 7.512 1 96 244 VAL B O 1
ATOM 5320 N N . GLY B 1 245 ? 7.492 -12.102 9.711 1 97.62 245 GLY B N 1
ATOM 5321 C CA . GLY B 1 245 ? 8.07 -13.414 9.961 1 97.62 245 GLY B CA 1
ATOM 5322 C C . GLY B 1 245 ? 7.348 -14.531 9.234 1 97.62 245 GLY B C 1
ATOM 5323 O O . GLY B 1 245 ? 6.148 -14.43 8.961 1 97.62 245 GLY B O 1
ATOM 5324 N N . VAL B 1 246 ? 8.047 -15.625 8.859 1 98.31 246 VAL B N 1
ATOM 5325 C CA . VAL B 1 246 ? 7.492 -16.781 8.164 1 98.31 246 VAL B CA 1
ATOM 5326 C C . VAL B 1 246 ? 7.082 -17.844 9.18 1 98.31 246 VAL B C 1
ATOM 5328 O O . VAL B 1 246 ? 7.93 -18.406 9.875 1 98.31 246 VAL B O 1
ATOM 5331 N N . PRO B 1 247 ? 5.855 -18.172 9.25 1 97.94 247 PRO B N 1
ATOM 5332 C CA . PRO B 1 247 ? 5.414 -19.203 10.195 1 97.94 247 PRO B CA 1
ATOM 5333 C C . PRO B 1 247 ? 5.512 -20.609 9.617 1 97.94 247 PRO B C 1
ATOM 5335 O O . PRO B 1 247 ? 5.914 -20.781 8.461 1 97.94 247 PRO B O 1
ATOM 5338 N N . GLU B 1 248 ? 5.238 -21.594 10.539 1 96.94 248 GLU B N 1
ATOM 5339 C CA . GLU B 1 248 ? 4.926 -22.922 10.023 1 96.94 248 GLU B CA 1
ATOM 5340 C C . GLU B 1 248 ? 3.535 -22.953 9.398 1 96.94 248 GLU B C 1
ATOM 5342 O O . GLU B 1 248 ? 2.539 -22.688 10.07 1 96.94 248 GLU B O 1
ATOM 5347 N N . TYR B 1 249 ? 3.502 -23.297 8.164 1 97.44 249 TYR B N 1
ATOM 5348 C CA . TYR B 1 249 ? 2.229 -23.219 7.453 1 97.44 249 TYR B CA 1
ATOM 5349 C C . TYR B 1 249 ? 1.422 -24.5 7.645 1 97.44 249 TYR B C 1
ATOM 5351 O O . TYR B 1 249 ? 0.189 -24.469 7.625 1 97.44 249 TYR B O 1
ATOM 5359 N N . VAL B 1 250 ? 2.104 -25.562 7.758 1 96.56 250 VAL B N 1
ATOM 5360 C CA . VAL B 1 250 ? 1.435 -26.844 7.965 1 96.56 250 VAL B CA 1
ATOM 5361 C C . VAL B 1 250 ? 1.566 -27.266 9.43 1 96.56 250 VAL B C 1
ATOM 5363 O O . VAL B 1 250 ? 2.615 -27.766 9.844 1 96.56 250 VAL B O 1
ATOM 5366 N N . THR B 1 251 ? 0.473 -26.984 10.18 1 91.25 251 THR B N 1
ATOM 5367 C CA . THR B 1 251 ? 0.513 -27.297 11.602 1 91.25 251 THR B CA 1
ATOM 5368 C C . THR B 1 251 ? -0.802 -27.922 12.055 1 91.25 251 THR B C 1
ATOM 5370 O O . THR B 1 251 ? -1.87 -27.578 11.555 1 91.25 251 THR B O 1
ATOM 5373 N N . GLY B 1 252 ? -0.725 -28.906 12.883 1 86.94 252 GLY B N 1
ATOM 5374 C CA . GLY B 1 252 ? -1.893 -29.438 13.57 1 86.94 252 GLY B CA 1
ATOM 5375 C C . GLY B 1 252 ? -2.854 -30.156 12.641 1 86.94 252 GLY B C 1
ATOM 5376 O O . GLY B 1 252 ? -2.529 -30.422 11.484 1 86.94 252 GLY B O 1
ATOM 5377 N N . SER B 1 253 ? -3.949 -30.594 13.141 1 91 253 SER B N 1
ATOM 5378 C CA . SER B 1 253 ? -5.02 -31.234 12.391 1 91 253 SER B CA 1
ATOM 5379 C C . SER B 1 253 ? -5.844 -30.219 11.617 1 91 253 SER B C 1
ATOM 5381 O O . SER B 1 253 ? -6.078 -29.109 12.094 1 91 253 SER B O 1
ATOM 5383 N N . PRO B 1 254 ? -6.141 -30.656 10.391 1 92.06 254 PRO B N 1
ATOM 5384 C CA . PRO B 1 254 ? -6.969 -29.719 9.617 1 92.06 254 PRO B CA 1
ATOM 5385 C C . PRO B 1 254 ? -8.398 -29.641 10.141 1 92.06 254 PRO B C 1
ATOM 5387 O O . PRO B 1 254 ? -9.148 -30.609 10.07 1 92.06 254 PRO B O 1
ATOM 5390 N N . GLU B 1 255 ? -8.797 -28.734 10.969 1 93.62 255 GLU B N 1
ATOM 5391 C CA . GLU B 1 255 ? -10.141 -28.5 11.492 1 93.62 255 GLU B CA 1
ATOM 5392 C C . GLU B 1 255 ? -10.602 -27.078 11.203 1 93.62 255 GLU B C 1
ATOM 5394 O O . GLU B 1 255 ? -9.812 -26.125 11.281 1 93.62 255 GLU B O 1
ATOM 5399 N N . VAL B 1 256 ? -11.922 -27.031 10.844 1 96.62 256 VAL B N 1
ATOM 5400 C CA . VAL B 1 256 ? -12.43 -25.719 10.492 1 96.62 256 VAL B CA 1
ATOM 5401 C C . VAL B 1 256 ? -13.672 -25.406 11.312 1 96.62 256 VAL B C 1
ATOM 5403 O O . VAL B 1 256 ? -14.445 -24.5 10.969 1 96.62 256 VAL B O 1
ATOM 5406 N N . ARG B 1 257 ? -14.07 -26.141 12.406 1 93.75 257 ARG B N 1
ATOM 5407 C CA . ARG B 1 257 ? -15.281 -25.984 13.211 1 93.75 257 ARG B CA 1
ATOM 5408 C C . ARG B 1 257 ? -15.438 -24.547 13.688 1 93.75 257 ARG B C 1
ATOM 5410 O O . ARG B 1 257 ? -16.547 -24.031 13.758 1 93.75 257 ARG B O 1
ATOM 5417 N N . THR B 1 258 ? -14.445 -23.797 13.906 1 89.44 258 THR B N 1
ATOM 5418 C CA . THR B 1 258 ? -14.586 -22.469 14.469 1 89.44 258 THR B CA 1
ATOM 5419 C C . THR B 1 258 ? -14.242 -21.391 13.438 1 89.44 258 THR B C 1
ATOM 5421 O O . THR B 1 258 ? -14.18 -20.203 13.758 1 89.44 258 THR B O 1
ATOM 5424 N N . VAL B 1 259 ? -14.125 -21.828 12.234 1 97.69 259 VAL B N 1
ATOM 5425 C CA . VAL B 1 259 ? -13.727 -20.859 11.219 1 97.69 259 VAL B CA 1
ATOM 5426 C C . VAL B 1 259 ? -14.969 -20.203 10.609 1 97.69 259 VAL B C 1
ATOM 5428 O O . VAL B 1 259 ? -15.891 -20.906 10.172 1 97.69 259 VAL B O 1
ATOM 5431 N N . ARG B 1 260 ? -15.156 -18.906 10.734 1 98.56 260 ARG B N 1
ATOM 5432 C CA . ARG B 1 260 ? -16.219 -18.141 10.094 1 98.56 260 ARG B CA 1
ATOM 5433 C C . ARG B 1 260 ? -15.938 -17.938 8.609 1 98.56 260 ARG B C 1
ATOM 5435 O O . ARG B 1 260 ? -15.023 -17.188 8.242 1 98.56 260 ARG B O 1
ATOM 5442 N N . ILE B 1 261 ? -16.719 -18.562 7.715 1 98.75 261 ILE B N 1
ATOM 5443 C CA . ILE B 1 261 ? -16.516 -18.5 6.273 1 98.75 261 ILE B CA 1
ATOM 5444 C C . ILE B 1 261 ? -17.594 -17.625 5.633 1 98.75 261 ILE B C 1
ATOM 5446 O O . ILE B 1 261 ? -18.781 -17.969 5.676 1 98.75 261 ILE B O 1
ATOM 5450 N N . GLY B 1 262 ? -17.125 -16.5 5.109 1 98.81 262 GLY B N 1
ATOM 5451 C CA . GLY B 1 262 ? -18.031 -15.602 4.418 1 98.81 262 GLY B CA 1
ATOM 5452 C C . GLY B 1 262 ? -18.344 -16.047 3.004 1 98.81 262 GLY B C 1
ATOM 5453 O O . GLY B 1 262 ? -17.469 -16.516 2.285 1 98.81 262 GLY B O 1
ATOM 5454 N N . PHE B 1 263 ? -19.609 -15.969 2.619 1 98.56 263 PHE B N 1
ATOM 5455 C CA . PHE B 1 263 ? -20.125 -16.281 1.285 1 98.56 263 PHE B CA 1
ATOM 5456 C C . PHE B 1 263 ? -21.094 -15.203 0.817 1 98.56 263 PHE B C 1
ATOM 5458 O O . PHE B 1 263 ? -22.078 -14.906 1.508 1 98.56 263 PHE B O 1
ATOM 5465 N N . ASP B 1 264 ? -20.781 -14.555 -0.298 1 98.56 264 ASP B N 1
ATOM 5466 C CA . ASP B 1 264 ? -21.688 -13.609 -0.94 1 98.56 264 ASP B CA 1
ATOM 5467 C C . ASP B 1 264 ? -22.422 -14.258 -2.119 1 98.56 264 ASP B C 1
ATOM 5469 O O . ASP B 1 264 ? -21.844 -14.383 -3.207 1 98.56 264 ASP B O 1
ATOM 5473 N N . PRO B 1 265 ? -23.641 -14.57 -1.973 1 97.94 265 PRO B N 1
ATOM 5474 C CA . PRO B 1 265 ? -24.359 -15.289 -3.033 1 97.94 265 PRO B CA 1
ATOM 5475 C C . PRO B 1 265 ? -24.438 -14.5 -4.336 1 97.94 265 PRO B C 1
ATOM 5477 O O . PRO B 1 265 ? -24.281 -15.07 -5.418 1 97.94 265 PRO B O 1
ATOM 5480 N N . GLU B 1 266 ? -24.656 -13.25 -4.23 1 97.25 266 GLU B N 1
ATOM 5481 C CA . GLU B 1 266 ? -24.75 -12.438 -5.441 1 97.25 266 GLU B CA 1
ATOM 5482 C C . GLU B 1 266 ? -23.406 -12.367 -6.16 1 97.25 266 GLU B C 1
ATOM 5484 O O . GLU B 1 266 ? -23.344 -12.508 -7.383 1 97.25 266 GLU B O 1
ATOM 5489 N N . TYR B 1 267 ? -22.438 -12.172 -5.41 1 97 267 TYR B N 1
ATOM 5490 C CA . TYR B 1 267 ? -21.094 -12.078 -5.973 1 97 267 TYR B CA 1
ATOM 5491 C C . TYR B 1 267 ? -20.656 -13.422 -6.551 1 97 267 TYR B C 1
ATOM 5493 O O . TYR B 1 267 ? -20.188 -13.492 -7.691 1 97 267 TYR B O 1
ATOM 5501 N N . ALA B 1 268 ? -20.875 -14.477 -5.82 1 97.38 268 ALA B N 1
ATOM 5502 C CA . ALA B 1 268 ? -20.297 -15.773 -6.133 1 97.38 268 ALA B CA 1
ATOM 5503 C C . ALA B 1 268 ? -21.125 -16.531 -7.164 1 97.38 268 ALA B C 1
ATOM 5505 O O . ALA B 1 268 ? -20.594 -17.328 -7.945 1 97.38 268 ALA B O 1
ATOM 5506 N N . LEU B 1 269 ? -22.453 -16.234 -7.176 1 97.38 269 LEU B N 1
ATOM 5507 C CA . LEU B 1 269 ? -23.312 -17.078 -7.996 1 97.38 269 LEU B CA 1
ATOM 5508 C C . LEU B 1 269 ? -23.969 -16.281 -9.109 1 97.38 269 LEU B C 1
ATOM 5510 O O . LEU B 1 269 ? -24.484 -16.844 -10.078 1 97.38 269 LEU B O 1
ATOM 5514 N N . GLY B 1 270 ? -23.953 -14.977 -8.953 1 95.5 270 GLY B N 1
ATOM 5515 C CA . GLY B 1 270 ? -24.562 -14.148 -9.984 1 95.5 270 GLY B CA 1
ATOM 5516 C C . GLY B 1 270 ? -23.844 -14.227 -11.312 1 95.5 270 GLY B C 1
ATOM 5517 O O . GLY B 1 270 ? -22.656 -13.906 -11.406 1 95.5 270 GLY B O 1
ATOM 5518 N N . GLY B 1 271 ? -24.484 -14.594 -12.398 1 94 271 GLY B N 1
ATOM 5519 C CA . GLY B 1 271 ? -23.922 -14.609 -13.734 1 94 271 GLY B CA 1
ATOM 5520 C C . GLY B 1 271 ? -22.922 -15.727 -13.945 1 94 271 GLY B C 1
ATOM 5521 O O . GLY B 1 271 ? -22.141 -15.703 -14.906 1 94 271 GLY B O 1
ATOM 5522 N N . VAL B 1 272 ? -22.859 -16.625 -13.07 1 95.81 272 VAL B N 1
ATOM 5523 C CA . VAL B 1 272 ? -21.938 -17.75 -13.164 1 95.81 272 VAL B CA 1
ATOM 5524 C C . VAL B 1 272 ? -22.641 -18.938 -13.805 1 95.81 272 VAL B C 1
ATOM 5526 O O . VAL B 1 272 ? -23.844 -19.141 -13.609 1 95.81 272 VAL B O 1
ATOM 5529 N N . GLU B 1 273 ? -21.938 -19.719 -14.617 1 97.12 273 GLU B N 1
ATOM 5530 C CA . GLU B 1 273 ? -22.547 -20.875 -15.281 1 97.12 273 GLU B CA 1
ATOM 5531 C C . GLU B 1 273 ? -22.938 -21.953 -14.281 1 97.12 273 GLU B C 1
ATOM 5533 O O . GLU B 1 273 ? -22.297 -22.094 -13.227 1 97.12 273 GLU B O 1
ATOM 5538 N N . PRO B 1 274 ? -23.906 -22.828 -14.562 1 97.94 274 PRO B N 1
ATOM 5539 C CA . PRO B 1 274 ? -24.516 -23.75 -13.602 1 97.94 274 PRO B CA 1
ATOM 5540 C C . PRO B 1 274 ? -23.516 -24.719 -13 1 97.94 274 PRO B C 1
ATOM 5542 O O . PRO B 1 274 ? -23.578 -25.016 -11.805 1 97.94 274 PRO B O 1
ATOM 5545 N N . ASP B 1 275 ? -22.609 -25.25 -13.773 1 98.44 275 ASP B N 1
ATOM 5546 C CA . ASP B 1 275 ? -21.625 -26.188 -13.258 1 98.44 275 ASP B CA 1
ATOM 5547 C C . ASP B 1 275 ? -20.734 -25.531 -12.211 1 98.44 275 ASP B C 1
ATOM 5549 O O . ASP B 1 275 ? -20.344 -26.172 -11.227 1 98.44 275 ASP B O 1
ATOM 5553 N N . VAL B 1 276 ? -20.406 -24.297 -12.453 1 98.31 276 VAL B N 1
ATOM 5554 C CA . VAL B 1 276 ? -19.578 -23.562 -11.516 1 98.31 276 VAL B CA 1
ATOM 5555 C C . VAL B 1 276 ? -20.344 -23.312 -10.219 1 98.31 276 VAL B C 1
ATOM 5557 O O . VAL B 1 276 ? -19.828 -23.531 -9.125 1 98.31 276 VAL B O 1
ATOM 5560 N N . ALA B 1 277 ? -21.594 -22.906 -10.359 1 98.5 277 ALA B N 1
ATOM 5561 C CA . ALA B 1 277 ? -22.438 -22.672 -9.195 1 98.5 277 ALA B CA 1
ATOM 5562 C C . ALA B 1 277 ? -22.578 -23.938 -8.359 1 98.5 277 ALA B C 1
ATOM 5564 O O . ALA B 1 277 ? -22.547 -23.891 -7.129 1 98.5 277 ALA B O 1
ATOM 5565 N N . ARG B 1 278 ? -22.781 -25.031 -9.031 1 98.38 278 ARG B N 1
ATOM 5566 C CA . ARG B 1 278 ? -22.938 -26.312 -8.352 1 98.38 278 ARG B CA 1
ATOM 5567 C C . ARG B 1 278 ? -21.688 -26.656 -7.539 1 98.38 278 ARG B C 1
ATOM 5569 O O . ARG B 1 278 ? -21.797 -27.109 -6.402 1 98.38 278 ARG B O 1
ATOM 5576 N N . VAL B 1 279 ? -20.547 -26.438 -8.109 1 98.44 279 VAL B N 1
ATOM 5577 C CA . VAL B 1 279 ? -19.297 -26.766 -7.441 1 98.44 279 VAL B CA 1
ATOM 5578 C C . VAL B 1 279 ? -19.141 -25.891 -6.191 1 98.44 279 VAL B C 1
ATOM 5580 O O . VAL B 1 279 ? -18.766 -26.391 -5.125 1 98.44 279 VAL B O 1
ATOM 5583 N N . VAL B 1 280 ? -19.453 -24.609 -6.266 1 98.62 280 VAL B N 1
ATOM 5584 C CA . VAL B 1 28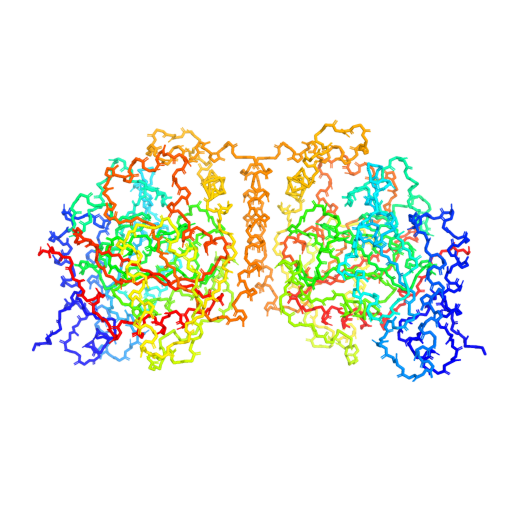0 ? -19.328 -23.703 -5.137 1 98.62 280 VAL B CA 1
ATOM 5585 C C . VAL B 1 280 ? -20.297 -24.094 -4.035 1 98.62 280 VAL B C 1
ATOM 5587 O O . VAL B 1 280 ? -19.938 -24.141 -2.857 1 98.62 280 VAL B O 1
ATOM 5590 N N . ARG B 1 281 ? -21.516 -24.469 -4.395 1 98.38 281 ARG B N 1
ATOM 5591 C CA . ARG B 1 281 ? -22.531 -24.875 -3.424 1 98.38 281 ARG B CA 1
ATOM 5592 C C . ARG B 1 281 ? -22.109 -26.172 -2.725 1 98.38 281 ARG B C 1
ATOM 5594 O O . ARG B 1 281 ? -22.297 -26.312 -1.516 1 98.38 281 ARG B O 1
ATOM 5601 N N . THR B 1 282 ? -21.594 -27.062 -3.502 1 98.38 282 THR B N 1
ATOM 5602 C CA . THR B 1 282 ? -21.125 -28.312 -2.928 1 98.38 282 THR B CA 1
ATOM 5603 C C . THR B 1 282 ? -19.984 -28.078 -1.955 1 98.38 282 THR B C 1
ATOM 5605 O O . THR B 1 282 ? -19.938 -28.688 -0.883 1 98.38 282 THR B O 1
ATOM 5608 N N . ALA B 1 283 ? -19.062 -27.219 -2.342 1 98.62 283 ALA B N 1
ATOM 5609 C CA . ALA B 1 283 ? -17.938 -26.891 -1.453 1 98.62 283 ALA B CA 1
ATOM 5610 C C . ALA B 1 283 ? -18.453 -26.312 -0.132 1 98.62 283 ALA B C 1
ATOM 5612 O O . ALA B 1 283 ? -17.969 -26.688 0.939 1 98.62 283 ALA B O 1
ATOM 5613 N N . LEU B 1 284 ? -19.422 -25.422 -0.182 1 98.44 284 LEU B N 1
ATOM 5614 C CA . LEU B 1 284 ? -19.984 -24.812 1.013 1 98.44 284 LEU B CA 1
ATOM 5615 C C . LEU B 1 284 ? -20.656 -25.859 1.897 1 98.44 284 LEU B C 1
ATOM 5617 O O . LEU B 1 284 ? -20.516 -25.828 3.123 1 98.44 284 LEU B O 1
ATOM 5621 N N . ARG B 1 285 ? -21.344 -26.797 1.264 1 98.44 285 ARG B N 1
ATOM 5622 C CA . ARG B 1 285 ? -22 -27.859 2.016 1 98.44 285 ARG B CA 1
ATOM 5623 C C . ARG B 1 285 ? -20.969 -28.734 2.734 1 98.44 285 ARG B C 1
ATOM 5625 O O . ARG B 1 285 ? -21.141 -29.078 3.904 1 98.44 285 ARG B O 1
ATOM 5632 N N . VAL B 1 286 ? -19.922 -29.078 2.016 1 98.5 286 VAL B N 1
ATOM 5633 C CA . VAL B 1 286 ? -18.875 -29.891 2.605 1 98.5 286 VAL B CA 1
ATOM 5634 C C . VAL B 1 286 ? -18.266 -29.172 3.803 1 98.5 286 VAL B C 1
ATOM 5636 O O . VAL B 1 286 ? -18.047 -29.766 4.855 1 98.5 286 VAL B O 1
ATOM 5639 N N . LEU B 1 287 ? -18 -27.875 3.674 1 98.5 287 LEU B N 1
ATOM 5640 C CA . LEU B 1 287 ? -17.406 -27.078 4.738 1 98.5 287 LEU B CA 1
ATOM 5641 C C . LEU B 1 287 ? -18.344 -26.969 5.93 1 98.5 287 LEU B C 1
ATOM 5643 O O . LEU B 1 287 ? -17.906 -27.031 7.082 1 98.5 287 LEU B O 1
ATOM 5647 N N . ALA B 1 288 ? -19.594 -26.781 5.633 1 98.25 288 ALA B N 1
ATOM 5648 C CA . ALA B 1 288 ? -20.594 -26.75 6.699 1 98.25 288 ALA B CA 1
ATOM 5649 C C . ALA B 1 288 ? -20.625 -28.078 7.453 1 98.25 288 ALA B C 1
ATOM 5651 O O . ALA B 1 288 ? -20.719 -28.094 8.688 1 98.25 288 ALA B O 1
ATOM 5652 N N . ASP B 1 289 ? -20.594 -29.125 6.711 1 98.12 289 ASP B N 1
ATOM 5653 C CA . ASP B 1 289 ? -20.609 -30.453 7.305 1 98.12 289 ASP B CA 1
ATOM 5654 C C . ASP B 1 289 ? -19.375 -30.688 8.18 1 98.12 289 ASP B C 1
ATOM 5656 O O . ASP B 1 289 ? -19.438 -31.438 9.164 1 98.12 289 ASP B O 1
ATOM 5660 N N . LEU B 1 290 ? -18.312 -30.031 7.828 1 98 290 LEU B N 1
ATOM 5661 C CA . LEU B 1 290 ? -17.078 -30.141 8.602 1 98 290 LEU B CA 1
ATOM 5662 C C . LEU B 1 290 ? -17.125 -29.234 9.828 1 98 290 LEU B C 1
ATOM 5664 O O . LEU B 1 290 ? -16.203 -29.25 10.641 1 98 290 LEU B O 1
ATOM 5668 N N . GLY B 1 291 ? -18.125 -28.422 9.938 1 97.81 291 GLY B N 1
ATOM 5669 C CA . GLY B 1 291 ? -18.359 -27.656 11.156 1 97.81 291 GLY B CA 1
ATOM 5670 C C . GLY B 1 291 ? -18.047 -26.188 11 1 97.81 291 GLY B C 1
ATOM 5671 O O . GLY B 1 291 ? -18.125 -25.422 11.969 1 97.81 291 GLY B O 1
ATOM 5672 N N . ALA B 1 292 ? -17.688 -25.734 9.812 1 98.38 292 ALA B N 1
ATOM 5673 C CA . ALA B 1 292 ? -17.422 -24.312 9.602 1 98.38 292 ALA B CA 1
ATOM 5674 C C . ALA B 1 292 ? -18.688 -23.484 9.758 1 98.38 292 ALA B C 1
ATOM 5676 O O . ALA B 1 292 ? -19.797 -23.969 9.523 1 98.38 292 ALA B O 1
ATOM 5677 N N . ASP B 1 293 ? -18.562 -22.25 10.273 1 98.38 293 ASP B N 1
ATOM 5678 C CA . ASP B 1 293 ? -19.672 -21.297 10.375 1 98.38 293 ASP B CA 1
ATOM 5679 C C . ASP B 1 293 ? -19.828 -20.484 9.086 1 98.38 293 ASP B C 1
ATOM 5681 O O . ASP B 1 293 ? -19.156 -19.469 8.906 1 98.38 293 ASP B O 1
ATOM 5685 N N . ILE B 1 294 ? -20.781 -20.953 8.227 1 98.25 294 ILE B N 1
ATOM 5686 C CA . ILE B 1 294 ? -21 -20.281 6.953 1 98.25 294 ILE B CA 1
ATOM 5687 C C . ILE B 1 294 ? -21.859 -19.031 7.168 1 98.25 294 ILE B C 1
ATOM 5689 O O . ILE B 1 294 ? -22.969 -19.125 7.676 1 98.25 294 ILE B O 1
ATOM 5693 N N . ARG B 1 295 ? -21.312 -17.891 6.762 1 98.25 295 ARG B N 1
ATOM 5694 C CA . ARG B 1 295 ? -22.016 -16.609 6.965 1 98.25 295 ARG B CA 1
ATOM 5695 C C . ARG B 1 295 ? -22.234 -15.898 5.637 1 98.25 295 ARG B C 1
ATOM 5697 O O . ARG B 1 295 ? -21.312 -15.766 4.836 1 98.25 295 ARG B O 1
ATOM 5704 N N . GLU B 1 296 ? -23.484 -15.531 5.422 1 98.06 296 GLU B N 1
ATOM 5705 C CA . GLU B 1 296 ? -23.75 -14.688 4.266 1 98.06 296 GLU B CA 1
ATOM 5706 C C . GLU B 1 296 ? -23.219 -13.273 4.488 1 98.06 296 GLU B C 1
ATOM 5708 O O . GLU B 1 296 ? -23.453 -12.664 5.535 1 98.06 296 GLU B O 1
ATOM 5713 N N . VAL B 1 297 ? -22.422 -12.805 3.572 1 98.38 297 VAL B N 1
ATOM 5714 C CA . VAL B 1 297 ? -21.859 -11.453 3.637 1 98.38 297 VAL B CA 1
ATOM 5715 C C . VAL B 1 297 ? -22.078 -10.742 2.305 1 98.38 297 VAL B C 1
ATOM 5717 O O . VAL B 1 297 ? -22.562 -11.344 1.343 1 98.38 297 VAL B O 1
ATOM 5720 N N . SER B 1 298 ? -21.844 -9.484 2.299 1 97.75 298 SER B N 1
ATOM 5721 C CA . SER B 1 298 ? -21.797 -8.688 1.077 1 97.75 298 SER B CA 1
ATOM 5722 C C . SER B 1 298 ? -20.375 -8.203 0.786 1 97.75 298 SER B C 1
ATOM 5724 O O . SER B 1 298 ? -19.844 -7.363 1.513 1 97.75 298 SER B O 1
ATOM 5726 N N . LEU B 1 299 ? -19.797 -8.75 -0.208 1 97.75 299 LEU B N 1
ATOM 5727 C CA . LEU B 1 299 ? -18.469 -8.336 -0.615 1 97.75 299 LEU B CA 1
ATOM 5728 C C . LEU B 1 299 ? -18.5 -6.957 -1.261 1 97.75 299 LEU B C 1
ATOM 5730 O O . LEU B 1 299 ? -19.438 -6.629 -1.986 1 97.75 299 LEU B O 1
ATOM 5734 N N . PRO B 1 300 ? -17.422 -6.121 -0.981 1 96.81 300 PRO B N 1
ATOM 5735 C CA . PRO B 1 300 ? -17.328 -4.891 -1.766 1 96.81 300 PRO B CA 1
ATOM 5736 C C . PRO B 1 300 ? -17.266 -5.148 -3.27 1 96.81 300 PRO B C 1
ATOM 5738 O O . PRO B 1 300 ? -16.672 -6.148 -3.699 1 96.81 300 PRO B O 1
ATOM 5741 N N . SER B 1 301 ? -17.797 -4.246 -4.016 1 95.12 301 SER B N 1
ATOM 5742 C CA . SER B 1 301 ? -17.844 -4.43 -5.461 1 95.12 301 SER B CA 1
ATOM 5743 C C . SER B 1 301 ? -16.453 -4.582 -6.047 1 95.12 301 SER B C 1
ATOM 5745 O O . SER B 1 301 ? -15.555 -3.799 -5.73 1 95.12 301 SER B O 1
ATOM 5747 N N . THR B 1 302 ? -16.328 -5.516 -6.93 1 95.81 302 THR B N 1
ATOM 5748 C CA . THR B 1 302 ? -15.047 -5.793 -7.582 1 95.81 302 THR B CA 1
ATOM 5749 C C . THR B 1 302 ? -15.062 -5.301 -9.023 1 95.81 302 THR B C 1
ATOM 5751 O O . THR B 1 302 ? -14.047 -5.375 -9.727 1 95.81 302 THR B O 1
ATOM 5754 N N . ALA B 1 303 ? -16.172 -4.777 -9.508 1 94.31 303 ALA B N 1
ATOM 5755 C CA . ALA B 1 303 ? -16.406 -4.531 -10.93 1 94.31 303 ALA B CA 1
ATOM 5756 C C . ALA B 1 303 ? -15.406 -3.525 -11.484 1 94.31 303 ALA B C 1
ATOM 5758 O O . ALA B 1 303 ? -14.82 -3.75 -12.547 1 94.31 303 ALA B O 1
ATOM 5759 N N . ALA B 1 304 ? -15.164 -2.475 -10.773 1 95.56 304 ALA B N 1
ATOM 5760 C CA . ALA B 1 304 ? -14.266 -1.424 -11.25 1 95.56 304 ALA B CA 1
ATOM 5761 C C . ALA B 1 304 ? -12.836 -1.937 -11.375 1 95.56 304 ALA B C 1
ATOM 5763 O O . ALA B 1 304 ? -12.117 -1.576 -12.312 1 95.56 304 ALA B O 1
ATOM 5764 N N . LEU B 1 305 ? -12.438 -2.768 -10.453 1 97.25 305 LEU B N 1
ATOM 5765 C CA . LEU B 1 305 ? -11.07 -3.287 -10.469 1 97.25 305 LEU B CA 1
ATOM 5766 C C . LEU B 1 305 ? -10.898 -4.336 -11.562 1 97.25 305 LEU B C 1
ATOM 5768 O O . LEU B 1 305 ? -9.875 -4.367 -12.242 1 97.25 305 LEU B O 1
ATOM 5772 N N . ALA B 1 306 ? -11.922 -5.168 -11.719 1 95.62 306 ALA B N 1
ATOM 5773 C CA . ALA B 1 306 ? -11.867 -6.133 -12.812 1 95.62 306 ALA B CA 1
ATOM 5774 C C . ALA B 1 306 ? -11.781 -5.426 -14.164 1 95.62 306 ALA B C 1
ATOM 5776 O O . ALA B 1 306 ? -10.977 -5.809 -15.016 1 95.62 306 ALA B O 1
ATOM 5777 N N . ALA B 1 307 ? -12.555 -4.383 -14.328 1 94.31 307 ALA B N 1
ATOM 5778 C CA . ALA B 1 307 ? -12.578 -3.631 -15.578 1 94.31 307 ALA B CA 1
ATOM 5779 C C . ALA B 1 307 ? -11.281 -2.863 -15.789 1 94.31 307 ALA B C 1
ATOM 5781 O O . ALA B 1 307 ? -10.828 -2.684 -16.922 1 94.31 307 ALA B O 1
ATOM 5782 N N . GLY B 1 308 ? -10.664 -2.408 -14.695 1 95.44 308 GLY B N 1
ATOM 5783 C CA . GLY B 1 308 ? -9.492 -1.558 -14.773 1 95.44 308 GLY B CA 1
ATOM 5784 C C . GLY B 1 308 ? -8.188 -2.338 -14.828 1 95.44 308 GLY B C 1
ATOM 5785 O O . GLY B 1 308 ? -7.125 -1.765 -15.062 1 95.44 308 GLY B O 1
ATOM 5786 N N . TRP B 1 309 ? -8.25 -3.656 -14.656 1 95.69 309 TRP B N 1
ATOM 5787 C CA . TRP B 1 309 ? -7.047 -4.477 -14.539 1 95.69 309 TRP B CA 1
ATOM 5788 C C . TRP B 1 309 ? -6.16 -4.328 -15.773 1 95.69 309 TRP B C 1
ATOM 5790 O O . TRP B 1 309 ? -4.953 -4.102 -15.648 1 95.69 309 TRP B O 1
ATOM 5800 N N . GLY B 1 310 ? -6.781 -4.398 -16.953 1 94.25 310 GLY B N 1
ATOM 5801 C CA . GLY B 1 310 ? -6.02 -4.324 -18.188 1 94.25 310 GLY B CA 1
ATOM 5802 C C . GLY B 1 310 ? -5.227 -3.037 -18.328 1 94.25 310 GLY B C 1
ATOM 5803 O O . GLY B 1 310 ? -4.051 -3.064 -18.703 1 94.25 310 GLY B O 1
ATOM 5804 N N . ALA B 1 311 ? -5.867 -1.908 -18 1 96.25 311 ALA B N 1
ATOM 5805 C CA . ALA B 1 311 ? -5.199 -0.613 -18.094 1 96.25 311 ALA B CA 1
ATOM 5806 C C . ALA B 1 311 ? -4.086 -0.498 -17.047 1 96.25 311 ALA B C 1
ATOM 5808 O O . ALA B 1 311 ? -2.988 -0.033 -17.359 1 96.25 311 ALA B O 1
ATOM 5809 N N . TYR B 1 312 ? -4.367 -0.923 -15.852 1 97.69 312 TYR B N 1
ATOM 5810 C CA . TYR B 1 312 ? -3.414 -0.827 -14.75 1 97.69 312 TYR B CA 1
ATOM 5811 C C . TYR B 1 312 ? -2.174 -1.669 -15.023 1 97.69 312 TYR B C 1
ATOM 5813 O O . TYR B 1 312 ? -1.047 -1.178 -14.922 1 97.69 312 TYR B O 1
ATOM 5821 N N . VAL B 1 313 ? -2.348 -2.914 -15.445 1 97.12 313 VAL B N 1
ATOM 5822 C CA . VAL B 1 313 ? -1.264 -3.836 -15.766 1 97.12 313 VAL B CA 1
ATOM 5823 C C . VAL B 1 313 ? -0.583 -3.402 -17.062 1 97.12 313 VAL B C 1
ATOM 5825 O O . VAL B 1 313 ? 0.641 -3.486 -17.188 1 97.12 313 VAL B O 1
ATOM 5828 N N . GLY B 1 314 ? -1.396 -2.93 -18 1 97.25 314 GLY B N 1
ATOM 5829 C CA . GLY B 1 314 ? -0.852 -2.463 -19.266 1 97.25 314 GLY B CA 1
ATOM 5830 C C . GLY B 1 314 ? 0.2 -1.384 -19.109 1 97.25 314 GLY B C 1
ATOM 5831 O O . GLY B 1 314 ? 1.26 -1.44 -19.734 1 97.25 314 GLY B O 1
ATOM 5832 N N . ALA B 1 315 ? -0.062 -0.415 -18.203 1 98.5 315 ALA B N 1
ATOM 5833 C CA . ALA B 1 315 ? 0.89 0.669 -17.969 1 98.5 315 ALA B CA 1
ATOM 5834 C C . ALA B 1 315 ? 2.184 0.143 -17.359 1 98.5 315 ALA B C 1
ATOM 5836 O O . ALA B 1 315 ? 3.275 0.594 -17.719 1 98.5 315 ALA B O 1
ATOM 5837 N N . GLN B 1 316 ? 2.088 -0.787 -16.469 1 98.69 316 GLN B N 1
ATOM 5838 C CA . GLN B 1 316 ? 3.266 -1.317 -15.789 1 98.69 316 GLN B CA 1
ATOM 5839 C C . GLN B 1 316 ? 4.082 -2.211 -16.719 1 98.69 316 GLN B C 1
ATOM 5841 O O . GLN B 1 316 ? 5.312 -2.133 -16.75 1 98.69 316 GLN B O 1
ATOM 5846 N N . ILE B 1 317 ? 3.385 -3.061 -17.516 1 98.44 317 ILE B N 1
ATOM 5847 C CA . ILE B 1 317 ? 4.109 -3.957 -18.406 1 98.44 317 ILE B CA 1
ATOM 5848 C C . ILE B 1 317 ? 4.789 -3.15 -19.516 1 98.44 317 ILE B C 1
ATOM 5850 O O . ILE B 1 317 ? 5.879 -3.508 -19.969 1 98.44 317 ILE B O 1
ATOM 5854 N N . ALA B 1 318 ? 4.172 -2.059 -19.922 1 98.62 318 ALA B N 1
ATOM 5855 C CA . ALA B 1 318 ? 4.797 -1.179 -20.906 1 98.62 318 ALA B CA 1
ATOM 5856 C C . ALA B 1 318 ? 6.129 -0.64 -20.391 1 98.62 318 ALA B C 1
ATOM 5858 O O . ALA B 1 318 ? 7.098 -0.539 -21.141 1 98.62 318 ALA B O 1
ATOM 5859 N N . VAL B 1 319 ? 6.176 -0.296 -19.094 1 98.69 319 VAL B N 1
ATOM 5860 C CA . VAL B 1 319 ? 7.422 0.174 -18.484 1 98.69 319 VAL B CA 1
ATOM 5861 C C . VAL B 1 319 ? 8.445 -0.957 -18.469 1 98.69 319 VAL B C 1
ATOM 5863 O O . VAL B 1 319 ? 9.617 -0.744 -18.781 1 98.69 319 VAL B O 1
ATOM 5866 N N . VAL B 1 320 ? 8.031 -2.182 -18.156 1 98.44 320 VAL B N 1
ATOM 5867 C CA . VAL B 1 320 ? 8.898 -3.35 -18.062 1 98.44 320 VAL B CA 1
ATOM 5868 C C . VAL B 1 320 ? 9.562 -3.607 -19.422 1 98.44 320 VAL B C 1
ATOM 5870 O O . VAL B 1 320 ? 10.727 -4 -19.469 1 98.44 320 VAL B O 1
ATOM 5873 N N . HIS B 1 321 ? 8.883 -3.332 -20.5 1 98.56 321 HIS B N 1
ATOM 5874 C CA . HIS B 1 321 ? 9.359 -3.682 -21.828 1 98.56 321 HIS B CA 1
ATOM 5875 C C . HIS B 1 321 ? 9.852 -2.447 -22.578 1 98.56 321 HIS B C 1
ATOM 5877 O O . HIS B 1 321 ? 10.008 -2.48 -23.797 1 98.56 321 HIS B O 1
ATOM 5883 N N . GLU B 1 322 ? 10.031 -1.324 -21.906 1 97.62 322 GLU B N 1
ATOM 5884 C CA . GLU B 1 322 ? 10.25 -0.034 -22.547 1 97.62 322 GLU B CA 1
ATOM 5885 C C . GLU B 1 322 ? 11.523 -0.048 -23.391 1 97.62 322 GLU B C 1
ATOM 5887 O O . GLU B 1 322 ? 11.641 0.702 -24.359 1 97.62 322 GLU B O 1
ATOM 5892 N N . ARG B 1 323 ? 12.492 -0.961 -23.109 1 97.25 323 ARG B N 1
ATOM 5893 C CA . ARG B 1 323 ? 13.758 -1.019 -23.844 1 97.25 323 ARG B CA 1
ATOM 5894 C C . ARG B 1 323 ? 13.586 -1.728 -25.188 1 97.25 323 ARG B C 1
ATOM 5896 O O . ARG B 1 323 ? 14.383 -1.53 -26.094 1 97.25 323 ARG B O 1
ATOM 5903 N N . THR B 1 324 ? 12.539 -2.588 -25.297 1 98 324 THR B N 1
ATOM 5904 C CA . THR B 1 324 ? 12.445 -3.438 -26.484 1 98 324 THR B CA 1
ATOM 5905 C C . THR B 1 324 ? 11.141 -3.189 -27.234 1 98 324 THR B C 1
ATOM 5907 O O . THR B 1 324 ? 10.977 -3.633 -28.375 1 98 324 THR B O 1
ATOM 5910 N N . TYR B 1 325 ? 10.219 -2.551 -26.719 1 98 325 TYR B N 1
ATOM 5911 C CA . TYR B 1 325 ? 8.938 -2.266 -27.359 1 98 325 TYR B CA 1
ATOM 5912 C C . TYR B 1 325 ? 8.672 -0.766 -27.406 1 98 325 TYR B C 1
ATOM 5914 O O . TYR B 1 325 ? 8.766 -0.085 -26.375 1 98 325 TYR B O 1
ATOM 5922 N N . PRO B 1 326 ? 8.438 -0.156 -28.438 1 97.06 326 PRO B N 1
ATOM 5923 C CA . PRO B 1 326 ? 7.969 -0.815 -29.656 1 97.06 326 PRO B CA 1
ATOM 5924 C C . PRO B 1 326 ? 9.094 -1.095 -30.656 1 97.06 326 PRO B C 1
ATOM 5926 O O . PRO B 1 326 ? 8.859 -1.659 -31.719 1 97.06 326 PRO B O 1
ATOM 5929 N N . SER B 1 327 ? 10.32 -0.827 -30.312 1 97.31 327 SER B N 1
ATOM 5930 C CA . SER B 1 327 ? 11.422 -0.884 -31.25 1 97.31 327 SER B CA 1
ATOM 5931 C C . SER B 1 327 ? 11.594 -2.289 -31.828 1 97.31 327 SER B C 1
ATOM 5933 O O . SER B 1 327 ? 12.031 -2.453 -32.969 1 97.31 327 SER B O 1
ATOM 5935 N N . ARG B 1 328 ? 11.18 -3.303 -31.078 1 97.69 328 ARG B N 1
ATOM 5936 C CA . ARG B 1 328 ? 11.312 -4.691 -31.516 1 97.69 328 ARG B CA 1
ATOM 5937 C C . ARG B 1 328 ? 9.961 -5.395 -31.5 1 97.69 328 ARG B C 1
ATOM 5939 O O . ARG B 1 328 ? 9.875 -6.582 -31.172 1 97.69 328 ARG B O 1
ATOM 5946 N N . SER B 1 329 ? 8.945 -4.703 -31.828 1 96.94 329 SER B N 1
ATOM 5947 C CA . SER B 1 329 ? 7.57 -5.188 -31.75 1 96.94 329 SER B CA 1
ATOM 5948 C C . SER B 1 329 ? 7.375 -6.438 -32.594 1 96.94 329 SER B C 1
ATOM 5950 O O . SER B 1 329 ? 6.555 -7.297 -32.281 1 96.94 329 SER B O 1
ATOM 5952 N N . ALA B 1 330 ? 8.133 -6.715 -33.562 1 96.56 330 ALA B N 1
ATOM 5953 C CA . ALA B 1 330 ? 8 -7.844 -34.5 1 96.56 330 ALA B CA 1
ATOM 5954 C C . ALA B 1 330 ? 8.359 -9.156 -33.812 1 96.56 330 ALA B C 1
ATOM 5956 O O . ALA B 1 330 ? 8.008 -10.234 -34.281 1 96.56 330 ALA B O 1
ATOM 5957 N N . GLU B 1 331 ? 9.047 -9.07 -32.719 1 97.38 331 GLU B N 1
ATOM 5958 C CA . GLU B 1 331 ? 9.484 -10.266 -32 1 97.38 331 GLU B CA 1
ATOM 5959 C C . GLU B 1 331 ? 8.492 -10.648 -30.922 1 97.38 331 GLU B C 1
ATOM 5961 O O . GLU B 1 331 ? 8.703 -11.617 -30.188 1 97.38 331 GLU B O 1
ATOM 5966 N N . TYR B 1 332 ? 7.453 -9.891 -30.812 1 97.94 332 TYR B N 1
ATOM 5967 C CA . TYR B 1 332 ? 6.406 -10.156 -29.828 1 97.94 332 TYR B CA 1
ATOM 5968 C C . TYR B 1 332 ? 5.23 -10.883 -30.469 1 97.94 332 TYR B C 1
ATOM 5970 O O . TYR B 1 332 ? 4.98 -10.727 -31.672 1 97.94 332 TYR B O 1
ATOM 5978 N N . GLY B 1 333 ? 4.555 -11.742 -29.656 1 96.19 333 GLY B N 1
ATOM 5979 C CA . GLY B 1 333 ? 3.299 -12.32 -30.109 1 96.19 333 GLY B CA 1
ATOM 5980 C C . GLY B 1 333 ? 2.17 -11.312 -30.172 1 96.19 333 GLY B C 1
ATOM 5981 O O . GLY B 1 333 ? 2.287 -10.203 -29.656 1 96.19 333 GLY B O 1
ATOM 5982 N N . PRO B 1 334 ? 1.066 -11.641 -30.844 1 92 334 PRO B N 1
ATOM 5983 C CA . PRO B 1 334 ? -0.015 -10.68 -31.094 1 92 334 PRO B CA 1
ATOM 5984 C C . PRO B 1 334 ? -0.656 -10.164 -29.797 1 92 334 PRO B C 1
ATOM 5986 O O . PRO B 1 334 ? -0.911 -8.961 -29.672 1 92 334 PRO B O 1
ATOM 5989 N N . PHE B 1 335 ? -0.914 -11.023 -28.859 1 89.06 335 PHE B N 1
ATOM 5990 C CA . PHE B 1 335 ? -1.567 -10.586 -27.625 1 89.06 335 PHE B CA 1
ATOM 5991 C C . PHE B 1 335 ? -0.66 -9.656 -26.828 1 89.06 335 PHE B C 1
ATOM 5993 O O . PHE B 1 335 ? -1.108 -8.625 -26.328 1 89.06 335 PHE B O 1
ATOM 6000 N N . ALA B 1 336 ? 0.591 -10.07 -26.703 1 94.56 336 ALA B N 1
ATOM 6001 C CA . ALA B 1 336 ? 1.547 -9.242 -25.969 1 94.56 336 ALA B CA 1
ATOM 6002 C C . ALA B 1 336 ? 1.667 -7.855 -26.594 1 94.56 336 ALA B C 1
ATOM 6004 O O . ALA B 1 336 ? 1.704 -6.848 -25.891 1 94.56 336 ALA B O 1
ATOM 6005 N N . SER B 1 337 ? 1.674 -7.82 -27.922 1 95.81 337 SER B N 1
ATOM 6006 C CA . SER B 1 337 ? 1.758 -6.547 -28.641 1 95.81 337 SER B CA 1
ATOM 6007 C C . SER B 1 337 ? 0.536 -5.676 -28.359 1 95.81 337 SER B C 1
ATOM 6009 O O . SER B 1 337 ? 0.665 -4.473 -28.125 1 95.81 337 SER B O 1
ATOM 6011 N N . GLN B 1 338 ? -0.61 -6.309 -28.391 1 92.56 338 GLN B N 1
ATOM 6012 C CA . GLN B 1 338 ? -1.841 -5.566 -28.141 1 92.56 338 GLN B CA 1
ATOM 6013 C C . GLN B 1 338 ? -1.864 -5.004 -26.719 1 92.56 338 GLN B C 1
ATOM 6015 O O . GLN B 1 338 ? -2.268 -3.859 -26.5 1 92.56 338 GLN B O 1
ATOM 6020 N N . LEU B 1 339 ? -1.472 -5.832 -25.797 1 92.44 339 LEU B N 1
ATOM 6021 C CA . LEU B 1 339 ? -1.433 -5.406 -24.406 1 92.44 339 LEU B CA 1
ATOM 6022 C C . LEU B 1 339 ? -0.464 -4.242 -24.219 1 92.44 339 LEU B C 1
ATOM 6024 O O . LEU B 1 339 ? -0.772 -3.277 -23.516 1 92.44 339 LEU B O 1
ATOM 6028 N N . LEU B 1 340 ? 0.683 -4.316 -24.859 1 97.19 340 LEU B N 1
ATOM 6029 C CA . LEU B 1 340 ? 1.705 -3.283 -24.734 1 97.19 340 LEU B CA 1
ATOM 6030 C C . LEU B 1 340 ? 1.258 -1.995 -25.422 1 97.19 340 LEU B C 1
ATOM 6032 O O . LEU B 1 340 ? 1.466 -0.901 -24.891 1 97.19 340 LEU B O 1
ATOM 6036 N N . ASP B 1 341 ? 0.625 -2.096 -26.594 1 96.94 341 ASP B N 1
ATOM 6037 C CA . ASP B 1 341 ? 0.083 -0.917 -27.25 1 96.94 341 ASP B CA 1
ATOM 6038 C C . ASP B 1 341 ? -0.96 -0.223 -26.375 1 96.94 341 ASP B C 1
ATOM 6040 O O . ASP B 1 341 ? -0.943 1.001 -26.234 1 96.94 341 ASP B O 1
ATOM 6044 N N . ALA B 1 342 ? -1.842 -1.051 -25.828 1 94.62 342 ALA B N 1
ATOM 6045 C CA . ALA B 1 342 ? -2.857 -0.505 -24.938 1 94.62 342 ALA B CA 1
ATOM 6046 C C . ALA B 1 342 ? -2.219 0.164 -23.719 1 94.62 342 ALA B C 1
ATOM 6048 O O . ALA B 1 342 ? -2.682 1.214 -23.266 1 94.62 342 ALA B O 1
ATOM 6049 N N . GLY B 1 343 ? -1.168 -0.456 -23.188 1 96.94 343 GLY B N 1
ATOM 6050 C CA . GLY B 1 343 ? -0.459 0.106 -22.047 1 96.94 343 GLY B CA 1
ATOM 6051 C C . GLY B 1 343 ? 0.145 1.468 -22.344 1 96.94 343 GLY B C 1
ATOM 6052 O O . GLY B 1 343 ? 0.115 2.357 -21.484 1 96.94 343 GLY B O 1
ATOM 6053 N N . HIS B 1 344 ? 0.627 1.671 -23.531 1 97.94 344 HIS B N 1
ATOM 6054 C CA . HIS B 1 344 ? 1.229 2.936 -23.938 1 97.94 344 HIS B CA 1
ATOM 6055 C C . HIS B 1 344 ? 0.179 4.035 -24.047 1 97.94 344 HIS B C 1
ATOM 6057 O O . HIS B 1 344 ? 0.507 5.223 -23.984 1 97.94 344 HIS B O 1
ATOM 6063 N N . ALA B 1 345 ? -1.052 3.641 -24.156 1 97.88 345 ALA B N 1
ATOM 6064 C CA . ALA B 1 345 ? -2.117 4.609 -24.406 1 97.88 345 ALA B CA 1
ATOM 6065 C C . ALA B 1 345 ? -2.811 5.004 -23.109 1 97.88 345 ALA B C 1
ATOM 6067 O O . ALA B 1 345 ? -3.631 5.926 -23.078 1 97.88 345 ALA B O 1
ATOM 6068 N N . VAL B 1 346 ? -2.496 4.375 -21.984 1 98.31 346 VAL B N 1
ATOM 6069 C CA . VAL B 1 346 ? -3.184 4.609 -20.719 1 98.31 346 VAL B CA 1
ATOM 6070 C C . VAL B 1 346 ? -2.754 5.957 -20.141 1 98.31 346 VAL B C 1
ATOM 6072 O O . VAL B 1 346 ? -1.563 6.273 -20.109 1 98.31 346 VAL B O 1
ATOM 6075 N N . SER B 1 347 ? -3.701 6.773 -19.672 1 98.69 347 SER B N 1
ATOM 6076 C CA . SER B 1 347 ? -3.402 8.07 -19.062 1 98.69 347 SER B CA 1
ATOM 6077 C C . SER B 1 347 ? -3.102 7.93 -17.578 1 98.69 347 SER B C 1
ATOM 6079 O O . SER B 1 347 ? -3.506 6.949 -16.938 1 98.69 347 SER B O 1
ATOM 6081 N N . GLY B 1 348 ? -2.412 8.969 -17.109 1 98.75 348 GLY B N 1
ATOM 6082 C CA . GLY B 1 348 ? -2.182 9.016 -15.672 1 98.75 348 GLY B CA 1
ATOM 6083 C C . GLY B 1 348 ? -3.463 9.102 -14.867 1 98.75 348 GLY B C 1
ATOM 6084 O O . GLY B 1 348 ? -3.574 8.492 -13.797 1 98.75 348 GLY B O 1
ATOM 6085 N N . MET B 1 349 ? -4.48 9.797 -15.336 1 98.69 349 MET B N 1
ATOM 6086 C CA . MET B 1 349 ? -5.762 9.953 -14.648 1 98.69 349 MET B CA 1
ATOM 6087 C C . MET B 1 349 ? -6.484 8.617 -14.539 1 98.69 349 MET B C 1
ATOM 6089 O O . MET B 1 349 ? -7.117 8.328 -13.523 1 98.69 349 MET B O 1
ATOM 6093 N N . GLU B 1 350 ? -6.363 7.805 -15.586 1 98.56 350 GLU B N 1
ATOM 6094 C CA . GLU B 1 350 ? -6.973 6.48 -15.531 1 98.56 350 GLU B CA 1
ATOM 6095 C C . GLU B 1 350 ? -6.332 5.625 -14.445 1 98.56 350 GLU B C 1
ATOM 6097 O O . GLU B 1 350 ? -7.031 4.965 -13.672 1 98.56 350 GLU B O 1
ATOM 6102 N N . ILE B 1 351 ? -5.004 5.668 -14.398 1 98.75 351 ILE B N 1
ATOM 6103 C CA . ILE B 1 351 ? -4.305 4.926 -13.359 1 98.75 351 ILE B CA 1
ATOM 6104 C C . ILE B 1 351 ? -4.707 5.453 -11.984 1 98.75 351 ILE B C 1
ATOM 6106 O O . ILE B 1 351 ? -4.922 4.68 -11.047 1 98.75 351 ILE B O 1
ATOM 6110 N N . ALA B 1 352 ? -4.836 6.77 -11.844 1 98.69 352 ALA B N 1
ATOM 6111 C CA . ALA B 1 352 ? -5.223 7.383 -10.57 1 98.69 352 ALA B CA 1
ATOM 6112 C C . ALA B 1 352 ? -6.594 6.887 -10.117 1 98.69 352 ALA B C 1
ATOM 6114 O O . ALA B 1 352 ? -6.797 6.594 -8.938 1 98.69 352 ALA B O 1
ATOM 6115 N N . ARG B 1 353 ? -7.555 6.75 -11.023 1 98.44 353 ARG B N 1
ATOM 6116 C CA . ARG B 1 353 ? -8.891 6.258 -10.703 1 98.44 353 ARG B CA 1
ATOM 6117 C C . ARG B 1 353 ? -8.836 4.816 -10.211 1 98.44 353 ARG B C 1
ATOM 6119 O O . ARG B 1 353 ? -9.492 4.465 -9.227 1 98.44 353 ARG B O 1
ATOM 6126 N N . ILE B 1 354 ? -8.07 4.02 -10.898 1 98.44 354 ILE B N 1
ATOM 6127 C CA . ILE B 1 354 ? -7.98 2.609 -10.539 1 98.44 354 ILE B CA 1
ATOM 6128 C C . ILE B 1 354 ? -7.305 2.461 -9.18 1 98.44 354 ILE B C 1
ATOM 6130 O O . ILE B 1 354 ? -7.734 1.653 -8.352 1 98.44 354 ILE B O 1
ATOM 6134 N N . GLN B 1 355 ? -6.25 3.26 -8.984 1 98.12 355 GLN B N 1
ATOM 6135 C CA . GLN B 1 355 ? -5.551 3.219 -7.703 1 98.12 355 GLN B CA 1
ATOM 6136 C C . GLN B 1 355 ? -6.477 3.609 -6.559 1 98.12 355 GLN B C 1
ATOM 6138 O O . GLN B 1 355 ? -6.406 3.031 -5.469 1 98.12 355 GLN B O 1
ATOM 6143 N N . ARG B 1 356 ? -7.289 4.613 -6.77 1 97.75 356 ARG B N 1
ATOM 6144 C CA . ARG B 1 356 ? -8.266 5 -5.758 1 97.75 356 ARG B CA 1
ATOM 6145 C C . ARG B 1 356 ? -9.211 3.848 -5.438 1 97.75 356 ARG B C 1
ATOM 6147 O O . ARG B 1 356 ? -9.453 3.537 -4.27 1 97.75 356 ARG B O 1
ATOM 6154 N N . GLU B 1 357 ? -9.719 3.189 -6.43 1 98 357 GLU B N 1
ATOM 6155 C CA . GLU B 1 357 ? -10.602 2.045 -6.242 1 98 357 GLU B CA 1
ATOM 6156 C C . GLU B 1 357 ? -9.891 0.907 -5.52 1 98 357 GLU B C 1
ATOM 6158 O O . GLU B 1 357 ? -10.492 0.222 -4.688 1 98 357 GLU B O 1
ATOM 6163 N N . ARG B 1 358 ? -8.641 0.702 -5.891 1 98.5 358 ARG B N 1
ATOM 6164 C CA . ARG B 1 358 ? -7.824 -0.31 -5.23 1 98.5 358 ARG B CA 1
ATOM 6165 C C . ARG B 1 358 ? -7.777 -0.076 -3.725 1 98.5 358 ARG B C 1
ATOM 6167 O O . ARG B 1 358 ? -8.008 -0.999 -2.939 1 98.5 358 ARG B O 1
ATOM 6174 N N . ASN B 1 359 ? -7.492 1.169 -3.318 1 98.06 359 ASN B N 1
ATOM 6175 C CA . ASN B 1 359 ? -7.375 1.503 -1.902 1 98.06 359 ASN B CA 1
ATOM 6176 C C . ASN B 1 359 ? -8.711 1.348 -1.178 1 98.06 359 ASN B C 1
ATOM 6178 O O . ASN B 1 359 ? -8.758 0.844 -0.054 1 98.06 359 ASN B O 1
ATOM 6182 N N . LEU B 1 360 ? -9.797 1.789 -1.792 1 98 360 LEU B N 1
ATOM 6183 C CA . LEU B 1 360 ? -11.125 1.662 -1.199 1 98 360 LEU B CA 1
ATOM 6184 C C . LEU B 1 360 ? -11.5 0.196 -1.027 1 98 360 LEU B C 1
ATOM 6186 O O . LEU B 1 360 ? -11.977 -0.206 0.038 1 98 360 LEU B O 1
ATOM 6190 N N . PHE B 1 361 ? -11.25 -0.608 -2.039 1 98.38 361 PHE B N 1
ATOM 6191 C CA . PHE B 1 361 ? -11.57 -2.029 -1.99 1 98.38 361 PHE B CA 1
ATOM 6192 C C . PHE B 1 361 ? -10.773 -2.725 -0.891 1 98.38 361 PHE B C 1
ATOM 6194 O O . PHE B 1 361 ? -11.336 -3.486 -0.1 1 98.38 361 PHE B O 1
ATOM 6201 N N . ALA B 1 362 ? -9.453 -2.492 -0.873 1 98.12 362 ALA B N 1
ATOM 6202 C CA . ALA B 1 362 ? -8.594 -3.111 0.132 1 98.12 362 ALA B CA 1
ATOM 6203 C C . ALA B 1 362 ? -9.078 -2.793 1.543 1 98.12 362 ALA B C 1
ATOM 6205 O O . ALA B 1 362 ? -9.125 -3.676 2.402 1 98.12 362 ALA B O 1
ATOM 6206 N N . GLY B 1 363 ? -9.477 -1.528 1.801 1 97.94 363 GLY B N 1
ATOM 6207 C CA . GLY B 1 363 ? -9.984 -1.137 3.105 1 97.94 363 GLY B CA 1
ATOM 6208 C C . GLY B 1 363 ? -11.305 -1.806 3.457 1 97.94 363 GLY B C 1
ATOM 6209 O O . GLY B 1 363 ? -11.484 -2.275 4.582 1 97.94 363 GLY B O 1
ATOM 6210 N N . ARG B 1 364 ? -12.203 -1.848 2.514 1 98.25 364 ARG B N 1
ATOM 6211 C CA . ARG B 1 364 ? -13.5 -2.477 2.746 1 98.25 364 ARG B CA 1
ATOM 6212 C C . ARG B 1 364 ? -13.352 -3.973 2.998 1 98.25 364 ARG B C 1
ATOM 6214 O O . ARG B 1 364 ? -14.062 -4.543 3.826 1 98.25 364 ARG B O 1
ATOM 6221 N N . LEU B 1 365 ? -12.445 -4.562 2.246 1 98.25 365 LEU B N 1
ATOM 6222 C CA . LEU B 1 365 ? -12.195 -5.988 2.428 1 98.25 365 LEU B CA 1
ATOM 6223 C C . LEU B 1 365 ? -11.602 -6.266 3.807 1 98.25 365 LEU B C 1
ATOM 6225 O O . LEU B 1 365 ? -11.992 -7.23 4.469 1 98.25 365 LEU B O 1
ATOM 6229 N N . ALA B 1 366 ? -10.68 -5.461 4.207 1 97.44 366 ALA B N 1
ATOM 6230 C CA . ALA B 1 366 ? -10.102 -5.602 5.543 1 97.44 366 ALA B CA 1
ATOM 6231 C C . ALA B 1 366 ? -11.18 -5.5 6.617 1 97.44 366 ALA B C 1
ATOM 6233 O O . ALA B 1 366 ? -11.164 -6.254 7.594 1 97.44 366 ALA B O 1
ATOM 6234 N N . ALA B 1 367 ? -12.109 -4.555 6.441 1 97.56 367 ALA B N 1
ATOM 6235 C CA . ALA B 1 367 ? -13.211 -4.402 7.387 1 97.56 367 ALA B CA 1
ATOM 6236 C C . ALA B 1 367 ? -14.086 -5.652 7.406 1 97.56 367 ALA B C 1
ATOM 6238 O O . ALA B 1 367 ? -14.539 -6.082 8.469 1 97.56 367 ALA B O 1
ATOM 6239 N N . LEU B 1 368 ? -14.297 -6.23 6.238 1 97.94 368 LEU B N 1
ATOM 6240 C CA . LEU B 1 368 ? -15.117 -7.434 6.129 1 97.94 368 LEU B CA 1
ATOM 6241 C C . LEU B 1 368 ? -14.492 -8.594 6.898 1 97.94 368 LEU B C 1
ATOM 6243 O O . LEU B 1 368 ? -15.203 -9.398 7.504 1 97.94 368 LEU B O 1
ATOM 6247 N N . PHE B 1 369 ? -13.211 -8.664 6.984 1 97.88 369 PHE B N 1
ATOM 6248 C CA . PHE B 1 369 ? -12.5 -9.766 7.629 1 97.88 369 PHE B CA 1
ATOM 6249 C C . PHE B 1 369 ? -12.562 -9.633 9.148 1 97.88 369 PHE B C 1
ATOM 6251 O O . PHE B 1 369 ? -12.109 -10.516 9.867 1 97.88 369 PHE B O 1
ATOM 6258 N N . GLU B 1 370 ? -13.07 -8.539 9.641 1 96 370 GLU B N 1
ATOM 6259 C CA . GLU B 1 370 ? -13.367 -8.461 11.07 1 96 370 GLU B CA 1
ATOM 6260 C C . GLU B 1 370 ? -14.547 -9.359 11.43 1 96 370 GLU B C 1
ATOM 6262 O O . GLU B 1 370 ? -14.656 -9.828 12.57 1 96 370 GLU B O 1
ATOM 6267 N N . ASP B 1 371 ? -15.344 -9.68 10.406 1 96.56 371 ASP B N 1
ATOM 6268 C CA . ASP B 1 371 ? -16.578 -10.43 10.641 1 96.56 371 ASP B CA 1
ATOM 6269 C C . ASP B 1 371 ? -16.406 -11.891 10.219 1 96.56 371 ASP B C 1
ATOM 6271 O O . ASP B 1 371 ? -17.141 -12.766 10.695 1 96.56 371 ASP B O 1
ATOM 6275 N N . VAL B 1 372 ? -15.516 -12.133 9.297 1 98.5 372 VAL B N 1
ATOM 6276 C CA . VAL B 1 372 ? -15.281 -13.484 8.812 1 98.5 372 VAL B CA 1
ATOM 6277 C C . VAL B 1 372 ? -13.781 -13.75 8.734 1 98.5 372 VAL B C 1
ATOM 6279 O O . VAL B 1 372 ? -12.977 -12.82 8.734 1 98.5 372 VAL B O 1
ATOM 6282 N N . ASP B 1 373 ? -13.414 -15.039 8.664 1 98.62 373 ASP B N 1
ATOM 6283 C CA . ASP B 1 373 ? -12.008 -15.445 8.633 1 98.62 373 ASP B CA 1
ATOM 6284 C C . ASP B 1 373 ? -11.57 -15.766 7.203 1 98.62 373 ASP B C 1
ATOM 6286 O O . ASP B 1 373 ? -10.398 -15.594 6.859 1 98.62 373 ASP B O 1
ATOM 6290 N N . LEU B 1 374 ? -12.508 -16.297 6.418 1 98.69 374 LEU B N 1
ATOM 6291 C CA . LEU B 1 374 ? -12.289 -16.672 5.027 1 98.69 374 LEU B CA 1
ATOM 6292 C C . LEU B 1 374 ? -13.477 -16.266 4.156 1 98.69 374 LEU B C 1
ATOM 6294 O O . LEU B 1 374 ? -14.586 -16.094 4.656 1 98.69 374 LEU B O 1
ATOM 6298 N N . LEU B 1 375 ? -13.133 -16.094 2.914 1 98.81 375 LEU B N 1
ATOM 6299 C CA . LEU B 1 375 ? -14.18 -15.977 1.903 1 98.81 375 LEU B CA 1
ATOM 6300 C C . LEU B 1 375 ? -14.117 -17.141 0.928 1 98.81 375 LEU B C 1
ATOM 6302 O O . LEU B 1 375 ? -13.047 -17.703 0.684 1 98.81 375 LEU B O 1
ATOM 6306 N N . VAL B 1 376 ? -15.273 -17.531 0.39 1 98.69 376 VAL B N 1
ATOM 6307 C CA . VAL B 1 376 ? -15.352 -18.531 -0.671 1 98.69 376 VAL B CA 1
ATOM 6308 C C . VAL B 1 376 ? -15.859 -17.875 -1.957 1 98.69 376 VAL B C 1
ATOM 6310 O O . VAL B 1 376 ? -16.781 -17.062 -1.925 1 98.69 376 VAL B O 1
ATOM 6313 N N . ALA B 1 377 ? -15.219 -18.203 -3.004 1 98.31 377 ALA B N 1
ATOM 6314 C CA . ALA B 1 377 ? -15.625 -17.672 -4.309 1 98.31 377 ALA B CA 1
ATOM 6315 C C . ALA B 1 377 ? -15.195 -18.609 -5.43 1 98.31 377 ALA B C 1
ATOM 6317 O O . ALA B 1 377 ? -14.312 -19.453 -5.242 1 98.31 377 ALA B O 1
ATOM 6318 N N . PRO B 1 378 ? -15.914 -18.531 -6.625 1 98.25 378 PRO B N 1
ATOM 6319 C CA . PRO B 1 378 ? -15.352 -19.203 -7.801 1 98.25 378 PRO B CA 1
ATOM 6320 C C . PRO B 1 378 ? -14.016 -18.594 -8.242 1 98.25 378 PRO B C 1
ATOM 6322 O O . PRO B 1 378 ? -13.594 -17.562 -7.707 1 98.25 378 PRO B O 1
ATOM 6325 N N . VAL B 1 379 ? -13.359 -19.281 -9.141 1 98.12 379 VAL B N 1
ATOM 6326 C CA . VAL B 1 379 ? -12.172 -18.734 -9.781 1 98.12 379 VAL B CA 1
ATOM 6327 C C . VAL B 1 379 ? -12.547 -18.125 -11.125 1 98.12 379 VAL B C 1
ATOM 6329 O O . VAL B 1 379 ? -12.055 -17.047 -11.492 1 98.12 379 VAL B O 1
ATOM 6332 N N . LEU B 1 380 ? -13.414 -18.812 -11.859 1 96.81 380 LEU B N 1
ATOM 6333 C CA . LEU B 1 380 ? -13.961 -18.375 -13.141 1 96.81 380 LEU B CA 1
ATOM 6334 C C . LEU B 1 380 ? -15.484 -18.516 -13.148 1 96.81 380 LEU B C 1
ATOM 6336 O O . LEU B 1 380 ? -16.031 -19.438 -12.531 1 96.81 380 LEU B O 1
ATOM 6340 N N . PRO B 1 381 ? -16.141 -17.641 -13.891 1 95.81 381 PRO B N 1
ATOM 6341 C CA . PRO B 1 381 ? -17.594 -17.766 -13.992 1 95.81 381 PRO B CA 1
ATOM 6342 C C . PRO B 1 381 ? -18.031 -18.75 -15.062 1 95.81 381 PRO B C 1
ATOM 6344 O O . PRO B 1 381 ? -19.234 -18.969 -15.258 1 95.81 381 PRO B O 1
ATOM 6347 N N . LEU B 1 382 ? -17.078 -19.406 -15.734 1 93.94 382 LEU B N 1
ATOM 6348 C CA . LEU B 1 382 ? -17.359 -20.219 -16.922 1 93.94 382 LEU B CA 1
ATOM 6349 C C . LEU B 1 382 ? -16.906 -21.656 -16.719 1 93.94 382 LEU B C 1
ATOM 6351 O O . LEU B 1 382 ? -15.891 -21.906 -16.062 1 93.94 382 LEU B O 1
ATOM 6355 N N . ALA B 1 383 ? -17.641 -22.531 -17.297 1 93.88 383 ALA B N 1
ATOM 6356 C CA . ALA B 1 383 ? -17.281 -23.953 -17.406 1 93.88 383 ALA B CA 1
ATOM 6357 C C . ALA B 1 383 ? -16.953 -24.328 -18.844 1 93.88 383 ALA B C 1
ATOM 6359 O O . ALA B 1 383 ? -17.266 -23.562 -19.766 1 93.88 383 ALA B O 1
ATOM 6360 N N . ASN B 1 384 ? -16.25 -25.406 -19 1 92.75 384 ASN B N 1
ATOM 6361 C CA . ASN B 1 384 ? -15.953 -25.938 -20.328 1 92.75 384 ASN B CA 1
ATOM 6362 C C . ASN B 1 384 ? -15.336 -24.875 -21.234 1 92.75 384 ASN B C 1
ATOM 6364 O O . ASN B 1 384 ? -15.82 -24.625 -22.344 1 92.75 384 ASN B O 1
ATOM 6368 N N . LEU B 1 385 ? -14.375 -24.203 -20.688 1 93.38 385 LEU B N 1
ATOM 6369 C CA . LEU B 1 385 ? -13.688 -23.172 -21.453 1 93.38 385 LEU B CA 1
ATOM 6370 C C . LEU B 1 385 ? -12.703 -23.797 -22.438 1 93.38 385 LEU B C 1
ATOM 6372 O O . LEU B 1 385 ? -11.547 -24.062 -22.094 1 93.38 385 LEU B O 1
ATOM 6376 N N . THR B 1 386 ? -13.117 -23.891 -23.641 1 94.56 386 THR B N 1
ATOM 6377 C CA . THR B 1 386 ? -12.281 -24.406 -24.719 1 94.56 386 THR B CA 1
ATOM 6378 C C . THR B 1 386 ? -11.359 -23.312 -25.25 1 94.56 386 THR B C 1
ATOM 6380 O O . THR B 1 386 ? -11.562 -22.125 -24.969 1 94.56 386 THR B O 1
ATOM 6383 N N . LEU B 1 387 ? -10.359 -23.703 -25.969 1 92.5 387 LEU B N 1
ATOM 6384 C CA . LEU B 1 387 ? -9.438 -22.766 -26.594 1 92.5 387 LEU B CA 1
ATOM 6385 C C . LEU B 1 387 ? -10.188 -21.781 -27.5 1 92.5 387 LEU B C 1
ATOM 6387 O O . LEU B 1 387 ? -9.914 -20.594 -27.484 1 92.5 387 LEU B O 1
ATOM 6391 N N . ASP B 1 388 ? -11.141 -22.297 -28.234 1 90.75 388 ASP B N 1
ATOM 6392 C CA . ASP B 1 388 ? -11.922 -21.453 -29.141 1 90.75 388 ASP B CA 1
ATOM 6393 C C . ASP B 1 388 ? -12.75 -20.438 -28.359 1 90.75 388 ASP B C 1
ATOM 6395 O O . ASP B 1 388 ? -12.781 -19.25 -28.719 1 90.75 388 ASP B O 1
ATOM 6399 N N . ARG B 1 389 ? -13.359 -20.891 -27.344 1 89.69 389 ARG B N 1
ATOM 6400 C CA . ARG B 1 389 ? -14.164 -20 -26.531 1 89.69 389 ARG B CA 1
ATOM 6401 C C . ARG B 1 389 ? -13.297 -18.938 -25.859 1 89.69 389 ARG B C 1
ATOM 6403 O O . ARG B 1 389 ? -13.688 -17.766 -25.781 1 89.69 389 ARG B O 1
ATOM 6410 N N . PHE B 1 390 ? -12.195 -19.359 -25.391 1 90.5 390 PHE B N 1
ATOM 6411 C CA . PHE B 1 390 ? -11.281 -18.438 -24.719 1 90.5 390 PHE B CA 1
ATOM 6412 C C . PHE B 1 390 ? -10.797 -17.359 -25.688 1 90.5 390 PHE B C 1
ATOM 6414 O O . PHE B 1 390 ? -10.758 -16.172 -25.344 1 90.5 390 PHE B O 1
ATOM 6421 N N . ARG B 1 391 ? -10.445 -17.688 -26.844 1 84.5 391 ARG B N 1
ATOM 6422 C CA . ARG B 1 391 ? -9.953 -16.734 -27.828 1 84.5 391 ARG B CA 1
ATOM 6423 C C . ARG B 1 391 ? -11.016 -15.695 -28.156 1 84.5 391 ARG B C 1
ATOM 6425 O O . ARG B 1 391 ? -10.703 -14.523 -28.375 1 84.5 391 ARG B O 1
ATOM 6432 N N . GLU B 1 392 ? -12.258 -16.125 -28.125 1 83.81 392 GLU B N 1
ATOM 6433 C CA . GLU B 1 392 ? -13.359 -15.203 -28.359 1 83.81 392 GLU B CA 1
ATOM 6434 C C . GLU B 1 392 ? -13.484 -14.18 -27.234 1 83.81 392 GLU B C 1
ATOM 6436 O O . GLU B 1 392 ? -13.797 -13.016 -27.484 1 83.81 392 GLU B O 1
ATOM 6441 N N . LEU B 1 393 ? -13.195 -14.648 -26.094 1 83.12 393 LEU B N 1
ATOM 6442 C CA . LEU B 1 393 ? -13.328 -13.789 -24.922 1 83.12 393 LEU B CA 1
ATOM 6443 C C . LEU B 1 393 ? -12.133 -12.852 -24.797 1 83.12 393 LEU B C 1
ATOM 6445 O O . LEU B 1 393 ? -12.289 -11.688 -24.422 1 83.12 393 LEU B O 1
ATOM 6449 N N . LEU B 1 394 ? -10.961 -13.32 -25.078 1 80.38 394 LEU B N 1
ATOM 6450 C CA . LEU B 1 394 ? -9.703 -12.609 -24.859 1 80.38 394 LEU B CA 1
ATOM 6451 C C . LEU B 1 394 ? -9.641 -11.344 -25.703 1 80.38 394 LEU B C 1
ATOM 6453 O O . LEU B 1 394 ? -9.125 -10.312 -25.25 1 80.38 394 LEU B O 1
ATOM 6457 N N . PHE B 1 395 ? -10.148 -11.328 -26.812 1 73.56 395 PHE B N 1
ATOM 6458 C CA . PHE B 1 395 ? -10 -10.203 -27.734 1 73.56 395 PHE B CA 1
ATOM 6459 C C . PHE B 1 395 ? -11.258 -9.352 -27.766 1 73.56 395 PHE B C 1
ATOM 6461 O O . PHE B 1 395 ? -11.422 -8.5 -28.641 1 73.56 395 PHE B O 1
ATOM 6468 N N . ASN B 1 396 ? -12.156 -9.641 -26.75 1 74.38 396 ASN B N 1
ATOM 6469 C CA . ASN B 1 396 ? -13.344 -8.82 -26.562 1 74.38 396 ASN B CA 1
ATOM 6470 C C . ASN B 1 396 ? -13.266 -7.988 -25.281 1 74.38 396 ASN B C 1
ATOM 6472 O O . ASN B 1 396 ? -13.391 -8.523 -24.188 1 74.38 396 ASN B O 1
ATOM 6476 N N . PRO B 1 397 ? -13.023 -6.723 -25.484 1 70.06 397 PRO B N 1
ATOM 6477 C CA . PRO B 1 397 ? -12.844 -5.863 -24.312 1 70.06 397 PRO B CA 1
ATOM 6478 C C . PRO B 1 397 ? -14.055 -5.883 -23.375 1 70.06 397 PRO B C 1
ATOM 6480 O O . PRO B 1 397 ? -13.914 -5.598 -22.172 1 70.06 397 PRO B O 1
ATOM 6483 N N . GLU B 1 398 ? -15.195 -6.324 -23.812 1 72.94 398 GLU B N 1
ATOM 6484 C CA . GLU B 1 398 ? -16.406 -6.309 -23.016 1 72.94 398 GLU B CA 1
ATOM 6485 C C . GLU B 1 398 ? -16.484 -7.531 -22.109 1 72.94 398 GLU B C 1
ATOM 6487 O O . GLU B 1 398 ? -17.125 -7.488 -21.047 1 72.94 398 GLU B O 1
ATOM 6492 N N . THR B 1 399 ? -15.711 -8.555 -22.453 1 75.81 399 THR B N 1
ATOM 6493 C CA . THR B 1 399 ? -15.914 -9.797 -21.719 1 75.81 399 THR B CA 1
ATOM 6494 C C . THR B 1 399 ? -14.688 -10.109 -20.859 1 75.81 399 THR B C 1
ATOM 6496 O O . THR B 1 399 ? -14.773 -10.898 -19.922 1 75.81 399 THR B O 1
ATOM 6499 N N . LEU B 1 400 ? -13.547 -9.523 -21.094 1 74.31 400 LEU B N 1
ATOM 6500 C CA . LEU B 1 400 ? -12.32 -9.82 -20.359 1 74.31 400 LEU B CA 1
ATOM 6501 C C . LEU B 1 400 ? -12.492 -9.539 -18.875 1 74.31 400 LEU B C 1
ATOM 6503 O O . LEU B 1 400 ? -12.078 -10.344 -18.031 1 74.31 400 LEU B O 1
ATOM 6507 N N . PRO B 1 401 ? -13.258 -8.492 -18.562 1 76.88 401 PRO B N 1
ATOM 6508 C CA . PRO B 1 401 ? -13.43 -8.211 -17.141 1 76.88 401 PRO B CA 1
ATOM 6509 C C . PRO B 1 401 ? -14.172 -9.32 -16.406 1 76.88 401 PRO B C 1
ATOM 6511 O O . PRO B 1 401 ? -13.938 -9.547 -15.211 1 76.88 401 PRO B O 1
ATOM 6514 N N . ASP B 1 402 ? -14.891 -10.039 -17.109 1 83.69 402 ASP B N 1
ATOM 6515 C CA . ASP B 1 402 ? -15.641 -11.125 -16.484 1 83.69 402 ASP B CA 1
ATOM 6516 C C . ASP B 1 402 ? -14.711 -12.273 -16.094 1 83.69 402 ASP B C 1
ATOM 6518 O O . ASP B 1 402 ? -14.938 -12.945 -15.086 1 83.69 402 ASP B O 1
ATOM 6522 N N . LEU B 1 403 ? -13.648 -12.422 -16.859 1 87.81 403 LEU B N 1
ATOM 6523 C CA . LEU B 1 403 ? -12.688 -13.477 -16.578 1 87.81 403 LEU B CA 1
ATOM 6524 C C . LEU B 1 403 ? -11.875 -13.148 -15.32 1 87.81 403 LEU B C 1
ATOM 6526 O O . LEU B 1 403 ? -11.367 -14.055 -14.656 1 87.81 403 LEU B O 1
ATOM 6530 N N . LEU B 1 404 ? -11.828 -11.883 -14.992 1 93.12 404 LEU B N 1
ATOM 6531 C CA . LEU B 1 404 ? -10.969 -11.438 -13.898 1 93.12 404 LEU B CA 1
ATOM 6532 C C . LEU B 1 404 ? -11.797 -11.109 -12.664 1 93.12 404 LEU B C 1
ATOM 6534 O O . LEU B 1 404 ? -11.25 -10.742 -11.617 1 93.12 404 LEU B O 1
ATOM 6538 N N . ARG B 1 405 ? -13.062 -11.328 -12.75 1 94.12 405 ARG B N 1
ATOM 6539 C CA . ARG B 1 405 ? -14.023 -10.906 -11.734 1 94.12 405 ARG B CA 1
ATOM 6540 C C . ARG B 1 405 ? -13.68 -11.5 -10.375 1 94.12 405 ARG B C 1
ATOM 6542 O O . ARG B 1 405 ? -13.797 -10.836 -9.352 1 94.12 405 ARG B O 1
ATOM 6549 N N . PHE B 1 406 ? -13.188 -12.711 -10.352 1 97.88 406 PHE B N 1
ATOM 6550 C CA . PHE B 1 406 ? -13.016 -13.438 -9.102 1 97.88 406 PHE B CA 1
ATOM 6551 C C . PHE B 1 406 ? -11.531 -13.539 -8.734 1 97.88 406 PHE B C 1
ATOM 6553 O O . PHE B 1 406 ? -11.172 -14.172 -7.742 1 97.88 406 PHE B O 1
ATOM 6560 N N . THR B 1 407 ? -10.617 -12.961 -9.531 1 98 407 THR B N 1
ATOM 6561 C CA . THR B 1 407 ? -9.188 -13.125 -9.289 1 98 407 THR B CA 1
ATOM 6562 C C . THR B 1 407 ? -8.492 -11.766 -9.203 1 98 407 THR B C 1
ATOM 6564 O O . THR B 1 407 ? -8.031 -11.367 -8.133 1 98 407 THR B O 1
ATOM 6567 N N . GLY B 1 408 ? -8.68 -10.906 -10.227 1 97.75 408 GLY B N 1
ATOM 6568 C CA . GLY B 1 408 ? -8 -9.625 -10.352 1 97.75 408 GLY B CA 1
ATOM 6569 C C . GLY B 1 408 ? -8.094 -8.781 -9.094 1 97.75 408 GLY B C 1
ATOM 6570 O O . GLY B 1 408 ? -7.086 -8.273 -8.602 1 97.75 408 GLY B O 1
ATOM 6571 N N . PRO B 1 409 ? -9.312 -8.641 -8.492 1 98.31 409 PRO B N 1
ATOM 6572 C CA . PRO B 1 409 ? -9.5 -7.773 -7.328 1 98.31 409 PRO B CA 1
ATOM 6573 C C . PRO B 1 409 ? -8.633 -8.188 -6.137 1 98.31 409 PRO B C 1
ATOM 6575 O O . PRO B 1 409 ? -8.195 -7.332 -5.363 1 98.31 409 PRO B O 1
ATOM 6578 N N . PHE B 1 410 ? -8.305 -9.477 -6.016 1 98.75 410 PHE B N 1
ATOM 6579 C CA . PHE B 1 410 ? -7.535 -9.938 -4.867 1 98.75 410 PHE B CA 1
ATOM 6580 C C . PHE B 1 410 ? -6.039 -9.773 -5.117 1 98.75 410 PHE B C 1
ATOM 6582 O O . PHE B 1 410 ? -5.234 -9.875 -4.188 1 98.75 410 PHE B O 1
ATOM 6589 N N . ASN B 1 411 ? -5.645 -9.562 -6.426 1 98.75 411 ASN B N 1
ATOM 6590 C CA . ASN B 1 411 ? -4.309 -9.039 -6.676 1 98.75 411 ASN B CA 1
ATOM 6591 C C . ASN B 1 411 ? -4.199 -7.57 -6.273 1 98.75 411 ASN B C 1
ATOM 6593 O O . ASN B 1 411 ? -3.191 -7.152 -5.707 1 98.75 411 ASN B O 1
ATOM 6597 N N . PHE B 1 412 ? -5.289 -6.844 -6.527 1 98.69 412 PHE B N 1
ATOM 6598 C CA . PHE B 1 412 ? -5.312 -5.434 -6.16 1 98.69 412 PHE B CA 1
ATOM 6599 C C . PHE B 1 412 ? -5.246 -5.27 -4.645 1 98.69 412 PHE B C 1
ATOM 6601 O O . PHE B 1 412 ? -4.543 -4.391 -4.141 1 98.69 412 PHE B O 1
ATOM 6608 N N . SER B 1 413 ? -5.945 -6.117 -3.891 1 98.44 413 SER B N 1
ATOM 6609 C CA . SER B 1 413 ? -5.926 -6 -2.436 1 98.44 413 SER B CA 1
ATOM 6610 C C . SER B 1 413 ? -4.66 -6.621 -1.849 1 98.44 413 SER B C 1
ATOM 6612 O O . SER B 1 413 ? -4.336 -6.391 -0.682 1 98.44 413 SER B O 1
ATOM 6614 N N . GLY B 1 414 ? -3.967 -7.488 -2.619 1 98.56 414 GLY B N 1
ATOM 6615 C CA . GLY B 1 414 ? -2.789 -8.188 -2.133 1 98.56 414 GLY B CA 1
ATOM 6616 C C . GLY B 1 414 ? -3.125 -9.391 -1.268 1 98.56 414 GLY B C 1
ATOM 6617 O O . GLY B 1 414 ? -2.238 -9.984 -0.652 1 98.56 414 GLY B O 1
ATOM 6618 N N . SER B 1 415 ? -4.328 -9.844 -1.252 1 98.75 415 SER B N 1
ATOM 6619 C CA . SER B 1 415 ? -4.797 -10.891 -0.356 1 98.75 415 SER B CA 1
ATOM 6620 C C . SER B 1 415 ? -4.324 -12.266 -0.819 1 98.75 415 SER B C 1
ATOM 6622 O O . SER B 1 415 ? -4.254 -12.531 -2.02 1 98.75 415 SER B O 1
ATOM 6624 N N . PRO B 1 416 ? -4.035 -13.109 0.141 1 98.88 416 PRO B N 1
ATOM 6625 C CA . PRO B 1 416 ? -3.723 -14.484 -0.238 1 98.88 416 PRO B CA 1
ATOM 6626 C C . PRO B 1 416 ? -4.969 -15.305 -0.564 1 98.88 416 PRO B C 1
ATOM 6628 O O . PRO B 1 416 ? -6.047 -15.031 -0.032 1 98.88 416 PRO B O 1
ATOM 6631 N N . THR B 1 417 ? -4.789 -16.25 -1.437 1 98.94 417 THR B N 1
ATOM 6632 C CA . THR B 1 417 ? -5.859 -17.156 -1.834 1 98.94 417 THR B CA 1
ATOM 6633 C C . THR B 1 417 ? -5.32 -18.562 -2.035 1 98.94 417 THR B C 1
ATOM 6635 O O . THR B 1 417 ? -4.129 -18.75 -2.279 1 98.94 417 THR B O 1
ATOM 6638 N N . ILE B 1 418 ? -6.168 -19.531 -1.843 1 98.94 418 ILE B N 1
ATOM 6639 C CA . ILE B 1 418 ? -5.852 -20.906 -2.246 1 98.94 418 ILE B CA 1
ATOM 6640 C C . ILE B 1 418 ? -6.98 -21.453 -3.113 1 98.94 418 ILE B C 1
ATOM 6642 O O . ILE B 1 418 ? -8.156 -21.297 -2.787 1 98.94 418 ILE B O 1
ATOM 6646 N N . THR B 1 419 ? -6.617 -21.891 -4.238 1 98.94 419 THR B N 1
ATOM 6647 C CA . THR B 1 419 ? -7.543 -22.531 -5.164 1 98.94 419 THR B CA 1
ATOM 6648 C C . THR B 1 419 ? -7.5 -24.062 -5.004 1 98.94 419 THR B C 1
ATOM 6650 O O . THR B 1 419 ? -6.422 -24.641 -4.938 1 98.94 419 THR B O 1
ATOM 6653 N N . LEU B 1 420 ? -8.664 -24.672 -4.938 1 98.88 420 LEU B N 1
ATOM 6654 C CA . LEU B 1 420 ? -8.789 -26.109 -4.75 1 98.88 420 LEU B CA 1
ATOM 6655 C C . LEU B 1 420 ? -9.68 -26.719 -5.824 1 98.88 420 LEU B C 1
ATOM 6657 O O . LEU B 1 420 ? -10.672 -26.109 -6.234 1 98.88 420 LEU B O 1
ATOM 6661 N N . PRO B 1 421 ? -9.32 -28 -6.234 1 98.75 421 PRO B N 1
ATOM 6662 C CA . PRO B 1 421 ? -10.32 -28.719 -7.023 1 98.75 421 PRO B CA 1
ATOM 6663 C C . PRO B 1 421 ? -11.617 -28.953 -6.258 1 98.75 421 PRO B C 1
ATOM 6665 O O . PRO B 1 421 ? -11.594 -29.453 -5.129 1 98.75 421 PRO B O 1
ATOM 6668 N N . GLY B 1 422 ? -12.719 -28.594 -6.914 1 98.62 422 GLY B N 1
ATOM 6669 C CA . GLY B 1 422 ? -13.992 -28.688 -6.215 1 98.62 422 GLY B CA 1
ATOM 6670 C C . GLY B 1 422 ? -14.977 -29.625 -6.891 1 98.62 422 GLY B C 1
ATOM 6671 O O . GLY B 1 422 ? -16.031 -29.922 -6.336 1 98.62 422 GLY B O 1
ATOM 6672 N N . GLY B 1 423 ? -14.617 -30.031 -8.094 1 98.31 423 GLY B N 1
ATOM 6673 C CA . GLY B 1 423 ? -15.484 -30.891 -8.867 1 98.31 423 GLY B CA 1
ATOM 6674 C C . GLY B 1 423 ? -15.18 -30.875 -10.359 1 98.31 423 GLY B C 1
ATOM 6675 O O . GLY B 1 423 ? -14.086 -30.484 -10.766 1 98.31 423 GLY B O 1
ATOM 6676 N N . PHE B 1 424 ? -16.078 -31.438 -11.109 1 97.75 424 PHE B N 1
ATOM 6677 C CA . PHE B 1 424 ? -15.969 -31.5 -12.555 1 97.75 424 PHE B CA 1
ATOM 6678 C C . PHE B 1 424 ? -17.219 -30.938 -13.227 1 97.75 424 PHE B C 1
ATOM 6680 O O . PHE B 1 424 ? -18.312 -31.016 -12.664 1 97.75 424 PHE B O 1
ATOM 6687 N N . ASP B 1 425 ? -17.016 -30.328 -14.359 1 96.88 425 ASP B N 1
ATOM 6688 C CA . ASP B 1 425 ? -18.188 -29.875 -15.109 1 96.88 425 ASP B CA 1
ATOM 6689 C C . ASP B 1 425 ? -18.812 -31.016 -15.898 1 96.88 425 ASP B C 1
ATOM 6691 O O . ASP B 1 425 ? -18.344 -32.156 -15.844 1 96.88 425 ASP B O 1
ATOM 6695 N N . SER B 1 426 ? -19.953 -30.734 -16.562 1 96.19 426 SER B N 1
ATOM 6696 C CA . SER B 1 426 ? -20.734 -31.734 -17.281 1 96.19 426 SER B CA 1
ATOM 6697 C C . SER B 1 426 ? -19.984 -32.25 -18.5 1 96.19 426 SER B C 1
ATOM 6699 O O . SER B 1 426 ? -20.375 -33.25 -19.094 1 96.19 426 SER B O 1
ATOM 6701 N N . HIS B 1 427 ? -18.844 -31.688 -18.797 1 94.12 427 HIS B N 1
ATOM 6702 C CA . HIS B 1 427 ? -18.047 -32.094 -19.953 1 94.12 427 HIS B CA 1
ATOM 6703 C C . HIS B 1 427 ? -16.781 -32.812 -19.531 1 94.12 427 HIS B C 1
ATOM 6705 O O . HIS B 1 427 ? -15.945 -33.156 -20.359 1 94.12 427 HIS B O 1
ATOM 6711 N N . GLY B 1 428 ? -16.625 -32.969 -18.266 1 95.38 428 GLY B N 1
ATOM 6712 C CA . GLY B 1 428 ? -15.547 -33.781 -17.766 1 95.38 428 GLY B CA 1
ATOM 6713 C C . GLY B 1 428 ? -14.297 -33 -17.406 1 95.38 428 GLY B C 1
ATOM 6714 O O . GLY B 1 428 ? -13.227 -33.594 -17.203 1 95.38 428 GLY B O 1
ATOM 6715 N N . GLY B 1 429 ? -14.383 -31.766 -17.391 1 96.56 429 GLY B N 1
ATOM 6716 C CA . GLY B 1 429 ? -13.258 -30.938 -16.969 1 96.56 429 GLY B CA 1
ATOM 6717 C C . GLY B 1 429 ? -13.344 -30.484 -15.523 1 96.56 429 GLY B C 1
ATOM 6718 O O . GLY B 1 429 ? -14.438 -30.266 -15 1 96.56 429 GLY B O 1
ATOM 6719 N N . PRO B 1 430 ? -12.242 -30.391 -14.875 1 98 430 PRO B N 1
ATOM 6720 C CA . PRO B 1 430 ? -12.258 -29.953 -13.477 1 98 430 PRO B CA 1
ATOM 6721 C C . PRO B 1 430 ? -12.727 -28.516 -13.297 1 98 430 PRO B C 1
ATOM 6723 O O . PRO B 1 430 ? -12.555 -27.703 -14.211 1 98 430 PRO B O 1
ATOM 6726 N N . ILE B 1 431 ? -13.359 -28.172 -12.227 1 98.31 431 ILE B N 1
ATOM 6727 C CA . ILE B 1 431 ? -13.719 -26.844 -11.758 1 98.31 431 ILE B CA 1
ATOM 6728 C C . ILE B 1 431 ? -13.195 -26.641 -10.336 1 98.31 431 ILE B C 1
ATOM 6730 O O . ILE B 1 431 ? -13.375 -27.5 -9.469 1 98.31 431 ILE B O 1
ATOM 6734 N N . GLY B 1 432 ? -12.453 -25.547 -10.172 1 98.31 432 GLY B N 1
ATOM 6735 C CA . GLY B 1 432 ? -11.969 -25.219 -8.844 1 98.31 432 GLY B CA 1
ATOM 6736 C C . GLY B 1 432 ? -12.727 -24.078 -8.195 1 98.31 432 GLY B C 1
ATOM 6737 O O . GLY B 1 432 ? -13.555 -23.438 -8.844 1 98.31 432 GLY B O 1
ATOM 6738 N N . PHE B 1 433 ? -12.602 -23.875 -6.918 1 98.81 433 PHE B N 1
ATOM 6739 C CA . PHE B 1 433 ? -13.023 -22.719 -6.141 1 98.81 433 PHE B CA 1
ATOM 6740 C C . PHE B 1 433 ? -11.875 -22.188 -5.285 1 98.81 433 PHE B C 1
ATOM 6742 O O . PHE B 1 433 ? -10.797 -22.781 -5.254 1 98.81 433 PHE B O 1
ATOM 6749 N N . GLN B 1 434 ? -12.07 -21.047 -4.652 1 98.88 434 GLN B N 1
ATOM 6750 C CA . GLN B 1 434 ? -10.953 -20.484 -3.898 1 98.88 434 GLN B CA 1
ATOM 6751 C C . GLN B 1 434 ? -11.406 -19.969 -2.537 1 98.88 434 GLN B C 1
ATOM 6753 O O . GLN B 1 434 ? -12.57 -19.594 -2.369 1 98.88 434 GLN B O 1
ATOM 6758 N N . PHE B 1 435 ? -10.516 -20.016 -1.576 1 98.94 435 PHE B N 1
ATOM 6759 C CA . PHE B 1 435 ? -10.594 -19.266 -0.327 1 98.94 435 PHE B CA 1
ATOM 6760 C C . PHE B 1 435 ? -9.766 -17.984 -0.407 1 98.94 435 PHE B C 1
ATOM 6762 O O . PHE B 1 435 ? -8.695 -17.969 -1.017 1 98.94 435 PHE B O 1
ATOM 6769 N N . VAL B 1 436 ? -10.258 -16.938 0.132 1 98.88 436 VAL B N 1
ATOM 6770 C CA . VAL B 1 436 ? -9.539 -15.68 0.294 1 98.88 436 VAL B CA 1
ATOM 6771 C C . VAL B 1 436 ? -9.383 -15.359 1.778 1 98.88 436 VAL B C 1
ATOM 6773 O O . VAL B 1 436 ? -10.328 -15.508 2.557 1 98.88 436 VAL B O 1
ATOM 6776 N N . ALA B 1 437 ? -8.188 -14.992 2.191 1 98.81 437 ALA B N 1
ATOM 6777 C CA . ALA B 1 437 ? -7.953 -14.703 3.604 1 98.81 437 ALA B CA 1
ATOM 6778 C C . ALA B 1 437 ? -7.336 -13.312 3.777 1 98.81 437 ALA B C 1
ATOM 6780 O O . ALA B 1 437 ? -7.039 -12.633 2.793 1 98.81 437 ALA B O 1
ATOM 6781 N N . ARG B 1 438 ? -7.227 -12.852 5.09 1 97.81 438 ARG B N 1
ATOM 6782 C CA . ARG B 1 438 ? -6.504 -11.641 5.457 1 97.81 438 ARG B CA 1
ATOM 6783 C C . ARG B 1 438 ? -5.02 -11.766 5.133 1 97.81 438 ARG B C 1
ATOM 6785 O O . ARG B 1 438 ? -4.5 -12.875 5 1 97.81 438 ARG B O 1
ATOM 6792 N N . HIS B 1 439 ? -4.387 -10.633 4.988 1 98.12 439 HIS B N 1
ATOM 6793 C CA . HIS B 1 439 ? -2.949 -10.617 4.746 1 98.12 439 HIS B CA 1
ATOM 6794 C C . HIS B 1 439 ? -2.207 -11.469 5.766 1 98.12 439 HIS B C 1
ATOM 6796 O O . HIS B 1 439 ? -2.459 -11.375 6.969 1 98.12 439 HIS B O 1
ATOM 6802 N N . PHE B 1 440 ? -1.389 -12.43 5.207 1 98.25 440 PHE B N 1
ATOM 6803 C CA . PHE B 1 440 ? -0.425 -13.242 5.941 1 98.25 440 PHE B CA 1
ATOM 6804 C C . PHE B 1 440 ? -1.125 -14.383 6.676 1 98.25 440 PHE B C 1
ATOM 6806 O O . PHE B 1 440 ? -0.535 -15.016 7.555 1 98.25 440 PHE B O 1
ATOM 6813 N N . ASP B 1 441 ? -2.385 -14.617 6.344 1 98.38 441 ASP B N 1
ATOM 6814 C CA . ASP B 1 441 ? -3.098 -15.734 6.957 1 98.38 441 ASP B CA 1
ATOM 6815 C C . ASP B 1 441 ? -3.105 -16.953 6.035 1 98.38 441 ASP B C 1
ATOM 6817 O O . ASP B 1 441 ? -4.109 -17.656 5.941 1 98.38 441 ASP B O 1
ATOM 6821 N N . GLU B 1 442 ? -2.025 -17.188 5.391 1 98.69 442 GLU B N 1
ATOM 6822 C CA . GLU B 1 442 ? -1.869 -18.375 4.574 1 98.69 442 GLU B CA 1
ATOM 6823 C C . GLU B 1 442 ? -2.037 -19.641 5.414 1 98.69 442 GLU B C 1
ATOM 6825 O O . GLU B 1 442 ? -2.555 -20.656 4.93 1 98.69 442 GLU B O 1
ATOM 6830 N N . PRO B 1 443 ? -1.642 -19.609 6.742 1 98.38 443 PRO B N 1
ATOM 6831 C CA . PRO B 1 443 ? -1.878 -20.812 7.551 1 98.38 443 PRO B CA 1
ATOM 6832 C C . PRO B 1 443 ? -3.344 -21.234 7.555 1 98.38 443 PRO B C 1
ATOM 6834 O O . PRO B 1 443 ? -3.641 -22.438 7.445 1 98.38 443 PRO B O 1
ATOM 6837 N N . LEU B 1 444 ? -4.23 -20.297 7.617 1 98.06 444 LEU B N 1
ATOM 6838 C CA . LEU B 1 444 ? -5.652 -20.609 7.645 1 98.06 444 LEU B CA 1
ATOM 6839 C C . LEU B 1 444 ? -6.113 -21.141 6.289 1 98.06 444 LEU B C 1
ATOM 6841 O O . LEU B 1 444 ? -6.961 -22.047 6.227 1 98.06 444 LEU B O 1
ATOM 6845 N N . LEU B 1 445 ? -5.59 -20.578 5.215 1 98.75 445 LEU B N 1
ATOM 6846 C CA . LEU B 1 445 ? -5.91 -21.062 3.879 1 98.75 445 LEU B CA 1
ATOM 6847 C C . LEU B 1 445 ? -5.516 -22.531 3.73 1 98.75 445 LEU B C 1
ATOM 6849 O O . LEU B 1 445 ? -6.301 -23.344 3.242 1 98.75 445 LEU B O 1
ATOM 6853 N N . ILE B 1 446 ? -4.316 -22.828 4.145 1 98.75 446 ILE B N 1
ATOM 6854 C CA . ILE B 1 446 ? -3.793 -24.188 4.016 1 98.75 446 ILE B CA 1
ATOM 6855 C C . ILE B 1 446 ? -4.586 -25.141 4.914 1 98.75 446 ILE B C 1
ATOM 6857 O O . ILE B 1 446 ? -4.949 -26.234 4.5 1 98.75 446 ILE B O 1
ATOM 6861 N N . ARG B 1 447 ? -4.902 -24.688 6.129 1 98.44 447 ARG B N 1
ATOM 6862 C CA . ARG B 1 447 ? -5.703 -25.484 7.051 1 98.44 447 ARG B CA 1
ATOM 6863 C C . ARG B 1 447 ? -7.074 -25.797 6.457 1 98.44 447 ARG B C 1
ATOM 6865 O O . ARG B 1 447 ? -7.523 -26.938 6.477 1 98.44 447 ARG B O 1
ATOM 6872 N N . ALA B 1 448 ? -7.703 -24.781 5.922 1 98.56 448 ALA B N 1
ATOM 6873 C CA . ALA B 1 448 ? -9.023 -24.953 5.324 1 98.56 448 ALA B CA 1
ATOM 6874 C C . ALA B 1 448 ? -8.961 -25.844 4.094 1 98.56 448 ALA B C 1
ATOM 6876 O O . ALA B 1 448 ? -9.852 -26.672 3.863 1 98.56 448 ALA B O 1
ATOM 6877 N N . GLY B 1 449 ? -7.918 -25.656 3.283 1 98.81 449 GLY B N 1
ATOM 6878 C CA . GLY B 1 449 ? -7.715 -26.516 2.133 1 98.81 449 GLY B CA 1
ATOM 6879 C C . GLY B 1 449 ? -7.527 -27.969 2.51 1 98.81 449 GLY B C 1
ATOM 6880 O O . GLY B 1 449 ? -8.125 -28.859 1.9 1 98.81 449 GLY B O 1
ATOM 6881 N N . ARG B 1 450 ? -6.758 -28.219 3.537 1 98.75 450 ARG B N 1
ATOM 6882 C CA . ARG B 1 450 ? -6.543 -29.578 4.023 1 98.75 450 ARG B CA 1
ATOM 6883 C C . ARG B 1 450 ? -7.844 -30.172 4.539 1 98.75 450 ARG B C 1
ATOM 6885 O O . ARG B 1 450 ? -8.125 -31.359 4.297 1 98.75 450 ARG B O 1
ATOM 6892 N N . ALA B 1 451 ? -8.578 -29.391 5.25 1 98.69 451 ALA B N 1
ATOM 6893 C CA . ALA B 1 451 ? -9.852 -29.875 5.773 1 98.69 451 ALA B CA 1
ATOM 6894 C C . ALA B 1 451 ? -10.781 -30.312 4.641 1 98.69 451 ALA B C 1
ATOM 6896 O O . ALA B 1 451 ? -11.32 -31.422 4.656 1 98.69 451 ALA B O 1
ATOM 6897 N N . PHE B 1 452 ? -10.969 -29.469 3.697 1 98.81 452 PHE B N 1
ATOM 6898 C CA . PHE B 1 452 ? -11.828 -29.781 2.557 1 98.81 452 PHE B CA 1
ATOM 6899 C C . PHE B 1 452 ? -11.352 -31.047 1.846 1 98.81 452 PHE B C 1
ATOM 6901 O O . PHE B 1 452 ? -12.156 -31.906 1.515 1 98.81 452 PHE B O 1
ATOM 6908 N N . GLN B 1 453 ? -10.023 -31.156 1.67 1 98.62 453 GLN B N 1
ATOM 6909 C CA . GLN B 1 453 ? -9.438 -32.281 0.927 1 98.62 453 GLN B CA 1
ATOM 6910 C C . GLN B 1 453 ? -9.445 -33.562 1.75 1 98.62 453 GLN B C 1
ATOM 6912 O O . GLN B 1 453 ? -9.289 -34.656 1.206 1 98.62 453 GLN B O 1
ATOM 6917 N N . SER B 1 454 ? -9.633 -33.438 3.004 1 97.5 454 SER B N 1
ATOM 6918 C CA . SER B 1 454 ? -9.797 -34.625 3.83 1 97.5 454 SER B CA 1
ATOM 6919 C C . SER B 1 454 ? -11.203 -35.219 3.686 1 97.5 454 SER B C 1
ATOM 6921 O O . SER B 1 454 ? -11.43 -36.375 3.984 1 97.5 454 SER B O 1
ATOM 6923 N N . ALA B 1 455 ? -12.117 -34.375 3.201 1 98.06 455 ALA B N 1
ATOM 6924 C CA . ALA B 1 455 ? -13.523 -34.781 3.129 1 98.06 455 ALA B CA 1
ATOM 6925 C C . ALA B 1 455 ? -13.945 -35.031 1.687 1 98.06 455 ALA B C 1
ATOM 6927 O O . ALA B 1 455 ? -15.086 -35.438 1.428 1 98.06 455 ALA B O 1
ATOM 6928 N N . THR B 1 456 ? -13.055 -34.781 0.788 1 98.38 456 THR B N 1
ATOM 6929 C CA . THR B 1 456 ? -13.32 -34.969 -0.631 1 98.38 456 THR B CA 1
ATOM 6930 C C . THR B 1 456 ? -12.133 -35.656 -1.312 1 98.38 456 THR B C 1
ATOM 6932 O O . THR B 1 456 ? -11.078 -35.812 -0.7 1 98.38 456 THR B O 1
ATOM 6935 N N . ASP B 1 457 ? -12.289 -36.062 -2.568 1 98.19 457 ASP B N 1
ATOM 6936 C CA . ASP B 1 457 ? -11.188 -36.719 -3.258 1 98.19 457 ASP B CA 1
ATOM 6937 C C . ASP B 1 457 ? -10.93 -36.094 -4.621 1 98.19 457 ASP B C 1
ATOM 6939 O O . ASP B 1 457 ? -10.328 -36.719 -5.5 1 98.19 457 ASP B O 1
ATOM 6943 N N . TRP B 1 458 ? -11.469 -34.875 -4.801 1 98.5 458 TRP B N 1
ATOM 6944 C CA . TRP B 1 458 ? -11.305 -34.188 -6.078 1 98.5 458 TRP B CA 1
ATOM 6945 C C . TRP B 1 458 ? -9.836 -34.031 -6.422 1 98.5 458 TRP B C 1
ATOM 6947 O O . TRP B 1 458 ? -9.438 -34.188 -7.578 1 98.5 458 TRP B O 1
ATOM 6957 N N . HIS B 1 459 ? -8.992 -33.719 -5.414 1 98.12 459 HIS B N 1
ATOM 6958 C CA . HIS B 1 459 ? -7.574 -33.438 -5.625 1 98.12 459 HIS B CA 1
ATOM 6959 C C . HIS B 1 459 ? -6.797 -34.719 -5.938 1 98.12 459 HIS B C 1
ATOM 6961 O O . HIS B 1 459 ? -5.645 -34.656 -6.371 1 98.12 459 HIS B O 1
ATOM 6967 N N . LEU B 1 460 ? -7.445 -35.812 -5.809 1 97.38 460 LEU B N 1
ATOM 6968 C CA . LEU B 1 460 ? -6.801 -37.125 -6.074 1 97.38 460 LEU B CA 1
ATOM 6969 C C . LEU B 1 460 ? -7.059 -37.562 -7.508 1 97.38 460 LEU B C 1
ATOM 6971 O O . LEU B 1 460 ? -6.434 -38.5 -7.988 1 97.38 460 LEU B O 1
ATOM 6975 N N . ARG B 1 461 ? -7.973 -36.844 -8.188 1 97.19 461 ARG B N 1
ATOM 6976 C CA . ARG B 1 461 ? -8.281 -37.188 -9.562 1 97.19 461 ARG B CA 1
ATOM 6977 C C . ARG B 1 461 ? -7.105 -36.906 -10.492 1 97.19 461 ARG B C 1
ATOM 6979 O O . ARG B 1 461 ? -6.445 -35.875 -10.352 1 97.19 461 ARG B O 1
ATOM 6986 N N . ARG B 1 462 ? -6.828 -37.844 -11.445 1 96.19 462 ARG B N 1
ATOM 6987 C CA . ARG B 1 462 ? -5.727 -37.688 -12.391 1 96.19 462 ARG B CA 1
ATOM 6988 C C . ARG B 1 462 ? -6.242 -37.594 -13.82 1 96.19 462 ARG B C 1
ATOM 6990 O O . ARG B 1 462 ? -7.211 -38.281 -14.188 1 96.19 462 ARG B O 1
ATOM 6997 N N . PRO B 1 463 ? -5.625 -36.688 -14.578 1 96.56 463 PRO B N 1
ATOM 6998 C CA . PRO B 1 463 ? -6.012 -36.656 -15.992 1 96.56 463 PRO B CA 1
ATOM 6999 C C . PRO B 1 463 ? -5.723 -38 -16.703 1 96.56 463 PRO B C 1
ATOM 7001 O O . PRO B 1 463 ? -4.871 -38.75 -16.266 1 96.56 463 PRO B O 1
ATOM 7004 N N . PRO B 1 464 ? -6.484 -38.25 -17.734 1 93.06 464 PRO B N 1
ATOM 7005 C CA . PRO B 1 464 ? -6.34 -39.531 -18.453 1 93.06 464 PRO B CA 1
ATOM 7006 C C . PRO B 1 464 ? -5.152 -39.531 -19.406 1 93.06 464 PRO B C 1
ATOM 7008 O O . PRO B 1 464 ? -5.332 -39.719 -20.609 1 93.06 464 PRO B O 1
ATOM 7011 N N . VAL B 1 465 ? -4.047 -39.281 -18.859 1 87.94 465 VAL B N 1
ATOM 7012 C CA . VAL B 1 465 ? -2.84 -39.312 -19.672 1 87.94 465 VAL B CA 1
ATOM 7013 C C . VAL B 1 465 ? -1.889 -40.375 -19.156 1 87.94 465 VAL B C 1
ATOM 7015 O O . VAL B 1 465 ? -1.807 -40.594 -17.938 1 87.94 465 VAL B O 1
ATOM 7018 N N . GLN B 1 466 ? -1.677 -41.438 -19.969 1 73.5 466 GLN B N 1
ATOM 7019 C CA . GLN B 1 466 ? -0.813 -42.531 -19.562 1 73.5 466 GLN B CA 1
ATOM 7020 C C . GLN B 1 466 ? 0.622 -42.312 -20.047 1 73.5 466 GLN B C 1
ATOM 7022 O O . GLN B 1 466 ? 0.85 -41.688 -21.078 1 73.5 466 GLN B O 1
#

InterPro domains:
  IPR000120 Amidase [PTHR11895] (5-465)
  IPR023631 Amidase signature domain [PF01425] (27-445)
  IPR036928 Amidase signature (AS) superfamily [G3DSA:3.90.1300.10] (3-463)
  IPR036928 Amidase signature (AS) superfamily [SSF75304] (5-464)

pLDDT: mean 96.68, std 5.09, range [40.78, 98.94]

Radius of gyration: 30.39 Å; Cα contacts (8 Å, |Δi|>4): 2278; chains: 2; bounding box: 50×94×74 Å

Solvent-accessible surface area (backbone atoms only — not comparable to full-atom values): 44351 Å² total; per-residue (Å²): 128,66,92,63,54,65,43,74,41,50,50,70,54,46,37,50,28,46,75,69,61,61,42,46,22,43,58,39,46,50,51,18,52,53,46,36,69,67,43,34,87,74,28,32,21,56,72,41,77,31,65,68,62,21,49,52,44,9,47,50,32,40,53,34,45,73,70,67,59,70,60,54,63,41,39,25,38,42,28,32,35,30,24,33,45,25,33,52,74,37,70,33,32,29,36,32,69,82,24,60,82,36,51,36,91,46,52,6,52,46,51,49,30,36,49,70,28,33,33,14,55,43,32,25,15,22,39,15,22,59,64,36,82,44,56,22,83,93,49,80,66,53,40,21,64,74,39,78,61,33,40,28,38,37,16,18,22,8,26,26,45,26,22,44,69,23,49,23,52,27,20,29,26,43,28,59,42,33,12,36,41,41,3,11,21,44,58,28,13,16,16,35,45,51,24,56,23,40,32,39,60,37,51,39,70,68,44,27,78,91,31,47,30,52,25,25,29,10,45,40,37,58,48,27,27,60,50,40,55,50,39,45,25,57,36,95,82,20,38,58,17,35,76,62,80,75,65,81,35,75,63,84,75,54,69,39,51,84,40,33,34,27,36,26,63,64,75,49,44,54,87,33,36,69,56,47,41,50,29,53,51,49,50,52,49,54,43,42,73,60,37,27,42,76,36,82,47,81,73,73,81,39,63,68,48,16,59,37,41,61,51,53,39,15,8,30,32,31,57,70,38,52,90,46,47,69,88,46,50,84,57,48,32,71,62,57,46,51,43,36,55,52,5,70,66,30,39,14,40,57,44,38,53,46,51,52,50,34,46,41,44,34,26,46,50,56,57,50,50,75,78,23,59,32,34,54,36,43,46,50,44,66,61,88,54,24,45,70,57,44,56,59,34,69,78,28,86,84,45,42,29,56,61,18,49,58,26,24,40,41,27,60,48,26,33,17,34,33,26,36,35,51,40,60,34,98,82,66,40,41,36,30,31,28,40,39,32,54,75,78,36,56,40,56,45,30,30,48,40,36,32,54,54,73,76,46,61,49,44,72,61,63,52,86,67,133,129,63,91,63,53,66,43,76,42,49,51,68,55,45,38,50,28,46,75,70,61,62,41,47,22,44,58,40,46,50,52,19,52,54,46,36,68,66,44,34,87,74,29,32,22,56,70,42,77,32,64,69,63,21,48,52,42,8,47,52,31,38,55,34,47,74,71,68,58,68,61,56,64,41,39,25,39,40,28,32,34,31,24,35,46,25,33,53,75,37,72,33,32,28,35,31,68,83,26,62,81,36,50,36,92,45,52,6,52,45,51,49,30,36,50,70,28,34,32,15,54,45,32,28,14,23,39,16,21,61,63,36,81,45,56,23,84,91,49,79,69,53,38,20,64,73,38,78,61,32,39,27,38,34,15,18,23,8,26,27,46,27,22,44,70,23,49,23,53,28,22,28,26,42,27,59,41,34,11,35,42,41,4,10,22,44,58,28,14,17,16,34,44,50,24,57,24,40,32,38,60,36,50,38,71,69,44,26,77,91,31,47,31,52,24,25,29,11,45,39,36,57,47,25,27,58,50,40,55,50,39,45,25,57,37,96,81,21,39,56,17,36,77,61,82,75,68,80,36,73,65,83,76,54,70,38,51,84,40,33,34,28,35,27,62,65,75,50,45,54,89,35,35,67,55,46,41,50,30,53,52,49,49,52,48,53,42,43,74,58,38,27,43,78,36,85,46,80,72,75,81,40,62,67,48,15,60,37,41,61,52,53,40,15,10,30,31,30,56,70,37,50,91,46,48,70,86,46,49,86,57,47,32,70,63,57,45,51,44,36,56,52,6,71,66,30,39,15,40,57,43,38,54,45,52,52,50,36,47,40,44,35,26,45,50,56,56,51,49,76,76,23,60,32,34,55,36,43,45,48,45,67,59,88,54,24,45,69,57,44,57,60,35,70,78,26,84,85,47,42,28,57,61,18,51,58,26,24,40,41,29,61,50,26,32,18,34,34,26,37,37,49,40,59,35,98,82,68,40,40,37,30,30,28,40,38,33,54,75,78,36,56,41,56,48,30,32,48,40,36,32,53,54,72,77,46,62,50,45,70,60,65,51,84,67,131

Sequence (932 aa):
MSDIDPCYATIAELSHAFATRALSPVEVTRAHLQRIDRLNPVLHPYMTVLADSALDEARQAEEQIARGNHRGRLHGVPIAVKDLCFTQGIPTTAGMAIHRDFRPSYDATVVSRLRRAGAVLLGKLHMCEAAGAEYHPDFPAVVNPWSAERWAGASSSGSAVATVTGLCTASLGSDTGGSIRTPCTMTGATGLKPTWGRVSVHGVFAMAPSLDTIGPMARNAEDTGHVLRAIAGADPQDPTATRVGVPEYVTGSPEVRTVRIGFDPEYALGGVEPDVARVVRTALRVLADLGADIREVSLPSTAALAAGWGAYVGAQIAVVHERTYPSRSAEYGPFASQLLDAGHAVSGMEIARIQRERNLFAGRLAALFEDVDLLVAPVLPLANLTLDRFRELLFNPETLPDLLRFTGPFNFSGSPTITLPGGFDSHGGPIGFQFVARHFDEPLLIRAGRAFQSATDWHLRRPPVQMSDIDPCYATIAELSHAFATRALSPVEVTRAHLQRIDRLNPVLHPYMTVLADSALDEARQAEEQIARGNHRGRLHGVPIAVKDLCFTQGIPTTAGMAIHRDFRPSYDATVVSRLRRAGAVLLGKLHMCEAAGAEYHPDFPAVVNPWSAERWAGASSSGSAVATVTGLCTASLGSDTGGSIRTPCTMTGATGLKPTWGRVSVHGVFAMAPSLDTIGPMARNAEDTGHVLRAIAGADPQDPTATRVGVPEYVTGSPEVRTVRIGFDPEYALGGVEPDVARVVRTALRVLADLGADIREVSLPSTAALAAGWGAYVGAQIAVVHERTYPSRSAEYGPFASQLLDAGHAVSGMEIARIQRERNLFAGRLAALFEDVDLLVAPVLPLANLTLDRFRELLFNPETLPDLLRFTGPFNFSGSPTITLPGGFDSHGGPIGFQFVARHFDEPLLIRAGRAFQSATDWHLRRPPVQ

Nearest PDB structures (foldseek):
  4wj3-assembly2_D  TM=9.359E-01  e=1.622E-42  Pseudomonas aeruginosa PAO1
  2df4-assembly1_A  TM=9.358E-01  e=3.630E-42  Staphylococcus aureus
  3h0l-assembly1_A  TM=9.152E-01  e=3.833E-40  Aquifex aeolicus
  2gi3-assembly1_A-2  TM=8.663E-01  e=1.271E-33  Thermotoga maritima
  3al0-assembly1_A  TM=8.743E-01  e=9.491E-31  Thermotoga maritima MSB8

Foldseek 3Di:
DPPDDLLADALQRVQVCLLVVVDALLRSLVSLVVLCVVCCVPQVFAPDFDNPQLNVLRVVLSVCSVVVNQLDSQASFEEEEALQWADAQAQRAQLFQVRRPPHDNDGFLLRVLSVSSNHRYGHHTQFAHLFDFHGFPVGDDGAALQHNQFDLATGNSSQQRCAQASSGQKYKDKDQQQRQPGNCFFRFKKWKFAFFLQFACGRGQDQFNLLITMFMIHLFLQSSQRSSLRGTADDPRGPSRDHDDRDRQDDDALAAQEFEEEEACCLFPPLFDPQQVVLLVQLVVLNVVSRHRYDYDDAPACLLQLLLSLQLSLQRNLVSCVVCPPVPVVSGGPLVSVSVVSNVVRDPVSNVVNLVVLVVNLVRVVVVCVVGFKYKHFQARDARHTPVNVVVQSPDSVRSSRNSSRGRSCSSNSWMKMKGFRQHGPVRTTGIMMMTGPHPVSSNRSSNRNSSCVSDPSSVDHRPDD/DPPDDLLADALQRVQVCLLVVVDALLRSLVSLVVLCVVPCVPQVFAPDFPNVQLNVLRVVLSVCSVVVNQLDSQASFEEEEALQWADAQAQRAQLFQVRRPPHDNDGFLLRVLSVSSNHRYGHHTQFAHLFDWHGFPVGDDGAALQHNQADLATGNSSQQRCAQQSSGQKYKDKDQQQRQPGNCFFRFKKWKFAFFLQFACGRGQDQFNLLITMFMIHLFLQSSQRSSLRGTADDPRGPSRDHDDRDRQDDDALAAQEFEEEEACCLFPPLFDPQQVVLLVQLVVLNVVSRHRYDYDDAPACLLQLLLSLQLSLQRNLVSCVVCPPVPVVSGGPLVSVSVVSNVVRDPVSNVVNLVVLVVNLVRVVVVCVVGFKYKHFQASDARHTPVNVVVQSPDSVRSSRNSSRGRSCSSNSWMKMKGFRQHGPVRTTGIMMMTGPHPVSSNRSSNRSSSCVSDPSSVDHRPDD

Secondary structure (DSSP, 8-state):
--S--TTT--HHHHHHHHHHTSS-HHHHHHHHHHHHHHHHHHH--EEEE-HHHHHHHHHHHHHHHHTT----TTTT-EEEEETTB-BTTB---TT-GGGTT---SS--HHHHHHHHTT-EEEEEE--SGGGSSS--TTSPPPPPTT-TTB---SSSHHHHHHHHTTS-SEEEEEESSSTTHHHHHHHT-EEEEPPTTSB--TTB--S-TTT-EEEEEESSHHHHHHHHHHHBS--TT-TTS--SPPPPSS-S----TT-EEEE-HHHHHTT--HHHHHHHHHHHHHHHHTT-EEEE--PPP-HHHHHHHHHHHHHHHHHHTTTTTTTTGGGS-HHHHHHHHHHHH-BHHHHHHHHHHHHHHHHHHHHHTTT-SEEEEES-S-SS-BHHHHHHHHT-TTTHHHHHTTTHHHHHTT--EEEEEEEE-TTS-EEEEEEEESTT-HHHHHHHHHHHHHS--GGG---S--/--S--TTT--HHHHHHHHHHTSS-HHHHHHHHHHHHHHHHHHH--EEEE-HHHHHHHHHHHHHHHHTT----TTTT-EEEEETTB-BTTB---TT-GGGTT---SS--HHHHHHHHTT-EEEEEE--SGGGSSS--TTSPPPPPTT-TTB---SSSHHHHHHHHTTSSSEEEEEESSSTTHHHHHHHT-EEEEPPTTSB--TTB--S-TTT-EEEEEESSHHHHHHHHHHHBS--TT-TTS--SPPPPSS-S----TT-EEEE-HHHHHTT--HHHHHHHHHHHHHHHHTT-EEEE--PPP-HHHHHHHHHHHHHHHHHHTTTTTTTTGGGS-HHHHHHHHHHHH-BHHHHHHHHHHHHHHHHHHHHHTTT-SEEEEES-S-SS-BHHHHHHHHT-TTTHHHHHTTTHHHHHTT--EEEEEEEE-TTS-EEEEEEEESTT-HHHHHHHHHHHHHH--GGG---S--